Protein AF-0000000077409949 (afdb_homodimer)

Solvent-accessible surface area (backbone atoms only — not comparable to full-atom values): 79603 Å² total; per-residue (Å²): 126,81,74,89,48,55,59,54,44,69,75,43,54,45,81,76,45,52,73,70,53,42,52,48,46,60,70,71,51,70,42,72,79,48,57,86,42,73,41,78,58,94,83,48,79,47,68,55,62,68,67,49,50,72,74,36,83,45,51,18,26,24,70,86,80,56,26,35,31,31,43,41,23,41,53,37,70,50,85,85,72,43,44,44,42,73,74,37,43,70,61,71,88,49,36,72,60,49,50,54,53,44,66,69,31,68,37,40,48,52,13,45,52,54,49,51,50,54,53,48,49,50,51,49,49,49,49,48,49,51,46,50,52,50,36,51,50,21,50,49,45,46,55,45,46,49,55,53,49,51,53,52,48,52,29,42,71,67,68,48,72,52,67,50,102,49,95,70,27,57,54,52,51,52,50,52,56,43,30,73,61,24,68,64,48,33,49,43,62,70,38,93,50,87,52,67,74,69,50,68,66,48,48,52,45,50,47,42,22,52,33,47,55,46,50,48,50,52,50,53,53,54,68,73,38,70,52,31,17,42,38,36,34,52,45,53,70,45,92,46,47,32,34,35,39,32,40,25,24,55,53,96,58,33,75,44,48,45,76,71,39,65,43,81,40,61,86,75,31,46,41,64,60,53,49,52,52,48,56,62,66,38,56,83,63,52,38,60,77,21,42,42,27,35,29,70,44,29,55,54,32,46,59,89,28,50,63,57,32,56,51,50,51,14,56,69,38,69,40,61,74,33,32,34,50,44,58,43,48,88,55,54,64,57,46,31,49,52,41,26,42,38,78,41,65,72,46,29,56,50,52,36,48,52,52,45,54,30,52,56,73,64,37,72,85,52,50,71,79,46,65,81,50,83,63,68,35,51,76,41,58,56,42,34,38,48,45,44,68,76,36,44,66,61,52,43,49,51,36,52,45,53,58,68,37,65,70,42,67,45,35,46,68,59,38,50,48,29,53,43,53,46,52,43,72,68,30,63,70,51,50,50,50,38,49,50,49,39,54,54,48,49,54,49,51,55,53,48,51,52,47,64,75,37,74,79,42,26,63,61,42,47,49,49,50,52,50,50,50,51,54,53,56,63,49,67,37,71,67,49,50,49,61,64,50,64,79,51,81,84,55,91,68,46,64,63,55,48,60,62,40,50,61,51,48,48,51,51,51,52,51,50,48,51,52,52,50,58,46,51,61,42,40,64,77,49,38,46,53,26,72,61,32,70,86,55,50,67,56,92,80,56,78,77,59,63,63,55,61,57,27,49,49,46,44,53,70,51,39,46,91,77,48,57,64,69,58,31,52,52,43,49,48,44,45,70,68,36,55,79,77,23,18,36,66,76,71,66,39,70,45,52,57,48,46,36,34,49,32,53,76,65,61,41,36,79,80,34,48,51,49,45,48,52,35,47,54,54,59,23,43,53,30,76,82,62,71,64,61,68,77,55,23,48,66,52,32,50,52,57,56,48,67,58,72,72,60,87,67,79,44,48,39,57,50,39,41,53,56,40,37,68,58,42,54,54,46,62,69,39,93,54,37,60,58,56,28,51,57,51,38,56,72,40,79,85,34,77,65,54,64,68,72,73,75,74,84,80,76,74,75,73,71,76,73,69,78,68,77,70,76,66,70,79,72,80,71,73,75,74,76,71,73,90,116,129,82,75,88,46,54,59,56,44,70,74,43,54,43,81,75,45,53,74,70,52,42,52,49,47,60,70,70,50,73,41,72,79,50,56,86,42,73,41,78,56,96,84,49,79,47,66,56,62,67,67,49,50,72,74,34,82,45,50,19,25,24,69,86,80,57,28,34,30,33,42,41,23,40,53,36,70,49,84,86,72,45,42,44,42,73,73,38,41,69,60,71,89,49,37,71,60,49,50,54,52,44,66,71,30,68,37,41,48,52,13,45,52,54,50,51,51,55,52,48,51,49,50,49,50,51,50,50,50,50,43,50,53,48,34,50,50,20,51,50,46,46,54,45,46,48,56,53,48,51,53,51,49,53,30,42,71,68,69,47,70,53,67,51,101,50,96,72,26,58,53,50,50,52,51,52,57,43,30,75,64,24,68,64,48,33,49,42,62,70,38,92,49,87,51,69,74,69,49,70,68,48,48,53,44,50,47,44,21,51,32,46,54,46,50,49,51,51,49,53,55,54,69,74,38,70,53,30,15,43,38,36,34,52,44,54,69,45,90,46,48,34,33,36,39,31,40,25,24,56,53,96,56,35,75,45,46,45,76,72,39,65,43,80,40,62,84,75,30,47,41,65,60,52,50,53,52,48,55,65,66,38,57,84,63,52,39,62,75,21,42,41,27,37,27,68,44,29,56,53,31,48,57,87,29,51,63,57,31,55,51,50,50,14,57,68,37,67,41,60,74,34,33,34,49,45,59,42,47,86,55,54,64,57,47,30,50,52,42,28,42,38,78,40,66,72,46,29,55,51,53,34,49,52,52,45,55,30,54,57,73,64,38,71,87,54,50,73,78,46,67,81,50,84,64,70,36,51,74,42,58,57,43,34,39,47,46,46,69,77,36,44,66,61,52,45,50,51,36,52,47,54,56,66,36,64,70,43,65,47,33,45,67,60,40,51,48,28,53,45,53,46,52,43,72,69,29,64,70,52,49,51,49,40,49,51,48,40,54,55,47,50,55,50,49,54,52,48,51,54,47,68,74,38,73,77,41,26,64,60,43,47,50,49,50,51,50,48,49,51,55,52,57,64,48,67,38,71,68,51,51,51,60,65,50,65,77,53,82,85,54,93,68,46,66,62,56,50,60,62,39,50,61,50,49,46,50,52,51,50,50,51,48,51,52,53,51,59,46,52,62,43,41,64,76,50,37,46,53,25,74,60,32,69,86,55,51,65,55,92,81,54,79,75,59,65,64,54,60,56,29,50,48,46,44,54,70,50,39,46,92,78,48,59,65,70,58,31,52,53,45,49,46,45,45,68,68,34,56,77,78,23,16,38,68,77,70,66,39,72,44,52,57,47,45,37,34,50,33,52,75,67,62,40,37,79,78,35,47,52,49,45,48,51,36,47,56,54,59,23,44,54,30,75,84,65,72,63,60,70,78,56,23,48,66,53,32,50,52,55,56,48,64,62,69,75,63,66,79,79,45,48,41,56,51,39,41,53,58,41,37,68,58,42,55,54,44,62,69,39,92,54,38,60,58,55,28,50,57,52,39,56,70,41,78,86,34,76,63,56,64,69,72,73,75,76,84,81,78,72,76,71,75,75,73,69,76,68,76,71,76,68,69,77,71,80,72,74,75,74,77,72,82,79,122

Nearest PDB structures (foldseek):
  8sjd-assembly1_A  TM=4.742E-01  e=8.467E-07  Musca domestica
  4d1q-assembly1_B  TM=4.027E-01  e=1.929E-07  Musca domestica
  2bw3-assembly1_A  TM=4.051E-01  e=3.573E-07  Musca domestica
  4d1q-assembly1_H-2  TM=4.059E-01  e=6.895E-07  Musca domestica
  8sjd-assembly1_D  TM=4.173E-01  e=4.203E-06  Musca domestica

InterPro domains:
  IPR025398 ZMYM1-like, RNase-like domain [PF14291] (85-298)

Sequence (1450 aa):
MVLASLNDLLEKPFKSYSKEEQLEIVQNGRFTDLTNICQNDKGKYRMFAVSWYQRVKWLSGNTVNKKLYCWHCVLYPSGNFKIWNSTGFDDLKNLSQSVRKHEESREHTYSTVKLKLLLNKKRSQENARKQLEDNVKVKRNREYLERLIDVASALARFNIPFQKDVEEGFYKYLITVLKKYDDIVRTQIEVSSPFKGLTRTIQLDLIESIAHTVRQRIVHELDSVKFFALQVDEVNCLRGRQIAVSLRYVKNAEPVERFIGFFDVGFNKKADEVVGILERELERFNYKEKMIAQCFDGGVVKSTEIYELQQSVKKLVGSPNRCQFVHCYAYEFSDILAQSLRAIQECKLFFTMISMFSAFFRNPLLGEVVQNIDLSWTESTFACIKYLKDNDTSVTQILEYLNIADEFANVPHIISDCVNLINHLKSYKFMVFINMFHNIFSMIEDSLEKIKNQEMSAIKYRDEINSLTTKLKQLKSESKFNDIFKNVQHVSGQQVILKNMLDLYLEIIDHIIYEIDGRFLDIELLEFASLVSAHSMPKPSDPKSSKIPDCWAMIKENYQNYFDNAKLKTELELLYNDSTIGGIGEAGVKTPRDMLKFLYDHEVNTSLPMLYRLLELVVTIPSFTWPLRGKACVLNRIKDYCKLEKFEEPRSAFALLAIEKDMFLEAEQSSHWYDEIIDYFATLPSTSSIELVYKNGETSGHGKTNKTELISEPELSIKQESDMLMVLASLNDLLEKPFKSYSKEEQLEIVQNGRFTDLTNICQNDKGKYRMFAVSWYQRVKWLSGNTVNKKLYCWHCVLYPSGNFKIWNSTGFDDLKNLSQSVRKHEESREHTYSTVKLKLLLNKKRSQENARKQLEDNVKVKRNREYLERLIDVASALARFNIPFQKDVEEGFYKYLITVLKKYDDIVRTQIEVSSPFKGLTRTIQLDLIESIAHTVRQRIVHELDSVKFFALQVDEVNCLRGRQIAVSLRYVKNAEPVERFIGFFDVGFNKKADEVVGILERELERFNYKEKMIAQCFDGGVVKSTEIYELQQSVKKLVGSPNRCQFVHCYAYEFSDILAQSLRAIQECKLFFTMISMFSAFFRNPLLGEVVQNIDLSWTESTFACIKYLKDNDTSVTQILEYLNIADEFANVPHIISDCVNLINHLKSYKFMVFINMFHNIFSMIEDSLEKIKNQEMSAIKYRDEINSLTTKLKQLKSESKFNDIFKNVQHVSGQQVILKNMLDLYLEIIDHIIYEIDGRFLDIELLEFASLVSAHSMPKPSDPKSSKIPDCWAMIKENYQNYFDNAKLKTELELLYNDSTIGGIGEAGVKTPRDMLKFLYDHEVNTSLPMLYRLLELVVTIPSFTWPLRGKACVLNRIKDYCKLEKFEEPRSAFALLAIEKDMFLEAEQSSHWYDEIIDYFATLPSTSSIELVYKNGETSGHGKTNKTELISEPELSIKQESDML

Organism: Phaedon cochleariae (NCBI:txid80249)

pLDDT: mean 81.55, std 15.97, range [17.16, 97.44]

Foldseek 3Di:
DDDPWLVVCLVPPLVPDDLVVNVVVVVVPAALPQQAQWDQDPHDIDGDHSCVCVVQVQWHATPPVSFIAGNLCLRPPDDDDCARNHVGHRPPVCVVVVSVVVCPDPSSVVSVVVSVVSVVVVVVVVVVVVLVVVQVQLVLQLVLVVVLLVLLLVCLLVVNDQDDPDPAGPSNVVLVVCLVPPVSLVCCCPPPAPDNQRDPVSSVLLLVLLLVLLLVVVLVQLQVFQAKEWEKEWDDQAPATKIWIKIWFDDLLRIFIATQFIDGDPPQLALVSVLVVCLVRCVSNLCLGHYQEYEYAQQSHALVCLLVNLQSVLVSSVFNLRHYQAYFQPDDVLRRLLNNCCNPVLSVVLQVLLLLVLVLLPDCLCPPLSPPPDSPLSVDSLSSLVCCLVCVVVLLVSLVCCLPDPSCVPPVVSNVSSVVNNVLSVDLLSNLVSLLSNVLVVLVVVLVVVVLPDFLALVVNVVSLVVSLVVLVVCLDPVNSCVSCVPRDDDPPVVVVSVVCSVVSNVSSVSSSSSSCSNSVSSNLLRLQLLQQPVNPPDPPPPPNVCNVVSLVSCCVRVVVPADSVLLVVLSVCLRPPCVLVVCVVVVVRALSSNLSVCSVVVVCVVRVRSNVSSRSNQSHSHSRHDDDDLSDLVNLSVVVSVVSPDNDPPRSSSSCSSPVVSSVVLCPDPCNSVSSLVSSCVDPVCPSGDNDNDDDDPPPDDPPPPPPPPPPPPPPPPPPDPPD/DDDPWLVVCLVPPLVPDDLVVSVVVVVVPAALPQFAAWDADPHDIDGDDSCVCVVQVQWHATPPVSFIAGNLCLRPPDDDDCARNHVGHRPPVCVVVVSVVVCPDPRSVVSVVVSVVSVVVVVVVVVVVVLVVVQVQLVLLLVLVVVLLVLLLVCLLVVNDQDDPDPQGPSNVVLVVCLVPPVSLVCCCPPPAPDNQRDPVSSVLLLVLLLVLLLVVVLVQLQPFQAKEWEKEWDPQAPATKIWIKIWFADLLRIFIATQFIDGDPPQLALVSVLVVCLVRCVSNLCLGHYQEYEYALQSHALVHLLVNLQSVLVSSVFNLRHYQAYFQPDDVLRRLLNNCCVPVLSVVLQVLLLLVLVLLPDCLCPPLNPPPDSPLSVDSLSSLVCCLVCVVVLLVSLVCCLPDPSCVPPVVSNVSSVVNNVLSPDLLSNLVSLLSNVLVVLVVVLVVVVLPDFLALVVNVVSLVVSLVVLVVCLDPVNSCVSCVPRDDDPPVVVVSVVCSVVSNVSSVSSSSSSCSNSVSSNLLRLQLLPQPVNPPDPPPPPNVCNVVSLVSCCVRVVVPADSVLLVVLSVCLRPPCVLVVCVVVVVRALSSNLSVCSVVVVCVVRVRSNVVSRSNQSDSHSRDDDDDLSDLVNLSVVVSVVSPDHPPPRSSSSCSSVVVSSVVLCPDPCNSVSSLVSSCPDPVCPSGDNDNDDDDPPPDDPPPPPPPPPPPPPPPPPPPPPD

Secondary structure (DSSP, 8-state):
---SSTHHHHHS-GGGS-HHHHHHHHHH---------EEEETTEEEEPPTHHHHH-TTEEEETTTTEEEEHHHHHS--SS--IIIII-B--GGGHHHHHHHHHTSHHHHHHHHHHHHHHHHHHHHHHHHHHHHHHHHHHHHHHHHHHHHHHHHHHHHTT--S--SSSS-HHHHHHHHHHHH-HHHHHHHHTT-S----SHHHHHHHHHHHHHHHHHHHHHHHHH-S-EEEEEEEE-SSSSEEEEEEEEEEETTEEEEEEEEEEEE-TT--HHHHHHHHHHHHGGGTHHHHEEEEEE-TTSS-GGGHHHHHHHHHHHHT-TTTSEE---TTS-HHHHHHHHHTTSHHHHHHHHHHHHHHHHHT-GGGTHHHHTS-GGGGSSHHHHHHHHHHSHHHHHHHHHHHHH-GGGTT-HHHHHHHHHHHHHHH-HHHHHHHHHHHHHHHHHHHHHHHHHHS-S-HHHHHHHHHHHHHHHHHT-SHHHHHHHHTTS---TTHHHHHHHHHHHHHHHHHHHHHHHHHHTTTGGGGGGGGGG-GGG---TT-TT-THHHHHHHHHHHHSTTT--HHHHHHHHHHHHH-TTTSTTTTTT--SHHHHHHHHHHTT-TTTSHHHHHHHHHHHHS-STT----GGGSHHHHHHHHHHT---SS--HHHHHHHHTHHHHHHHHTSTTHHHHHHHHHHHSGGGGGS--S---SS---------------------------/---SSTHHHHHS-GGGS-HHHHHHHHHH---------EEEETTEEEEPPTHHHHH-TTEEEETTTTEEEEHHHHHS--SS--IIIII-B--GGGHHHHHHHHHTSHHHHHHHHHHHHHHHHHHHHHHHHHHHHHHHHHHHHHHHHHHHHHHHHHHHHTT--S--SSSS-HHHHHHHHHHHH-HHHHHHHHTT-S----SHHHHHHHHHHHHHHHHHHHHHHHHH-S-EEEEEEEE-SSSSEEEEEEEEEEETTEEEEEEEEEEEE-TT--HHHHHHHHHHHHGGGTHHHHEEEEEE-TTSS-GGGHHHHHHHHHHHHT-TTTSEE---TTS-HHHHHHHHHTTSHHHHHHHHHHHHHHHHHT-GGGTHHHHTS-GGGGSSHHHHHHHHHHSHHHHHHHHHHHHH-GGGTT-HHHHHHHHHHHHHHH-HHHHHHHHHHHHHHHHHHHHHHHHHHS-S-HHHHHHHHHHHHHHHHHT-SHHHHHHHHTTS---TTHHHHHHHHHHHHHHHHHHHHHHHHHHTTTGGGGGGGGGG-GGG---TT-TT-TTHHHHHHHHHHHSTTT--HHHHHHHHHHHHH-TTTSTTTTTT--SHHHHHHHHHHTT-TTTSHHHHHHHHHHHHS-STT----GGGSHHHHHHHHHHT---SS--HHHHHHHHTHHHHHHHHHSTTHHHHHHHHHHHSGGGGGS--S---SS---------------------------

Structure (mmCIF, N/CA/C/O backbone):
data_AF-0000000077409949-model_v1
#
loop_
_entity.id
_entity.type
_entity.pdbx_description
1 polymer 'Uncharacterized protein'
#
loop_
_atom_site.group_PDB
_atom_site.id
_atom_site.type_symbol
_atom_site.label_atom_id
_atom_site.label_alt_id
_atom_site.label_comp_id
_atom_site.label_asym_id
_atom_site.label_entity_id
_atom_site.label_seq_id
_atom_site.pdbx_PDB_ins_code
_atom_site.Cartn_x
_atom_site.Cartn_y
_atom_site.Cartn_z
_atom_site.occupancy
_atom_site.B_iso_or_equiv
_atom_site.auth_seq_id
_atom_site.auth_comp_id
_atom_site.auth_asym_id
_atom_site.auth_atom_id
_atom_site.pdbx_PDB_model_num
ATOM 1 N N . MET A 1 1 ? 52.594 18.016 -43.438 1 56.16 1 MET A N 1
ATOM 2 C CA . MET A 1 1 ? 53.594 18.547 -44.375 1 56.16 1 MET A CA 1
ATOM 3 C C . MET A 1 1 ? 53 18.594 -45.812 1 56.16 1 MET A C 1
ATOM 5 O O . MET A 1 1 ? 52.438 17.609 -46.281 1 56.16 1 MET A O 1
ATOM 9 N N . VAL A 1 2 ? 52.688 19.719 -46.188 1 67.62 2 VAL A N 1
ATOM 10 C CA . VAL A 1 2 ? 52.156 19.891 -47.531 1 67.62 2 VAL A CA 1
ATOM 11 C C . VAL A 1 2 ? 53.312 19.969 -48.562 1 67.62 2 VAL A C 1
ATOM 13 O O . VAL A 1 2 ? 54.219 20.781 -48.406 1 67.62 2 VAL A O 1
ATOM 16 N N . LEU A 1 3 ? 53.406 18.938 -49.344 1 75.62 3 LEU A N 1
ATOM 17 C CA . LEU A 1 3 ? 54.344 18.984 -50.469 1 75.62 3 LEU A CA 1
ATOM 18 C C . LEU A 1 3 ? 53.969 20.047 -51.469 1 75.62 3 LEU A C 1
ATOM 20 O O . LEU A 1 3 ? 52.781 20.219 -51.781 1 75.62 3 LEU A O 1
ATOM 24 N N . ALA A 1 4 ? 54.781 20.953 -51.812 1 74.25 4 ALA A N 1
ATOM 25 C CA . ALA A 1 4 ? 54.5 22.062 -52.719 1 74.25 4 ALA A CA 1
ATOM 26 C C . ALA A 1 4 ? 54.344 21.562 -54.156 1 74.25 4 ALA A C 1
ATOM 28 O O . ALA A 1 4 ? 53.531 22.078 -54.906 1 74.25 4 ALA A O 1
ATOM 29 N N . SER A 1 5 ? 55.125 20.625 -54.562 1 84.19 5 SER A N 1
ATOM 30 C CA . SER A 1 5 ? 55.094 20.078 -55.906 1 84.19 5 SER A CA 1
ATOM 31 C C . SER A 1 5 ? 55.562 18.625 -55.938 1 84.19 5 SER A C 1
ATOM 33 O O . SER A 1 5 ? 56.125 18.141 -54.938 1 84.19 5 SER A O 1
ATOM 35 N N . LEU A 1 6 ? 55.281 17.953 -57.031 1 91.88 6 LEU A N 1
ATOM 36 C CA . LEU A 1 6 ? 55.719 16.578 -57.219 1 91.88 6 LEU A CA 1
ATOM 37 C C . LEU A 1 6 ? 57.25 16.5 -57.125 1 91.88 6 LEU A C 1
ATOM 39 O O . LEU A 1 6 ? 57.812 15.453 -56.781 1 91.88 6 LEU A O 1
ATOM 43 N N . ASN A 1 7 ? 57.938 17.672 -57.375 1 90.94 7 ASN A N 1
ATOM 44 C CA . ASN A 1 7 ? 59.375 17.719 -57.406 1 90.94 7 ASN A CA 1
ATOM 45 C C . ASN A 1 7 ? 59.969 17.422 -56 1 90.94 7 ASN A C 1
ATOM 47 O O . ASN A 1 7 ? 61.062 16.859 -55.906 1 90.94 7 ASN A O 1
ATOM 51 N N . ASP A 1 8 ? 59.25 17.703 -55 1 91.12 8 ASP A N 1
ATOM 52 C CA . ASP A 1 8 ? 59.688 17.438 -53.656 1 91.12 8 ASP A CA 1
ATOM 53 C C . ASP A 1 8 ? 59.844 15.938 -53.406 1 91.12 8 ASP A C 1
ATOM 55 O O . ASP A 1 8 ? 60.781 15.5 -52.719 1 91.12 8 ASP A O 1
ATOM 59 N N . LEU A 1 9 ? 59 15.078 -54.031 1 91.69 9 LEU A N 1
ATOM 60 C CA . LEU A 1 9 ? 59.062 13.633 -53.875 1 91.69 9 LEU A CA 1
ATOM 61 C C . LEU A 1 9 ? 60.156 13.016 -54.719 1 91.69 9 LEU A C 1
ATOM 63 O O . LEU A 1 9 ? 60.656 11.93 -54.438 1 91.69 9 LEU A O 1
ATOM 67 N N . LEU A 1 10 ? 60.5 13.742 -55.844 1 90.88 10 LEU A N 1
ATOM 68 C CA . LEU A 1 10 ? 61.594 13.273 -56.719 1 90.88 10 LEU A CA 1
ATOM 69 C C . LEU A 1 10 ? 62.938 13.523 -56.062 1 90.88 10 LEU A C 1
ATOM 71 O O . LEU A 1 10 ? 63.875 12.75 -56.281 1 90.88 10 LEU A O 1
ATOM 75 N N . GLU A 1 11 ? 63 14.594 -55.281 1 89 11 GLU A N 1
ATOM 76 C CA . GLU A 1 11 ? 64.25 14.945 -54.594 1 89 11 GLU A CA 1
ATOM 77 C C . GLU A 1 11 ? 64.375 14.156 -53.312 1 89 11 GLU A C 1
ATOM 79 O O . GLU A 1 11 ? 65.5 13.688 -52.969 1 89 11 GLU A O 1
ATOM 84 N N . LYS A 1 12 ? 63.25 14.102 -52.625 1 89.25 12 LYS A N 1
ATOM 85 C CA . LYS A 1 12 ? 63.219 13.328 -51.375 1 89.25 12 LYS A CA 1
ATOM 86 C C . LYS A 1 12 ? 62.25 12.148 -51.5 1 89.25 12 LYS A C 1
ATOM 88 O O . LYS A 1 12 ? 61.031 12.336 -51.562 1 89.25 12 LYS A O 1
ATOM 93 N N . PRO A 1 13 ? 62.875 10.945 -51.531 1 88 13 PRO A N 1
ATOM 94 C CA . PRO A 1 13 ? 62.031 9.773 -51.75 1 88 13 PRO A CA 1
ATOM 95 C C . PRO A 1 13 ? 60.938 9.594 -50.688 1 88 13 PRO A C 1
ATOM 97 O O . PRO A 1 13 ? 61.156 9.961 -49.531 1 88 13 PRO A O 1
ATOM 100 N N . PHE A 1 14 ? 59.781 9.031 -51.125 1 91.12 14 PHE A N 1
ATOM 101 C CA . PHE A 1 14 ? 58.562 8.789 -50.344 1 91.12 14 PHE A CA 1
ATOM 102 C C . PHE A 1 14 ? 58.906 7.977 -49.094 1 91.12 14 PHE A C 1
ATOM 104 O O . PHE A 1 14 ? 58.406 8.242 -48 1 91.12 14 PHE A O 1
ATOM 111 N N . LYS A 1 15 ? 59.812 7.004 -49.125 1 85.38 15 LYS A N 1
ATOM 112 C CA . LYS A 1 15 ? 60.188 6.098 -48.031 1 85.38 15 LYS A CA 1
ATOM 113 C C . LYS A 1 15 ? 60.875 6.848 -46.906 1 85.38 15 LYS A C 1
ATOM 115 O O . LYS A 1 15 ? 60.938 6.367 -45.75 1 85.38 15 LYS A O 1
ATOM 120 N N . SER A 1 16 ? 61.375 8.023 -47.219 1 86.75 16 SER A N 1
ATOM 121 C CA . SER A 1 16 ? 62.125 8.781 -46.219 1 86.75 16 SER A CA 1
ATOM 122 C C . SER A 1 16 ? 61.219 9.523 -45.25 1 86.75 16 SER A C 1
ATOM 124 O O . SER A 1 16 ? 61.656 10.016 -44.219 1 86.75 16 SER A O 1
ATOM 126 N N . TYR A 1 17 ? 60 9.625 -45.688 1 88.19 17 TYR A N 1
ATOM 127 C CA . TYR A 1 17 ? 59.031 10.297 -44.844 1 88.19 17 TYR A CA 1
ATOM 128 C C . TYR A 1 17 ? 58.531 9.359 -43.75 1 88.19 17 TYR A C 1
ATOM 130 O O . TYR A 1 17 ? 58.562 8.141 -43.906 1 88.19 17 TYR A O 1
ATOM 138 N N . SER A 1 18 ? 58.219 9.914 -42.594 1 84.25 18 SER A N 1
ATOM 139 C CA . SER A 1 18 ? 57.656 9.133 -41.531 1 84.25 18 SER A CA 1
ATOM 140 C C . SER A 1 18 ? 56.312 8.531 -41.938 1 84.25 18 SER A C 1
ATOM 142 O O . SER A 1 18 ? 55.688 8.977 -42.938 1 84.25 18 SER A O 1
ATOM 144 N N . LYS A 1 19 ? 55.844 7.527 -41.25 1 80.25 19 LYS A N 1
ATOM 145 C CA . LYS A 1 19 ? 54.594 6.844 -41.594 1 80.25 19 LYS A CA 1
ATOM 146 C C . LYS A 1 19 ? 53.406 7.797 -41.562 1 80.25 19 LYS A C 1
ATOM 148 O O . LYS A 1 19 ? 52.531 7.723 -42.406 1 80.25 19 LYS A O 1
ATOM 153 N N . GLU A 1 20 ? 53.438 8.719 -40.656 1 79.88 20 GLU A N 1
ATOM 154 C CA . GLU A 1 20 ? 52.375 9.711 -40.531 1 79.88 20 GLU A CA 1
ATOM 155 C C . GLU A 1 20 ? 52.406 10.672 -41.719 1 79.88 20 GLU A C 1
ATOM 157 O O . GLU A 1 20 ? 51.344 11 -42.281 1 79.88 20 GLU A O 1
ATOM 162 N N . GLU A 1 21 ? 53.562 11.016 -42.125 1 83.12 21 GLU A N 1
ATOM 163 C CA . GLU A 1 21 ? 53.75 11.914 -43.25 1 83.12 21 GLU A CA 1
ATOM 164 C C . GLU A 1 21 ? 53.375 11.219 -44.562 1 83.12 21 GLU A C 1
ATOM 166 O O . GLU A 1 21 ? 52.781 11.836 -45.469 1 83.12 21 GLU A O 1
ATOM 171 N N . GLN A 1 22 ? 53.75 9.984 -44.656 1 86 22 GLN A N 1
ATOM 172 C CA . GLN A 1 22 ? 53.406 9.203 -45.844 1 86 22 GLN A CA 1
ATOM 173 C C . GLN A 1 22 ? 51.906 9.148 -46.062 1 86 22 GLN A C 1
ATOM 175 O O . GLN A 1 22 ? 51.406 9.352 -47.188 1 86 22 GLN A O 1
ATOM 180 N N . LEU A 1 23 ? 51.281 8.938 -44.969 1 81.5 23 LEU A N 1
ATOM 181 C CA . LEU A 1 23 ? 49.812 8.836 -45.062 1 81.5 23 LEU A CA 1
ATOM 182 C C . LEU A 1 23 ? 49.188 10.18 -45.438 1 81.5 23 LEU A C 1
ATOM 184 O O . LEU A 1 23 ? 48.25 10.234 -46.219 1 81.5 23 LEU A O 1
ATOM 188 N N . GLU A 1 24 ? 49.719 11.266 -44.969 1 82.62 24 GLU A N 1
ATOM 189 C CA . GLU A 1 24 ? 49.219 12.60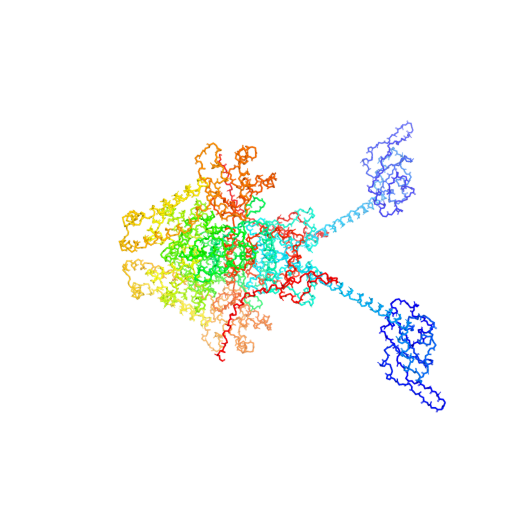2 -45.312 1 82.62 24 GLU A CA 1
ATOM 190 C C . GLU A 1 24 ? 49.469 12.906 -46.781 1 82.62 24 GLU A C 1
ATOM 192 O O . GLU A 1 24 ? 48.594 13.484 -47.438 1 82.62 24 GLU A O 1
ATOM 197 N N . ILE A 1 25 ? 50.562 12.477 -47.344 1 87.06 25 ILE A N 1
ATOM 198 C CA . ILE A 1 25 ? 50.906 12.695 -48.75 1 87.06 25 ILE A CA 1
ATOM 199 C C . ILE A 1 25 ? 49.938 11.953 -49.625 1 87.06 25 ILE A C 1
ATOM 201 O O . ILE A 1 25 ? 49.406 12.516 -50.594 1 87.06 25 ILE A O 1
ATOM 205 N N . VAL A 1 26 ? 49.656 10.75 -49.188 1 84.69 26 VAL A N 1
ATOM 206 C CA . VAL A 1 26 ? 48.781 9.922 -50 1 84.69 26 VAL A CA 1
ATOM 207 C C . VAL A 1 26 ? 47.344 10.477 -49.938 1 84.69 26 VAL A C 1
ATOM 209 O O . VAL A 1 26 ? 46.625 10.469 -50.906 1 84.69 26 VAL A O 1
ATOM 212 N N . GLN A 1 27 ? 47 11.078 -48.844 1 80.19 27 GLN A N 1
ATOM 213 C CA . GLN A 1 27 ? 45.656 11.641 -48.656 1 80.19 27 GLN A CA 1
ATOM 214 C C . GLN A 1 27 ? 45.5 12.914 -49.5 1 80.19 27 GLN A C 1
ATOM 216 O O . GLN A 1 27 ? 44.406 13.18 -50 1 80.19 27 GLN A O 1
ATOM 221 N N . ASN A 1 28 ? 46.531 13.648 -49.625 1 82.44 28 ASN A N 1
ATOM 222 C CA . ASN A 1 28 ? 46.5 14.875 -50.406 1 82.44 28 ASN A CA 1
ATOM 223 C C . ASN A 1 28 ? 46.406 14.57 -51.906 1 82.44 28 ASN A C 1
ATOM 225 O O . ASN A 1 28 ? 45.875 15.375 -52.688 1 82.44 28 ASN A O 1
ATOM 229 N N . GLY A 1 29 ? 46.844 13.383 -52.219 1 85.75 29 GLY A N 1
ATOM 230 C CA . GLY A 1 29 ? 46.625 12.906 -53.594 1 85.75 29 GLY A CA 1
ATOM 231 C C . GLY A 1 29 ? 47.688 13.367 -54.562 1 85.75 29 GLY A C 1
ATOM 232 O O . GLY A 1 29 ? 48.688 13.977 -54.156 1 85.75 29 GLY A O 1
ATOM 233 N N . ARG A 1 30 ? 47.5 13.117 -55.812 1 90 30 ARG A N 1
ATOM 234 C CA . ARG A 1 30 ? 48.469 13.367 -56.875 1 90 30 ARG A CA 1
ATOM 235 C C . ARG A 1 30 ? 48.438 14.82 -57.344 1 90 30 ARG A C 1
ATOM 237 O O . ARG A 1 30 ? 47.469 15.523 -57.062 1 90 30 ARG A O 1
ATOM 244 N N . PHE A 1 31 ? 49.438 15.328 -58.031 1 90.75 31 PHE A N 1
ATOM 245 C CA . PHE A 1 31 ? 49.562 16.688 -58.531 1 90.75 31 PHE A CA 1
ATOM 246 C C . PHE A 1 31 ? 49.094 16.766 -59.969 1 90.75 31 PHE A C 1
ATOM 248 O O . PHE A 1 31 ? 49.594 16.062 -60.844 1 90.75 31 PHE A O 1
ATOM 255 N N . THR A 1 32 ? 48.062 17.578 -60.25 1 90.62 32 THR A N 1
ATOM 256 C CA . THR A 1 32 ? 47.531 17.688 -61.594 1 90.62 32 THR A CA 1
ATOM 257 C C . THR A 1 32 ? 47.562 19.141 -62.062 1 90.62 32 THR A C 1
ATOM 259 O O . THR A 1 32 ? 46.812 19.547 -62.938 1 90.62 32 THR A O 1
ATOM 262 N N . ASP A 1 33 ? 48.438 19.922 -61.562 1 86.69 33 ASP A N 1
ATOM 263 C CA . ASP A 1 33 ? 48.5 21.359 -61.844 1 86.69 33 ASP A CA 1
ATOM 264 C C . ASP A 1 33 ? 49.219 21.641 -63.156 1 86.69 33 ASP A C 1
ATOM 266 O O . ASP A 1 33 ? 49.094 22.734 -63.719 1 86.69 33 ASP A O 1
ATOM 270 N N . LEU A 1 34 ? 50 20.672 -63.688 1 86.44 34 LEU A N 1
ATOM 271 C CA . LEU A 1 34 ? 50.719 20.859 -64.938 1 86.44 34 LEU A CA 1
ATOM 272 C C . LEU A 1 34 ? 49.781 20.797 -66.125 1 86.44 34 LEU A C 1
ATOM 274 O O . LEU A 1 34 ? 49.188 19.75 -66.375 1 86.44 34 LEU A O 1
ATOM 278 N N . THR A 1 35 ? 49.5 21.922 -66.812 1 83.69 35 THR A N 1
ATOM 279 C CA . THR A 1 35 ? 48.531 21.969 -67.875 1 83.69 35 THR A CA 1
ATOM 280 C C . THR A 1 35 ? 49.188 22.453 -69.188 1 83.69 35 THR A C 1
ATOM 282 O O . THR A 1 35 ? 48.688 22.234 -70.25 1 83.69 35 THR A O 1
ATOM 285 N N . ASN A 1 36 ? 50.406 23.094 -69.062 1 79 36 ASN A N 1
ATOM 286 C CA . ASN A 1 36 ? 50.969 23.75 -70.25 1 79 36 ASN A CA 1
ATOM 287 C C . ASN A 1 36 ? 52.188 23.016 -70.75 1 79 36 ASN A C 1
ATOM 289 O O . ASN A 1 36 ? 53.281 23.547 -70.75 1 79 36 ASN A O 1
ATOM 293 N N . ILE A 1 37 ? 52.094 21.734 -71.125 1 80.94 37 ILE A N 1
ATOM 294 C CA . ILE A 1 37 ? 53.188 21 -71.75 1 80.94 37 ILE A CA 1
ATOM 295 C C . ILE A 1 37 ? 53.031 21.062 -73.25 1 80.94 37 ILE A C 1
ATOM 297 O O . ILE A 1 37 ? 51.938 20.797 -73.812 1 80.94 37 ILE A O 1
ATOM 301 N N . CYS A 1 38 ? 54 21.594 -74 1 80.19 38 CYS A N 1
ATOM 302 C CA . CYS A 1 38 ? 54 21.688 -75.438 1 80.19 38 CYS A CA 1
ATOM 303 C C . CYS A 1 38 ? 55.219 20.969 -76.062 1 80.19 38 CYS A C 1
ATOM 305 O O . CYS A 1 38 ? 56.344 21.141 -75.562 1 80.19 38 CYS A O 1
ATOM 307 N N . GLN A 1 39 ? 55 20.016 -76.938 1 77.31 39 GLN A N 1
ATOM 308 C CA . GLN A 1 39 ? 56.062 19.312 -77.625 1 77.31 39 GLN A CA 1
ATOM 309 C C . GLN A 1 39 ? 56.094 19.688 -79.062 1 77.31 39 GLN A C 1
ATOM 311 O O . GLN A 1 39 ? 55.062 19.75 -79.75 1 77.31 39 GLN A O 1
ATOM 316 N N . ASN A 1 40 ? 57.281 20.047 -79.562 1 76.19 40 ASN A N 1
ATOM 317 C CA . ASN A 1 40 ? 57.469 20.344 -81 1 76.19 40 ASN A CA 1
ATOM 318 C C . ASN A 1 40 ? 57.875 19.078 -81.75 1 76.19 40 ASN A C 1
ATOM 320 O O . ASN A 1 40 ? 58.906 18.469 -81.5 1 76.19 40 ASN A O 1
ATOM 324 N N . ASP A 1 41 ? 57.125 18.531 -82.562 1 70.88 41 ASP A N 1
ATOM 325 C CA . ASP A 1 41 ? 57.375 17.359 -83.375 1 70.88 41 ASP A CA 1
ATOM 326 C C . ASP A 1 41 ? 57.531 17.75 -84.875 1 70.88 41 ASP A C 1
ATOM 328 O O . ASP A 1 41 ? 56.562 17.797 -85.625 1 70.88 41 ASP A O 1
ATOM 332 N N . LYS A 1 42 ? 58.75 17.969 -85.375 1 75.19 42 LYS A N 1
ATOM 333 C CA . LYS A 1 42 ? 59.062 18.297 -86.75 1 75.19 42 LYS A CA 1
ATOM 334 C C . LYS A 1 42 ? 58.188 19.438 -87.312 1 75.19 42 LYS A C 1
ATOM 336 O O . LYS A 1 42 ? 57.625 19.344 -88.375 1 75.19 42 LYS A O 1
ATOM 341 N N . GLY A 1 43 ? 57.906 20.344 -86.562 1 73.25 43 GLY A N 1
ATOM 342 C CA . GLY A 1 43 ? 57.188 21.531 -87 1 73.25 43 GLY A CA 1
ATOM 343 C C . GLY A 1 43 ? 55.75 21.594 -86.5 1 73.25 43 GLY A C 1
ATOM 344 O O . GLY A 1 43 ? 55.094 22.625 -86.625 1 73.25 43 GLY A O 1
ATOM 345 N N . LYS A 1 44 ? 55.094 20.609 -86.062 1 74.38 44 LYS A N 1
ATOM 346 C CA . LYS A 1 44 ? 53.719 20.609 -85.5 1 74.38 44 LYS A CA 1
ATOM 347 C C . LYS A 1 44 ? 53.75 20.609 -83.938 1 74.38 44 LYS A C 1
ATOM 349 O O . LYS A 1 44 ? 54.469 19.812 -83.375 1 74.38 44 LYS A O 1
ATOM 354 N N . TYR A 1 45 ? 53.094 21.609 -83.312 1 78.38 45 TYR A N 1
ATOM 355 C CA . TYR A 1 45 ? 53.031 21.766 -81.875 1 78.38 45 TYR A CA 1
ATOM 356 C C . TYR A 1 45 ? 51.906 20.953 -81.312 1 78.38 45 TYR A C 1
ATOM 358 O O . TYR A 1 45 ? 50.75 21.062 -81.75 1 78.38 45 TYR A O 1
ATOM 366 N N . ARG A 1 46 ? 52.219 19.969 -80.438 1 82.19 46 ARG A N 1
ATOM 367 C CA . ARG A 1 46 ? 51.188 19.219 -79.75 1 82.19 46 ARG A CA 1
ATOM 368 C C . ARG A 1 46 ? 51.094 19.672 -78.25 1 82.19 46 ARG A C 1
ATOM 370 O O . ARG A 1 46 ? 52.125 19.859 -77.625 1 82.19 46 ARG A O 1
ATOM 377 N N . MET A 1 47 ? 49.906 20 -77.875 1 85.31 47 MET A N 1
ATOM 378 C CA . MET A 1 47 ? 49.656 20.469 -76.5 1 85.31 47 MET A CA 1
ATOM 379 C C . MET A 1 47 ? 49.031 19.375 -75.688 1 85.31 47 MET A C 1
ATOM 381 O O . MET A 1 47 ? 48.219 18.594 -76.125 1 85.31 47 MET A O 1
ATOM 385 N N . PHE A 1 48 ? 49.469 19.219 -74.5 1 90.06 48 PHE A N 1
ATOM 386 C CA . PHE A 1 48 ? 48.906 18.266 -73.5 1 90.06 48 PHE A CA 1
ATOM 387 C C . PHE A 1 48 ? 47.469 18.609 -73.188 1 90.06 48 PHE A C 1
ATOM 389 O O . PHE A 1 48 ? 47.156 19.766 -72.875 1 90.06 48 PHE A O 1
ATOM 396 N N . ALA A 1 49 ? 46.531 17.625 -73.25 1 86.75 49 ALA A N 1
ATOM 397 C CA . ALA A 1 49 ? 45.125 17.797 -72.875 1 86.75 49 ALA A CA 1
ATOM 398 C C . ALA A 1 49 ? 44.906 17.453 -71.438 1 86.75 49 ALA A C 1
ATOM 400 O O . ALA A 1 49 ? 45.188 16.328 -71 1 86.75 49 ALA A O 1
ATOM 401 N N . VAL A 1 50 ? 44.375 18.297 -70.688 1 87.88 50 VAL A N 1
ATOM 402 C CA . VAL A 1 50 ? 44.125 18.156 -69.25 1 87.88 50 VAL A CA 1
ATOM 403 C C . VAL A 1 50 ? 43.125 17.016 -69.062 1 87.88 50 VAL A C 1
ATOM 405 O O . VAL A 1 50 ? 43.094 16.453 -67.938 1 87.88 50 VAL A O 1
ATOM 408 N N . SER A 1 51 ? 42.375 16.609 -70 1 87.81 51 SER A N 1
ATOM 409 C CA . SER A 1 51 ? 41.406 15.523 -69.875 1 87.81 51 SER A CA 1
ATOM 410 C C . SER A 1 51 ? 42.094 14.203 -69.562 1 87.81 51 SER A C 1
ATOM 412 O O . SER A 1 51 ? 41.469 13.273 -69.062 1 87.81 51 SER A O 1
ATOM 414 N N . TRP A 1 52 ? 43.438 14.062 -69.812 1 90.12 52 TRP A N 1
ATOM 415 C CA . TRP A 1 52 ? 44.188 12.852 -69.5 1 90.12 52 TRP A CA 1
ATOM 416 C C . TRP A 1 52 ? 44.25 12.578 -68 1 90.12 52 TRP A C 1
ATOM 418 O O . TRP A 1 52 ? 44.25 11.422 -67.562 1 90.12 52 TRP A O 1
ATOM 428 N N . TYR A 1 53 ? 44.25 13.602 -67.25 1 91.69 53 TYR A N 1
ATOM 429 C CA . TYR A 1 53 ? 44.281 13.422 -65.75 1 91.69 53 TYR A CA 1
ATOM 430 C C . TYR A 1 53 ? 43 12.742 -65.312 1 91.69 53 TYR A C 1
ATOM 432 O O . TYR A 1 53 ? 43 12.031 -64.312 1 91.69 53 TYR A O 1
ATOM 440 N N . GLN A 1 54 ? 41.938 12.945 -66 1 88.62 54 GLN A N 1
ATOM 441 C CA . GLN A 1 54 ? 40.688 12.305 -65.625 1 88.62 54 GLN A CA 1
ATOM 442 C C . GLN A 1 54 ? 40.625 10.875 -66.125 1 88.62 54 GLN A C 1
ATOM 444 O O . GLN A 1 54 ? 40.062 9.984 -65.5 1 88.62 54 GLN A O 1
ATOM 449 N N . ARG A 1 55 ? 41.281 10.633 -67.312 1 83.69 55 ARG A N 1
ATOM 450 C CA . ARG A 1 55 ? 41.281 9.32 -67.938 1 83.69 55 ARG A CA 1
ATOM 451 C C . ARG A 1 55 ? 42.219 8.367 -67.25 1 83.69 55 ARG A C 1
ATOM 453 O O . ARG A 1 55 ? 41.938 7.176 -67.062 1 83.69 55 ARG A O 1
ATOM 460 N N . VAL A 1 56 ? 43.312 8.859 -66.75 1 89.19 56 VAL A N 1
ATOM 461 C CA . VAL A 1 56 ? 44.344 8.062 -66.125 1 89.19 56 VAL A CA 1
ATOM 462 C C . VAL A 1 56 ? 44.531 8.539 -64.688 1 89.19 56 VAL A C 1
ATOM 464 O O . VAL A 1 56 ? 45.156 9.562 -64.438 1 89.19 56 VAL A O 1
ATOM 467 N N . LYS A 1 57 ? 44.094 7.738 -63.75 1 87.88 57 LYS A N 1
ATOM 468 C CA . LYS A 1 57 ? 43.906 8.164 -62.375 1 87.88 57 LYS A CA 1
ATOM 469 C C . LYS A 1 57 ? 45.281 8.242 -61.656 1 87.88 57 LYS A C 1
ATOM 471 O O . LYS A 1 57 ? 45.406 8.938 -60.625 1 87.88 57 LYS A O 1
ATOM 476 N N . TRP A 1 58 ? 46.281 7.629 -62.188 1 92.31 58 TRP A N 1
ATOM 477 C CA . TRP A 1 58 ? 47.594 7.66 -61.531 1 92.31 58 TRP A CA 1
ATOM 478 C C . TRP A 1 58 ? 48.469 8.742 -62.156 1 92.31 58 TRP A C 1
ATOM 480 O O . TRP A 1 58 ? 49.562 9 -61.656 1 92.31 58 TRP A O 1
ATOM 490 N N . LEU A 1 59 ? 48.094 9.367 -63.219 1 93.81 59 LEU A N 1
ATOM 491 C CA . LEU A 1 59 ? 48.906 10.344 -63.938 1 93.81 59 LEU A CA 1
ATOM 492 C C . LEU A 1 59 ? 49.062 11.625 -63.125 1 93.81 59 LEU A C 1
ATOM 494 O O . LEU A 1 59 ? 48.094 12.164 -62.625 1 93.81 59 LEU A O 1
ATOM 498 N N . SER A 1 60 ? 50.281 12.039 -62.969 1 93.94 60 SER A N 1
ATOM 499 C CA . SER A 1 60 ? 50.594 13.258 -62.25 1 93.94 60 SER A CA 1
ATOM 500 C C . SER A 1 60 ? 51.562 14.133 -63.062 1 93.94 60 SER A C 1
ATOM 502 O O . SER A 1 60 ? 52.25 13.641 -63.938 1 93.94 60 SER A O 1
ATOM 504 N N . GLY A 1 61 ? 51.562 15.43 -62.844 1 93.81 61 GLY A N 1
ATOM 505 C CA . GLY A 1 61 ? 52.406 16.359 -63.531 1 93.81 61 GLY A CA 1
ATOM 506 C C . GLY A 1 61 ? 53.312 17.156 -62.594 1 93.81 61 GLY A C 1
ATOM 507 O O . GLY A 1 61 ? 52.938 17.516 -61.5 1 93.81 61 GLY A O 1
ATOM 508 N N . ASN A 1 62 ? 54.5 17.328 -63 1 91.75 62 ASN A N 1
ATOM 509 C CA . ASN A 1 62 ? 55.438 18.172 -62.281 1 91.75 62 ASN A CA 1
ATOM 510 C C . ASN A 1 62 ? 55.625 19.531 -62.938 1 91.75 62 ASN A C 1
ATOM 512 O O . ASN A 1 62 ? 56.062 19.594 -64.062 1 91.75 62 ASN A O 1
ATOM 516 N N . THR A 1 63 ? 55.375 20.516 -62.312 1 90.5 63 THR A N 1
ATOM 517 C CA . THR A 1 63 ? 55.375 21.859 -62.875 1 90.5 63 THR A CA 1
ATOM 518 C C . THR A 1 63 ? 56.812 22.375 -63 1 90.5 63 THR A C 1
ATOM 520 O O . THR A 1 63 ? 57.094 23.297 -63.75 1 90.5 63 THR A O 1
ATOM 523 N N . VAL A 1 64 ? 57.688 21.828 -62.344 1 90.31 64 VAL A N 1
ATOM 524 C CA . VAL A 1 64 ? 59.094 22.297 -62.312 1 90.31 64 VAL A CA 1
ATOM 525 C C . VAL A 1 64 ? 59.812 21.875 -63.594 1 90.31 64 VAL A C 1
ATOM 527 O O . VAL A 1 64 ? 60.375 22.719 -64.312 1 90.31 64 VAL A O 1
ATOM 530 N N . ASN A 1 65 ? 59.719 20.641 -64 1 89.94 65 ASN A N 1
ATOM 531 C CA . ASN A 1 65 ? 60.406 20.172 -65.188 1 89.94 65 ASN A CA 1
ATOM 532 C C . ASN A 1 65 ? 59.406 19.969 -66.312 1 89.94 65 ASN A C 1
ATOM 534 O O . ASN A 1 65 ? 59.812 19.531 -67.438 1 89.94 65 ASN A O 1
ATOM 538 N N . LYS A 1 66 ? 58.125 20.25 -66.062 1 91.12 66 LYS A N 1
ATOM 539 C CA . LYS A 1 66 ? 57.062 20.203 -67.062 1 91.12 66 LYS A CA 1
ATOM 540 C C . LYS A 1 66 ? 56.969 18.828 -67.75 1 91.12 66 LYS A C 1
ATOM 542 O O . LYS A 1 66 ? 56.906 18.719 -68.938 1 91.12 66 LYS A O 1
ATOM 547 N N . LYS A 1 67 ? 57.062 17.766 -67 1 94 67 LYS A N 1
ATOM 548 C CA . LYS A 1 67 ? 56.938 16.391 -67.438 1 94 67 LYS A CA 1
ATOM 549 C C . LYS A 1 67 ? 55.844 15.656 -66.688 1 94 67 LYS A C 1
ATOM 551 O O . LYS A 1 67 ? 55.406 16.125 -65.625 1 94 67 LYS A O 1
ATOM 556 N N . LEU A 1 68 ? 55.375 14.523 -67.188 1 94.06 68 LEU A N 1
ATOM 557 C CA . LEU A 1 68 ? 54.344 13.703 -66.625 1 94.06 68 LEU A CA 1
ATOM 558 C C . LEU A 1 68 ? 54.969 12.523 -65.812 1 94.06 68 LEU A C 1
ATOM 560 O O . LEU A 1 68 ? 55.969 11.977 -66.25 1 94.06 68 LEU A O 1
ATOM 564 N N . TYR A 1 69 ? 54.312 12.125 -64.75 1 95.19 69 TYR A N 1
ATOM 565 C CA . TYR A 1 69 ? 54.781 11.039 -63.875 1 95.19 69 TYR A CA 1
ATOM 566 C C . TYR A 1 69 ? 53.625 10.148 -63.438 1 95.19 69 TYR A C 1
ATOM 568 O O . TYR A 1 69 ? 52.438 10.523 -63.594 1 95.19 69 TYR A O 1
ATOM 576 N N . CYS A 1 70 ? 53.875 8.945 -63 1 93.06 70 CYS A N 1
ATOM 577 C CA . CYS A 1 70 ? 52.906 8.078 -62.312 1 93.06 70 CYS A CA 1
ATOM 578 C C . CYS A 1 70 ? 52.969 8.281 -60.812 1 93.06 70 CYS A C 1
ATOM 580 O O . CYS A 1 70 ? 54 8.039 -60.188 1 93.06 70 CYS A O 1
ATOM 582 N N . TRP A 1 71 ? 51.844 8.633 -60.312 1 93.88 71 TRP A N 1
ATOM 583 C CA . TRP A 1 71 ? 51.75 8.906 -58.875 1 93.88 71 TRP A CA 1
ATOM 584 C C . TRP A 1 71 ? 52.094 7.676 -58.062 1 93.88 71 TRP A C 1
ATOM 586 O O . TRP A 1 71 ? 52.875 7.762 -57.125 1 93.88 71 TRP A O 1
ATOM 596 N N . HIS A 1 72 ? 51.688 6.562 -58.406 1 90.5 72 HIS A N 1
ATOM 597 C CA . HIS A 1 72 ? 51.906 5.32 -57.688 1 90.5 72 HIS A CA 1
ATOM 598 C C . HIS A 1 72 ? 53.375 4.949 -57.688 1 90.5 72 HIS A C 1
ATOM 600 O O . HIS A 1 72 ? 53.938 4.613 -56.625 1 90.5 72 HIS A O 1
ATOM 606 N N . CYS A 1 73 ? 53.969 5.094 -58.844 1 91.19 73 CYS A N 1
ATOM 607 C CA . CYS A 1 73 ? 55.344 4.633 -59.031 1 91.19 73 CYS A CA 1
ATOM 608 C C . CYS A 1 73 ? 56.312 5.652 -58.469 1 91.19 73 CYS A C 1
ATOM 610 O O . CYS A 1 73 ? 57.469 5.312 -58.188 1 91.19 73 CYS A O 1
ATOM 612 N N . VAL A 1 74 ? 55.938 6.887 -58.375 1 93.69 74 VAL A N 1
ATOM 613 C CA . VAL A 1 74 ? 56.781 7.879 -57.719 1 93.69 74 VAL A CA 1
ATOM 614 C C . VAL A 1 74 ? 56.844 7.582 -56.219 1 93.69 74 VAL A C 1
ATOM 616 O O . VAL A 1 74 ? 57.906 7.699 -55.625 1 93.69 74 VAL A O 1
ATOM 619 N N . LEU A 1 75 ? 55.781 7.125 -55.688 1 90.88 75 LEU A N 1
ATOM 620 C CA . LEU A 1 75 ? 55.719 6.832 -54.25 1 90.88 75 LEU A CA 1
ATOM 621 C C . LEU A 1 75 ? 56.438 5.535 -53.938 1 90.88 75 LEU A C 1
ATOM 623 O O . LEU A 1 75 ? 57.156 5.453 -52.938 1 90.88 75 LEU A O 1
ATOM 627 N N . TYR A 1 76 ? 56.219 4.535 -54.75 1 87.69 76 TYR A N 1
ATOM 628 C CA . TYR A 1 76 ? 56.875 3.242 -54.562 1 87.69 76 TYR A CA 1
ATOM 629 C C . TYR A 1 76 ? 57.656 2.842 -55.812 1 87.69 76 TYR A C 1
ATOM 631 O O . TYR A 1 76 ? 57.188 2.002 -56.594 1 87.69 76 TYR A O 1
ATOM 639 N N . PRO A 1 77 ? 58.781 3.457 -55.969 1 87.44 77 PRO A N 1
ATOM 640 C CA . PRO A 1 77 ? 59.562 3.133 -57.156 1 87.44 77 PRO A CA 1
ATOM 641 C C . PRO A 1 77 ? 60.094 1.7 -57.156 1 87.44 77 PRO A C 1
ATOM 643 O O . PRO A 1 77 ? 60.562 1.217 -56.125 1 87.44 77 PRO A O 1
ATOM 646 N N . SER A 1 78 ? 59.688 0.958 -58.156 1 75.19 78 SER A N 1
ATOM 647 C CA . SER A 1 78 ? 60.156 -0.416 -58.25 1 75.19 78 SER A CA 1
ATOM 648 C C . SER A 1 78 ? 60.688 -0.701 -59.656 1 75.19 78 SER A C 1
ATOM 650 O O . SER A 1 78 ? 60.156 -0.225 -60.656 1 75.19 78 SER A O 1
ATOM 652 N N . GLY A 1 79 ? 61.875 -1.305 -59.844 1 71.75 79 GLY A N 1
ATOM 653 C CA . GLY A 1 79 ? 62.406 -1.833 -61.125 1 71.75 79 GLY A CA 1
ATOM 654 C C . GLY A 1 79 ? 63.312 -0.859 -61.844 1 71.75 79 GLY A C 1
ATOM 655 O O . GLY A 1 79 ? 63.719 0.151 -61.281 1 71.75 79 GLY A O 1
ATOM 656 N N . ASN A 1 80 ? 63.562 -1.079 -63.156 1 70.62 80 ASN A N 1
ATOM 657 C CA . ASN A 1 80 ? 64.562 -0.424 -63.938 1 70.62 80 ASN A CA 1
ATOM 658 C C . ASN A 1 80 ? 64 0.662 -64.812 1 70.62 80 ASN A C 1
ATOM 660 O O . ASN A 1 80 ? 64.75 1.442 -65.438 1 70.62 80 ASN A O 1
ATOM 664 N N . PHE A 1 81 ? 62.656 0.698 -64.938 1 68.06 81 PHE A N 1
ATOM 665 C CA . PHE A 1 81 ? 62.094 1.676 -65.875 1 68.06 81 PHE A CA 1
ATOM 666 C C . PHE A 1 81 ? 61.906 3.021 -65.188 1 68.06 81 PHE A C 1
ATOM 668 O O . PHE A 1 81 ? 60.969 3.211 -64.375 1 68.06 81 PHE A O 1
ATOM 675 N N . LYS A 1 82 ? 62.688 3.986 -65.438 1 82.5 82 LYS A N 1
ATOM 676 C CA . LYS A 1 82 ? 62.875 5.223 -64.688 1 82.5 82 LYS A CA 1
ATOM 677 C C . LYS A 1 82 ? 62.062 6.359 -65.25 1 82.5 82 LYS A C 1
ATOM 679 O O . LYS A 1 82 ? 61.875 7.398 -64.625 1 82.5 82 LYS A O 1
ATOM 684 N N . ILE A 1 83 ? 61.375 6.09 -66.438 1 90.06 83 ILE A N 1
ATOM 685 C CA . ILE A 1 83 ? 60.781 7.211 -67.188 1 90.06 83 ILE A CA 1
ATOM 686 C C . ILE A 1 83 ? 59.594 7.75 -66.375 1 90.06 83 ILE A C 1
ATOM 688 O O . ILE A 1 83 ? 59.469 8.961 -66.188 1 90.06 83 ILE A O 1
ATOM 692 N N . TRP A 1 84 ? 58.75 6.879 -65.812 1 92.88 84 TRP A N 1
ATOM 693 C CA . TRP A 1 84 ? 57.531 7.32 -65.188 1 92.88 84 TRP A CA 1
ATOM 694 C C . TRP A 1 84 ? 57.75 7.582 -63.719 1 92.88 84 TRP A C 1
ATOM 696 O O . TRP A 1 84 ? 56.875 8.156 -63.062 1 92.88 84 TRP A O 1
ATOM 706 N N . ASN A 1 85 ? 58.812 7.215 -63.031 1 90.44 85 ASN A N 1
ATOM 707 C CA . ASN A 1 85 ? 59 7.371 -61.594 1 90.44 85 ASN A CA 1
ATOM 708 C C . ASN A 1 85 ? 60.094 8.359 -61.25 1 90.44 85 ASN A C 1
ATOM 710 O O . ASN A 1 85 ? 60.156 8.914 -60.156 1 90.44 85 ASN A O 1
ATOM 714 N N . SER A 1 86 ? 61.125 8.68 -62.25 1 90 86 SER A N 1
ATOM 715 C CA . SER A 1 86 ? 62.281 9.508 -61.875 1 90 86 SER A CA 1
ATOM 716 C C . SER A 1 86 ? 62.531 10.555 -62.969 1 90 86 SER A C 1
ATOM 718 O O . SER A 1 86 ? 62.75 11.734 -62.625 1 90 86 SER A O 1
ATOM 720 N N . THR A 1 87 ? 62.562 10.164 -64.312 1 91.5 87 THR A N 1
ATOM 721 C CA . THR A 1 87 ? 63 11.055 -65.375 1 91.5 87 THR A CA 1
ATOM 722 C C . THR A 1 87 ? 61.844 11.914 -65.875 1 91.5 87 THR A C 1
ATOM 724 O O . THR A 1 87 ? 62 13.102 -66.125 1 91.5 87 THR A O 1
ATOM 727 N N . GLY A 1 88 ? 60.688 11.305 -65.938 1 92.69 88 GLY A N 1
ATOM 728 C CA . GLY A 1 88 ? 59.531 12.023 -66.5 1 92.69 88 GLY A CA 1
ATOM 729 C C . GLY A 1 88 ? 59.219 11.703 -67.938 1 92.69 88 GLY A C 1
ATOM 730 O O . GLY A 1 88 ? 60.125 11.414 -68.688 1 92.69 88 GLY A O 1
ATOM 731 N N . PHE A 1 89 ? 58.031 11.758 -68.25 1 92.69 89 PHE A N 1
ATOM 732 C CA . PHE A 1 89 ? 57.562 11.484 -69.625 1 92.69 89 PHE A CA 1
ATOM 733 C C . PHE A 1 89 ? 57.156 12.766 -70.312 1 92.69 89 PHE A C 1
ATOM 735 O O . PHE A 1 89 ? 56.406 13.57 -69.812 1 92.69 89 PHE A O 1
ATOM 742 N N . ASP A 1 90 ? 57.625 13.008 -71.562 1 86.25 90 ASP A N 1
ATOM 743 C CA . ASP A 1 90 ? 57.312 14.227 -72.25 1 86.25 90 ASP A CA 1
ATOM 744 C C . ASP A 1 90 ? 56.969 13.93 -73.75 1 86.25 90 ASP A C 1
ATOM 746 O O . ASP A 1 90 ? 56.75 14.852 -74.562 1 86.25 90 ASP A O 1
ATOM 750 N N . ASP A 1 91 ? 56.906 12.672 -74.125 1 88.31 91 ASP A N 1
ATOM 751 C CA . ASP A 1 91 ? 56.531 12.305 -75.438 1 88.31 91 ASP A CA 1
ATOM 752 C C . ASP A 1 91 ? 55 12.227 -75.625 1 88.31 91 ASP A C 1
ATOM 754 O O . ASP A 1 91 ? 54.406 11.156 -75.438 1 88.31 91 ASP A O 1
ATOM 758 N N . LEU A 1 92 ? 54.438 13.336 -75.938 1 88 92 LEU A N 1
ATOM 759 C CA . LEU A 1 92 ? 52.969 13.445 -76 1 88 92 LEU A CA 1
ATOM 760 C C . LEU A 1 92 ? 52.406 12.688 -77.188 1 88 92 LEU A C 1
ATOM 762 O O . LEU A 1 92 ? 51.25 12.305 -77.188 1 88 92 LEU A O 1
ATOM 766 N N . LYS A 1 93 ? 53.312 12.453 -78.25 1 84.38 93 LYS A N 1
ATOM 767 C CA . LYS A 1 93 ? 52.875 11.719 -79.438 1 84.38 93 LYS A CA 1
ATOM 768 C C . LYS A 1 93 ? 52.531 10.273 -79.062 1 84.38 93 LYS A C 1
ATOM 770 O O . LYS A 1 93 ? 51.531 9.742 -79.562 1 84.38 93 LYS A O 1
ATOM 775 N N . ASN A 1 94 ? 53.219 9.75 -78.188 1 89.38 94 ASN A N 1
ATOM 776 C CA . ASN A 1 94 ? 53.031 8.352 -77.875 1 89.38 94 ASN A CA 1
ATOM 777 C C . ASN A 1 94 ? 52.469 8.195 -76.438 1 89.38 94 ASN A C 1
ATOM 779 O O . ASN A 1 94 ? 52.688 7.168 -75.812 1 89.38 94 ASN A O 1
ATOM 783 N N . LEU A 1 95 ? 51.812 9.211 -76.062 1 91.06 95 LEU A N 1
ATOM 784 C CA . LEU A 1 95 ? 51.312 9.211 -74.688 1 91.06 95 LEU A CA 1
ATOM 785 C C . LEU A 1 95 ? 50.344 8.07 -74.438 1 91.06 95 LEU A C 1
ATOM 787 O O . LEU A 1 95 ? 50.406 7.344 -73.5 1 91.06 95 LEU A O 1
ATOM 791 N N . SER A 1 96 ? 49.375 7.926 -75.312 1 89.69 96 SER A N 1
ATOM 792 C CA . SER A 1 96 ? 48.344 6.898 -75.188 1 89.69 96 SER A CA 1
ATOM 793 C C . SER A 1 96 ? 48.969 5.504 -75.125 1 89.69 96 SER A C 1
ATOM 795 O O . SER A 1 96 ? 48.625 4.703 -74.25 1 89.69 96 SER A O 1
ATOM 797 N N . GLN A 1 97 ? 49.938 5.254 -75.938 1 87.81 97 GLN A N 1
ATOM 798 C CA . GLN A 1 97 ? 50.594 3.957 -76 1 87.81 97 GLN A CA 1
ATOM 799 C C . GLN A 1 97 ? 51.469 3.758 -74.75 1 87.81 97 GLN A C 1
ATOM 801 O O . GLN A 1 97 ? 51.469 2.666 -74.188 1 87.81 97 GLN A O 1
ATOM 806 N N . SER A 1 98 ? 52.094 4.73 -74.375 1 91.56 98 SER A N 1
ATOM 807 C CA . SER A 1 98 ? 53 4.645 -73.25 1 91.56 98 SER A CA 1
ATOM 808 C C . SER A 1 98 ? 52.219 4.441 -71.938 1 91.56 98 SER A C 1
ATOM 810 O O . SER A 1 98 ? 52.656 3.695 -71.062 1 91.56 98 SER A O 1
ATOM 812 N N . VAL A 1 99 ? 51.094 5.117 -71.875 1 91.12 99 VAL A N 1
ATOM 813 C CA . VAL A 1 99 ? 50.25 4.965 -70.688 1 91.12 99 VAL A CA 1
ATOM 814 C C . VAL A 1 99 ? 49.75 3.518 -70.562 1 91.12 99 VAL A C 1
ATOM 816 O O . VAL A 1 99 ? 49.812 2.91 -69.5 1 91.12 99 VAL A O 1
ATOM 819 N N . ARG A 1 100 ? 49.344 2.986 -71.688 1 85.25 100 ARG A N 1
ATOM 820 C CA . ARG A 1 100 ? 48.844 1.611 -71.688 1 85.25 100 ARG A CA 1
ATOM 821 C C . ARG A 1 100 ? 49.969 0.632 -71.312 1 85.25 100 ARG A C 1
ATOM 823 O O . ARG A 1 100 ? 49.75 -0.271 -70.5 1 85.25 100 ARG A O 1
ATOM 830 N N . LYS A 1 101 ? 51.094 0.838 -71.812 1 86.5 101 LYS A N 1
ATOM 831 C CA . LYS A 1 101 ? 52.25 -0.027 -71.5 1 86.5 101 LYS A CA 1
ATOM 832 C C . LYS A 1 101 ? 52.625 0.076 -70.062 1 86.5 101 LYS A C 1
ATOM 834 O O . LYS A 1 101 ? 52.938 -0.932 -69.438 1 86.5 101 LYS A O 1
ATOM 839 N N . HIS A 1 102 ? 52.594 1.208 -69.562 1 89.94 102 HIS A N 1
ATOM 840 C CA . HIS A 1 102 ? 52.969 1.415 -68.188 1 89.94 102 HIS A CA 1
ATOM 841 C C . HIS A 1 102 ? 51.969 0.754 -67.25 1 89.94 102 HIS A C 1
ATOM 843 O O . HIS A 1 102 ? 52.344 0.084 -66.312 1 89.94 102 HIS A O 1
ATOM 849 N N . GLU A 1 103 ? 50.719 0.897 -67.5 1 86.75 103 GLU A N 1
ATOM 850 C CA . GLU A 1 103 ? 49.656 0.335 -66.625 1 86.75 103 GLU A CA 1
ATOM 851 C C . GLU A 1 103 ? 49.781 -1.185 -66.562 1 86.75 103 GLU A C 1
ATOM 853 O O . GLU A 1 103 ? 49.375 -1.789 -65.562 1 86.75 103 GLU A O 1
ATOM 858 N N . GLU A 1 104 ? 50.312 -1.713 -67.625 1 81.81 104 GLU A N 1
ATOM 859 C CA . GLU A 1 104 ? 50.438 -3.168 -67.688 1 81.81 104 GLU A CA 1
ATOM 860 C C . GLU A 1 104 ? 51.781 -3.639 -67.188 1 81.81 104 GLU A C 1
ATOM 862 O O . GLU A 1 104 ? 52.031 -4.844 -67.125 1 81.81 104 GLU A O 1
ATOM 867 N N . SER A 1 105 ? 52.562 -2.738 -66.812 1 84.25 105 SER A N 1
ATOM 868 C CA . SER A 1 105 ? 53.906 -3.094 -66.375 1 84.25 105 SER A CA 1
ATOM 869 C C . SER A 1 105 ? 53.875 -3.623 -64.938 1 84.25 105 SER A C 1
ATOM 871 O O . SER A 1 105 ? 52.938 -3.336 -64.188 1 84.25 105 SER A O 1
ATOM 873 N N . ARG A 1 106 ? 54.844 -4.414 -64.562 1 79.25 106 ARG A N 1
ATOM 874 C CA . ARG A 1 106 ? 55 -5.004 -63.25 1 79.25 106 ARG A CA 1
ATOM 875 C C . ARG A 1 106 ? 55.25 -3.928 -62.219 1 79.25 106 ARG A C 1
ATOM 877 O O . ARG A 1 106 ? 54.75 -4.004 -61.094 1 79.25 106 ARG A O 1
ATOM 884 N N . GLU A 1 107 ? 56 -2.986 -62.594 1 82 107 GLU A N 1
ATOM 885 C CA . GLU A 1 107 ? 56.375 -1.925 -61.688 1 82 107 GLU A CA 1
ATOM 886 C C . GLU A 1 107 ? 55.156 -1.118 -61.219 1 82 107 GLU A C 1
ATOM 888 O O . GLU A 1 107 ? 55 -0.83 -60.031 1 82 107 GLU A O 1
ATOM 893 N N . HIS A 1 108 ? 54.344 -0.834 -62.125 1 86.5 108 HIS A N 1
ATOM 894 C CA . HIS A 1 108 ? 53.125 -0.08 -61.812 1 86.5 108 HIS A CA 1
ATOM 895 C C . HIS A 1 108 ? 52.188 -0.9 -60.938 1 86.5 108 HIS A C 1
ATOM 897 O O . HIS A 1 108 ? 51.625 -0.39 -59.938 1 86.5 108 HIS A O 1
ATOM 903 N N . THR A 1 109 ? 51.969 -2.105 -61.281 1 81.94 109 THR A N 1
ATOM 904 C CA . THR A 1 109 ? 51.125 -2.982 -60.5 1 81.94 109 THR A CA 1
ATOM 905 C C . THR A 1 109 ? 51.625 -3.109 -59.062 1 81.94 109 THR A C 1
ATOM 907 O O . THR A 1 109 ? 50.812 -3.037 -58.094 1 81.94 109 THR A O 1
ATOM 910 N N . TYR A 1 110 ? 52.906 -3.283 -58.969 1 82.62 110 TYR A N 1
ATOM 911 C CA . TYR A 1 110 ? 53.531 -3.379 -57.625 1 82.62 110 TYR A CA 1
ATOM 912 C C . TYR A 1 110 ? 53.281 -2.119 -56.812 1 82.62 110 TYR A C 1
ATOM 914 O O . TYR A 1 110 ? 52.844 -2.197 -55.688 1 82.62 110 TYR A O 1
ATOM 922 N N . SER A 1 111 ? 53.469 -1.035 -57.406 1 84.44 111 SER A N 1
ATOM 923 C CA . SER A 1 111 ? 53.312 0.237 -56.688 1 84.44 111 SER A CA 1
ATOM 924 C C . SER A 1 111 ? 51.844 0.479 -56.344 1 84.44 111 SER A C 1
ATOM 926 O O . SER A 1 111 ? 51.531 1.004 -55.281 1 84.44 111 SER A O 1
ATOM 928 N N . THR A 1 112 ? 50.938 0.112 -57.188 1 83 112 THR A N 1
ATOM 929 C CA . THR A 1 112 ? 49.531 0.263 -56.938 1 83 112 THR A CA 1
ATOM 930 C C . THR A 1 112 ? 49.094 -0.593 -55.75 1 83 112 THR A C 1
ATOM 932 O O . THR A 1 112 ? 48.312 -0.133 -54.906 1 83 112 THR A O 1
ATOM 935 N N . VAL A 1 113 ? 49.5 -1.783 -55.719 1 78.5 113 VAL A N 1
ATOM 936 C CA . VAL A 1 113 ? 49.156 -2.693 -54.625 1 78.5 113 VAL A CA 1
ATOM 937 C C . VAL A 1 113 ? 49.688 -2.141 -53.312 1 78.5 113 VAL A C 1
ATOM 939 O O . VAL A 1 113 ? 48.969 -2.129 -52.281 1 78.5 113 VAL A O 1
ATOM 942 N N . LYS A 1 114 ? 50.906 -1.688 -53.312 1 79 114 LYS A N 1
ATOM 943 C CA . LYS A 1 114 ? 51.5 -1.156 -52.094 1 79 114 LYS A CA 1
ATOM 944 C C . LYS A 1 114 ? 50.75 0.057 -51.594 1 79 114 LYS A C 1
ATOM 946 O O . LYS A 1 114 ? 50.531 0.207 -50.375 1 79 114 LYS A O 1
ATOM 951 N N . LEU A 1 115 ? 50.344 0.857 -52.469 1 83.25 115 LEU A N 1
ATOM 952 C CA . LEU A 1 115 ? 49.562 2.035 -52.125 1 83.25 115 LEU A CA 1
ATOM 953 C C . LEU A 1 115 ? 48.219 1.633 -51.531 1 83.25 115 LEU A C 1
ATOM 955 O O . LEU A 1 115 ? 47.781 2.178 -50.5 1 83.25 115 LEU A O 1
ATOM 959 N N . LYS A 1 116 ? 47.5 0.762 -52.125 1 76.38 116 LYS A N 1
ATOM 960 C CA . LYS A 1 116 ? 46.219 0.278 -51.625 1 76.38 116 LYS A CA 1
ATOM 961 C C . LYS A 1 116 ? 46.375 -0.356 -50.25 1 76.38 116 LYS A C 1
ATOM 963 O O . LYS A 1 116 ? 45.531 -0.169 -49.375 1 76.38 116 LYS A O 1
ATOM 968 N N . LEU A 1 117 ? 47.406 -1.061 -50.094 1 74.38 117 LEU A N 1
ATOM 969 C CA . LEU A 1 117 ? 47.656 -1.693 -48.812 1 74.38 117 LEU A CA 1
ATOM 970 C C . LEU A 1 117 ? 47.875 -0.646 -47.719 1 74.38 117 LEU A C 1
ATOM 972 O O . LEU A 1 117 ? 47.375 -0.816 -46.594 1 74.38 117 LEU A O 1
ATOM 976 N N . LEU A 1 118 ? 48.594 0.414 -48.062 1 77.56 118 LEU A N 1
ATOM 977 C CA . LEU A 1 118 ? 48.812 1.496 -47.125 1 77.56 118 LEU A CA 1
ATOM 978 C C . LEU A 1 118 ? 47.5 2.164 -46.75 1 77.56 118 LEU A C 1
ATOM 980 O O . LEU A 1 118 ? 47.25 2.453 -45.562 1 77.56 118 LEU A O 1
ATOM 984 N N . LEU A 1 119 ? 46.656 2.404 -47.75 1 74.69 119 LEU A N 1
ATOM 985 C CA . LEU A 1 119 ? 45.344 3.041 -47.5 1 74.69 119 LEU A CA 1
ATOM 986 C C . LEU A 1 119 ? 44.438 2.129 -46.719 1 74.69 119 LEU A C 1
ATOM 988 O O . LEU A 1 119 ? 43.688 2.596 -45.844 1 74.69 119 LEU A O 1
ATOM 992 N N . ASN A 1 120 ? 44.438 0.932 -47.031 1 71 120 ASN A N 1
ATOM 993 C CA . ASN A 1 120 ? 43.625 -0.028 -46.281 1 71 120 ASN A CA 1
ATOM 994 C C . ASN A 1 120 ? 44.062 -0.132 -44.844 1 71 120 ASN A C 1
ATOM 996 O O . ASN A 1 120 ? 43.219 -0.269 -43.938 1 71 120 ASN A O 1
ATOM 1000 N N . LYS A 1 121 ? 45.25 -0.1 -44.656 1 66.69 121 LYS A N 1
ATOM 1001 C CA . LYS A 1 121 ? 45.781 -0.154 -43.312 1 66.69 121 LYS A CA 1
ATOM 1002 C C . LYS A 1 121 ? 45.281 1.036 -42.469 1 66.69 121 LYS A C 1
ATOM 1004 O O . LYS A 1 121 ? 44.906 0.886 -41.312 1 66.69 121 LYS A O 1
ATOM 1009 N N . LYS A 1 122 ? 45.25 2.178 -43.062 1 68.88 122 LYS A N 1
ATOM 1010 C CA . LYS A 1 122 ? 44.75 3.369 -42.375 1 68.88 122 LYS A CA 1
ATOM 1011 C C . LYS A 1 122 ? 43.281 3.232 -42.062 1 68.88 122 LYS A C 1
ATOM 1013 O O . LYS A 1 122 ? 42.844 3.578 -40.969 1 68.88 122 LYS A O 1
ATOM 1018 N N . ARG A 1 123 ? 42.594 2.857 -43.094 1 68.56 123 ARG A N 1
ATOM 1019 C CA . ARG A 1 123 ? 41.156 2.658 -42.906 1 68.56 123 ARG A CA 1
ATOM 1020 C C . ARG A 1 123 ? 40.906 1.649 -41.781 1 68.56 123 ARG A C 1
ATOM 1022 O O . ARG A 1 123 ? 40 1.832 -40.969 1 68.56 123 ARG A O 1
ATOM 1029 N N . SER A 1 124 ? 41.625 0.674 -41.781 1 70 124 SER A N 1
ATOM 1030 C CA . SER A 1 124 ? 41.469 -0.344 -40.75 1 70 124 SER A CA 1
ATOM 1031 C C . SER A 1 124 ? 41.781 0.224 -39.375 1 70 124 SER A C 1
ATOM 1033 O O . SER A 1 124 ? 41.094 -0.08 -38.406 1 70 124 SER A O 1
ATOM 1035 N N . GLN A 1 125 ? 42.781 1.04 -39.344 1 71.69 125 GLN A N 1
ATOM 1036 C CA . GLN A 1 125 ? 43.156 1.655 -38.094 1 71.69 125 GLN A CA 1
ATOM 1037 C C . GLN A 1 125 ? 42.062 2.635 -37.625 1 71.69 125 GLN A C 1
ATOM 1039 O O . GLN A 1 125 ? 41.75 2.701 -36.438 1 71.69 125 GLN A O 1
ATOM 1044 N N . GLU A 1 126 ? 41.594 3.379 -38.562 1 73.38 126 GLU A N 1
ATOM 1045 C CA . GLU A 1 126 ? 40.531 4.316 -38.219 1 73.38 126 GLU A CA 1
ATOM 1046 C C . GLU A 1 126 ? 39.25 3.578 -37.781 1 73.38 126 GLU A C 1
ATOM 1048 O O . GLU A 1 126 ? 38.594 4.004 -36.844 1 73.38 126 GLU A O 1
ATOM 1053 N N . ASN A 1 127 ? 38.969 2.613 -38.5 1 72.31 127 ASN A N 1
ATOM 1054 C CA . ASN A 1 127 ? 37.812 1.805 -38.094 1 72.31 127 ASN A CA 1
ATOM 1055 C C . ASN A 1 127 ? 38 1.181 -36.719 1 72.31 127 ASN A C 1
ATOM 1057 O O . ASN A 1 127 ? 37.062 1.125 -35.938 1 72.31 127 ASN A O 1
ATOM 1061 N N . ALA A 1 128 ? 39.125 0.733 -36.5 1 73.25 128 ALA A N 1
ATOM 1062 C CA . ALA A 1 128 ? 39.438 0.151 -35.219 1 73.25 128 ALA A CA 1
ATOM 1063 C C . ALA A 1 128 ? 39.281 1.188 -34.094 1 73.25 128 ALA A C 1
ATOM 1065 O O . ALA A 1 128 ? 38.781 0.888 -33 1 73.25 128 ALA A O 1
ATOM 1066 N N . ARG A 1 129 ? 39.781 2.314 -34.375 1 75.56 129 ARG A N 1
ATOM 1067 C CA . ARG A 1 129 ? 39.688 3.391 -33.406 1 75.56 129 ARG A CA 1
ATOM 1068 C C . ARG A 1 129 ? 38.219 3.748 -33.156 1 75.56 129 ARG A C 1
ATOM 1070 O O . ARG A 1 129 ? 37.812 3.947 -32.031 1 75.56 129 ARG A O 1
ATOM 1077 N N . LYS A 1 130 ? 37.562 3.887 -34.25 1 78.88 130 LYS A N 1
ATOM 1078 C CA . LYS A 1 130 ? 36.125 4.191 -34.125 1 78.88 130 LYS A CA 1
ATOM 1079 C C . LYS A 1 130 ? 35.406 3.096 -33.344 1 78.88 130 LYS A C 1
ATOM 1081 O O . LYS A 1 130 ? 34.531 3.387 -32.5 1 78.88 130 LYS A O 1
ATOM 1086 N N . GLN A 1 131 ? 35.688 1.99 -33.625 1 80.31 131 GLN A N 1
ATOM 1087 C CA . GLN A 1 131 ? 35.094 0.865 -32.906 1 80.31 131 GLN A CA 1
ATOM 1088 C C . GLN A 1 131 ? 35.406 0.918 -31.422 1 80.31 131 GLN A C 1
ATOM 1090 O O . GLN A 1 131 ? 34.562 0.621 -30.578 1 80.31 131 GLN A O 1
ATOM 1095 N N . LEU A 1 132 ? 36.594 1.246 -31.141 1 81.75 132 LEU A N 1
ATOM 1096 C CA . LEU A 1 132 ? 37 1.355 -29.734 1 81.75 132 LEU A CA 1
ATOM 1097 C C . LEU A 1 132 ? 36.219 2.469 -29.031 1 81.75 132 LEU A C 1
ATOM 1099 O O . LEU A 1 132 ? 35.812 2.305 -27.891 1 81.75 132 LEU A O 1
ATOM 1103 N N . GLU A 1 133 ? 36.125 3.539 -29.734 1 83.88 133 GLU A N 1
ATOM 1104 C CA . GLU A 1 133 ? 35.375 4.652 -29.156 1 83.88 133 GLU A CA 1
ATOM 1105 C C . GLU A 1 133 ? 33.906 4.273 -28.938 1 83.88 133 GLU A C 1
ATOM 1107 O O . GLU A 1 133 ? 33.344 4.617 -27.922 1 83.88 133 GLU A O 1
ATOM 1112 N N . ASP A 1 134 ? 33.438 3.666 -29.922 1 84.94 134 ASP A N 1
ATOM 1113 C CA . ASP A 1 134 ? 32.062 3.211 -29.812 1 84.94 134 ASP A CA 1
ATOM 1114 C C . ASP A 1 134 ? 31.906 2.238 -28.641 1 84.94 134 ASP A C 1
ATOM 1116 O O . ASP A 1 134 ? 30.906 2.293 -27.922 1 84.94 134 ASP A O 1
ATOM 1120 N N . ASN A 1 135 ? 32.812 1.437 -28.453 1 87.31 135 ASN A N 1
ATOM 1121 C CA . ASN A 1 135 ? 32.75 0.448 -27.375 1 87.31 135 ASN A CA 1
ATOM 1122 C C . ASN A 1 135 ? 32.875 1.097 -26 1 87.31 135 ASN A C 1
ATOM 1124 O O . ASN A 1 135 ? 32.281 0.625 -25.031 1 87.31 135 ASN A O 1
ATOM 1128 N N . VAL A 1 136 ? 33.625 2.125 -26 1 87.56 136 VAL A N 1
ATOM 1129 C CA . VAL A 1 136 ? 33.75 2.869 -24.75 1 87.56 136 VAL A CA 1
ATOM 1130 C C . VAL A 1 136 ? 32.406 3.5 -24.406 1 87.56 136 VAL A C 1
ATOM 1132 O O . VAL A 1 136 ? 31.984 3.496 -23.234 1 87.56 136 VAL A O 1
ATOM 1135 N N . LYS A 1 137 ? 31.812 3.986 -25.438 1 86.75 137 LYS A N 1
ATOM 1136 C CA . LYS A 1 137 ? 30.484 4.551 -25.25 1 86.75 137 LYS A CA 1
ATOM 1137 C C . LYS A 1 137 ? 29.5 3.477 -24.781 1 86.75 137 LYS A C 1
ATOM 1139 O O . LYS A 1 137 ? 28.688 3.713 -23.891 1 86.75 137 LYS A O 1
ATOM 1144 N N . VAL A 1 138 ? 29.562 2.391 -25.422 1 91.25 138 VAL A N 1
ATOM 1145 C CA . VAL A 1 138 ? 28.688 1.272 -25.062 1 91.25 138 VAL A CA 1
ATOM 1146 C C . VAL A 1 138 ? 28.953 0.854 -23.609 1 91.25 138 VAL A C 1
ATOM 1148 O O . VAL A 1 138 ? 28.016 0.597 -22.859 1 91.25 138 VAL A O 1
ATOM 1151 N N . LYS A 1 139 ? 30.203 0.812 -23.297 1 91.94 139 LYS A N 1
ATOM 1152 C CA . LYS A 1 139 ? 30.547 0.433 -21.922 1 91.94 139 LYS A CA 1
ATOM 1153 C C . LYS A 1 139 ? 29.969 1.415 -20.922 1 91.94 139 LYS A C 1
ATOM 1155 O O . LYS A 1 139 ? 29.438 1.008 -19.875 1 91.94 139 LYS A O 1
ATOM 1160 N N . ARG A 1 140 ? 30.047 2.613 -21.234 1 90.38 140 ARG A N 1
ATOM 1161 C CA . ARG A 1 140 ? 29.5 3.645 -20.359 1 90.38 140 ARG A CA 1
ATOM 1162 C C . ARG A 1 140 ? 27.984 3.525 -20.25 1 90.38 140 ARG A C 1
ATOM 1164 O O . ARG A 1 140 ? 27.406 3.668 -19.172 1 90.38 140 ARG A O 1
ATOM 1171 N N . ASN A 1 141 ? 27.406 3.328 -21.375 1 92.25 141 ASN A N 1
ATOM 1172 C CA . ASN A 1 141 ? 25.969 3.16 -21.391 1 92.25 141 ASN A CA 1
ATOM 1173 C C . ASN A 1 141 ? 25.516 1.945 -20.578 1 92.25 141 ASN A C 1
ATOM 1175 O O . ASN A 1 141 ? 24.516 1.993 -19.875 1 92.25 141 ASN A O 1
ATOM 1179 N N . ARG A 1 142 ? 26.281 0.938 -20.672 1 94.25 142 ARG A N 1
ATOM 1180 C CA . ARG A 1 142 ? 25.969 -0.278 -19.938 1 94.25 142 ARG A CA 1
ATOM 1181 C C . ARG A 1 142 ? 26.141 -0.07 -18.438 1 94.25 142 ARG A C 1
ATOM 1183 O O . ARG A 1 142 ? 25.344 -0.57 -17.641 1 94.25 142 ARG A O 1
ATOM 1190 N N . GLU A 1 143 ? 27.141 0.656 -18.078 1 94 143 GLU A N 1
ATOM 1191 C CA . GLU A 1 143 ? 27.344 0.975 -16.672 1 94 143 GLU A CA 1
ATOM 1192 C C . GLU A 1 143 ? 26.188 1.807 -16.109 1 94 143 GLU A C 1
ATOM 1194 O O . GLU A 1 143 ? 25.766 1.612 -14.977 1 94 143 GLU A O 1
ATOM 1199 N N . TYR A 1 144 ? 25.781 2.68 -16.922 1 94.12 144 TYR A N 1
ATOM 1200 C CA . TYR A 1 144 ? 24.641 3.492 -16.531 1 94.12 144 TYR A CA 1
ATOM 1201 C C . TYR A 1 144 ? 23.391 2.627 -16.328 1 94.12 144 TYR A C 1
ATOM 1203 O O . TYR A 1 144 ? 22.672 2.785 -15.352 1 94.12 144 TYR A O 1
ATOM 1211 N N . LEU A 1 145 ? 23.203 1.71 -17.219 1 94.75 145 LEU A N 1
ATOM 1212 C CA . LEU A 1 145 ? 22.031 0.835 -17.141 1 94.75 145 LEU A CA 1
ATOM 1213 C C . LEU A 1 145 ? 22.109 -0.061 -15.898 1 94.75 145 LEU A C 1
ATOM 1215 O O . LEU A 1 145 ? 21.078 -0.442 -15.344 1 94.75 145 LEU A O 1
ATOM 1219 N N . GLU A 1 146 ? 23.312 -0.414 -15.523 1 95.38 146 GLU A N 1
ATOM 1220 C CA . GLU A 1 146 ? 23.469 -1.211 -14.312 1 95.38 146 GLU A CA 1
ATOM 1221 C C . GLU A 1 146 ? 22.844 -0.514 -13.109 1 95.38 146 GLU A C 1
ATOM 1223 O O . GLU A 1 146 ? 22.203 -1.157 -12.273 1 95.38 146 GLU A O 1
ATOM 1228 N N . ARG A 1 147 ? 23.031 0.819 -13.047 1 94.88 147 ARG A N 1
ATOM 1229 C CA . ARG A 1 147 ? 22.438 1.595 -11.961 1 94.88 147 ARG A CA 1
ATOM 1230 C C . ARG A 1 147 ? 20.906 1.562 -12.031 1 94.88 147 ARG A C 1
ATOM 1232 O O . ARG A 1 147 ? 20.234 1.378 -11.016 1 94.88 147 ARG A O 1
ATOM 1239 N N . LEU A 1 148 ? 20.438 1.702 -13.227 1 94.38 148 LEU A N 1
ATOM 1240 C CA . LEU A 1 148 ? 18.984 1.695 -13.406 1 94.38 148 LEU A CA 1
ATOM 1241 C C . LEU A 1 148 ? 18.406 0.335 -13.047 1 94.38 148 LEU A C 1
ATOM 1243 O O . LEU A 1 148 ? 17.344 0.259 -12.43 1 94.38 148 LEU A O 1
ATOM 1247 N N . ILE A 1 149 ? 19.062 -0.699 -13.414 1 95.12 149 ILE A N 1
ATOM 1248 C CA . ILE A 1 149 ? 18.625 -2.062 -13.141 1 95.12 149 ILE A CA 1
ATOM 1249 C C . ILE A 1 149 ? 18.594 -2.301 -11.633 1 95.12 149 ILE A C 1
ATOM 1251 O O . ILE A 1 149 ? 17.656 -2.908 -11.117 1 95.12 149 ILE A O 1
ATOM 1255 N N . ASP A 1 150 ? 19.562 -1.816 -10.977 1 93.94 150 ASP A N 1
ATOM 1256 C CA . ASP A 1 150 ? 19.609 -2.008 -9.531 1 93.94 150 ASP A CA 1
ATOM 1257 C C . ASP A 1 150 ? 18.422 -1.331 -8.844 1 93.94 150 ASP A C 1
ATOM 1259 O O . ASP A 1 150 ? 17.844 -1.884 -7.91 1 93.94 150 ASP A O 1
ATOM 1263 N N . VAL A 1 151 ? 18.125 -0.17 -9.297 1 92.81 151 VAL A N 1
ATOM 1264 C CA . VAL A 1 151 ? 16.984 0.544 -8.727 1 92.81 151 VAL A CA 1
ATOM 1265 C C . VAL A 1 151 ? 15.688 -0.197 -9.055 1 92.81 151 VAL A C 1
ATOM 1267 O O . VAL A 1 151 ? 14.844 -0.408 -8.18 1 92.81 151 VAL A O 1
ATOM 1270 N N . ALA A 1 152 ? 15.547 -0.607 -10.242 1 91.69 152 ALA A N 1
ATOM 1271 C CA . ALA A 1 152 ? 14.367 -1.351 -10.664 1 91.69 152 ALA A CA 1
ATOM 1272 C C . ALA A 1 152 ? 14.242 -2.666 -9.906 1 91.69 152 ALA A C 1
ATOM 1274 O O . ALA A 1 152 ? 13.148 -3.053 -9.492 1 91.69 152 ALA A O 1
ATOM 1275 N N . SER A 1 153 ? 15.328 -3.311 -9.781 1 91.81 153 SER A N 1
ATOM 1276 C CA . SER A 1 153 ? 15.344 -4.578 -9.055 1 91.81 153 SER A CA 1
ATOM 1277 C C . SER A 1 153 ? 14.938 -4.387 -7.598 1 91.81 153 SER A C 1
ATOM 1279 O O . SER A 1 153 ? 14.242 -5.23 -7.027 1 91.81 153 SER A O 1
ATOM 1281 N N . ALA A 1 154 ? 15.414 -3.314 -7.062 1 88.81 154 ALA A N 1
ATOM 1282 C CA . ALA A 1 154 ? 15.047 -3.012 -5.684 1 88.81 154 ALA A CA 1
ATOM 1283 C C . ALA A 1 154 ? 13.539 -2.824 -5.543 1 88.81 154 ALA A C 1
ATOM 1285 O O . ALA A 1 154 ? 12.93 -3.34 -4.605 1 88.81 154 ALA A O 1
ATOM 1286 N N . LEU A 1 155 ? 12.977 -2.119 -6.434 1 86.62 155 LEU A N 1
ATOM 1287 C CA . LEU A 1 155 ? 11.547 -1.861 -6.398 1 86.62 155 LEU A CA 1
ATOM 1288 C C . LEU A 1 155 ? 10.758 -3.146 -6.625 1 86.62 155 LEU A C 1
ATOM 1290 O O . LEU A 1 155 ? 9.758 -3.398 -5.945 1 86.62 155 LEU A O 1
ATOM 1294 N N . ALA A 1 156 ? 11.227 -3.896 -7.484 1 84.69 156 ALA A N 1
ATOM 1295 C CA . ALA A 1 156 ? 10.562 -5.16 -7.785 1 84.69 156 ALA A CA 1
ATOM 1296 C C . ALA A 1 156 ? 10.641 -6.117 -6.602 1 84.69 156 ALA A C 1
ATOM 1298 O O . ALA A 1 156 ? 9.656 -6.777 -6.262 1 84.69 156 ALA A O 1
ATOM 1299 N N . ARG A 1 157 ? 11.75 -6.148 -6.047 1 84.62 157 ARG A N 1
ATOM 1300 C CA . ARG A 1 157 ? 11.992 -7.047 -4.926 1 84.62 157 ARG A CA 1
ATOM 1301 C C . ARG A 1 157 ? 11.031 -6.773 -3.777 1 84.62 157 ARG A C 1
ATOM 1303 O O . ARG A 1 157 ? 10.594 -7.699 -3.092 1 84.62 157 ARG A O 1
ATOM 1310 N N . PHE A 1 158 ? 10.703 -5.547 -3.588 1 80.44 158 PHE A N 1
ATOM 1311 C CA . PHE A 1 158 ? 9.891 -5.176 -2.434 1 80.44 158 PHE A CA 1
ATOM 1312 C C . PHE A 1 158 ? 8.477 -4.801 -2.865 1 80.44 158 PHE A C 1
ATOM 1314 O O . PHE A 1 158 ? 7.699 -4.262 -2.072 1 80.44 158 PHE A O 1
ATOM 1321 N N . ASN A 1 159 ? 8.211 -5.066 -4.098 1 78.94 159 ASN A N 1
ATOM 1322 C CA . ASN A 1 159 ? 6.887 -4.844 -4.656 1 78.94 159 ASN A CA 1
ATOM 1323 C C . ASN A 1 159 ? 6.445 -3.393 -4.492 1 78.94 159 ASN A C 1
ATOM 1325 O O . ASN A 1 159 ? 5.328 -3.127 -4.047 1 78.94 159 ASN A O 1
ATOM 1329 N N . ILE A 1 160 ? 7.289 -2.506 -4.676 1 79.81 160 ILE A N 1
ATOM 1330 C CA . ILE A 1 160 ? 6.984 -1.08 -4.629 1 79.81 160 ILE A CA 1
ATOM 1331 C C . ILE A 1 160 ? 6.652 -0.576 -6.031 1 79.81 160 ILE A C 1
ATOM 1333 O O . ILE A 1 160 ? 7.402 -0.818 -6.98 1 79.81 160 ILE A O 1
ATOM 1337 N N . PRO A 1 161 ? 5.484 0.061 -6.094 1 71.44 161 PRO A N 1
ATOM 1338 C CA . PRO A 1 161 ? 5.121 0.575 -7.414 1 71.44 161 PRO A CA 1
ATOM 1339 C C . PRO A 1 161 ? 6.078 1.658 -7.91 1 71.44 161 PRO A C 1
ATOM 1341 O O . PRO A 1 161 ? 6.566 2.465 -7.117 1 71.44 161 PRO A O 1
ATOM 1344 N N . PHE A 1 162 ? 6.32 1.64 -9.266 1 65.12 162 PHE A N 1
ATOM 1345 C CA . PHE A 1 162 ? 7.203 2.623 -9.883 1 65.12 162 PHE A CA 1
ATOM 1346 C C . PHE A 1 162 ? 6.562 4.004 -9.875 1 65.12 162 PHE A C 1
ATOM 1348 O O . PHE A 1 162 ? 7.25 5.016 -9.719 1 65.12 162 PHE A O 1
ATOM 1355 N N . GLN A 1 163 ? 5.262 3.949 -10.352 1 60.78 163 GLN A N 1
ATOM 1356 C CA . GLN A 1 163 ? 4.555 5.223 -10.453 1 60.78 163 GLN A CA 1
ATOM 1357 C C . GLN A 1 163 ? 3.398 5.289 -9.453 1 60.78 163 GLN A C 1
ATOM 1359 O O . GLN A 1 163 ? 2.648 4.32 -9.305 1 60.78 163 GLN A O 1
ATOM 1364 N N . LYS A 1 164 ? 3.66 6 -8.438 1 55.06 164 LYS A N 1
ATOM 1365 C CA . LYS A 1 164 ? 2.414 6.363 -7.77 1 55.06 164 LYS A CA 1
ATOM 1366 C C . LYS A 1 164 ? 1.836 7.652 -8.344 1 55.06 164 LYS A C 1
ATOM 1368 O O . LYS A 1 164 ? 2.539 8.406 -9.016 1 55.06 164 LYS A O 1
ATOM 1373 N N . ASP A 1 165 ? 0.527 7.996 -8.211 1 48.75 165 ASP A N 1
ATOM 1374 C CA . ASP A 1 165 ? -0.267 9.141 -8.648 1 48.75 165 ASP A CA 1
ATOM 1375 C C . ASP A 1 165 ? 0.569 10.422 -8.656 1 48.75 165 ASP A C 1
ATOM 1377 O O . ASP A 1 165 ? 0.045 11.508 -8.898 1 48.75 165 ASP A O 1
ATOM 1381 N N . VAL A 1 166 ? 1.813 10.352 -8.227 1 50.34 166 VAL A N 1
ATOM 1382 C CA . VAL A 1 166 ? 2.441 11.656 -8.031 1 50.34 166 VAL A CA 1
ATOM 1383 C C . VAL A 1 166 ? 3.285 12.008 -9.258 1 50.34 166 VAL A C 1
ATOM 1385 O O . VAL A 1 166 ? 3.732 11.117 -9.984 1 50.34 166 VAL A O 1
ATOM 1388 N N . GLU A 1 167 ? 3.32 13.211 -9.758 1 52.25 167 GLU A N 1
ATOM 1389 C CA . GLU A 1 167 ? 4.031 13.867 -10.844 1 52.25 167 GLU A CA 1
ATOM 1390 C C . GLU A 1 167 ? 5.434 13.289 -11.016 1 52.25 167 GLU A C 1
ATOM 1392 O O . GLU A 1 167 ? 5.898 13.102 -12.141 1 52.25 167 GLU A O 1
ATOM 1397 N N . GLU A 1 168 ? 6.148 13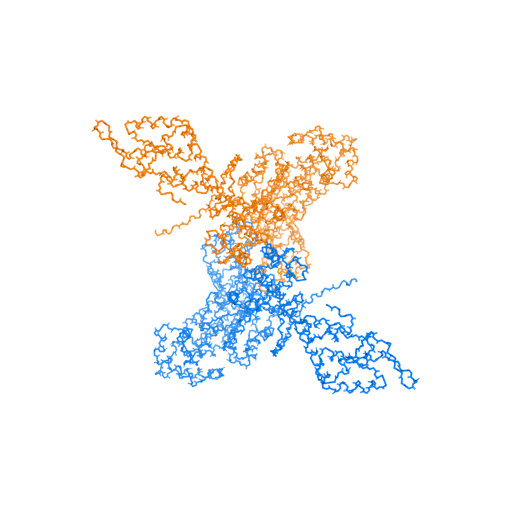.078 -9.859 1 64.38 168 GLU A N 1
ATOM 1398 C CA . GLU A 1 168 ? 7.484 12.508 -9.992 1 64.38 168 GLU A CA 1
ATOM 1399 C C . GLU A 1 168 ? 7.539 11.094 -9.43 1 64.38 168 GLU A C 1
ATOM 1401 O O . GLU A 1 168 ? 7.184 10.867 -8.266 1 64.38 168 GLU A O 1
ATOM 1406 N N . GLY A 1 169 ? 7.508 10 -10.188 1 78 169 GLY A N 1
ATOM 1407 C CA . GLY A 1 169 ? 7.547 8.594 -9.805 1 78 169 GLY A CA 1
ATOM 1408 C C . GLY A 1 169 ? 8.672 8.266 -8.852 1 78 169 GLY A C 1
ATOM 1409 O O . GLY A 1 169 ? 9.703 8.945 -8.836 1 78 169 GLY A O 1
ATOM 1410 N N . PHE A 1 170 ? 8.508 7.48 -7.863 1 84.5 170 PHE A N 1
ATOM 1411 C CA . PHE A 1 170 ? 9.492 7.047 -6.879 1 84.5 170 PHE A CA 1
ATOM 1412 C C . PHE A 1 170 ? 10.766 6.582 -7.559 1 84.5 170 PHE A C 1
ATOM 1414 O O . PHE A 1 170 ? 11.867 6.855 -7.078 1 84.5 170 PHE A O 1
ATOM 1421 N N . TYR A 1 171 ? 10.633 5.957 -8.664 1 88.94 171 TYR A N 1
ATOM 1422 C CA . TYR A 1 171 ? 11.766 5.496 -9.461 1 88.94 171 TYR A CA 1
ATOM 1423 C C . TYR A 1 171 ? 12.648 6.668 -9.883 1 88.94 171 TYR A C 1
ATOM 1425 O O . TYR A 1 171 ? 13.867 6.629 -9.703 1 88.94 171 TYR A O 1
ATOM 1433 N N . LYS A 1 172 ? 12.086 7.641 -10.352 1 87.81 172 LYS A N 1
ATOM 1434 C CA . LYS A 1 172 ? 12.812 8.82 -10.812 1 87.81 172 LYS A CA 1
ATOM 1435 C C . LYS A 1 172 ? 13.523 9.516 -9.656 1 87.81 172 LYS A C 1
ATOM 1437 O O . LYS A 1 172 ? 14.648 9.992 -9.805 1 87.81 172 LYS A O 1
ATOM 1442 N N . TYR A 1 173 ? 12.898 9.523 -8.609 1 87.44 173 TYR A N 1
ATOM 1443 C CA . TYR A 1 173 ? 13.477 10.18 -7.449 1 87.44 173 TYR A CA 1
ATOM 1444 C C . TYR A 1 173 ? 14.703 9.422 -6.945 1 87.44 173 TYR A C 1
ATOM 1446 O O . TYR A 1 173 ? 15.695 10.031 -6.547 1 87.44 173 TYR A O 1
ATOM 1454 N N . LEU A 1 174 ? 14.602 8.156 -6.969 1 90.25 174 LEU A N 1
ATOM 1455 C CA . LEU A 1 174 ? 15.742 7.371 -6.527 1 90.25 174 LEU A CA 1
ATOM 1456 C C . LEU A 1 174 ? 16.938 7.586 -7.445 1 90.25 174 LEU A C 1
ATOM 1458 O O . LEU A 1 174 ? 18.078 7.633 -6.984 1 90.25 174 LEU A O 1
ATOM 1462 N N . ILE A 1 175 ? 16.641 7.73 -8.648 1 91.62 175 ILE A N 1
ATOM 1463 C CA . ILE A 1 175 ? 17.703 7.992 -9.602 1 91.62 175 ILE A CA 1
ATOM 1464 C C . ILE A 1 175 ? 18.312 9.367 -9.336 1 91.62 175 ILE A C 1
ATOM 1466 O O . ILE A 1 175 ? 19.531 9.555 -9.461 1 91.62 175 ILE A O 1
ATOM 1470 N N . THR A 1 176 ? 17.5 10.25 -8.945 1 89.06 176 THR A N 1
ATOM 1471 C CA . THR A 1 176 ? 17.984 11.578 -8.594 1 89.06 176 THR A CA 1
ATOM 1472 C C . THR A 1 176 ? 18.891 11.516 -7.363 1 89.06 176 THR A C 1
ATOM 1474 O O . THR A 1 176 ? 19.875 12.258 -7.266 1 89.06 176 THR A O 1
ATOM 1477 N N . VAL A 1 177 ? 18.562 10.68 -6.496 1 90.12 177 VAL A N 1
ATOM 1478 C CA . VAL A 1 177 ? 19.406 10.477 -5.324 1 90.12 177 VAL A CA 1
ATOM 1479 C C . VAL A 1 177 ? 20.766 9.906 -5.75 1 90.12 177 VAL A C 1
ATOM 1481 O O . VAL A 1 177 ? 21.812 10.352 -5.281 1 90.12 177 VAL A O 1
ATOM 1484 N N . LEU A 1 178 ? 20.719 8.984 -6.617 1 92.19 178 LEU A N 1
ATOM 1485 C CA . LEU A 1 178 ? 21.953 8.383 -7.102 1 92.19 178 LEU A CA 1
ATOM 1486 C C . LEU A 1 178 ? 22.797 9.406 -7.859 1 92.19 178 LEU A C 1
ATOM 1488 O O . LEU A 1 178 ? 24.031 9.367 -7.801 1 92.19 178 LEU A O 1
ATOM 1492 N N . LYS A 1 179 ? 22.109 10.234 -8.57 1 91.94 179 LYS A N 1
ATOM 1493 C CA . LYS A 1 179 ? 22.766 11.281 -9.344 1 91.94 179 LYS A CA 1
ATOM 1494 C C . LYS A 1 179 ? 23.672 12.141 -8.461 1 91.94 179 LYS A C 1
ATOM 1496 O O . LYS A 1 179 ? 24.734 12.57 -8.883 1 91.94 179 LYS A O 1
ATOM 1501 N N . LYS A 1 180 ? 23.297 12.305 -7.277 1 91.19 180 LYS A N 1
ATOM 1502 C CA . LYS A 1 180 ? 24.031 13.156 -6.34 1 91.19 180 LYS A CA 1
ATOM 1503 C C . LYS A 1 180 ? 25.375 12.531 -5.965 1 91.19 180 LYS A C 1
ATOM 1505 O O . LYS A 1 180 ? 26.328 13.25 -5.68 1 91.19 180 LYS A O 1
ATOM 1510 N N . TYR A 1 181 ? 25.453 11.242 -6.012 1 92 181 TYR A N 1
ATOM 1511 C CA . TYR A 1 181 ? 26.625 10.617 -5.402 1 92 181 TYR A CA 1
ATOM 1512 C C . TYR A 1 181 ? 27.375 9.773 -6.422 1 92 181 TYR A C 1
ATOM 1514 O O . TYR A 1 181 ? 28.5 9.328 -6.156 1 92 181 TYR A O 1
ATOM 1522 N N . ASP A 1 182 ? 26.75 9.508 -7.562 1 91.94 182 ASP A N 1
ATOM 1523 C CA . ASP A 1 182 ? 27.375 8.695 -8.609 1 91.94 182 ASP A CA 1
ATOM 1524 C C . ASP A 1 182 ? 27.688 9.539 -9.844 1 91.94 182 ASP A C 1
ATOM 1526 O O . ASP A 1 182 ? 26.797 10.062 -10.492 1 91.94 182 ASP A O 1
ATOM 1530 N N . ASP A 1 183 ? 28.906 9.5 -10.211 1 91.19 183 ASP A N 1
ATOM 1531 C CA . ASP A 1 183 ? 29.375 10.344 -11.297 1 91.19 183 ASP A CA 1
ATOM 1532 C C . ASP A 1 183 ? 28.828 9.867 -12.641 1 91.19 183 ASP A C 1
ATOM 1534 O O . ASP A 1 183 ? 28.562 10.68 -13.531 1 91.19 183 ASP A O 1
ATOM 1538 N N . ILE A 1 184 ? 28.672 8.641 -12.773 1 91.44 184 ILE A N 1
ATOM 1539 C CA . ILE A 1 184 ? 28.172 8.086 -14.031 1 91.44 184 ILE A CA 1
ATOM 1540 C C . ILE A 1 184 ? 26.75 8.547 -14.273 1 91.44 184 ILE A C 1
ATOM 1542 O O . ILE A 1 184 ? 26.406 9.023 -15.359 1 91.44 184 ILE A O 1
ATOM 1546 N N . VAL A 1 185 ? 25.953 8.477 -13.273 1 93.31 185 VAL A N 1
ATOM 1547 C CA . VAL A 1 185 ? 24.562 8.883 -13.375 1 93.31 185 VAL A CA 1
ATOM 1548 C C . VAL A 1 185 ? 24.469 10.398 -13.578 1 93.31 185 VAL A C 1
ATOM 1550 O O . VAL A 1 185 ? 23.703 10.875 -14.414 1 93.31 185 VAL A O 1
ATOM 1553 N N . ARG A 1 186 ? 25.234 11.109 -12.852 1 91.75 186 ARG A N 1
ATOM 1554 C CA . ARG A 1 186 ? 25.234 12.562 -12.953 1 91.75 186 ARG A CA 1
ATOM 1555 C C . ARG A 1 186 ? 25.578 13.023 -14.367 1 91.75 186 ARG A C 1
ATOM 1557 O O . ARG A 1 186 ? 24.891 13.859 -14.938 1 91.75 186 ARG A O 1
ATOM 1564 N N . THR A 1 187 ? 26.594 12.383 -14.898 1 89.38 187 THR A N 1
ATOM 1565 C CA . THR A 1 187 ? 27.062 12.758 -16.234 1 89.38 187 THR A CA 1
ATOM 1566 C C . THR A 1 187 ? 26.016 12.43 -17.281 1 89.38 187 THR A C 1
ATOM 1568 O O . THR A 1 187 ? 25.766 13.227 -18.188 1 89.38 187 THR A O 1
ATOM 1571 N N . GLN A 1 188 ? 25.469 11.352 -17.172 1 89.38 188 GLN A N 1
ATOM 1572 C CA . GLN A 1 188 ? 24.469 10.914 -18.141 1 89.38 188 GLN A CA 1
ATOM 1573 C C . GLN A 1 188 ? 23.25 11.836 -18.141 1 89.38 188 GLN A C 1
ATOM 1575 O O . GLN A 1 188 ? 22.703 12.156 -19.188 1 89.38 188 GLN A O 1
ATOM 1580 N N . ILE A 1 189 ? 22.797 12.234 -17.016 1 88.25 189 ILE A N 1
ATOM 1581 C CA . ILE A 1 189 ? 21.578 13.016 -16.875 1 88.25 189 ILE A CA 1
ATOM 1582 C C . ILE A 1 189 ? 21.844 14.477 -17.25 1 88.25 189 ILE A C 1
ATOM 1584 O O . ILE A 1 189 ? 21 15.141 -17.844 1 88.25 189 ILE A O 1
ATOM 1588 N N . GLU A 1 190 ? 22.953 14.953 -16.844 1 85.75 190 GLU A N 1
ATOM 1589 C CA . GLU A 1 190 ? 23.266 16.359 -17.078 1 85.75 190 GLU A CA 1
ATOM 1590 C C . GLU A 1 190 ? 23.703 16.609 -18.516 1 85.75 190 GLU A C 1
ATOM 1592 O O . GLU A 1 190 ? 23.469 17.688 -19.062 1 85.75 190 GLU A O 1
ATOM 1597 N N . VAL A 1 191 ? 24.344 15.562 -18.969 1 76.69 191 VAL A N 1
ATOM 1598 C CA . VAL A 1 191 ? 24.766 15.727 -20.359 1 76.69 191 VAL A CA 1
ATOM 1599 C C . VAL A 1 191 ? 23.578 15.516 -21.281 1 76.69 191 VAL A C 1
ATOM 1601 O O . VAL A 1 191 ? 22.625 14.805 -20.938 1 76.69 191 VAL A O 1
ATOM 1604 N N . SER A 1 192 ? 23.422 16.359 -22.172 1 67.88 192 SER A N 1
ATOM 1605 C CA . SER A 1 192 ? 22.328 16.328 -23.125 1 67.88 192 SER A CA 1
ATOM 1606 C C . SER A 1 192 ? 22.234 14.969 -23.812 1 67.88 192 SER A C 1
ATOM 1608 O O . SER A 1 192 ? 22.422 14.867 -25.031 1 67.88 192 SER A O 1
ATOM 1610 N N . SER A 1 193 ? 22.156 13.977 -23.062 1 69.94 193 SER A N 1
ATOM 1611 C CA . SER A 1 193 ? 21.938 12.648 -23.625 1 69.94 193 SER A CA 1
ATOM 1612 C C . SER A 1 193 ? 20.453 12.414 -23.922 1 69.94 193 SER A C 1
ATOM 1614 O O . SER A 1 193 ? 19.578 12.883 -23.188 1 69.94 193 SER A O 1
ATOM 1616 N N . PRO A 1 194 ? 20.25 11.805 -25.062 1 74.88 194 PRO A N 1
ATOM 1617 C CA . PRO A 1 194 ? 18.859 11.531 -25.422 1 74.88 194 PRO A CA 1
ATOM 1618 C C . PRO A 1 194 ? 18.203 10.508 -24.516 1 74.88 194 PRO A C 1
ATOM 1620 O O . PRO A 1 194 ? 16.969 10.516 -24.359 1 74.88 194 PRO A O 1
ATOM 1623 N N . PHE A 1 195 ? 19.109 9.664 -23.891 1 84.25 195 PHE A N 1
ATOM 1624 C CA . PHE A 1 195 ? 18.547 8.617 -23.047 1 84.25 195 PHE A CA 1
ATOM 1625 C C . PHE A 1 195 ? 18.75 8.93 -21.578 1 84.25 195 PHE A C 1
ATOM 1627 O O . PHE A 1 195 ? 19.875 8.891 -21.078 1 84.25 195 PHE A O 1
ATOM 1634 N N . LYS A 1 196 ? 17.734 9.188 -20.938 1 83.75 196 LYS A N 1
ATOM 1635 C CA . LYS A 1 196 ? 17.828 9.461 -19.516 1 83.75 196 LYS A CA 1
ATOM 1636 C C . LYS A 1 196 ? 17.297 8.289 -18.688 1 83.75 196 LYS A C 1
ATOM 1638 O O . LYS A 1 196 ? 17.625 8.148 -17.516 1 83.75 196 LYS A O 1
ATOM 1643 N N . GLY A 1 197 ? 16.5 7.395 -19.375 1 84.5 197 GLY A N 1
ATOM 1644 C CA . GLY A 1 197 ? 16.047 6.176 -18.734 1 84.5 197 GLY A CA 1
ATOM 1645 C C . GLY A 1 197 ? 14.977 6.414 -17.688 1 84.5 197 GLY A C 1
ATOM 1646 O O . GLY A 1 197 ? 14.773 5.582 -16.797 1 84.5 197 GLY A O 1
ATOM 1647 N N . LEU A 1 198 ? 14.188 7.512 -17.719 1 86.94 198 LEU A N 1
ATOM 1648 C CA . LEU A 1 198 ? 13.297 7.902 -16.641 1 86.94 198 LEU A CA 1
ATOM 1649 C C . LEU A 1 198 ? 11.836 7.762 -17.047 1 86.94 198 LEU A C 1
ATOM 1651 O O . LEU A 1 198 ? 10.938 7.824 -16.203 1 86.94 198 LEU A O 1
ATOM 1655 N N . THR A 1 199 ? 11.648 7.5 -18.25 1 85.44 199 THR A N 1
ATOM 1656 C CA . THR A 1 199 ? 10.273 7.434 -18.734 1 85.44 199 THR A CA 1
ATOM 1657 C C . THR A 1 199 ? 9.594 6.148 -18.281 1 85.44 199 THR A C 1
ATOM 1659 O O . THR A 1 199 ? 10.266 5.168 -17.953 1 85.44 199 THR A O 1
ATOM 1662 N N . ARG A 1 200 ? 8.305 6.156 -18.297 1 84.06 200 ARG A N 1
ATOM 1663 C CA . ARG A 1 200 ? 7.516 5.004 -17.875 1 84.06 200 ARG A CA 1
ATOM 1664 C C . ARG A 1 200 ? 7.766 3.803 -18.781 1 84.06 200 ARG A C 1
ATOM 1666 O O . ARG A 1 200 ? 7.852 2.668 -18.297 1 84.06 200 ARG A O 1
ATOM 1673 N N . THR A 1 201 ? 7.863 4.027 -19.984 1 86 201 THR A N 1
ATOM 1674 C CA . THR A 1 201 ? 8.094 2.959 -20.938 1 86 201 THR A CA 1
ATOM 1675 C C . THR A 1 201 ? 9.406 2.238 -20.656 1 86 201 THR A C 1
ATOM 1677 O O . THR A 1 201 ? 9.469 1.008 -20.688 1 86 201 THR A O 1
ATOM 1680 N N . ILE A 1 202 ? 10.445 3 -20.406 1 88.81 202 ILE A N 1
ATOM 1681 C CA . ILE A 1 202 ? 11.75 2.414 -20.109 1 88.81 202 ILE A CA 1
ATOM 1682 C C . ILE A 1 202 ? 11.68 1.624 -18.812 1 88.81 202 ILE A C 1
ATOM 1684 O O . ILE A 1 202 ? 12.273 0.55 -18.688 1 88.81 202 ILE A O 1
ATOM 1688 N N . GLN A 1 203 ? 10.961 2.182 -17.859 1 88.06 203 GLN A N 1
ATOM 1689 C CA . GLN A 1 203 ? 10.812 1.494 -16.594 1 88.06 203 GLN A CA 1
ATOM 1690 C C . GLN A 1 203 ? 10.156 0.126 -16.766 1 88.06 203 GLN A C 1
ATOM 1692 O O . GLN A 1 203 ? 10.633 -0.873 -16.219 1 88.06 203 GLN A O 1
ATOM 1697 N N . LEU A 1 204 ? 9.133 0.092 -17.516 1 86.31 204 LEU A N 1
ATOM 1698 C CA . LEU A 1 204 ? 8.414 -1.15 -17.781 1 86.31 204 LEU A CA 1
ATOM 1699 C C . LEU A 1 204 ? 9.289 -2.129 -18.562 1 86.31 204 LEU A C 1
ATOM 1701 O O . LEU A 1 204 ? 9.266 -3.334 -18.297 1 86.31 204 LEU A O 1
ATOM 1705 N N . ASP A 1 205 ? 10.023 -1.615 -19.422 1 90.69 205 ASP A N 1
ATOM 1706 C CA . ASP A 1 205 ? 10.922 -2.461 -20.203 1 90.69 205 ASP A CA 1
ATOM 1707 C C . ASP A 1 205 ? 12.031 -3.041 -19.344 1 90.69 205 ASP A C 1
ATOM 1709 O O . ASP A 1 205 ? 12.477 -4.172 -19.562 1 90.69 205 ASP A O 1
ATOM 1713 N N . LEU A 1 206 ? 12.484 -2.264 -18.422 1 91.69 206 LEU A N 1
ATOM 1714 C CA . LEU A 1 206 ? 13.508 -2.75 -17.5 1 91.69 206 LEU A CA 1
ATOM 1715 C C . LEU A 1 206 ? 12.969 -3.9 -16.656 1 91.69 206 LEU A C 1
ATOM 1717 O O . LEU A 1 206 ? 13.633 -4.93 -16.516 1 91.69 206 LEU A O 1
ATOM 1721 N N . ILE A 1 207 ? 11.797 -3.75 -16.203 1 90.69 207 ILE A N 1
ATOM 1722 C CA . ILE A 1 207 ? 11.188 -4.789 -15.375 1 90.69 207 ILE A CA 1
ATOM 1723 C C . ILE A 1 207 ? 10.938 -6.035 -16.219 1 90.69 207 ILE A C 1
ATOM 1725 O O . ILE A 1 207 ? 11.148 -7.16 -15.75 1 90.69 207 ILE A O 1
ATOM 1729 N N . GLU A 1 208 ? 10.484 -5.77 -17.344 1 91.75 208 GLU A N 1
ATOM 1730 C CA . GLU A 1 208 ? 10.266 -6.887 -18.266 1 91.75 208 GLU A CA 1
ATOM 1731 C C . GLU A 1 208 ? 11.57 -7.617 -18.562 1 91.75 208 GLU A C 1
ATOM 1733 O O . GLU A 1 208 ? 11.586 -8.844 -18.656 1 91.75 208 GLU A O 1
ATOM 1738 N N . SER A 1 209 ? 12.609 -6.867 -18.719 1 94.31 209 SER A N 1
ATOM 1739 C CA . SER A 1 209 ? 13.914 -7.469 -18.984 1 94.31 209 SER A CA 1
ATOM 1740 C C . SER A 1 209 ? 14.398 -8.289 -17.781 1 94.31 209 SER A C 1
ATOM 1742 O O . SER A 1 209 ? 14.977 -9.367 -17.969 1 94.31 209 SER A O 1
ATOM 1744 N N . ILE A 1 210 ? 14.172 -7.797 -16.656 1 94.62 210 ILE A N 1
ATOM 1745 C CA . ILE A 1 210 ? 14.531 -8.523 -15.438 1 94.62 210 ILE A CA 1
ATOM 1746 C C . ILE A 1 210 ? 13.695 -9.797 -15.336 1 94.62 210 ILE A C 1
ATOM 1748 O O . ILE A 1 210 ? 14.234 -10.875 -15.07 1 94.62 210 ILE A O 1
ATOM 1752 N N . ALA A 1 211 ? 12.438 -9.656 -15.57 1 94.12 211 ALA A N 1
ATOM 1753 C CA . ALA A 1 211 ? 11.531 -10.805 -15.523 1 94.12 211 ALA A CA 1
ATOM 1754 C C . ALA A 1 211 ? 11.922 -11.852 -16.562 1 94.12 211 ALA A C 1
ATOM 1756 O O . ALA A 1 211 ? 11.82 -13.055 -16.312 1 94.12 211 ALA A O 1
ATOM 1757 N N . HIS A 1 212 ? 12.328 -11.359 -17.656 1 94.12 212 HIS A N 1
ATOM 1758 C CA . HIS A 1 212 ? 12.758 -12.258 -18.719 1 94.12 212 HIS A CA 1
ATOM 1759 C C . HIS A 1 212 ? 13.922 -13.133 -18.281 1 94.12 212 HIS A C 1
ATOM 1761 O O . HIS A 1 212 ? 13.969 -14.32 -18.609 1 94.12 212 HIS A O 1
ATOM 1767 N N . THR A 1 213 ? 14.828 -12.57 -17.578 1 94.88 213 THR A N 1
ATOM 1768 C CA . THR A 1 213 ? 15.969 -13.328 -17.078 1 94.88 213 THR A CA 1
ATOM 1769 C C . THR A 1 213 ? 15.508 -14.438 -16.141 1 94.88 213 THR A C 1
ATOM 1771 O O . THR A 1 213 ? 16.016 -15.555 -16.203 1 94.88 213 THR A O 1
ATOM 1774 N N . VAL A 1 214 ? 14.555 -14.172 -15.375 1 94.56 214 VAL A N 1
ATOM 1775 C CA . VAL A 1 214 ? 14.008 -15.156 -14.445 1 94.56 214 VAL A CA 1
ATOM 1776 C C . VAL A 1 214 ? 13.234 -16.219 -15.227 1 94.56 214 VAL A C 1
ATOM 1778 O O . VAL A 1 214 ? 13.359 -17.422 -14.945 1 94.56 214 VAL A O 1
ATOM 1781 N N . ARG A 1 215 ? 12.5 -15.836 -16.172 1 94.31 215 ARG A N 1
ATOM 1782 C CA . ARG A 1 215 ? 11.766 -16.766 -17.031 1 94.31 215 ARG A CA 1
ATOM 1783 C C . ARG A 1 215 ? 12.711 -17.719 -17.734 1 94.31 215 ARG A C 1
ATOM 1785 O O . ARG A 1 215 ? 12.414 -18.906 -17.859 1 94.31 215 ARG A O 1
ATOM 1792 N N . GLN A 1 216 ? 13.797 -17.172 -18.141 1 93.69 216 GLN A N 1
ATOM 1793 C CA . GLN A 1 216 ? 14.766 -18 -18.844 1 93.69 216 GLN A CA 1
ATOM 1794 C C . GLN A 1 216 ? 15.359 -19.062 -17.922 1 93.69 216 GLN A C 1
ATOM 1796 O O . GLN A 1 216 ? 15.648 -20.172 -18.344 1 93.69 216 GLN A O 1
ATOM 1801 N N . ARG A 1 217 ? 15.484 -18.703 -16.781 1 94.5 217 ARG A N 1
ATOM 1802 C CA . ARG A 1 217 ? 15.992 -19.672 -15.828 1 94.5 217 ARG A CA 1
ATOM 1803 C C . ARG A 1 217 ? 14.992 -20.812 -15.609 1 94.5 217 ARG A C 1
ATOM 1805 O O . ARG A 1 217 ? 15.383 -21.969 -15.469 1 94.5 217 ARG A O 1
ATOM 1812 N N . ILE A 1 218 ? 13.789 -20.5 -15.578 1 95.31 218 ILE A N 1
ATOM 1813 C CA . ILE A 1 218 ? 12.742 -21.516 -15.445 1 95.31 218 ILE A CA 1
ATOM 1814 C C . ILE A 1 218 ? 12.727 -22.406 -16.672 1 95.31 218 ILE A C 1
ATOM 1816 O O . ILE A 1 218 ? 12.641 -23.641 -16.562 1 95.31 218 ILE A O 1
ATOM 1820 N N . VAL A 1 219 ? 12.898 -21.812 -17.797 1 95.19 219 VAL A N 1
ATOM 1821 C CA . VAL A 1 219 ? 12.922 -22.562 -19.047 1 95.19 219 VAL A CA 1
ATOM 1822 C C . VAL A 1 219 ? 14.109 -23.531 -19.047 1 95.19 219 VAL A C 1
ATOM 1824 O O . VAL A 1 219 ? 13.977 -24.688 -19.438 1 95.19 219 VAL A O 1
ATOM 1827 N N . HIS A 1 220 ? 15.219 -23.016 -18.562 1 93.94 220 HIS A N 1
ATOM 1828 C CA . HIS A 1 220 ? 16.422 -23.844 -18.5 1 93.94 220 HIS A CA 1
ATOM 1829 C C . HIS A 1 220 ? 16.234 -25.016 -17.547 1 93.94 220 HIS A C 1
ATOM 1831 O O . HIS A 1 220 ? 16.672 -26.141 -17.828 1 93.94 220 HIS A O 1
ATOM 1837 N N . GLU A 1 221 ? 15.609 -24.781 -16.469 1 94.94 221 GLU A N 1
ATOM 1838 C CA . GLU A 1 221 ? 15.312 -25.859 -15.531 1 94.94 221 GLU A CA 1
ATOM 1839 C C . GLU A 1 221 ? 14.414 -26.922 -16.156 1 94.94 221 GLU A C 1
ATOM 1841 O O . GLU A 1 221 ? 14.664 -28.109 -16.031 1 94.94 221 GLU A O 1
ATOM 1846 N N . LEU A 1 222 ? 13.453 -26.469 -16.859 1 95.56 222 LEU A N 1
ATOM 1847 C CA . LEU A 1 222 ? 12.469 -27.359 -17.438 1 95.56 222 LEU A CA 1
ATOM 1848 C C . LEU A 1 222 ? 13.062 -28.125 -18.609 1 95.56 222 LEU A C 1
ATOM 1850 O O . LEU A 1 222 ? 12.648 -29.266 -18.891 1 95.56 222 LEU A O 1
ATOM 1854 N N . ASP A 1 223 ? 14.016 -27.5 -19.266 1 93.88 223 ASP A N 1
ATOM 1855 C CA . ASP A 1 223 ? 14.695 -28.188 -20.359 1 93.88 223 ASP A CA 1
ATOM 1856 C C . ASP A 1 223 ? 15.516 -29.375 -19.844 1 93.88 223 ASP A C 1
ATOM 1858 O O . ASP A 1 223 ? 15.688 -30.375 -20.547 1 93.88 223 ASP A O 1
ATOM 1862 N N . SER A 1 224 ? 15.93 -29.25 -18.625 1 93 224 SER A N 1
ATOM 1863 C CA . SER A 1 224 ? 16.828 -30.266 -18.078 1 93 224 SER A CA 1
ATOM 1864 C C . SER A 1 224 ? 16.031 -31.406 -17.438 1 93 224 SER A C 1
ATOM 1866 O O . SER A 1 224 ? 16.594 -32.469 -17.141 1 93 224 SER A O 1
ATOM 1868 N N . VAL A 1 225 ? 14.742 -31.297 -17.297 1 94.81 225 VAL A N 1
ATOM 1869 C CA . VAL A 1 225 ? 13.961 -32.312 -16.609 1 94.81 225 VAL A CA 1
ATOM 1870 C C . VAL A 1 225 ? 13.172 -33.125 -17.625 1 94.81 225 VAL A C 1
ATOM 1872 O O . VAL A 1 225 ? 12.93 -32.688 -18.75 1 94.81 225 VAL A O 1
ATOM 1875 N N . LYS A 1 226 ? 12.742 -34.25 -17.203 1 93 226 LYS A N 1
ATOM 1876 C CA . LYS A 1 226 ? 12.055 -35.156 -18.109 1 93 226 LYS A CA 1
ATOM 1877 C C . LYS A 1 226 ? 10.539 -35 -18.016 1 93 226 LYS A C 1
ATOM 1879 O O . LYS A 1 226 ? 9.828 -35.156 -19 1 93 226 LYS A O 1
ATOM 1884 N N . PHE A 1 227 ? 10.125 -34.688 -16.797 1 95.62 227 PHE A N 1
ATOM 1885 C CA . PHE A 1 227 ? 8.688 -34.625 -16.562 1 95.62 227 PHE A CA 1
ATOM 1886 C C . PHE A 1 227 ? 8.305 -33.312 -15.883 1 95.62 227 PHE A C 1
ATOM 1888 O O . PHE A 1 227 ? 9.086 -32.75 -15.117 1 95.62 227 PHE A O 1
ATOM 1895 N N . PHE A 1 228 ? 7.082 -32.844 -16.188 1 96.94 228 PHE A N 1
ATOM 1896 C CA . PHE A 1 228 ? 6.5 -31.797 -15.352 1 96.94 228 PHE A CA 1
ATOM 1897 C C . PHE A 1 228 ? 4.984 -31.922 -15.297 1 96.94 228 PHE A C 1
ATOM 1899 O O . PHE A 1 228 ? 4.387 -32.656 -16.109 1 96.94 228 PHE A O 1
ATOM 1906 N N . ALA A 1 229 ? 4.379 -31.375 -14.289 1 96.44 229 ALA A N 1
ATOM 1907 C CA . ALA A 1 229 ? 2.932 -31.344 -14.102 1 96.44 229 ALA A CA 1
ATOM 1908 C C . ALA A 1 229 ? 2.402 -29.922 -14.172 1 96.44 229 ALA A C 1
ATOM 1910 O O . ALA A 1 229 ? 3.072 -28.984 -13.742 1 96.44 229 ALA A O 1
ATOM 1911 N N . LEU A 1 230 ? 1.211 -29.797 -14.719 1 97 230 LEU A N 1
ATOM 1912 C CA . LEU A 1 230 ? 0.558 -28.5 -14.883 1 97 230 LEU A CA 1
ATOM 1913 C C . LEU A 1 230 ? -0.406 -28.234 -13.734 1 97 230 LEU A C 1
ATOM 1915 O O . LEU A 1 230 ? -1.187 -29.109 -13.352 1 97 230 LEU A O 1
ATOM 1919 N N . GLN A 1 231 ? -0.308 -27.062 -13.203 1 95.69 231 GLN A N 1
ATOM 1920 C CA . GLN A 1 231 ? -1.237 -26.594 -12.18 1 95.69 231 GLN A CA 1
ATOM 1921 C C . GLN A 1 231 ? -1.842 -25.25 -12.562 1 95.69 231 GLN A C 1
ATOM 1923 O O . GLN A 1 231 ? -1.115 -24.297 -12.828 1 95.69 231 GLN A O 1
ATOM 1928 N N . VAL A 1 232 ? -3.178 -25.156 -12.57 1 95.06 232 VAL A N 1
ATOM 1929 C CA . VAL A 1 232 ? -3.861 -23.922 -12.938 1 95.06 232 VAL A CA 1
ATOM 1930 C C . VAL A 1 232 ? -4.859 -23.531 -11.852 1 95.06 232 VAL A C 1
ATOM 1932 O O . VAL A 1 232 ? -5.727 -24.344 -11.484 1 95.06 232 VAL A O 1
ATOM 1935 N N . ASP A 1 233 ? -4.734 -22.344 -11.383 1 90.75 233 ASP A N 1
ATOM 1936 C CA . ASP A 1 233 ? -5.559 -21.891 -10.266 1 90.75 233 ASP A CA 1
ATOM 1937 C C . ASP A 1 233 ? -6.285 -20.594 -10.617 1 90.75 233 ASP A C 1
ATOM 1939 O O . ASP A 1 233 ? -5.789 -19.797 -11.422 1 90.75 233 ASP A O 1
ATOM 1943 N N . GLU A 1 234 ? -7.383 -20.469 -9.977 1 85.31 234 GLU A N 1
ATOM 1944 C CA . GLU A 1 234 ? -8.086 -19.203 -10.086 1 85.31 234 GLU A CA 1
ATOM 1945 C C . GLU A 1 234 ? -7.504 -18.156 -9.133 1 85.31 234 GLU A C 1
ATOM 1947 O O . GLU A 1 234 ? -7.133 -18.484 -8.008 1 85.31 234 GLU A O 1
ATOM 1952 N N . VAL A 1 235 ? -7.469 -16.922 -9.641 1 77.12 235 VAL A N 1
ATOM 1953 C CA . VAL A 1 235 ? -6.957 -15.836 -8.805 1 77.12 235 VAL A CA 1
ATOM 1954 C C . VAL A 1 235 ? -8.102 -14.914 -8.398 1 77.12 235 VAL A C 1
ATOM 1956 O O . VAL A 1 235 ? -8.805 -14.367 -9.25 1 77.12 235 VAL A O 1
ATOM 1959 N N . ASN A 1 236 ? -8.398 -14.758 -7.062 1 66.88 236 ASN A N 1
ATOM 1960 C CA . ASN A 1 236 ? -9.555 -14.031 -6.551 1 66.88 236 ASN A CA 1
ATOM 1961 C C . ASN A 1 236 ? -9.203 -12.586 -6.207 1 66.88 236 ASN A C 1
ATOM 1963 O O . ASN A 1 236 ? -10.07 -11.805 -5.824 1 66.88 236 ASN A O 1
ATOM 1967 N N . CYS A 1 237 ? -8.156 -12.133 -6.355 1 58.66 237 CYS A N 1
ATOM 1968 C CA . CYS A 1 237 ? -7.852 -10.828 -5.785 1 58.66 237 CYS A CA 1
ATOM 1969 C C . CYS A 1 237 ? -7.707 -9.773 -6.879 1 58.66 237 CYS A C 1
ATOM 1971 O O . CYS A 1 237 ? -7.508 -8.594 -6.586 1 58.66 237 CYS A O 1
ATOM 1973 N N . LEU A 1 238 ? -7.957 -10.164 -8.008 1 59 238 LEU A N 1
ATOM 1974 C CA . LEU A 1 238 ? -7.73 -9.211 -9.094 1 59 238 LEU A CA 1
ATOM 1975 C C . LEU A 1 238 ? -9 -9.008 -9.906 1 59 238 LEU A C 1
ATOM 1977 O O . LEU A 1 238 ? -9.859 -9.891 -9.961 1 59 238 LEU A O 1
ATOM 1981 N N . ARG A 1 239 ? -9.172 -7.719 -10.211 1 58.47 239 ARG A N 1
ATOM 1982 C CA . ARG A 1 239 ? -10.266 -7.445 -11.141 1 58.47 239 ARG A CA 1
ATOM 1983 C C . ARG A 1 239 ? -10.141 -8.297 -12.398 1 58.47 239 ARG A C 1
ATOM 1985 O O . ARG A 1 239 ? -9.055 -8.43 -12.961 1 58.47 239 ARG A O 1
ATOM 1992 N N . GLY A 1 240 ? -11.188 -8.898 -12.688 1 61.84 240 GLY A N 1
ATOM 1993 C CA . GLY A 1 240 ? -11.219 -9.75 -13.867 1 61.84 240 GLY A CA 1
ATOM 1994 C C . GLY A 1 240 ? -10.953 -11.211 -13.555 1 61.84 240 GLY A C 1
ATOM 1995 O O . GLY A 1 240 ? -10.703 -11.562 -12.406 1 61.84 240 GLY A O 1
ATOM 1996 N N . ARG A 1 241 ? -11.195 -11.938 -14.445 1 72.25 241 ARG A N 1
ATOM 1997 C CA . ARG A 1 241 ? -11 -13.375 -14.281 1 72.25 241 ARG A CA 1
ATOM 1998 C C . ARG A 1 241 ? -9.609 -13.789 -14.75 1 72.25 241 ARG A C 1
ATOM 2000 O O . ARG A 1 241 ? -9.289 -13.68 -15.93 1 72.25 241 ARG A O 1
ATOM 2007 N N . GLN A 1 242 ? -8.758 -14 -13.742 1 80.62 242 GLN A N 1
ATOM 2008 C CA . GLN A 1 242 ? -7.398 -14.414 -14.078 1 80.62 242 GLN A CA 1
ATOM 2009 C C . GLN A 1 242 ? -7.094 -15.797 -13.523 1 80.62 242 GLN A C 1
ATOM 2011 O O . GLN A 1 242 ? -7.684 -16.219 -12.523 1 80.62 242 GLN A O 1
ATOM 2016 N N . ILE A 1 243 ? -6.301 -16.438 -14.305 1 89.25 243 ILE A N 1
ATOM 2017 C CA . ILE A 1 243 ? -5.824 -17.734 -13.844 1 89.25 243 ILE A CA 1
ATOM 2018 C C . ILE A 1 243 ? -4.312 -17.688 -13.633 1 89.25 243 ILE A C 1
ATOM 2020 O O . ILE A 1 243 ? -3.619 -16.891 -14.273 1 89.25 243 ILE A O 1
ATOM 2024 N N . ALA A 1 244 ? -3.883 -18.422 -12.703 1 91.75 244 ALA A N 1
ATOM 2025 C CA . ALA A 1 244 ? -2.453 -18.594 -12.461 1 91.75 244 ALA A CA 1
ATOM 2026 C C . ALA A 1 244 ? -1.966 -19.938 -12.992 1 91.75 244 ALA A C 1
ATOM 2028 O O . ALA A 1 244 ? -2.574 -20.969 -12.734 1 91.75 244 ALA A O 1
ATOM 2029 N N . VAL A 1 245 ? -0.945 -19.891 -13.75 1 95.19 245 VAL A N 1
ATOM 2030 C CA . VAL A 1 245 ? -0.361 -21.109 -14.305 1 95.19 245 VAL A CA 1
ATOM 2031 C C . VAL A 1 245 ? 0.979 -21.391 -13.625 1 95.19 245 VAL A C 1
ATOM 2033 O O . VAL A 1 245 ? 1.834 -20.516 -13.539 1 95.19 245 VAL A O 1
ATOM 2036 N N . SER A 1 246 ? 1.113 -22.656 -13.148 1 96.31 246 SER A N 1
ATOM 2037 C CA . SER A 1 246 ? 2.348 -23.094 -12.508 1 96.31 246 SER A CA 1
ATOM 2038 C C . SER A 1 246 ? 2.742 -24.484 -12.977 1 96.31 246 SER A C 1
ATOM 2040 O O . SER A 1 246 ? 1.895 -25.25 -13.438 1 96.31 246 SER A O 1
ATOM 2042 N N . LEU A 1 247 ? 3.988 -24.734 -12.852 1 97.44 247 LEU A N 1
ATOM 2043 C CA . LEU A 1 247 ? 4.512 -26.031 -13.242 1 97.44 247 LEU A CA 1
ATOM 2044 C C . LEU A 1 247 ? 5.27 -26.688 -12.086 1 97.44 247 LEU A C 1
ATOM 2046 O O . LEU A 1 247 ? 5.984 -26 -11.344 1 97.44 247 LEU A O 1
ATOM 2050 N N . ARG A 1 248 ? 5.059 -27.953 -11.922 1 96.44 248 ARG A N 1
ATOM 2051 C CA . ARG A 1 248 ? 5.742 -28.734 -10.906 1 96.44 248 ARG A CA 1
ATOM 2052 C C . ARG A 1 248 ? 6.676 -29.766 -11.539 1 96.44 248 ARG A C 1
ATOM 2054 O O . ARG A 1 248 ? 6.297 -30.438 -12.5 1 96.44 248 ARG A O 1
ATOM 2061 N N . TYR A 1 249 ? 7.879 -29.859 -11.102 1 96.38 249 TYR A N 1
ATOM 2062 C CA . TYR A 1 249 ? 8.852 -30.844 -11.57 1 96.38 249 TYR A CA 1
ATOM 2063 C C . TYR A 1 249 ? 9.883 -31.141 -10.492 1 96.38 249 TYR A C 1
ATOM 2065 O O . TYR A 1 249 ? 9.82 -30.594 -9.391 1 96.38 249 TYR A O 1
ATOM 2073 N N . VAL A 1 250 ? 10.75 -32.094 -10.773 1 95.19 250 VAL A N 1
ATOM 2074 C CA . VAL A 1 250 ? 11.766 -32.5 -9.812 1 95.19 250 VAL A CA 1
ATOM 2075 C C . VAL A 1 250 ? 13.125 -31.953 -10.234 1 95.19 250 VAL A C 1
ATOM 2077 O O . VAL A 1 250 ? 13.57 -32.156 -11.367 1 95.19 250 VAL A O 1
ATOM 2080 N N . LYS A 1 251 ? 13.672 -31.156 -9.352 1 92.81 251 LYS A N 1
ATOM 2081 C CA . LYS A 1 251 ? 15.023 -30.625 -9.531 1 92.81 251 LYS A CA 1
ATOM 2082 C C . LYS A 1 251 ? 15.945 -31.078 -8.398 1 92.81 251 LYS A C 1
ATOM 2084 O O . LYS A 1 251 ? 15.641 -30.875 -7.223 1 92.81 251 LYS A O 1
ATOM 2089 N N . ASN A 1 252 ? 17.062 -31.672 -8.75 1 90.06 252 ASN A N 1
ATOM 2090 C CA . ASN A 1 252 ? 18.031 -32.156 -7.754 1 90.06 252 ASN A CA 1
ATOM 2091 C C . ASN A 1 252 ? 17.359 -33.031 -6.703 1 90.06 252 ASN A C 1
ATOM 2093 O O . ASN A 1 252 ? 17.547 -32.812 -5.504 1 90.06 252 ASN A O 1
ATOM 2097 N N . ALA A 1 253 ? 16.391 -33.875 -7.152 1 90.62 253 ALA A N 1
ATOM 2098 C CA . ALA A 1 253 ? 15.711 -34.875 -6.359 1 90.62 253 ALA A CA 1
ATOM 2099 C C . ALA A 1 253 ? 14.703 -34.25 -5.402 1 90.62 253 ALA A C 1
ATOM 2101 O O . ALA A 1 253 ? 14.305 -34.875 -4.414 1 90.62 253 ALA A O 1
ATOM 2102 N N . GLU A 1 254 ? 14.398 -33.031 -5.648 1 90.88 254 GLU A N 1
ATOM 2103 C CA . GLU A 1 254 ? 13.375 -32.375 -4.859 1 90.88 254 GLU A CA 1
ATOM 2104 C C . GLU A 1 254 ? 12.281 -31.781 -5.75 1 90.88 254 GLU A C 1
ATOM 2106 O O . GLU A 1 254 ? 12.57 -31.219 -6.809 1 90.88 254 GLU A O 1
ATOM 2111 N N . PRO A 1 255 ? 11.062 -31.984 -5.336 1 93.25 255 PRO A N 1
ATOM 2112 C CA . PRO A 1 255 ? 9.984 -31.375 -6.125 1 93.25 255 PRO A CA 1
ATOM 2113 C C . PRO A 1 255 ? 9.969 -29.859 -6.004 1 93.25 255 PRO A C 1
ATOM 2115 O O . PRO A 1 255 ? 10.125 -29.312 -4.902 1 93.25 255 PRO A O 1
ATOM 2118 N N . VAL A 1 256 ? 9.859 -29.203 -7.102 1 94.44 256 VAL A N 1
ATOM 2119 C CA . VAL A 1 256 ? 9.805 -27.734 -7.141 1 94.44 256 VAL A CA 1
ATOM 2120 C C . VAL A 1 256 ? 8.594 -27.297 -7.953 1 94.44 256 VAL A C 1
ATOM 2122 O O . VAL A 1 256 ? 8.188 -27.969 -8.898 1 94.44 256 VAL A O 1
ATOM 2125 N N . GLU A 1 257 ? 7.977 -26.266 -7.531 1 96.44 257 GLU A N 1
ATOM 2126 C CA . GLU A 1 257 ? 6.867 -25.641 -8.25 1 96.44 257 GLU A CA 1
ATOM 2127 C C . GLU A 1 257 ? 7.219 -24.219 -8.672 1 96.44 257 GLU A C 1
ATOM 2129 O O . GLU A 1 257 ? 7.715 -23.422 -7.863 1 96.44 257 GLU A O 1
ATOM 2134 N N . ARG A 1 258 ? 6.996 -23.922 -9.938 1 96.88 258 ARG A N 1
ATOM 2135 C CA . ARG A 1 258 ? 7.359 -22.609 -10.469 1 96.88 258 ARG A CA 1
ATOM 2136 C C . ARG A 1 258 ? 6.152 -21.906 -11.07 1 96.88 258 ARG A C 1
ATOM 2138 O O . ARG A 1 258 ? 5.332 -22.531 -11.742 1 96.88 258 ARG A O 1
ATOM 2145 N N . PHE A 1 259 ? 6.121 -20.672 -10.805 1 95.94 259 PHE A N 1
ATOM 2146 C CA . PHE A 1 259 ? 5.07 -19.812 -11.328 1 95.94 259 PHE A CA 1
ATOM 2147 C C . PHE A 1 259 ? 5.426 -19.297 -12.719 1 95.94 259 PHE A C 1
ATOM 2149 O O . PHE A 1 259 ? 6.523 -18.781 -12.93 1 95.94 259 PHE A O 1
ATOM 2156 N N . ILE A 1 260 ? 4.449 -19.359 -13.602 1 94.31 260 ILE A N 1
ATOM 2157 C CA . ILE A 1 260 ? 4.703 -18.953 -14.977 1 94.31 260 ILE A CA 1
ATOM 2158 C C . ILE A 1 260 ? 4.094 -17.578 -15.234 1 94.31 260 ILE A C 1
ATOM 2160 O O . ILE A 1 260 ? 4.73 -16.719 -15.836 1 94.31 260 ILE A O 1
ATOM 2164 N N . GLY A 1 261 ? 2.812 -17.438 -14.805 1 90.56 261 GLY A N 1
ATOM 2165 C CA . GLY A 1 261 ? 2.201 -16.141 -15.039 1 90.56 261 GLY A CA 1
ATOM 2166 C C . GLY A 1 261 ? 0.718 -16.109 -14.719 1 90.56 261 GLY A C 1
ATOM 2167 O O . GLY A 1 261 ? 0.116 -17.156 -14.453 1 90.56 261 GLY A O 1
ATOM 2168 N N . PHE A 1 262 ? 0.178 -14.898 -14.688 1 88 262 PHE A N 1
ATOM 2169 C CA . PHE A 1 262 ? -1.26 -14.656 -14.664 1 88 262 PHE A CA 1
ATOM 2170 C C . PHE A 1 262 ? -1.794 -14.422 -16.078 1 88 262 PHE A C 1
ATOM 2172 O O . PHE A 1 262 ? -1.145 -13.766 -16.891 1 88 262 PHE A O 1
ATOM 2179 N N . PHE A 1 263 ? -2.938 -14.953 -16.281 1 87.25 263 PHE A N 1
ATOM 2180 C CA . PHE A 1 263 ? -3.52 -14.805 -17.609 1 87.25 263 PHE A CA 1
ATOM 2181 C C . PHE A 1 263 ? -5.004 -14.469 -17.516 1 87.25 263 PHE A C 1
ATOM 2183 O O . PHE A 1 263 ? -5.719 -15.023 -16.672 1 87.25 263 PHE A O 1
ATOM 2190 N N . ASP A 1 264 ? -5.418 -13.578 -18.312 1 81.88 264 ASP A N 1
ATOM 2191 C CA . ASP A 1 264 ? -6.816 -13.172 -18.344 1 81.88 264 ASP A CA 1
ATOM 2192 C C . ASP A 1 264 ? -7.664 -14.148 -19.156 1 81.88 264 ASP A C 1
ATOM 2194 O O . ASP A 1 264 ? -7.324 -14.469 -20.297 1 81.88 264 ASP A O 1
ATOM 2198 N N . VAL A 1 265 ? -8.609 -14.57 -18.266 1 81.31 265 VAL A N 1
ATOM 2199 C CA . VAL A 1 265 ? -9.555 -15.445 -18.953 1 81.31 265 VAL A CA 1
ATOM 2200 C C . VAL A 1 265 ? -10.852 -14.68 -19.234 1 81.31 265 VAL A C 1
ATOM 2202 O O . VAL A 1 265 ? -11.219 -13.781 -18.469 1 81.31 265 VAL A O 1
ATOM 2205 N N . GLY A 1 266 ? -11.227 -14.461 -20.375 1 68.88 266 GLY A N 1
ATOM 2206 C CA . GLY A 1 266 ? -12.461 -13.766 -20.703 1 68.88 266 GLY A CA 1
ATOM 2207 C C . GLY A 1 266 ? -13.57 -13.992 -19.703 1 68.88 266 GLY A C 1
ATOM 2208 O O . GLY A 1 266 ? -13.438 -14.836 -18.812 1 68.88 266 GLY A O 1
ATOM 2209 N N . PHE A 1 267 ? -14.586 -13.266 -19.656 1 64.88 267 PHE A N 1
ATOM 2210 C CA . PHE A 1 267 ? -15.672 -13.242 -18.672 1 64.88 267 PHE A CA 1
ATOM 2211 C C . PHE A 1 267 ? -16.406 -14.578 -18.656 1 64.88 267 PHE A C 1
ATOM 2213 O O . PHE A 1 267 ? -16.938 -14.984 -17.625 1 64.88 267 PHE A O 1
ATOM 2220 N N . ASN A 1 268 ? -16.312 -15.352 -19.734 1 66.25 268 ASN A N 1
ATOM 2221 C CA . ASN A 1 268 ? -17.141 -16.562 -19.781 1 66.25 268 ASN A CA 1
ATOM 2222 C C . ASN A 1 268 ? -16.375 -17.781 -19.281 1 66.25 268 ASN A C 1
ATOM 2224 O O . ASN A 1 268 ? -16.969 -18.828 -19.047 1 66.25 268 ASN A O 1
ATOM 2228 N N . LYS A 1 269 ? -15.141 -17.672 -18.875 1 75.88 269 LYS A N 1
ATOM 2229 C CA . LYS A 1 269 ? -14.32 -18.75 -18.344 1 75.88 269 LYS A CA 1
ATOM 2230 C C . LYS A 1 269 ? -14.594 -20.062 -19.094 1 75.88 269 LYS A C 1
ATOM 2232 O O . LYS A 1 269 ? -14.82 -21.094 -18.469 1 75.88 269 LYS A O 1
ATOM 2237 N N . LYS A 1 270 ? -14.578 -20.047 -20.375 1 82.81 270 LYS A N 1
ATOM 2238 C CA . LYS A 1 270 ? -14.797 -21.219 -21.203 1 82.81 270 LYS A CA 1
ATOM 2239 C C . LYS A 1 270 ? -13.531 -22.078 -21.281 1 82.81 270 LYS A C 1
ATOM 2241 O O . LYS A 1 270 ? -12.414 -21.547 -21.234 1 82.81 270 LYS A O 1
ATOM 2246 N N . ALA A 1 271 ? -13.742 -23.344 -21.422 1 88.94 271 ALA A N 1
ATOM 2247 C CA . ALA A 1 271 ? -12.641 -24.297 -21.516 1 88.94 271 ALA A CA 1
ATOM 2248 C C . ALA A 1 271 ? -11.734 -23.984 -22.703 1 88.94 271 ALA A C 1
ATOM 2250 O O . ALA A 1 271 ? -10.508 -24.078 -22.594 1 88.94 271 ALA A O 1
ATOM 2251 N N . ASP A 1 272 ? -12.32 -23.516 -23.766 1 88.5 272 ASP A N 1
ATOM 2252 C CA . ASP A 1 272 ? -11.57 -23.25 -24.984 1 88.5 272 ASP A CA 1
ATOM 2253 C C . ASP A 1 272 ? -10.578 -22.109 -24.797 1 88.5 272 ASP A C 1
ATOM 2255 O O . ASP A 1 272 ? -9.477 -22.141 -25.344 1 88.5 272 ASP A O 1
ATOM 2259 N N . GLU A 1 273 ? -11.023 -21.172 -24.094 1 89.12 273 GLU A N 1
ATOM 2260 C CA . GLU A 1 273 ? -10.156 -20.016 -23.828 1 89.12 273 GLU A CA 1
ATOM 2261 C C . GLU A 1 273 ? -8.961 -20.422 -22.969 1 89.12 273 GLU A C 1
ATOM 2263 O O . GLU A 1 273 ? -7.832 -19.984 -23.234 1 89.12 273 GLU A O 1
ATOM 2268 N N . VAL A 1 274 ? -9.211 -21.188 -22.016 1 92.5 274 VAL A N 1
ATOM 2269 C CA . VAL A 1 274 ? -8.141 -21.641 -21.125 1 92.5 274 VAL A CA 1
ATOM 2270 C C . VAL A 1 274 ? -7.152 -22.5 -21.891 1 92.5 274 VAL A C 1
ATOM 2272 O O . VAL A 1 274 ? -5.938 -22.328 -21.766 1 92.5 274 VAL A O 1
ATOM 2275 N N . VAL A 1 275 ? -7.668 -23.375 -22.719 1 94.12 275 VAL A N 1
ATOM 2276 C CA . VAL A 1 275 ? -6.828 -24.266 -23.516 1 94.12 275 VAL A CA 1
ATOM 2277 C C . VAL A 1 275 ? -5.961 -23.438 -24.469 1 94.12 275 VAL A C 1
ATOM 2279 O O . VAL A 1 275 ? -4.789 -23.75 -24.672 1 94.12 275 VAL A O 1
ATOM 2282 N N . GLY A 1 276 ? -6.59 -22.422 -25.016 1 93 276 GLY A N 1
ATOM 2283 C CA . GLY A 1 276 ? -5.824 -21.547 -25.891 1 93 276 GLY A CA 1
ATOM 2284 C C . GLY A 1 276 ? -4.652 -20.891 -25.203 1 93 276 GLY A C 1
ATOM 2285 O O . GLY A 1 276 ? -3.559 -20.812 -25.766 1 93 276 GLY A O 1
ATOM 2286 N N . ILE A 1 277 ? -4.84 -20.453 -24.047 1 92.75 277 ILE A N 1
ATOM 2287 C CA . ILE A 1 277 ? -3.793 -19.828 -23.25 1 92.75 277 ILE A CA 1
ATOM 2288 C C . ILE A 1 277 ? -2.693 -20.844 -22.938 1 92.75 277 ILE A C 1
ATOM 2290 O O . ILE A 1 277 ? -1.506 -20.547 -23.094 1 92.75 277 ILE A O 1
ATOM 2294 N N . LEU A 1 278 ? -3.098 -22.031 -22.531 1 95.12 278 LEU A N 1
ATOM 2295 C CA . LEU A 1 278 ? -2.145 -23.062 -22.156 1 95.12 278 LEU A CA 1
ATOM 2296 C C . LEU A 1 278 ? -1.321 -23.5 -23.359 1 95.12 278 LEU A C 1
ATOM 2298 O O . LEU A 1 278 ? -0.11 -23.703 -23.25 1 95.12 278 LEU A O 1
ATOM 2302 N N . GLU A 1 279 ? -1.96 -23.641 -24.484 1 95.19 279 GLU A N 1
ATOM 2303 C CA . GLU A 1 279 ? -1.256 -24.031 -25.703 1 95.19 279 GLU A CA 1
ATOM 2304 C C . GLU A 1 279 ? -0.148 -23.047 -26.047 1 95.19 279 GLU A C 1
ATOM 2306 O O . GLU A 1 279 ? 0.977 -23.438 -26.359 1 95.19 279 GLU A O 1
ATOM 2311 N N . ARG A 1 280 ? -0.459 -21.859 -25.906 1 93.5 280 ARG A N 1
ATOM 2312 C CA . ARG A 1 280 ? 0.494 -20.812 -26.234 1 93.5 280 ARG A CA 1
ATOM 2313 C C . ARG A 1 280 ? 1.634 -20.766 -25.219 1 93.5 280 ARG A C 1
ATOM 2315 O O . ARG A 1 280 ? 2.805 -20.688 -25.609 1 93.5 280 ARG A O 1
ATOM 2322 N N . GLU A 1 281 ? 1.348 -20.891 -23.969 1 91.62 281 GLU A N 1
ATOM 2323 C CA . GLU A 1 281 ? 2.324 -20.688 -22.906 1 91.62 281 GLU A CA 1
ATOM 2324 C C . GLU A 1 281 ? 3.195 -21.922 -22.703 1 91.62 281 GLU A C 1
ATOM 2326 O O . GLU A 1 281 ? 4.359 -21.812 -22.312 1 91.62 281 GLU A O 1
ATOM 2331 N N . LEU A 1 282 ? 2.693 -23.062 -22.984 1 95.06 282 LEU A N 1
ATOM 2332 C CA . LEU A 1 282 ? 3.416 -24.297 -22.703 1 95.06 282 LEU A CA 1
ATOM 2333 C C . LEU A 1 282 ? 4.289 -24.688 -23.891 1 95.06 282 LEU A C 1
ATOM 2335 O O . LEU A 1 282 ? 5.129 -25.594 -23.766 1 95.06 282 LEU A O 1
ATOM 2339 N N . GLU A 1 283 ? 4.113 -24.047 -24.969 1 93.06 283 GLU A N 1
ATOM 2340 C CA . GLU A 1 283 ? 4.863 -24.391 -26.172 1 93.06 283 GLU A CA 1
ATOM 2341 C C . GLU A 1 283 ? 6.367 -24.328 -25.922 1 93.06 283 GLU A C 1
ATOM 2343 O O . GLU A 1 283 ? 7.117 -25.172 -26.422 1 93.06 283 GLU A O 1
ATOM 2348 N N . ARG A 1 284 ? 6.777 -23.516 -25.156 1 91.44 284 ARG A N 1
ATOM 2349 C CA . ARG A 1 284 ? 8.195 -23.297 -24.922 1 91.44 284 ARG A CA 1
ATOM 2350 C C . ARG A 1 284 ? 8.773 -24.375 -24.016 1 91.44 284 ARG A C 1
ATOM 2352 O O . ARG A 1 284 ? 10 -24.531 -23.922 1 91.44 284 ARG A O 1
ATOM 2359 N N . PHE A 1 285 ? 7.969 -25.234 -23.453 1 94.88 285 PHE A N 1
ATOM 2360 C CA . PHE A 1 285 ? 8.453 -26.203 -22.469 1 94.88 285 PHE A CA 1
ATOM 2361 C C . PHE A 1 285 ? 8.383 -27.625 -23.031 1 94.88 285 PHE A C 1
ATOM 2363 O O . PHE A 1 285 ? 8.508 -28.594 -22.281 1 94.88 285 PHE A O 1
ATOM 2370 N N . ASN A 1 286 ? 8.188 -27.828 -24.297 1 92.25 286 ASN A N 1
ATOM 2371 C CA . ASN A 1 286 ? 8.055 -29.156 -24.891 1 92.25 286 ASN A CA 1
ATOM 2372 C C . ASN A 1 286 ? 7.027 -30 -24.156 1 92.25 286 ASN A C 1
ATOM 2374 O O . ASN A 1 286 ? 7.324 -31.141 -23.766 1 92.25 286 ASN A O 1
ATOM 2378 N N . TYR A 1 287 ? 5.867 -29.469 -24 1 93.06 287 TYR A N 1
ATOM 2379 C CA . TYR A 1 287 ? 4.848 -30.078 -23.141 1 93.06 287 TYR A CA 1
ATOM 2380 C C . TYR A 1 287 ? 4.332 -31.375 -23.75 1 93.06 287 TYR A C 1
ATOM 2382 O O . TYR A 1 287 ? 3.883 -32.281 -23.031 1 93.06 287 TYR A O 1
ATOM 2390 N N . LYS A 1 288 ? 4.371 -31.609 -24.984 1 91.12 288 LYS A N 1
ATOM 2391 C CA . LYS A 1 288 ? 3.865 -32.812 -25.641 1 91.12 288 LYS A CA 1
ATOM 2392 C C . LYS A 1 288 ? 4.641 -34.031 -25.203 1 91.12 288 LYS A C 1
ATOM 2394 O O . LYS A 1 288 ? 4.082 -35.125 -25.125 1 91.12 288 LYS A O 1
ATOM 2399 N N . GLU A 1 289 ? 5.805 -33.812 -24.797 1 90.56 289 GLU A N 1
ATOM 2400 C CA . GLU A 1 289 ? 6.648 -34.938 -24.406 1 90.56 289 GLU A CA 1
ATOM 2401 C C . GLU A 1 289 ? 6.797 -35 -22.891 1 90.56 289 GLU A C 1
ATOM 2403 O O . GLU A 1 289 ? 6.934 -36.094 -22.328 1 90.56 289 GLU A O 1
ATOM 2408 N N . LYS A 1 290 ? 6.723 -33.938 -22.266 1 94.38 290 LYS A N 1
ATOM 2409 C CA . LYS A 1 290 ? 7.195 -33.906 -20.875 1 94.38 290 LYS A CA 1
ATOM 2410 C C . LYS A 1 290 ? 6.027 -33.844 -19.891 1 94.38 290 LYS A C 1
ATOM 2412 O O . LYS A 1 290 ? 6.176 -34.188 -18.719 1 94.38 290 LYS A O 1
ATOM 2417 N N . MET A 1 291 ? 4.914 -33.344 -20.328 1 95.69 291 MET A N 1
ATOM 2418 C CA . MET A 1 291 ? 3.805 -33.125 -19.391 1 95.69 291 MET A CA 1
ATOM 2419 C C . MET A 1 291 ? 3.119 -34.438 -19.047 1 95.69 291 MET A C 1
ATOM 2421 O O . MET A 1 291 ? 2.666 -35.156 -19.938 1 95.69 291 MET A O 1
ATOM 2425 N N . ILE A 1 292 ? 2.955 -34.688 -17.75 1 93.56 292 ILE A N 1
ATOM 2426 C CA . ILE A 1 292 ? 2.484 -36.031 -17.375 1 93.56 292 ILE A CA 1
ATOM 2427 C C . ILE A 1 292 ? 1.227 -35.906 -16.516 1 93.56 292 ILE A C 1
ATOM 2429 O O . ILE A 1 292 ? 0.538 -36.906 -16.281 1 93.56 292 ILE A O 1
ATOM 2433 N N . ALA A 1 293 ? 0.929 -34.719 -16.047 1 93.75 293 ALA A N 1
ATOM 2434 C CA . ALA A 1 293 ? -0.25 -34.531 -15.203 1 93.75 293 ALA A CA 1
ATOM 2435 C C . ALA A 1 293 ? -0.788 -33.125 -15.328 1 93.75 293 ALA A C 1
ATOM 2437 O O . ALA A 1 293 ? -0.065 -32.219 -15.734 1 93.75 293 ALA A O 1
ATOM 2438 N N . GLN A 1 294 ? -2.057 -32.938 -15.016 1 94.69 294 GLN A N 1
ATOM 2439 C CA . GLN A 1 294 ? -2.725 -31.656 -15 1 94.69 294 GLN A CA 1
ATOM 2440 C C . GLN A 1 294 ? -3.645 -31.531 -13.781 1 94.69 294 GLN A C 1
ATOM 2442 O O . GLN A 1 294 ? -4.254 -32.5 -13.359 1 94.69 294 GLN A O 1
ATOM 2447 N N . CYS A 1 295 ? -3.627 -30.359 -13.18 1 93.38 295 CYS A N 1
ATOM 2448 C CA . CYS A 1 295 ? -4.484 -30.031 -12.047 1 93.38 295 CYS A CA 1
ATOM 2449 C C . CYS A 1 295 ? -5.18 -28.688 -12.258 1 93.38 295 CYS A C 1
ATOM 2451 O O . CYS A 1 295 ? -4.559 -27.734 -12.711 1 93.38 295 CYS A O 1
ATOM 2453 N N . PHE A 1 296 ? -6.453 -28.641 -11.93 1 92.12 296 PHE A N 1
ATOM 2454 C CA . PHE A 1 296 ? -7.234 -27.422 -12.023 1 92.12 296 PHE A CA 1
ATOM 2455 C C . PHE A 1 296 ? -8.016 -27.172 -10.734 1 92.12 296 PHE A C 1
ATOM 2457 O O . PHE A 1 296 ? -8.578 -28.109 -10.164 1 92.12 296 PHE A O 1
ATOM 2464 N N . ASP A 1 297 ? -7.98 -25.969 -10.336 1 88.56 297 ASP A N 1
ATOM 2465 C CA . ASP A 1 297 ? -8.844 -25.625 -9.211 1 88.56 297 ASP A CA 1
ATOM 2466 C C . ASP A 1 297 ? -10.305 -25.5 -9.656 1 88.56 297 ASP A C 1
ATOM 2468 O O . ASP A 1 297 ? -10.617 -25.688 -10.828 1 88.56 297 ASP A O 1
ATOM 2472 N N . GLY A 1 298 ? -11.203 -25.312 -8.711 1 80.38 298 GLY A N 1
ATOM 2473 C CA . GLY A 1 298 ? -12.625 -25.375 -8.992 1 80.38 298 GLY A CA 1
ATOM 2474 C C . GLY A 1 298 ? -13.141 -24.156 -9.734 1 80.38 298 GLY A C 1
ATOM 2475 O O . GLY A 1 298 ? -14.234 -24.188 -10.305 1 80.38 298 GLY A O 1
ATOM 2476 N N . GLY A 1 299 ? -12.344 -23.078 -9.797 1 80.12 299 GLY A N 1
ATOM 2477 C CA . GLY A 1 299 ? -12.844 -21.828 -10.367 1 80.12 299 GLY A CA 1
ATOM 2478 C C . GLY A 1 299 ? -12.211 -21.484 -11.695 1 80.12 299 GLY A C 1
ATOM 2479 O O . GLY A 1 299 ? -12.453 -20.406 -12.242 1 80.12 299 GLY A O 1
ATOM 2480 N N . VAL A 1 300 ? -11.398 -22.391 -12.219 1 84.56 300 VAL A N 1
ATOM 2481 C CA . VAL A 1 300 ? -10.688 -22.109 -13.469 1 84.56 300 VAL A CA 1
ATOM 2482 C C . VAL A 1 300 ? -11.688 -22.016 -14.617 1 84.56 300 VAL A C 1
ATOM 2484 O O . VAL A 1 300 ? -11.562 -21.156 -15.492 1 84.56 300 VAL A O 1
ATOM 2487 N N . VAL A 1 301 ? -12.609 -22.953 -14.57 1 81.38 301 VAL A N 1
ATOM 2488 C CA . VAL A 1 301 ? -13.688 -22.953 -15.547 1 81.38 301 VAL A CA 1
ATOM 2489 C C . VAL A 1 301 ? -15.031 -23.125 -14.836 1 81.38 301 VAL A C 1
ATOM 2491 O O . VAL A 1 301 ? -15.07 -23.422 -13.641 1 81.38 301 VAL A O 1
ATOM 2494 N N . LYS A 1 302 ? -15.984 -22.906 -15.641 1 74.56 302 LYS A N 1
ATOM 2495 C CA . LYS A 1 302 ? -17.312 -23.203 -15.094 1 74.56 302 LYS A CA 1
ATOM 2496 C C . LYS A 1 302 ? -17.438 -24.672 -14.766 1 74.56 302 LYS A C 1
ATOM 2498 O O . LYS A 1 302 ? -16.844 -25.531 -15.422 1 74.56 302 LYS A O 1
ATOM 2503 N N . SER A 1 303 ? -18.078 -24.984 -13.727 1 67.5 303 SER A N 1
ATOM 2504 C CA . SER A 1 303 ? -18.156 -26.344 -13.18 1 67.5 303 SER A CA 1
ATOM 2505 C C . SER A 1 303 ? -18.531 -27.359 -14.266 1 67.5 303 SER A C 1
ATOM 2507 O O . SER A 1 303 ? -18.016 -28.469 -14.281 1 67.5 303 SER A O 1
ATOM 2509 N N . THR A 1 304 ? -19.266 -26.953 -15.227 1 71.62 304 THR A N 1
ATOM 2510 C CA . THR A 1 304 ? -19.719 -27.891 -16.234 1 71.62 304 THR A CA 1
ATOM 2511 C C . THR A 1 304 ? -18.656 -28.094 -17.312 1 71.62 304 THR A C 1
ATOM 2513 O O . THR A 1 304 ? -18.812 -28.938 -18.203 1 71.62 304 THR A O 1
ATOM 2516 N N . GLU A 1 305 ? -17.609 -27.422 -17.062 1 81.12 305 GLU A N 1
ATOM 2517 C CA . GLU A 1 305 ? -16.656 -27.438 -18.172 1 81.12 305 GLU A CA 1
ATOM 2518 C C . GLU A 1 305 ? -15.344 -28.109 -17.781 1 81.12 305 GLU A C 1
ATOM 2520 O O . GLU A 1 305 ? -14.422 -28.188 -18.594 1 81.12 305 GLU A O 1
ATOM 2525 N N . ILE A 1 306 ? -15.25 -28.641 -16.625 1 84.69 306 ILE A N 1
ATOM 2526 C CA . ILE A 1 306 ? -13.977 -29.188 -16.172 1 84.69 306 ILE A CA 1
ATOM 2527 C C . ILE A 1 306 ? -13.633 -30.438 -16.969 1 84.69 306 ILE A C 1
ATOM 2529 O O . ILE A 1 306 ? -12.469 -30.703 -17.266 1 84.69 306 ILE A O 1
ATOM 2533 N N . TYR A 1 307 ? -14.648 -31.188 -17.312 1 86.25 307 TYR A N 1
ATOM 2534 C CA . TYR A 1 307 ? -14.445 -32.406 -18.094 1 86.25 307 TYR A CA 1
ATOM 2535 C C . TYR A 1 307 ? -13.922 -32.062 -19.484 1 86.25 307 TYR A C 1
ATOM 2537 O O . TYR A 1 307 ? -12.977 -32.688 -19.984 1 86.25 307 TYR A O 1
ATOM 2545 N N . GLU A 1 308 ? -14.547 -31.047 -19.969 1 87.5 308 GLU A N 1
ATOM 2546 C CA . GLU A 1 308 ? -14.125 -30.625 -21.297 1 87.5 308 GLU A CA 1
ATOM 2547 C C . GLU A 1 308 ? -12.711 -30.062 -21.266 1 87.5 308 GLU A C 1
ATOM 2549 O O . GLU A 1 308 ? -11.922 -30.281 -22.188 1 87.5 308 GLU A O 1
ATOM 2554 N N . LEU A 1 309 ? -12.414 -29.406 -20.281 1 91.69 309 LEU A N 1
ATOM 2555 C CA . LEU A 1 309 ? -11.094 -28.781 -20.156 1 91.69 309 LEU A CA 1
ATOM 2556 C C . LEU A 1 309 ? -10 -29.844 -20.078 1 91.69 309 LEU A C 1
ATOM 2558 O O . LEU A 1 309 ? -9.039 -29.797 -20.844 1 91.69 309 LEU A O 1
ATOM 2562 N N . GLN A 1 310 ? -10.141 -30.766 -19.156 1 91.75 310 GLN A N 1
ATOM 2563 C CA . GLN A 1 310 ? -9.094 -31.766 -18.953 1 91.75 310 GLN A CA 1
ATOM 2564 C C . GLN A 1 310 ? -8.945 -32.625 -20.203 1 91.75 310 GLN A C 1
ATOM 2566 O O . GLN A 1 310 ? -7.832 -33.031 -20.562 1 91.75 310 GLN A O 1
ATOM 2571 N N . GLN A 1 311 ? -10.023 -32.938 -20.875 1 91.81 311 GLN A N 1
ATOM 2572 C CA . GLN A 1 311 ? -9.969 -33.719 -22.094 1 91.81 311 GLN A CA 1
ATOM 2573 C C . GLN A 1 311 ? -9.25 -32.969 -23.219 1 91.81 311 GLN A C 1
ATOM 2575 O O . GLN A 1 311 ? -8.477 -33.562 -23.969 1 91.81 311 GLN A O 1
ATOM 2580 N N . SER A 1 312 ? -9.586 -31.719 -23.281 1 93.12 312 SER A N 1
ATOM 2581 C CA . SER A 1 312 ? -8.945 -30.891 -24.297 1 93.12 312 SER A CA 1
ATOM 2582 C C . SER A 1 312 ? -7.441 -30.812 -24.078 1 93.12 312 SER A C 1
ATOM 2584 O O . SER A 1 312 ? -6.668 -30.797 -25.031 1 93.12 312 SER A O 1
ATOM 2586 N N . VAL A 1 313 ? -7.07 -30.75 -22.859 1 94.38 313 VAL A N 1
ATOM 2587 C CA . VAL A 1 313 ? -5.648 -30.688 -22.531 1 94.38 313 VAL A CA 1
ATOM 2588 C C . VAL A 1 313 ? -4.977 -32 -22.875 1 94.38 313 VAL A C 1
ATOM 2590 O O . VAL A 1 313 ? -3.848 -32.031 -23.375 1 94.38 313 VAL A O 1
ATOM 2593 N N . LYS A 1 314 ? -5.656 -33.062 -22.625 1 93.19 314 LYS A N 1
ATOM 2594 C CA . LYS A 1 314 ? -5.148 -34.406 -23.016 1 93.19 314 LYS A CA 1
ATOM 2595 C C . LYS A 1 314 ? -4.949 -34.5 -24.516 1 93.19 314 LYS A C 1
ATOM 2597 O O . LYS A 1 314 ? -3.943 -35.031 -24.984 1 93.19 314 LYS A O 1
ATOM 2602 N N . LYS A 1 315 ? -5.863 -33.938 -25.188 1 92.62 315 LYS A N 1
ATOM 2603 C CA . LYS A 1 315 ? -5.773 -33.938 -26.656 1 92.62 315 LYS A CA 1
ATOM 2604 C C . LYS A 1 315 ? -4.602 -33.062 -27.125 1 92.62 315 LYS A C 1
ATOM 2606 O O . LYS A 1 315 ? -3.914 -33.438 -28.078 1 92.62 315 LYS A O 1
ATOM 2611 N N . LEU A 1 316 ? -4.492 -32.062 -26.469 1 92.56 316 LEU A N 1
ATOM 2612 C CA . LEU A 1 316 ? -3.404 -31.125 -26.797 1 92.56 316 LEU A CA 1
ATOM 2613 C C . LEU A 1 316 ? -2.051 -31.812 -26.641 1 92.56 316 LEU A C 1
ATOM 2615 O O . LEU A 1 316 ? -1.154 -31.625 -27.469 1 92.56 316 LEU A O 1
ATOM 2619 N N . VAL A 1 317 ? -1.893 -32.531 -25.578 1 92.19 317 VAL A N 1
ATOM 2620 C CA . VAL A 1 317 ? -0.635 -33.219 -25.312 1 92.19 317 VAL A CA 1
ATOM 2621 C C . VAL A 1 317 ? -0.458 -34.375 -26.281 1 92.19 317 VAL A C 1
ATOM 2623 O O . VAL A 1 317 ? 0.668 -34.719 -26.641 1 92.19 317 VAL A O 1
ATOM 2626 N N . GLY A 1 318 ? -1.475 -34.938 -26.812 1 84.75 318 GLY A N 1
ATOM 2627 C CA . GLY A 1 318 ? -1.435 -36 -27.812 1 84.75 318 GLY A CA 1
ATOM 2628 C C . GLY A 1 318 ? -1.402 -37.406 -27.203 1 84.75 318 GLY A C 1
ATOM 2629 O O . GLY A 1 318 ? -1.425 -38.406 -27.938 1 84.75 318 GLY A O 1
ATOM 2630 N N . SER A 1 319 ? -1.236 -37.5 -25.969 1 80.5 319 SER A N 1
ATOM 2631 C CA . SER A 1 319 ? -1.275 -38.781 -25.281 1 80.5 319 SER A CA 1
ATOM 2632 C C . SER A 1 319 ? -2.268 -38.75 -24.125 1 80.5 319 SER A C 1
ATOM 2634 O O . SER A 1 319 ? -1.897 -38.438 -22.984 1 80.5 319 SER A O 1
ATOM 2636 N N . PRO A 1 320 ? -3.391 -39.188 -24.359 1 75.44 320 PRO A N 1
ATOM 2637 C CA . PRO A 1 320 ? -4.457 -39 -23.375 1 75.44 320 PRO A CA 1
ATOM 2638 C C . PRO A 1 320 ? -4.18 -39.75 -22.062 1 75.44 320 PRO A C 1
ATOM 2640 O O . PRO A 1 320 ? -4.629 -39.312 -21 1 75.44 320 PRO A O 1
ATOM 2643 N N . ASN A 1 321 ? -3.449 -40.781 -22.125 1 80.69 321 ASN A N 1
ATOM 2644 C CA . ASN A 1 321 ? -3.262 -41.562 -20.906 1 80.69 321 ASN A CA 1
ATOM 2645 C C . ASN A 1 321 ? -2.02 -41.125 -20.141 1 80.69 321 ASN A C 1
ATOM 2647 O O . ASN A 1 321 ? -1.817 -41.531 -19 1 80.69 321 ASN A O 1
ATOM 2651 N N . ARG A 1 322 ? -1.287 -40.25 -20.688 1 85.44 322 ARG A N 1
ATOM 2652 C CA . ARG A 1 322 ? -0.072 -39.812 -20.016 1 85.44 322 ARG A CA 1
ATOM 2653 C C . ARG A 1 322 ? -0.351 -38.562 -19.156 1 85.44 322 ARG A C 1
ATOM 2655 O O . ARG A 1 322 ? 0.095 -38.5 -18.016 1 85.44 322 ARG A O 1
ATOM 2662 N N . CYS A 1 323 ? -1.127 -37.656 -19.734 1 90.5 323 CYS A N 1
ATOM 2663 C CA . CYS A 1 323 ? -1.426 -36.406 -19.016 1 90.5 323 CYS A CA 1
ATOM 2664 C C . CYS A 1 323 ? -2.654 -36.594 -18.141 1 90.5 323 CYS A C 1
ATOM 2666 O O . CYS A 1 323 ? -3.727 -36.062 -18.453 1 90.5 323 CYS A O 1
ATOM 2668 N N . GLN A 1 324 ? -2.469 -37.156 -17.031 1 90.31 324 GLN A N 1
ATOM 2669 C CA . GLN A 1 324 ? -3.572 -37.531 -16.141 1 90.31 324 GLN A CA 1
ATOM 2670 C C . GLN A 1 324 ? -4.113 -36.312 -15.406 1 90.31 324 GLN A C 1
ATOM 2672 O O . GLN A 1 324 ? -3.355 -35.406 -15.062 1 90.31 324 GLN A O 1
ATOM 2677 N N . PHE A 1 325 ? -5.43 -36.312 -15.227 1 92.38 325 PHE A N 1
ATOM 2678 C CA . PHE A 1 325 ? -6.07 -35.312 -14.398 1 92.38 325 PHE A CA 1
ATOM 2679 C C . PHE A 1 325 ? -6.105 -35.75 -12.938 1 92.38 325 PHE A C 1
ATOM 2681 O O . PHE A 1 325 ? -6.715 -36.75 -12.602 1 92.38 325 PHE A O 1
ATOM 2688 N N . VAL A 1 326 ? -5.395 -34.969 -12.094 1 89.44 326 VAL A N 1
ATOM 2689 C CA . VAL A 1 326 ? -5.273 -35.375 -10.695 1 89.44 326 VAL A CA 1
ATOM 2690 C C . VAL A 1 326 ? -5.707 -34.219 -9.789 1 89.44 326 VAL A C 1
ATOM 2692 O O . VAL A 1 326 ? -5.637 -33.062 -10.18 1 89.44 326 VAL A O 1
ATOM 2695 N N . HIS A 1 327 ? -6.219 -34.562 -8.641 1 87.12 327 HIS A N 1
ATOM 2696 C CA . HIS A 1 327 ? -6.488 -33.594 -7.605 1 87.12 327 HIS A CA 1
ATOM 2697 C C . HIS A 1 327 ? -5.207 -33.188 -6.887 1 87.12 327 HIS A C 1
ATOM 2699 O O . HIS A 1 327 ? -4.508 -34.031 -6.328 1 87.12 327 HIS A O 1
ATOM 2705 N N . CYS A 1 328 ? -4.949 -31.953 -6.906 1 88.69 328 CYS A N 1
ATOM 2706 C CA . CYS A 1 328 ? -3.705 -31.438 -6.344 1 88.69 328 CYS A CA 1
ATOM 2707 C C . CYS A 1 328 ? -3.725 -31.5 -4.82 1 88.69 328 CYS A C 1
ATOM 2709 O O . CYS A 1 328 ? -4.754 -31.219 -4.199 1 88.69 328 CYS A O 1
ATOM 2711 N N . TYR A 1 329 ? -2.629 -31.781 -4.25 1 82.38 329 TYR A N 1
ATOM 2712 C CA . TYR A 1 329 ? -2.484 -31.891 -2.803 1 82.38 329 TYR A CA 1
ATOM 2713 C C . TYR A 1 329 ? -2.77 -30.547 -2.131 1 82.38 329 TYR A C 1
ATOM 2715 O O . TYR A 1 329 ? -3.197 -30.516 -0.974 1 82.38 329 TYR A O 1
ATOM 2723 N N . ALA A 1 330 ? -2.523 -29.484 -2.777 1 85.19 330 ALA A N 1
ATOM 2724 C CA . ALA A 1 330 ? -2.578 -28.141 -2.197 1 85.19 330 ALA A CA 1
ATOM 2725 C C . ALA A 1 330 ? -4.016 -27.641 -2.119 1 85.19 330 ALA A C 1
ATOM 2727 O O . ALA A 1 330 ? -4.289 -26.625 -1.468 1 85.19 330 ALA A O 1
ATOM 2728 N N . TYR A 1 331 ? -4.855 -28.391 -2.781 1 84.94 331 TYR A N 1
ATOM 2729 C CA . TYR A 1 331 ? -6.25 -27.969 -2.809 1 84.94 331 TYR A CA 1
ATOM 2730 C C . TYR A 1 331 ? -7.035 -28.594 -1.663 1 84.94 331 TYR A C 1
ATOM 2732 O O . TYR A 1 331 ? -7.012 -29.812 -1.479 1 84.94 331 TYR A O 1
ATOM 2740 N N . GLU A 1 332 ? -7.652 -27.75 -0.937 1 83.12 332 GLU A N 1
ATOM 2741 C CA . GLU A 1 332 ? -8.68 -28.297 -0.052 1 83.12 332 GLU A CA 1
ATOM 2742 C C . GLU A 1 332 ? -9.945 -28.641 -0.826 1 83.12 332 GLU A C 1
ATOM 2744 O O . GLU A 1 332 ? -10.5 -27.797 -1.536 1 83.12 332 GLU A O 1
ATOM 2749 N N . PHE A 1 333 ? -10.32 -29.828 -0.685 1 87.19 333 PHE A N 1
ATOM 2750 C CA . PHE A 1 333 ? -11.398 -30.312 -1.543 1 87.19 333 PHE A CA 1
ATOM 2751 C C . PHE A 1 333 ? -12.672 -29.516 -1.311 1 87.19 333 PHE A C 1
ATOM 2753 O O . PHE A 1 333 ? -13.422 -29.234 -2.25 1 87.19 333 PHE A O 1
ATOM 2760 N N . SER A 1 334 ? -12.922 -29.188 -0.064 1 88 334 SER A N 1
ATOM 2761 C CA . SER A 1 334 ? -14.102 -28.391 0.229 1 88 334 SER A CA 1
ATOM 2762 C C . SER A 1 334 ? -14.055 -27.047 -0.492 1 88 334 SER A C 1
ATOM 2764 O O . SER A 1 334 ? -15.078 -26.531 -0.939 1 88 334 SER A O 1
ATOM 2766 N N . ASP A 1 335 ? -12.891 -26.5 -0.599 1 89.19 335 ASP A N 1
ATOM 2767 C CA . ASP A 1 335 ? -12.727 -25.234 -1.299 1 89.19 335 ASP A CA 1
ATOM 2768 C C . ASP A 1 335 ? -12.992 -25.391 -2.793 1 89.19 335 ASP A C 1
ATOM 2770 O O . ASP A 1 335 ? -13.609 -24.516 -3.414 1 89.19 335 ASP A O 1
ATOM 2774 N N . ILE A 1 336 ? -12.602 -26.453 -3.312 1 89.69 336 ILE A N 1
ATOM 2775 C CA . ILE A 1 336 ? -12.812 -26.75 -4.73 1 89.69 336 ILE A CA 1
ATOM 2776 C C . ILE A 1 336 ? -14.305 -26.891 -5.016 1 89.69 336 ILE A C 1
ATOM 2778 O O . ILE A 1 336 ? -14.805 -26.344 -6.004 1 89.69 336 ILE A O 1
ATOM 2782 N N . LEU A 1 337 ? -14.891 -27.609 -4.148 1 90.88 337 LEU A N 1
ATOM 2783 C CA . LEU A 1 337 ? -16.328 -27.812 -4.328 1 90.88 337 LEU A CA 1
ATOM 2784 C C . LEU A 1 337 ? -17.078 -26.5 -4.176 1 90.88 337 LEU A C 1
ATOM 2786 O O . LEU A 1 337 ? -18.016 -26.234 -4.941 1 90.88 337 LEU A O 1
ATOM 2790 N N . ALA A 1 338 ? -16.656 -25.75 -3.193 1 90.88 338 ALA A N 1
ATOM 2791 C CA . ALA A 1 338 ? -17.266 -24.453 -2.996 1 90.88 338 ALA A CA 1
ATOM 2792 C C . ALA A 1 338 ? -17.125 -23.578 -4.238 1 90.88 338 ALA A C 1
ATOM 2794 O O . ALA A 1 338 ? -18.062 -22.891 -4.645 1 90.88 338 ALA A O 1
ATOM 2795 N N . GLN A 1 339 ? -16 -23.594 -4.832 1 87 339 GLN A N 1
ATOM 2796 C CA . GLN A 1 339 ? -15.734 -22.812 -6.035 1 87 339 GLN A CA 1
ATOM 2797 C C . GLN A 1 339 ? -16.609 -23.281 -7.195 1 87 339 GLN A C 1
ATOM 2799 O O . GLN A 1 339 ? -17.141 -22.469 -7.941 1 87 339 GLN A O 1
ATOM 2804 N N . SER A 1 340 ? -16.734 -24.562 -7.305 1 87.31 340 SER A N 1
ATOM 2805 C CA . SER A 1 340 ? -17.547 -25.125 -8.391 1 87.31 340 SER A CA 1
ATOM 2806 C C . SER A 1 340 ? -19.016 -24.812 -8.203 1 87.31 340 SER A C 1
ATOM 2808 O O . SER A 1 340 ? -19.734 -24.578 -9.18 1 87.31 340 SER A O 1
ATOM 2810 N N . LEU A 1 341 ? -19.438 -24.797 -7.008 1 90.75 341 LEU A N 1
ATOM 2811 C CA . LEU A 1 341 ? -20.844 -24.609 -6.691 1 90.75 341 LEU A CA 1
ATOM 2812 C C . LEU A 1 341 ? -21.234 -23.141 -6.871 1 90.75 341 LEU A C 1
ATOM 2814 O O . LEU A 1 341 ? -22.422 -22.812 -6.855 1 90.75 341 LEU A O 1
ATOM 2818 N N . ARG A 1 342 ? -20.281 -22.281 -7.055 1 85.06 342 ARG A N 1
ATOM 2819 C CA . ARG A 1 342 ? -20.578 -20.859 -7.246 1 85.06 342 ARG A CA 1
ATOM 2820 C C . ARG A 1 342 ? -21.359 -20.641 -8.531 1 85.06 342 ARG A C 1
ATOM 2822 O O . ARG A 1 342 ? -21.938 -19.562 -8.734 1 85.06 342 ARG A O 1
ATOM 2829 N N . ALA A 1 343 ? -21.422 -21.656 -9.344 1 81.38 343 ALA A N 1
ATOM 2830 C CA . ALA A 1 343 ? -22.25 -21.594 -10.547 1 81.38 343 ALA A CA 1
ATOM 2831 C C . ALA A 1 343 ? -23.734 -21.438 -10.188 1 81.38 343 ALA A C 1
ATOM 2833 O O . ALA A 1 343 ? -24.516 -20.906 -10.977 1 81.38 343 ALA A O 1
ATOM 2834 N N . ILE A 1 344 ? -24.062 -21.953 -8.984 1 87.81 344 ILE A N 1
ATOM 2835 C CA . ILE A 1 344 ? -25.422 -21.781 -8.445 1 87.81 344 ILE A CA 1
ATOM 2836 C C . ILE A 1 344 ? -25.484 -20.5 -7.625 1 87.81 344 ILE A C 1
ATOM 2838 O O . ILE A 1 344 ? -24.766 -20.344 -6.633 1 87.81 344 ILE A O 1
ATOM 2842 N N . GLN A 1 345 ? -26.359 -19.641 -7.965 1 85.69 345 GLN A N 1
ATOM 2843 C CA . GLN A 1 345 ? -26.406 -18.297 -7.41 1 85.69 345 GLN A CA 1
ATOM 2844 C C . GLN A 1 345 ? -26.531 -18.328 -5.891 1 85.69 345 GLN A C 1
ATOM 2846 O O . GLN A 1 345 ? -25.844 -17.578 -5.191 1 85.69 345 GLN A O 1
ATOM 2851 N N . GLU A 1 346 ? -27.406 -19.172 -5.387 1 89.75 346 GLU A N 1
ATOM 2852 C CA . GLU A 1 346 ? -27.609 -19.266 -3.943 1 89.75 346 GLU A CA 1
ATOM 2853 C C . GLU A 1 346 ? -26.344 -19.734 -3.232 1 89.75 346 GLU A C 1
ATOM 2855 O O . GLU A 1 346 ? -26.031 -19.25 -2.145 1 89.75 346 GLU A O 1
ATOM 2860 N N . CYS A 1 347 ? -25.641 -20.641 -3.9 1 92.44 347 CYS A N 1
ATOM 2861 C CA . CYS A 1 347 ? -24.406 -21.141 -3.33 1 92.44 347 CYS A CA 1
ATOM 2862 C C . CYS A 1 347 ? -23.297 -20.094 -3.404 1 92.44 347 CYS A C 1
ATOM 2864 O O . CYS A 1 347 ? -22.484 -19.969 -2.486 1 92.44 347 CYS A O 1
ATOM 2866 N N . LYS A 1 348 ? -23.391 -19.391 -4.492 1 89.12 348 LYS A N 1
ATOM 2867 C CA . LYS A 1 348 ? -22.422 -18.297 -4.648 1 89.12 348 LYS A CA 1
ATOM 2868 C C . LYS A 1 348 ? -22.5 -17.312 -3.486 1 89.12 348 LYS A C 1
ATOM 2870 O O . LYS A 1 348 ? -21.484 -16.953 -2.891 1 89.12 348 LYS A O 1
ATOM 2875 N N . LEU A 1 349 ? -23.672 -16.938 -3.145 1 90.81 349 LEU A N 1
ATOM 2876 C CA . LEU A 1 349 ? -23.906 -15.992 -2.055 1 90.81 349 LEU A CA 1
ATOM 2877 C C . LEU A 1 349 ? -23.484 -16.594 -0.719 1 90.81 349 LEU A C 1
ATOM 2879 O O . LEU A 1 349 ? -22.844 -15.93 0.095 1 90.81 349 LEU A O 1
ATOM 2883 N N . PHE A 1 350 ? -23.828 -17.844 -0.565 1 94.31 350 PHE A N 1
ATOM 2884 C CA . PHE A 1 350 ? -23.516 -18.531 0.683 1 94.31 350 PHE A CA 1
ATOM 2885 C C . PHE A 1 350 ? -22 -18.594 0.892 1 94.31 350 PHE A C 1
ATOM 2887 O O . PHE A 1 350 ? -21.5 -18.203 1.945 1 94.31 350 PHE A O 1
ATOM 2894 N N . PHE A 1 351 ? -21.281 -19.016 -0.095 1 93.38 351 PHE A N 1
ATOM 2895 C CA . PHE A 1 351 ? -19.844 -19.234 0.053 1 93.38 351 PHE A CA 1
ATOM 2896 C C . PHE A 1 351 ? -19.109 -17.891 0.083 1 93.38 351 PHE A C 1
ATOM 2898 O O . PHE A 1 351 ? -18.047 -17.781 0.699 1 93.38 351 PHE A O 1
ATOM 2905 N N . THR A 1 352 ? -19.641 -16.906 -0.577 1 91.06 352 THR A N 1
ATOM 2906 C CA . THR A 1 352 ? -19.094 -15.562 -0.444 1 91.06 352 THR A CA 1
ATOM 2907 C C . THR A 1 352 ? -19.141 -15.094 1.01 1 91.06 352 THR A C 1
ATOM 2909 O O . THR A 1 352 ? -18.172 -14.539 1.521 1 91.06 352 THR A O 1
ATOM 2912 N N . MET A 1 353 ? -20.234 -15.367 1.611 1 93.44 353 MET A N 1
ATOM 2913 C CA . MET A 1 353 ? -20.391 -14.961 3.006 1 93.44 353 MET A CA 1
ATOM 2914 C C . MET A 1 353 ? -19.438 -15.75 3.906 1 93.44 353 MET A C 1
ATOM 2916 O O . MET A 1 353 ? -18.906 -15.203 4.875 1 93.44 353 MET A O 1
ATOM 2920 N N . ILE A 1 354 ? -19.25 -16.969 3.562 1 95.06 354 ILE A N 1
ATOM 2921 C CA . ILE A 1 354 ? -18.297 -17.781 4.32 1 95.06 354 ILE A CA 1
ATOM 2922 C C . ILE A 1 354 ? -16.906 -17.172 4.211 1 95.06 354 ILE A C 1
ATOM 2924 O O . ILE A 1 354 ? -16.188 -17.062 5.211 1 95.06 354 ILE A O 1
ATOM 2928 N N . SER A 1 355 ? -16.594 -16.828 3.018 1 90.94 355 SER A N 1
ATOM 2929 C CA . SER A 1 355 ? -15.297 -16.188 2.803 1 90.94 355 SER A CA 1
ATOM 2930 C C . SER A 1 355 ? -15.195 -14.875 3.574 1 90.94 355 SER A C 1
ATOM 2932 O O . SER A 1 355 ? -14.117 -14.516 4.059 1 90.94 355 SER A O 1
ATOM 2934 N N . MET A 1 356 ? -16.281 -14.195 3.736 1 92.62 356 MET A N 1
ATOM 2935 C CA . MET A 1 356 ? -16.312 -12.93 4.453 1 92.62 356 MET A CA 1
ATOM 2936 C C . MET A 1 356 ? -16.109 -13.141 5.949 1 92.62 356 MET A C 1
ATOM 2938 O O . MET A 1 356 ? -15.461 -12.336 6.613 1 92.62 356 MET A O 1
ATOM 2942 N N . PHE A 1 357 ? -16.672 -14.188 6.477 1 94.44 357 PHE A N 1
ATOM 2943 C CA . PHE A 1 357 ? -16.438 -14.516 7.875 1 94.44 357 PHE A CA 1
ATOM 2944 C C . PHE A 1 357 ? -14.961 -14.734 8.141 1 94.44 357 PHE A C 1
ATOM 2946 O O . PHE A 1 357 ? -14.406 -14.188 9.102 1 94.44 357 PHE A O 1
ATOM 2953 N N . SER A 1 358 ? -14.391 -15.438 7.23 1 91.94 358 SER A N 1
ATOM 2954 C CA . SER A 1 358 ? -12.969 -15.734 7.379 1 91.94 358 SER A CA 1
ATOM 2955 C C . SER A 1 358 ? -12.125 -14.469 7.266 1 91.94 358 SER A C 1
ATOM 2957 O O . SER A 1 358 ? -11.25 -14.219 8.094 1 91.94 358 SER A O 1
ATOM 2959 N N . ALA A 1 359 ? -12.398 -13.711 6.297 1 88.38 359 ALA A N 1
ATOM 2960 C CA . ALA A 1 359 ? -11.648 -12.484 6.066 1 88.38 359 ALA A CA 1
ATOM 2961 C C . ALA A 1 359 ? -11.828 -11.5 7.219 1 88.38 359 ALA A C 1
ATOM 2963 O O . ALA A 1 359 ? -10.891 -10.805 7.605 1 88.38 359 ALA A O 1
ATOM 2964 N N . PHE A 1 360 ? -13.023 -11.414 7.77 1 92.19 360 PHE A N 1
ATOM 2965 C CA . PHE A 1 360 ? -13.344 -10.469 8.828 1 92.19 360 PHE A CA 1
ATOM 2966 C C . PHE A 1 360 ? -12.531 -10.773 10.086 1 92.19 360 PHE A C 1
ATOM 2968 O O . PHE A 1 360 ? -11.93 -9.875 10.68 1 92.19 360 PHE A O 1
ATOM 2975 N N . PHE A 1 361 ? -12.461 -11.961 10.453 1 92.38 361 PHE A N 1
ATOM 2976 C CA . PHE A 1 361 ? -11.812 -12.32 11.711 1 92.38 361 PHE A CA 1
ATOM 2977 C C . PHE A 1 361 ? -10.297 -12.328 11.555 1 92.38 361 PHE A C 1
ATOM 2979 O O . PHE A 1 361 ? -9.57 -12.352 12.547 1 92.38 361 PHE A O 1
ATOM 2986 N N . ARG A 1 362 ? -9.867 -12.273 10.352 1 88 362 ARG A N 1
ATOM 2987 C CA . ARG A 1 362 ? -8.438 -12.172 10.117 1 88 362 ARG A CA 1
ATOM 2988 C C . ARG A 1 362 ? -8 -10.719 9.969 1 88 362 ARG A C 1
ATOM 2990 O O . ARG A 1 362 ? -6.816 -10.438 9.781 1 88 362 ARG A O 1
ATOM 2997 N N . ASN A 1 363 ? -8.938 -9.852 10.023 1 84.5 363 ASN A N 1
ATOM 2998 C CA . ASN A 1 363 ? -8.625 -8.43 9.93 1 84.5 363 ASN A CA 1
ATOM 2999 C C . ASN A 1 363 ? -7.742 -7.969 11.086 1 84.5 363 ASN A C 1
ATOM 3001 O O . ASN A 1 363 ? -8.117 -8.109 12.25 1 84.5 363 ASN A O 1
ATOM 3005 N N . PRO A 1 364 ? -6.672 -7.391 10.773 1 76.94 364 PRO A N 1
ATOM 3006 C CA . PRO A 1 364 ? -5.738 -6.984 11.82 1 76.94 364 PRO A CA 1
ATOM 3007 C C . PRO A 1 364 ? -6.301 -5.875 12.711 1 76.94 364 PRO A C 1
ATOM 3009 O O . PRO A 1 364 ? -5.859 -5.711 13.852 1 76.94 364 PRO A O 1
ATOM 3012 N N . LEU A 1 365 ? -7.238 -5.164 12.328 1 77.12 365 LEU A N 1
ATOM 3013 C CA . LEU A 1 365 ? -7.805 -4.055 13.086 1 77.12 365 LEU A CA 1
ATOM 3014 C C . LEU A 1 365 ? -8.57 -4.562 14.305 1 77.12 365 LEU A C 1
ATOM 3016 O O . LEU A 1 365 ? -8.859 -3.797 15.227 1 77.12 365 LEU A O 1
ATOM 3020 N N . LEU A 1 366 ? -8.93 -5.832 14.234 1 84.69 366 LEU A N 1
ATOM 3021 C CA . LEU A 1 366 ? -9.688 -6.383 15.344 1 84.69 366 LEU A CA 1
ATOM 3022 C C . LEU A 1 366 ? -8.797 -6.598 16.562 1 84.69 366 LEU A C 1
ATOM 3024 O O . LEU A 1 366 ? -9.289 -6.691 17.688 1 84.69 366 LEU A O 1
ATOM 3028 N N . GLY A 1 367 ? -7.48 -6.523 16.344 1 69.75 367 GLY A N 1
ATOM 3029 C CA . GLY A 1 367 ? -6.484 -6.469 17.406 1 69.75 367 GLY A CA 1
ATOM 3030 C C . GLY A 1 367 ? -6.68 -7.535 18.469 1 69.75 367 GLY A C 1
ATOM 3031 O O . GLY A 1 367 ? -6.789 -8.719 18.156 1 69.75 367 GLY A O 1
ATOM 3032 N N . GLU A 1 368 ? -6.922 -7.012 19.656 1 71.44 368 GLU A N 1
ATOM 3033 C CA . GLU A 1 368 ? -6.906 -7.812 20.891 1 71.44 368 GLU A CA 1
ATOM 3034 C C . GLU A 1 368 ? -8.211 -8.594 21.047 1 71.44 368 GLU A C 1
ATOM 3036 O O . GLU A 1 368 ? -8.242 -9.617 21.734 1 71.44 368 GLU A O 1
ATOM 3041 N N . VAL A 1 369 ? -9.188 -8.102 20.359 1 76.81 369 VAL A N 1
ATOM 3042 C CA . VAL A 1 369 ? -10.484 -8.75 20.531 1 76.81 369 VAL A CA 1
ATOM 3043 C C . VAL A 1 369 ? -10.414 -10.188 20.031 1 76.81 369 VAL A C 1
ATOM 3045 O O . VAL A 1 369 ? -11.016 -11.086 20.625 1 76.81 369 VAL A O 1
ATOM 3048 N N . VAL A 1 370 ? -9.562 -10.367 18.906 1 77.81 370 VAL A N 1
ATOM 3049 C CA . VAL A 1 370 ? -9.539 -11.688 18.297 1 77.81 370 VAL A CA 1
ATOM 3050 C C . VAL A 1 370 ? -8.242 -12.398 18.656 1 77.81 370 VAL A C 1
ATOM 3052 O O . VAL A 1 370 ? -8.031 -13.555 18.281 1 77.81 370 VAL A O 1
ATOM 3055 N N . GLN A 1 371 ? -7.422 -11.812 19.422 1 75.62 371 GLN A N 1
ATOM 3056 C CA . GLN A 1 371 ? -6.117 -12.383 19.734 1 75.62 371 GLN A CA 1
ATOM 3057 C C . GLN A 1 371 ? -6.266 -13.695 20.5 1 75.62 371 GLN A C 1
ATOM 3059 O O . GLN A 1 371 ? -5.457 -14.609 20.344 1 75.62 371 GLN A O 1
ATOM 3064 N N . ASN A 1 372 ? -7.371 -13.812 21.266 1 78 372 ASN A N 1
ATOM 3065 C CA . ASN A 1 372 ? -7.527 -15.016 22.078 1 78 372 ASN A CA 1
ATOM 3066 C C . ASN A 1 372 ? -8.391 -16.062 21.375 1 78 372 ASN A C 1
ATOM 3068 O O . ASN A 1 372 ? -8.727 -17.078 21.953 1 78 372 ASN A O 1
ATOM 3072 N N . ILE A 1 373 ? -8.711 -15.781 20.188 1 85.75 373 ILE A N 1
ATOM 3073 C CA . ILE A 1 373 ? -9.555 -16.703 19.438 1 85.75 373 ILE A CA 1
ATOM 3074 C C . ILE A 1 373 ? -8.688 -17.516 18.469 1 85.75 373 ILE A C 1
ATOM 3076 O O . ILE A 1 373 ? -7.852 -16.938 17.75 1 85.75 373 ILE A O 1
ATOM 3080 N N . ASP A 1 374 ? -8.805 -18.828 18.609 1 87.12 374 ASP A N 1
ATOM 3081 C CA . ASP A 1 374 ? -8.156 -19.688 17.625 1 87.12 374 ASP A CA 1
ATOM 3082 C C . ASP A 1 374 ? -8.766 -19.484 16.234 1 87.12 374 ASP A C 1
ATOM 3084 O O . ASP A 1 374 ? -9.922 -19.844 16 1 87.12 374 ASP A O 1
ATOM 3088 N N . LEU A 1 375 ? -7.996 -18.969 15.359 1 89.88 375 LEU A N 1
ATOM 3089 C CA . LEU A 1 375 ? -8.523 -18.609 14.055 1 89.88 375 LEU A CA 1
ATOM 3090 C C . LEU A 1 375 ? -8.258 -19.703 13.031 1 89.88 375 LEU A C 1
ATOM 3092 O O . LEU A 1 375 ? -8.383 -19.469 11.82 1 89.88 375 LEU A O 1
ATOM 3096 N N . SER A 1 376 ? -7.98 -20.922 13.438 1 90.06 376 SER A N 1
ATOM 3097 C CA . SER A 1 376 ? -7.719 -22.031 12.531 1 90.06 376 SER A CA 1
ATOM 3098 C C . SER A 1 376 ? -8.945 -22.359 11.68 1 90.06 376 SER A C 1
ATOM 3100 O O . SER A 1 376 ? -8.812 -22.859 10.562 1 90.06 376 SER A O 1
ATOM 3102 N N . TRP A 1 377 ? -10.102 -22 12.219 1 91.56 377 TRP A N 1
ATOM 3103 C CA . TRP A 1 377 ? -11.344 -22.297 11.523 1 91.56 377 TRP A CA 1
ATOM 3104 C C . TRP A 1 377 ? -11.508 -21.391 10.297 1 91.56 377 TRP A C 1
ATOM 3106 O O . TRP A 1 377 ? -12.375 -21.641 9.453 1 91.56 377 TRP A O 1
ATOM 3116 N N . THR A 1 378 ? -10.648 -20.328 10.141 1 91.12 378 THR A N 1
ATOM 3117 C CA . THR A 1 378 ? -10.734 -19.406 9.008 1 91.12 378 THR A CA 1
ATOM 3118 C C . THR A 1 378 ? -9.852 -19.875 7.859 1 91.12 378 THR A C 1
ATOM 3120 O O . THR A 1 378 ? -9.781 -19.234 6.812 1 91.12 378 THR A O 1
ATOM 3123 N N . GLU A 1 379 ? -9.242 -21.047 7.945 1 85.75 379 GLU A N 1
ATOM 3124 C CA . GLU A 1 379 ? -8.234 -21.5 6.98 1 85.75 379 GLU A CA 1
ATOM 3125 C C . GLU A 1 379 ? -8.891 -22.188 5.789 1 85.75 379 GLU A C 1
ATOM 3127 O O . GLU A 1 379 ? -8.328 -22.188 4.688 1 85.75 379 GLU A O 1
ATOM 3132 N N . SER A 1 380 ? -10.07 -22.812 6.074 1 89.25 380 SER A N 1
ATOM 3133 C CA . SER A 1 380 ? -10.758 -23.516 4.992 1 89.25 380 SER A CA 1
ATOM 3134 C C . SER A 1 380 ? -12.266 -23.281 5.059 1 89.25 380 SER A C 1
ATOM 3136 O O . SER A 1 380 ? -12.797 -22.891 6.105 1 89.25 380 SER A O 1
ATOM 3138 N N . THR A 1 381 ? -12.844 -23.562 3.994 1 92.81 381 THR A N 1
ATOM 3139 C CA . THR A 1 381 ? -14.289 -23.375 3.902 1 92.81 381 THR A CA 1
ATOM 3140 C C . THR A 1 381 ? -15.008 -24.328 4.855 1 92.81 381 THR A C 1
ATOM 3142 O O . THR A 1 381 ? -15.914 -23.906 5.582 1 92.81 381 THR A O 1
ATOM 3145 N N . PHE A 1 382 ? -14.586 -25.578 4.891 1 93.75 382 PHE A N 1
ATOM 3146 C CA . PHE A 1 382 ? -15.242 -26.562 5.742 1 93.75 382 PHE A CA 1
ATOM 3147 C C . PHE A 1 382 ? -15.039 -26.234 7.215 1 93.75 382 PHE A C 1
ATOM 3149 O O . PHE A 1 382 ? -15.977 -26.312 8.008 1 93.75 382 PHE A O 1
ATOM 3156 N N . ALA A 1 383 ? -13.82 -25.844 7.551 1 94.19 383 ALA A N 1
ATOM 3157 C CA . ALA A 1 383 ? -13.531 -25.484 8.938 1 94.19 383 ALA A CA 1
ATOM 3158 C C . ALA A 1 383 ? -14.398 -24.312 9.391 1 94.19 383 ALA A C 1
ATOM 3160 O O . ALA A 1 383 ? -14.883 -24.297 10.523 1 94.19 383 ALA A O 1
ATOM 3161 N N . CYS A 1 384 ? -14.594 -23.422 8.492 1 96.06 384 CYS A N 1
ATOM 3162 C CA . CYS A 1 384 ? -15.406 -22.25 8.805 1 96.06 384 CYS A CA 1
ATOM 3163 C C . CYS A 1 384 ? -16.859 -22.641 9.008 1 96.06 384 CYS A C 1
ATOM 3165 O O . CYS A 1 384 ? -17.484 -22.219 9.984 1 96.06 384 CYS A O 1
ATOM 3167 N N . ILE A 1 385 ? -17.359 -23.422 8.133 1 96.81 385 ILE A N 1
ATOM 3168 C CA . ILE A 1 385 ? -18.75 -23.875 8.211 1 96.81 385 ILE A CA 1
ATOM 3169 C C . ILE A 1 385 ? -18.953 -24.656 9.508 1 96.81 385 ILE A C 1
ATOM 3171 O O . ILE A 1 385 ? -19.938 -24.422 10.227 1 96.81 385 ILE A O 1
ATOM 3175 N N . LYS A 1 386 ? -18.031 -25.516 9.773 1 95.75 386 LYS A N 1
ATOM 3176 C CA . LYS A 1 386 ? -18.109 -26.328 10.984 1 95.75 386 LYS A CA 1
ATOM 3177 C C . LYS A 1 386 ? -18.109 -25.438 12.234 1 95.75 386 LYS A C 1
ATOM 3179 O O . LYS A 1 386 ? -18.922 -25.641 13.141 1 95.75 386 LYS A O 1
ATOM 3184 N N . TYR A 1 387 ? -17.266 -24.547 12.25 1 95.88 387 TYR A N 1
ATOM 3185 C CA . TYR A 1 387 ? -17.141 -23.656 13.398 1 95.88 387 TYR A CA 1
ATOM 3186 C C . TYR A 1 387 ? -18.406 -22.828 13.586 1 95.88 387 TYR A C 1
ATOM 3188 O O . TYR A 1 387 ? -18.891 -22.672 14.703 1 95.88 387 TYR A O 1
ATOM 3196 N N . LEU A 1 388 ? -18.953 -22.297 12.516 1 95.81 388 LEU A N 1
ATOM 3197 C CA . LEU A 1 388 ? -20.141 -21.453 12.594 1 95.81 388 LEU A CA 1
ATOM 3198 C C . LEU A 1 388 ? -21.359 -22.266 13.047 1 95.81 388 LEU A C 1
ATOM 3200 O O . LEU A 1 388 ? -22.219 -21.75 13.758 1 95.81 388 LEU A O 1
ATOM 3204 N N . LYS A 1 389 ? -21.391 -23.453 12.625 1 94.19 389 LYS A N 1
ATOM 3205 C CA . LYS A 1 389 ? -22.484 -24.328 13.047 1 94.19 389 LYS A CA 1
ATOM 3206 C C . LYS A 1 389 ? -22.469 -24.547 14.555 1 94.19 389 LYS A C 1
ATOM 3208 O O . LYS A 1 389 ? -23.5 -24.453 15.219 1 94.19 389 LYS A O 1
ATOM 3213 N N . ASP A 1 390 ? -21.281 -24.719 15.047 1 93.19 390 ASP A N 1
ATOM 3214 C CA . ASP A 1 390 ? -21.141 -25.109 16.453 1 93.19 390 ASP A CA 1
ATOM 3215 C C . ASP A 1 390 ? -21.094 -23.891 17.359 1 93.19 390 ASP A C 1
ATOM 3217 O O . ASP A 1 390 ? -21.391 -23.969 18.547 1 93.19 390 ASP A O 1
ATOM 3221 N N . ASN A 1 391 ? -20.688 -22.75 16.797 1 94.12 391 ASN A N 1
ATOM 3222 C CA . ASN A 1 391 ? -20.438 -21.578 17.641 1 94.12 391 ASN A CA 1
ATOM 3223 C C . ASN A 1 391 ? -21.203 -20.359 17.141 1 94.12 391 ASN A C 1
ATOM 3225 O O . ASN A 1 391 ? -20.688 -19.234 17.188 1 94.12 391 ASN A O 1
ATOM 3229 N N . ASP A 1 392 ? -22.328 -20.547 16.594 1 92.5 392 ASP A N 1
ATOM 3230 C CA . ASP A 1 392 ? -23.094 -19.453 16 1 92.5 392 ASP A CA 1
ATOM 3231 C C . ASP A 1 392 ? -23.422 -18.391 17.047 1 92.5 392 ASP A C 1
ATOM 3233 O O . ASP A 1 392 ? -23.266 -17.188 16.781 1 92.5 392 ASP A O 1
ATOM 3237 N N . THR A 1 393 ? -23.75 -18.766 18.234 1 92.69 393 THR A N 1
ATOM 3238 C CA . THR A 1 393 ? -24.109 -17.844 19.297 1 92.69 393 THR A CA 1
ATOM 3239 C C . THR A 1 393 ? -22.891 -17.047 19.766 1 92.69 393 THR A C 1
ATOM 3241 O O . THR A 1 393 ? -22.969 -15.836 19.953 1 92.69 393 THR A O 1
ATOM 3244 N N . SER A 1 394 ? -21.828 -17.812 19.938 1 92.44 394 SER A N 1
ATOM 3245 C CA . SER A 1 394 ? -20.609 -17.156 20.391 1 92.44 394 SER A CA 1
ATOM 3246 C C . SER A 1 394 ? -20.094 -16.141 19.359 1 92.44 394 SER A C 1
ATOM 3248 O O . SER A 1 394 ? -19.656 -15.047 19.703 1 92.44 394 SER A O 1
ATOM 3250 N N . VAL A 1 395 ? -20.172 -16.516 18.109 1 94.31 395 VAL A N 1
ATOM 3251 C CA . VAL A 1 395 ? -19.734 -15.641 17.031 1 94.31 395 VAL A CA 1
ATOM 3252 C C . VAL A 1 395 ? -20.641 -14.414 16.953 1 94.31 395 VAL A C 1
ATOM 3254 O O . VAL A 1 395 ? -20.156 -13.289 16.812 1 94.31 395 VAL A O 1
ATOM 3257 N N . THR A 1 396 ? -21.922 -14.594 17.156 1 95.06 396 THR A N 1
ATOM 3258 C CA . THR A 1 396 ? -22.875 -13.492 17.141 1 95.06 396 THR A CA 1
ATOM 3259 C C . THR A 1 396 ? -22.594 -12.523 18.281 1 95.06 396 THR A C 1
ATOM 3261 O O . THR A 1 396 ? -22.656 -11.305 18.109 1 95.06 396 THR A O 1
ATOM 3264 N N . GLN A 1 397 ? -22.25 -13.047 19.375 1 93.75 397 GLN A N 1
ATOM 3265 C CA . GLN A 1 397 ? -21.969 -12.211 20.547 1 93.75 397 GLN A CA 1
ATOM 3266 C C . GLN A 1 397 ? -20.719 -11.359 20.328 1 93.75 397 GLN A C 1
ATOM 3268 O O . GLN A 1 397 ? -20.688 -10.188 20.703 1 93.75 397 GLN A O 1
ATOM 3273 N N . ILE A 1 398 ? -19.781 -12 19.766 1 93.12 398 ILE A N 1
ATOM 3274 C CA . ILE A 1 398 ? -18.562 -11.273 19.484 1 93.12 398 ILE A CA 1
ATOM 3275 C C . ILE A 1 398 ? -18.844 -10.141 18.5 1 93.12 398 ILE A C 1
ATOM 3277 O O . ILE A 1 398 ? -18.375 -9.016 18.688 1 93.12 398 ILE A O 1
ATOM 3281 N N . LEU A 1 399 ? -19.609 -10.453 17.453 1 94.12 399 LEU A N 1
ATOM 3282 C CA . LEU A 1 399 ? -19.938 -9.461 16.438 1 94.12 399 LEU A CA 1
ATOM 3283 C C . LEU A 1 399 ? -20.781 -8.336 17.031 1 94.12 399 LEU A C 1
ATOM 3285 O O . LEU A 1 399 ? -20.594 -7.168 16.688 1 94.12 399 LEU A O 1
ATOM 3289 N N . GLU A 1 400 ? -21.688 -8.672 17.906 1 93.12 400 GLU A N 1
ATOM 3290 C CA . GLU A 1 400 ? -22.516 -7.672 18.562 1 93.12 400 GLU A CA 1
ATOM 3291 C C . GLU A 1 400 ? -21.672 -6.781 19.484 1 93.12 400 GLU A C 1
ATOM 3293 O O . GLU A 1 400 ? -21.875 -5.566 19.547 1 93.12 400 GLU A O 1
ATOM 3298 N N . TYR A 1 401 ? -20.781 -7.402 20.125 1 91 401 TYR A N 1
ATOM 3299 C CA . TYR A 1 401 ? -19.859 -6.633 20.953 1 91 401 TYR A CA 1
ATOM 3300 C C . TYR A 1 401 ? -19.078 -5.629 20.109 1 91 401 TYR A C 1
ATOM 3302 O O . TYR A 1 401 ? -18.969 -4.461 20.484 1 91 401 TYR A O 1
ATOM 3310 N N . LEU A 1 402 ? -18.531 -6.102 19.016 1 88.94 402 LEU A N 1
ATOM 3311 C CA . LEU A 1 402 ? -17.75 -5.25 18.141 1 88.94 402 LEU A CA 1
ATOM 3312 C C . LEU A 1 402 ? -18.594 -4.109 17.578 1 88.94 402 LEU A C 1
ATOM 3314 O O . LEU A 1 402 ? -18.078 -3.008 17.359 1 88.94 402 LEU A O 1
ATOM 3318 N N . ASN A 1 403 ? -19.812 -4.391 17.406 1 87.62 403 ASN A N 1
ATOM 3319 C CA . ASN A 1 403 ? -20.734 -3.414 16.844 1 87.62 403 ASN A CA 1
ATOM 3320 C C . ASN A 1 403 ? -20.984 -2.266 17.812 1 87.62 403 ASN A C 1
ATOM 3322 O O . ASN A 1 403 ? -21.266 -1.139 17.391 1 87.62 403 ASN A O 1
ATOM 3326 N N . ILE A 1 404 ? -20.828 -2.494 19.062 1 85.75 404 ILE A N 1
ATOM 3327 C CA . ILE A 1 404 ? -21.188 -1.497 20.062 1 85.75 404 ILE A CA 1
ATOM 3328 C C . ILE A 1 404 ? -19.938 -0.907 20.688 1 85.75 404 ILE A C 1
ATOM 3330 O O . ILE A 1 404 ? -19.969 0.191 21.25 1 85.75 404 ILE A O 1
ATOM 3334 N N . ALA A 1 405 ? -18.828 -1.641 20.531 1 80.62 405 ALA A N 1
ATOM 3335 C CA . ALA A 1 405 ? -17.594 -1.222 21.172 1 80.62 405 ALA A CA 1
ATOM 3336 C C . ALA A 1 405 ? -17.125 0.125 20.641 1 80.62 405 ALA A C 1
ATOM 3338 O O . ALA A 1 405 ? -17.094 0.335 19.422 1 80.62 405 ALA A O 1
ATOM 3339 N N . ASP A 1 406 ? -16.719 1.035 21.438 1 74.56 406 ASP A N 1
ATOM 3340 C CA . ASP A 1 406 ? -16.281 2.385 21.094 1 74.56 406 ASP A CA 1
ATOM 3341 C C . ASP A 1 406 ? -14.977 2.359 20.297 1 74.56 406 ASP A C 1
ATOM 3343 O O . ASP A 1 406 ? -14.727 3.244 19.484 1 74.56 406 ASP A O 1
ATOM 3347 N N . GLU A 1 407 ? -14.25 1.327 20.547 1 74.31 407 GLU A N 1
ATOM 3348 C CA . GLU A 1 407 ? -12.945 1.209 19.922 1 74.31 407 GLU A CA 1
ATOM 3349 C C . GLU A 1 407 ? -13.078 1.156 18.391 1 74.31 407 GLU A C 1
ATOM 3351 O O . GLU A 1 407 ? -12.148 1.534 17.672 1 74.31 407 GLU A O 1
ATOM 3356 N N . PHE A 1 408 ? -14.266 0.727 17.938 1 77.94 408 PHE A N 1
ATOM 3357 C CA . PHE A 1 408 ? -14.422 0.53 16.5 1 77.94 408 PHE A CA 1
ATOM 3358 C C . PHE A 1 408 ? -15.391 1.555 15.914 1 77.94 408 PHE A C 1
ATOM 3360 O O . PHE A 1 408 ? -15.75 1.472 14.742 1 77.94 408 PHE A O 1
ATOM 3367 N N . ALA A 1 409 ? -15.688 2.523 16.688 1 72.81 409 ALA A N 1
ATOM 3368 C CA . ALA A 1 409 ? -16.703 3.498 16.281 1 72.81 409 ALA A CA 1
ATOM 3369 C C . ALA A 1 409 ? -16.234 4.289 15.062 1 72.81 409 ALA A C 1
ATOM 3371 O O . ALA A 1 409 ? -17.062 4.707 14.242 1 72.81 409 ALA A O 1
ATOM 3372 N N . ASN A 1 410 ? -14.961 4.344 14.914 1 72.56 410 ASN A N 1
ATOM 3373 C CA . ASN A 1 410 ? -14.438 5.176 13.836 1 72.56 410 ASN A CA 1
ATOM 3374 C C . ASN A 1 410 ? -13.977 4.332 12.648 1 72.56 410 ASN A C 1
ATOM 3376 O O . ASN A 1 410 ? -13.234 4.812 11.789 1 72.56 410 ASN A O 1
ATOM 3380 N N . VAL A 1 411 ? -14.398 3.1 12.672 1 78.44 411 VAL A N 1
ATOM 3381 C CA . VAL A 1 411 ? -14.078 2.217 11.555 1 78.44 411 VAL A CA 1
ATOM 3382 C C . VAL A 1 411 ? -15.367 1.688 10.93 1 78.44 411 VAL A C 1
ATOM 3384 O O . VAL A 1 411 ? -15.742 0.533 11.141 1 78.44 411 VAL A O 1
ATOM 3387 N N . PRO A 1 412 ? -15.883 2.404 10.055 1 78.44 412 PRO A N 1
ATOM 3388 C CA . PRO A 1 412 ? -17.219 2.092 9.539 1 78.44 412 PRO A CA 1
ATOM 3389 C C . PRO A 1 412 ? -17.281 0.743 8.828 1 78.44 412 PRO A C 1
ATOM 3391 O O . PRO A 1 412 ? -18.297 0.04 8.914 1 78.44 412 PRO A O 1
ATOM 3394 N N . HIS A 1 413 ? -16.25 0.359 8.195 1 83.62 413 HIS A N 1
ATOM 3395 C CA . HIS A 1 413 ? -16.312 -0.89 7.441 1 83.62 413 HIS A CA 1
ATOM 3396 C C . HIS A 1 413 ? -16.422 -2.09 8.375 1 83.62 413 HIS A C 1
ATOM 3398 O O . HIS A 1 413 ? -17.047 -3.094 8.031 1 83.62 413 HIS A O 1
ATOM 3404 N N . ILE A 1 414 ? -15.82 -1.962 9.555 1 87 414 ILE A N 1
ATOM 3405 C CA . ILE A 1 414 ? -15.906 -3.057 10.516 1 87 414 ILE A CA 1
ATOM 3406 C C . ILE A 1 414 ? -17.328 -3.17 11.039 1 87 414 ILE A C 1
ATOM 3408 O O . ILE A 1 414 ? -17.891 -4.27 11.133 1 87 414 ILE A O 1
ATOM 3412 N N . ILE A 1 415 ? -17.922 -2.055 11.32 1 87.38 415 ILE A N 1
ATOM 3413 C CA . ILE A 1 415 ? -19.281 -2.039 11.836 1 87.38 415 ILE A CA 1
ATOM 3414 C C . ILE A 1 415 ? -20.25 -2.564 10.766 1 87.38 415 ILE A C 1
ATOM 3416 O O . ILE A 1 415 ? -21.109 -3.389 11.062 1 87.38 415 ILE A O 1
ATOM 3420 N N . SER A 1 416 ? -20.016 -2.107 9.633 1 88.44 416 SER A N 1
ATOM 3421 C CA . SER A 1 416 ? -20.859 -2.541 8.523 1 88.44 416 SER A CA 1
ATOM 3422 C C . SER A 1 416 ? -20.766 -4.047 8.312 1 88.44 416 SER A C 1
ATOM 3424 O O . SER A 1 416 ? -21.781 -4.723 8.133 1 88.44 416 SER A O 1
ATOM 3426 N N . ASP A 1 417 ? -19.547 -4.512 8.32 1 92 417 ASP A N 1
ATOM 3427 C CA . ASP A 1 417 ? -19.328 -5.949 8.148 1 92 417 ASP A CA 1
ATOM 3428 C C . ASP A 1 417 ? -19.984 -6.738 9.281 1 92 417 ASP A C 1
ATOM 3430 O O . ASP A 1 417 ? -20.578 -7.797 9.047 1 92 417 ASP A O 1
ATOM 3434 N N . CYS A 1 418 ? -19.875 -6.219 10.477 1 92.56 418 CYS A N 1
ATOM 3435 C CA . CYS A 1 418 ? -20.484 -6.883 11.625 1 92.56 418 CYS A CA 1
ATOM 3436 C C . CYS A 1 418 ? -22 -7.02 11.438 1 92.56 418 CYS A C 1
ATOM 3438 O O . CYS A 1 418 ? -22.547 -8.102 11.641 1 92.56 418 CYS A O 1
ATOM 3440 N N . VAL A 1 419 ? -22.594 -5.977 11.062 1 90.81 419 VAL A N 1
ATOM 3441 C CA . VAL A 1 419 ? -24.031 -5.98 10.883 1 90.81 419 VAL A CA 1
ATOM 3442 C C . VAL A 1 419 ? -24.422 -6.984 9.797 1 90.81 419 VAL A C 1
ATOM 3444 O O . VAL A 1 419 ? -25.359 -7.754 9.961 1 90.81 419 VAL A O 1
ATOM 3447 N N . ASN A 1 420 ? -23.672 -6.941 8.758 1 92.38 420 ASN A N 1
ATOM 3448 C CA . ASN A 1 420 ? -23.938 -7.855 7.645 1 92.38 420 ASN A CA 1
ATOM 3449 C C . ASN A 1 420 ? -23.828 -9.312 8.086 1 92.38 420 ASN A C 1
ATOM 3451 O O . ASN A 1 420 ? -24.703 -10.125 7.777 1 92.38 420 ASN A O 1
ATOM 3455 N N . LEU A 1 421 ? -22.734 -9.586 8.773 1 95 421 LEU A N 1
ATOM 3456 C CA . LEU A 1 421 ? -22.484 -10.953 9.211 1 95 421 LEU A CA 1
ATOM 3457 C C . LEU A 1 421 ? -23.531 -11.406 10.227 1 95 421 LEU A C 1
ATOM 3459 O O . LEU A 1 421 ? -23.984 -12.547 10.188 1 95 421 LEU A O 1
ATOM 3463 N N . ILE A 1 422 ? -23.953 -10.5 11.117 1 93.94 422 ILE A N 1
ATOM 3464 C CA . ILE A 1 422 ? -25 -10.797 12.102 1 93.94 422 ILE A CA 1
ATOM 3465 C C . ILE A 1 422 ? -26.312 -11.109 11.391 1 93.94 422 ILE A C 1
ATOM 3467 O O . ILE A 1 422 ? -27 -12.07 11.734 1 93.94 422 ILE A O 1
ATOM 3471 N N . ASN A 1 423 ? -26.609 -10.352 10.383 1 91.5 423 ASN A N 1
ATOM 3472 C CA . ASN A 1 423 ? -27.844 -10.547 9.633 1 91.5 423 ASN A CA 1
ATOM 3473 C C . ASN A 1 423 ? -27.875 -11.922 8.969 1 91.5 423 ASN A C 1
ATOM 3475 O O . ASN A 1 423 ? -28.938 -12.562 8.906 1 91.5 423 ASN A O 1
ATOM 3479 N N . HIS A 1 424 ? -26.781 -12.375 8.555 1 93.44 424 HIS A N 1
ATOM 3480 C CA . HIS A 1 424 ? -26.734 -13.695 7.926 1 93.44 424 HIS A CA 1
ATOM 3481 C C . HIS A 1 424 ? -26.844 -14.805 8.961 1 93.44 424 HIS A C 1
ATOM 3483 O O . HIS A 1 424 ? -27.531 -15.805 8.734 1 93.44 424 HIS A O 1
ATOM 3489 N N . LEU A 1 425 ? -26.234 -14.578 10.086 1 93.44 425 LEU A N 1
ATOM 3490 C CA . LEU A 1 425 ? -26.312 -15.594 11.133 1 93.44 425 LEU A CA 1
ATOM 3491 C C . LEU A 1 425 ? -27.734 -15.711 11.664 1 93.44 425 LEU A C 1
ATOM 3493 O O . LEU A 1 425 ? -28.125 -16.781 12.141 1 93.44 425 LEU A O 1
ATOM 3497 N N . LYS A 1 426 ? -28.469 -14.664 11.477 1 89.88 426 LYS A N 1
ATOM 3498 C CA . LYS A 1 426 ? -29.844 -14.672 11.938 1 89.88 426 LYS A CA 1
ATOM 3499 C C . LYS A 1 426 ? -30.797 -15.125 10.828 1 89.88 426 LYS A C 1
ATOM 3501 O O . LYS A 1 426 ? -31.969 -15.391 11.078 1 89.88 426 LYS A O 1
ATOM 3506 N N . SER A 1 427 ? -30.297 -15.266 9.664 1 88.75 427 SER A N 1
ATOM 3507 C CA . SER A 1 427 ? -31.094 -15.68 8.516 1 88.75 427 SER A CA 1
ATOM 3508 C C . SER A 1 427 ? -31.328 -17.188 8.531 1 88.75 427 SER A C 1
ATOM 3510 O O . SER A 1 427 ? -30.391 -17.969 8.617 1 88.75 427 SER A O 1
ATOM 3512 N N . TYR A 1 428 ? -32.531 -17.609 8.406 1 87.69 428 TYR A N 1
ATOM 3513 C CA . TYR A 1 428 ? -32.906 -19.016 8.383 1 87.69 428 TYR A CA 1
ATOM 3514 C C . TYR A 1 428 ? -32.281 -19.719 7.184 1 87.69 428 TYR A C 1
ATOM 3516 O O . TYR A 1 428 ? -31.766 -20.828 7.305 1 87.69 428 TYR A O 1
ATOM 3524 N N . LYS A 1 429 ? -32.406 -19.062 6.09 1 87.88 429 LYS A N 1
ATOM 3525 C CA . LYS A 1 429 ? -31.859 -19.641 4.859 1 87.88 429 LYS A CA 1
ATOM 3526 C C . LYS A 1 429 ? -30.359 -19.891 4.984 1 87.88 429 LYS A C 1
ATOM 3528 O O . LYS A 1 429 ? -29.875 -20.953 4.57 1 87.88 429 LYS A O 1
ATOM 3533 N N . PHE A 1 430 ? -29.672 -19 5.598 1 92.06 430 PHE A N 1
ATOM 3534 C CA . PHE A 1 430 ? -28.234 -19.125 5.773 1 92.06 430 PHE A CA 1
ATOM 3535 C C . PHE A 1 430 ? -27.906 -20.297 6.688 1 92.06 430 PHE A C 1
ATOM 3537 O O . PHE A 1 430 ? -27 -21.094 6.402 1 92.06 430 PHE A O 1
ATOM 3544 N N . MET A 1 431 ? -28.688 -20.531 7.695 1 90.81 431 MET A N 1
ATOM 3545 C CA . MET A 1 431 ? -28.438 -21.609 8.656 1 90.81 431 MET A CA 1
ATOM 3546 C C . MET A 1 431 ? -28.781 -22.953 8.047 1 90.81 431 MET A C 1
ATOM 3548 O O . MET A 1 431 ? -28.141 -23.969 8.367 1 90.81 431 MET A O 1
ATOM 3552 N N . VAL A 1 432 ? -29.719 -22.938 7.16 1 90.69 432 VAL A N 1
ATOM 3553 C CA . VAL A 1 432 ? -30.047 -24.156 6.434 1 90.69 432 VAL A CA 1
ATOM 3554 C C . VAL A 1 432 ? -28.844 -24.594 5.578 1 90.69 432 VAL A C 1
ATOM 3556 O O . VAL A 1 432 ? -28.484 -25.766 5.559 1 90.69 432 VAL A O 1
ATOM 3559 N N . PHE A 1 433 ? -28.266 -23.625 4.938 1 93.81 433 PHE A N 1
ATOM 3560 C CA . PHE A 1 433 ? -27.094 -23.922 4.109 1 93.81 433 PHE A CA 1
ATOM 3561 C C . PHE A 1 433 ? -25.938 -24.406 4.969 1 93.81 433 PHE A C 1
ATOM 3563 O O . PHE A 1 433 ? -25.203 -25.312 4.574 1 93.81 433 PHE A O 1
ATOM 3570 N N . ILE A 1 434 ? -25.781 -23.781 6.133 1 95.06 434 ILE A N 1
ATOM 3571 C CA . ILE A 1 434 ? -24.703 -24.188 7.043 1 95.06 434 ILE A CA 1
ATOM 3572 C C . ILE A 1 434 ? -24.875 -25.656 7.41 1 95.06 434 ILE A C 1
ATOM 3574 O O . ILE A 1 434 ? -23.922 -26.438 7.32 1 95.06 434 ILE A O 1
ATOM 3578 N N . ASN A 1 435 ? -26.031 -26.047 7.75 1 92.31 435 ASN A N 1
ATOM 3579 C CA . ASN A 1 435 ? -26.297 -27.438 8.156 1 92.31 435 ASN A CA 1
ATOM 3580 C C . ASN A 1 435 ? -26.156 -28.391 6.98 1 92.31 435 ASN A C 1
ATOM 3582 O O . ASN A 1 435 ? -25.609 -29.484 7.133 1 92.31 435 ASN A O 1
ATOM 3586 N N . MET A 1 436 ? -26.641 -27.953 5.887 1 93.12 436 MET A N 1
ATOM 3587 C CA . MET A 1 436 ? -26.578 -28.781 4.684 1 93.12 436 MET A CA 1
ATOM 3588 C C . MET A 1 436 ? -25.125 -29.047 4.293 1 93.12 436 MET A C 1
ATOM 3590 O O . MET A 1 436 ? -24.719 -30.203 4.141 1 93.12 436 MET A O 1
ATOM 3594 N N . PHE A 1 437 ? -24.375 -28.047 4.172 1 95.69 437 PHE A N 1
ATOM 3595 C CA . PHE A 1 437 ? -23 -28.188 3.693 1 95.69 437 PHE A CA 1
ATOM 3596 C C . PHE A 1 437 ? -22.109 -28.812 4.762 1 95.69 437 PHE A C 1
ATOM 3598 O O . PHE A 1 437 ? -21.156 -29.516 4.441 1 95.69 437 PHE A O 1
ATOM 3605 N N . HIS A 1 438 ? -22.422 -28.562 6.035 1 94.88 438 HIS A N 1
ATOM 3606 C CA . HIS A 1 438 ? -21.688 -29.266 7.086 1 94.88 438 HIS A CA 1
ATOM 3607 C C . HIS A 1 438 ? -21.844 -30.781 6.926 1 94.88 438 HIS A C 1
ATOM 3609 O O . HIS A 1 438 ? -20.859 -31.516 7.023 1 94.88 438 HIS A O 1
ATOM 3615 N N . ASN A 1 439 ? -23.016 -31.188 6.688 1 92.62 439 ASN A N 1
ATOM 3616 C CA . ASN A 1 439 ? -23.281 -32.625 6.531 1 92.62 439 ASN A CA 1
ATOM 3617 C C . ASN A 1 439 ? -22.562 -33.188 5.309 1 92.62 439 ASN A C 1
ATOM 3619 O O . ASN A 1 439 ? -21.906 -34.219 5.395 1 92.62 439 ASN A O 1
ATOM 3623 N N . ILE A 1 440 ? -22.703 -32.531 4.219 1 94 440 ILE A N 1
ATOM 3624 C CA . ILE A 1 440 ? -22.125 -32.969 2.959 1 94 440 ILE A CA 1
ATOM 3625 C C . ILE A 1 440 ? -20.609 -32.969 3.051 1 94 440 ILE A C 1
ATOM 3627 O O . ILE A 1 440 ? -19.953 -33.969 2.754 1 94 440 ILE A O 1
ATOM 3631 N N . PHE A 1 441 ? -20.016 -31.891 3.508 1 94.69 441 PHE A N 1
ATOM 3632 C CA . PHE A 1 441 ? -18.578 -31.734 3.537 1 94.69 441 PHE A CA 1
ATOM 3633 C C . PHE A 1 441 ? -17.953 -32.656 4.594 1 94.69 441 PHE A C 1
ATOM 3635 O O . PHE A 1 441 ? -16.828 -33.125 4.426 1 94.69 441 PHE A O 1
ATOM 3642 N N . SER A 1 442 ? -18.656 -32.875 5.664 1 92.75 442 SER A N 1
ATOM 3643 C CA . SER A 1 442 ? -18.156 -33.812 6.672 1 92.75 442 SER A CA 1
ATOM 3644 C C . SER A 1 442 ? -18 -35.219 6.094 1 92.75 442 SER A C 1
ATOM 3646 O O . SER A 1 442 ? -17 -35.875 6.359 1 92.75 442 SER A O 1
ATOM 3648 N N . MET A 1 443 ? -18.969 -35.562 5.34 1 92.06 443 MET A N 1
ATOM 3649 C CA . MET A 1 443 ? -18.922 -36.875 4.688 1 92.06 443 MET A CA 1
ATOM 3650 C C . MET A 1 443 ? -17.734 -36.938 3.723 1 92.06 443 MET A C 1
ATOM 3652 O O . MET A 1 443 ? -17.031 -37.938 3.682 1 92.06 443 MET A O 1
ATOM 3656 N N . ILE A 1 444 ? -17.547 -35.938 3.051 1 91.25 444 ILE A N 1
ATOM 3657 C CA . ILE A 1 444 ? -16.484 -35.906 2.051 1 91.25 444 ILE A CA 1
ATOM 3658 C C . ILE A 1 444 ? -15.125 -35.875 2.742 1 91.25 444 ILE A C 1
ATOM 3660 O O . ILE A 1 444 ? -14.227 -36.656 2.363 1 91.25 444 ILE A O 1
ATOM 3664 N N . GLU A 1 445 ? -14.969 -35.062 3.721 1 87.81 445 GLU A N 1
ATOM 3665 C CA . GLU A 1 445 ? -13.703 -34.938 4.438 1 87.81 445 GLU A CA 1
ATOM 3666 C C . GLU A 1 445 ? -13.344 -36.25 5.121 1 87.81 445 GLU A C 1
ATOM 3668 O O . GLU A 1 445 ? -12.164 -36.625 5.188 1 87.81 445 GLU A O 1
ATOM 3673 N N . ASP A 1 446 ? -14.266 -36.938 5.621 1 87.44 446 ASP A N 1
ATOM 3674 C CA . ASP A 1 446 ? -14.031 -38.219 6.242 1 87.44 446 ASP A CA 1
ATOM 3675 C C . ASP A 1 446 ? -13.477 -39.25 5.234 1 87.44 446 ASP A C 1
ATOM 3677 O O . ASP A 1 446 ? -12.555 -40 5.543 1 87.44 446 ASP A O 1
ATOM 3681 N N . SER A 1 447 ? -14.062 -39.219 4.129 1 85.69 447 SER A N 1
ATOM 3682 C CA . SER A 1 447 ? -13.609 -40.125 3.076 1 85.69 447 SER A CA 1
ATOM 3683 C C . SER A 1 447 ? -12.195 -39.75 2.613 1 85.69 447 SER A C 1
ATOM 3685 O O . SER A 1 447 ? -11.375 -40.656 2.375 1 85.69 447 SER A O 1
ATOM 3687 N N . LEU A 1 448 ? -11.938 -38.531 2.463 1 79.94 448 LEU A N 1
ATOM 3688 C CA . LEU A 1 448 ? -10.633 -38.062 1.978 1 79.94 448 LEU A CA 1
ATOM 3689 C C . LEU A 1 448 ? -9.555 -38.312 3.023 1 79.94 448 LEU A C 1
ATOM 3691 O O . LEU A 1 448 ? -8.398 -38.594 2.68 1 79.94 448 LEU A O 1
ATOM 3695 N N . GLU A 1 449 ? -9.891 -38.156 4.27 1 79.44 449 GLU A N 1
ATOM 3696 C CA . GLU A 1 449 ? -8.93 -38.438 5.336 1 79.44 449 GLU A CA 1
ATOM 3697 C C . GLU A 1 449 ? -8.5 -39.906 5.309 1 79.44 449 GLU A C 1
ATOM 3699 O O . GLU A 1 449 ? -7.34 -40.219 5.586 1 79.44 449 GLU A O 1
ATOM 3704 N N . LYS A 1 450 ? -9.359 -40.719 4.949 1 76.19 450 LYS A N 1
ATOM 3705 C CA . LYS A 1 450 ? -9.039 -42.125 4.824 1 76.19 450 LYS A CA 1
ATOM 3706 C C . LYS A 1 450 ? -8.055 -42.375 3.686 1 76.19 450 LYS A C 1
ATOM 3708 O O . LYS A 1 450 ? -7.176 -43.219 3.793 1 76.19 450 LYS A O 1
ATOM 3713 N N . ILE A 1 451 ? -8.25 -41.562 2.711 1 71.81 451 ILE A N 1
ATOM 3714 C CA . ILE A 1 451 ? -7.402 -41.719 1.528 1 71.81 451 ILE A CA 1
ATOM 3715 C C . ILE A 1 451 ? -6 -41.188 1.833 1 71.81 451 ILE A C 1
ATOM 3717 O O . ILE A 1 451 ? -5.004 -41.781 1.438 1 71.81 451 ILE A O 1
ATOM 3721 N N . LYS A 1 452 ? -5.938 -40.031 2.512 1 67.38 452 LYS A N 1
ATOM 3722 C CA . LYS A 1 452 ? -4.656 -39.406 2.824 1 67.38 452 LYS A CA 1
ATOM 3723 C C . LYS A 1 452 ? -3.803 -40.312 3.711 1 67.38 452 LYS A C 1
ATOM 3725 O O . LYS A 1 452 ? -2.576 -40.344 3.596 1 67.38 452 LYS A O 1
ATOM 3730 N N . ASN A 1 453 ? -4.438 -40.969 4.676 1 58.69 453 ASN A N 1
ATOM 3731 C CA . ASN A 1 453 ? -3.727 -41.812 5.641 1 58.69 453 ASN A CA 1
ATOM 3732 C C . ASN A 1 453 ? -3.361 -43.156 5.047 1 58.69 453 ASN A C 1
ATOM 3734 O O . ASN A 1 453 ? -2.59 -43.906 5.645 1 58.69 453 ASN A O 1
ATOM 3738 N N . GLN A 1 454 ? -4.004 -43.375 3.949 1 55.84 454 GLN A N 1
ATOM 3739 C CA . GLN A 1 454 ? -3.766 -44.719 3.412 1 55.84 454 GLN A CA 1
ATOM 3740 C C . GLN A 1 454 ? -2.621 -44.688 2.402 1 55.84 454 GLN A C 1
ATOM 3742 O O . GLN A 1 454 ? -2.342 -43.656 1.783 1 55.84 454 GLN A O 1
ATOM 3747 N N . GLU A 1 455 ? -1.929 -45.75 2.471 1 53.62 455 GLU A N 1
ATOM 3748 C CA . GLU A 1 455 ? -0.881 -46.062 1.504 1 53.62 455 GLU A CA 1
ATOM 3749 C C . GLU A 1 455 ? -1.357 -45.812 0.075 1 53.62 455 GLU A C 1
ATOM 3751 O O . GLU A 1 455 ? -2.559 -45.875 -0.201 1 53.62 455 GLU A O 1
ATOM 3756 N N . MET A 1 456 ? -0.456 -45.281 -0.843 1 57.41 456 MET A N 1
ATOM 3757 C CA . MET A 1 456 ? -0.677 -44.906 -2.238 1 57.41 456 MET A CA 1
ATOM 3758 C C . MET A 1 456 ? -1.297 -46.062 -3.012 1 57.41 456 MET A C 1
ATOM 3760 O O . MET A 1 456 ? -0.594 -46.812 -3.713 1 57.41 456 MET A O 1
ATOM 3764 N N . SER A 1 457 ? -2.502 -46.594 -2.682 1 68 457 SER A N 1
ATOM 3765 C CA . SER A 1 457 ? -3.199 -47.562 -3.525 1 68 457 SER A CA 1
ATOM 3766 C C . SER A 1 457 ? -4.344 -46.906 -4.293 1 68 457 SER A C 1
ATOM 3768 O O . SER A 1 457 ? -5.344 -46.5 -3.695 1 68 457 SER A O 1
ATOM 3770 N N . ALA A 1 458 ? -4.145 -46.781 -5.621 1 73.88 458 ALA A N 1
ATOM 3771 C CA . ALA A 1 458 ? -5.133 -46.156 -6.496 1 73.88 458 ALA A CA 1
ATOM 3772 C C . ALA A 1 458 ? -6.469 -46.906 -6.43 1 73.88 458 ALA A C 1
ATOM 3774 O O . ALA A 1 458 ? -7.531 -46.281 -6.516 1 73.88 458 ALA A O 1
ATOM 3775 N N . ILE A 1 459 ? -6.367 -48.188 -6.184 1 73.06 459 ILE A N 1
ATOM 3776 C CA . ILE A 1 459 ? -7.586 -48.969 -6.145 1 73.06 459 ILE A CA 1
ATOM 3777 C C . ILE A 1 459 ? -8.383 -48.656 -4.883 1 73.06 459 ILE A C 1
ATOM 3779 O O . ILE A 1 459 ? -9.602 -48.469 -4.938 1 73.06 459 ILE A O 1
ATOM 3783 N N . LYS A 1 460 ? -7.621 -48.625 -3.812 1 75.94 460 LYS A N 1
ATOM 3784 C CA . LYS A 1 460 ? -8.297 -48.281 -2.562 1 75.94 460 LYS A CA 1
ATOM 3785 C C . LYS A 1 460 ? -8.883 -46.875 -2.629 1 75.94 460 LYS A C 1
ATOM 3787 O O . LYS A 1 460 ? -9.969 -46.625 -2.105 1 75.94 460 LYS A O 1
ATOM 3792 N N . TYR A 1 461 ? -8.188 -46.125 -3.293 1 77.94 461 TYR A N 1
ATOM 3793 C CA . TYR A 1 461 ? -8.648 -44.75 -3.492 1 77.94 461 TYR A CA 1
ATOM 3794 C C . TYR A 1 461 ? -9.938 -44.719 -4.305 1 77.94 461 TYR A C 1
ATOM 3796 O O . TYR A 1 461 ? -10.891 -44.031 -3.941 1 77.94 461 TYR A O 1
ATOM 3804 N N . ARG A 1 462 ? -9.945 -45.469 -5.305 1 81.81 462 ARG A N 1
ATOM 3805 C CA . ARG A 1 462 ? -11.117 -45.5 -6.164 1 81.81 462 ARG A CA 1
ATOM 3806 C C . ARG A 1 462 ? -12.312 -46.094 -5.418 1 81.81 462 ARG A C 1
ATOM 3808 O O . ARG A 1 462 ? -13.438 -45.625 -5.57 1 81.81 462 ARG A O 1
ATOM 3815 N N . ASP A 1 463 ? -12 -47.062 -4.672 1 85.62 463 ASP A N 1
ATOM 3816 C CA . ASP A 1 463 ? -13.078 -47.688 -3.904 1 85.62 463 ASP A CA 1
ATOM 3817 C C . ASP A 1 463 ? -13.68 -46.688 -2.91 1 85.62 463 ASP A C 1
ATOM 3819 O O . ASP A 1 463 ? -14.898 -46.656 -2.729 1 85.62 463 ASP A O 1
ATOM 3823 N N . GLU A 1 464 ? -12.789 -46.031 -2.33 1 86.44 464 GLU A N 1
ATOM 3824 C CA . GLU A 1 464 ? -13.266 -45.031 -1.367 1 86.44 464 GLU A CA 1
ATOM 3825 C C . GLU A 1 464 ? -14.086 -43.969 -2.053 1 86.44 464 GLU A C 1
ATOM 3827 O O . GLU A 1 464 ? -15.086 -43.5 -1.504 1 86.44 464 GLU A O 1
ATOM 3832 N N . ILE A 1 465 ? -13.703 -43.562 -3.203 1 88.31 465 ILE A N 1
ATOM 3833 C CA . ILE A 1 465 ? -14.414 -42.531 -3.953 1 88.31 465 ILE A CA 1
ATOM 3834 C C . ILE A 1 465 ? -15.773 -43.094 -4.402 1 88.31 465 ILE A C 1
ATOM 3836 O O . ILE A 1 465 ? -16.781 -42.375 -4.348 1 88.31 465 ILE A O 1
ATOM 3840 N N . ASN A 1 466 ? -15.789 -44.281 -4.812 1 89.81 466 ASN A N 1
ATOM 3841 C CA . ASN A 1 466 ? -17.047 -44.906 -5.203 1 89.81 466 ASN A CA 1
ATOM 3842 C C . ASN A 1 466 ? -18.016 -45 -4.023 1 89.81 466 ASN A C 1
ATOM 3844 O O . ASN A 1 466 ? -19.219 -44.781 -4.168 1 89.81 466 ASN A O 1
ATOM 3848 N N . SER A 1 467 ? -17.375 -45.375 -2.941 1 92.5 467 SER A N 1
ATOM 3849 C CA . SER A 1 467 ? -18.188 -45.438 -1.731 1 92.5 467 SER A CA 1
ATOM 3850 C C . SER A 1 467 ? -18.766 -44.062 -1.374 1 92.5 467 SER A C 1
ATOM 3852 O O . SER A 1 467 ? -19.922 -43.969 -0.986 1 92.5 467 SER A O 1
ATOM 3854 N N . LEU A 1 468 ? -17.984 -43.125 -1.498 1 92.69 468 LEU A N 1
ATOM 3855 C CA . LEU A 1 468 ? -18.422 -41.75 -1.219 1 92.69 468 LEU A CA 1
ATOM 3856 C C . LEU A 1 468 ? -19.547 -41.312 -2.16 1 92.69 468 LEU A C 1
ATOM 3858 O O . LEU A 1 468 ? -20.547 -40.781 -1.72 1 92.69 468 LEU A O 1
ATOM 3862 N N . THR A 1 469 ? -19.406 -41.594 -3.453 1 93.75 469 THR A N 1
ATOM 3863 C CA . THR A 1 469 ? -20.406 -41.219 -4.441 1 93.75 469 THR A CA 1
ATOM 3864 C C . THR A 1 469 ? -21.719 -41.938 -4.168 1 93.75 469 THR A C 1
ATOM 3866 O O . THR A 1 469 ? -22.797 -41.344 -4.332 1 93.75 469 THR A O 1
ATOM 3869 N N . THR A 1 470 ? -21.609 -43.125 -3.719 1 94.38 470 THR A N 1
ATOM 3870 C CA . THR A 1 470 ? -22.812 -43.875 -3.383 1 94.38 470 THR A CA 1
ATOM 3871 C C . THR A 1 470 ? -23.516 -43.281 -2.178 1 94.38 470 THR A C 1
ATOM 3873 O O . THR A 1 470 ? -24.75 -43.156 -2.176 1 94.38 470 THR A O 1
ATOM 3876 N N . LYS A 1 471 ? -22.75 -42.938 -1.225 1 93.62 471 LYS A N 1
ATOM 3877 C CA . LYS A 1 471 ? -23.312 -42.281 -0.041 1 93.62 471 LYS A CA 1
ATOM 3878 C C . LYS A 1 471 ? -23.984 -40.969 -0.403 1 93.62 471 LYS A C 1
ATOM 3880 O O . LYS A 1 471 ? -25.047 -40.625 0.134 1 93.62 471 LYS A O 1
ATOM 3885 N N . LEU A 1 472 ? -23.422 -40.25 -1.264 1 94.62 472 LEU A N 1
ATOM 3886 C CA . LEU A 1 472 ? -23.969 -38.969 -1.688 1 94.62 472 LEU A CA 1
ATOM 3887 C C . LEU A 1 472 ? -25.266 -39.156 -2.475 1 94.62 472 LEU A C 1
ATOM 3889 O O . LEU A 1 472 ? -26.219 -38.375 -2.334 1 94.62 472 LEU A O 1
ATOM 3893 N N . LYS A 1 473 ? -25.281 -40.188 -3.289 1 94.19 473 LYS A N 1
ATOM 3894 C CA . LYS A 1 473 ? -26.5 -40.5 -4.043 1 94.19 473 LYS A CA 1
ATOM 3895 C C . LYS A 1 473 ? -27.641 -40.875 -3.107 1 94.19 473 LYS A C 1
ATOM 3897 O O . LYS A 1 473 ? -28.797 -40.562 -3.389 1 94.19 473 LYS A O 1
ATOM 3902 N N . GLN A 1 474 ? -27.297 -41.406 -1.984 1 92.06 474 GLN A N 1
ATOM 3903 C CA . GLN A 1 474 ? -28.312 -41.781 -1.002 1 92.06 474 GLN A CA 1
ATOM 3904 C C . GLN A 1 474 ? -28.891 -40.531 -0.31 1 92.06 474 GLN A C 1
ATOM 3906 O O . GLN A 1 474 ? -30.016 -40.562 0.195 1 92.06 474 GLN A O 1
ATOM 3911 N N . LEU A 1 475 ? -28.141 -39.531 -0.31 1 92.12 475 LEU A N 1
ATOM 3912 C CA . LEU A 1 475 ? -28.609 -38.281 0.308 1 92.12 475 LEU A CA 1
ATOM 3913 C C . LEU A 1 475 ? -29.672 -37.594 -0.554 1 92.12 475 LEU A C 1
ATOM 3915 O O . LEU A 1 475 ? -30.391 -36.719 -0.08 1 92.12 475 LEU A O 1
ATOM 3919 N N . LYS A 1 476 ? -29.734 -38.062 -1.854 1 89.88 476 LYS A N 1
ATOM 3920 C CA . LYS A 1 476 ? -30.672 -37.438 -2.791 1 89.88 476 LYS A CA 1
ATOM 3921 C C . LYS A 1 476 ? -32.094 -37.906 -2.529 1 89.88 476 LYS A C 1
ATOM 3923 O O . LYS A 1 476 ? -32.688 -38.594 -3.365 1 89.88 476 LYS A O 1
ATOM 3928 N N . SER A 1 477 ? -32.625 -37.688 -1.426 1 88.19 477 SER A N 1
ATOM 3929 C CA . SER A 1 477 ? -34 -38.062 -1.084 1 88.19 477 SER A CA 1
ATOM 3930 C C . SER A 1 477 ? -34.656 -36.969 -0.222 1 88.19 477 SER A C 1
ATOM 3932 O O . SER A 1 477 ? -33.969 -36.25 0.486 1 88.19 477 SER A O 1
ATOM 3934 N N . GLU A 1 478 ? -35.875 -36.875 -0.339 1 85.38 478 GLU A N 1
ATOM 3935 C CA . GLU A 1 478 ? -36.656 -35.906 0.442 1 85.38 478 GLU A CA 1
ATOM 3936 C C . GLU A 1 478 ? -36.594 -36.219 1.933 1 85.38 478 GLU A C 1
ATOM 3938 O O . GLU A 1 478 ? -36.562 -35.312 2.766 1 85.38 478 GLU A O 1
ATOM 3943 N N . SER A 1 479 ? -36.531 -37.406 2.201 1 84.75 479 SER A N 1
ATOM 3944 C CA . SER A 1 479 ? -36.469 -37.844 3.596 1 84.75 479 SER A CA 1
ATOM 3945 C C . SER A 1 479 ? -35.188 -37.375 4.246 1 84.75 479 SER A C 1
ATOM 3947 O O . SER A 1 479 ? -35.188 -36.875 5.367 1 84.75 479 SER A O 1
ATOM 3949 N N . LYS A 1 480 ? -34.094 -37.531 3.555 1 87.38 480 LYS A N 1
ATOM 3950 C CA . LYS A 1 480 ? -32.812 -37.156 4.09 1 87.38 480 LYS A CA 1
ATOM 3951 C C . LYS A 1 480 ? -32.688 -35.625 4.199 1 87.38 480 LYS A C 1
ATOM 3953 O O . LYS A 1 480 ? -32.094 -35.094 5.137 1 87.38 480 LYS A O 1
ATOM 3958 N N . PHE A 1 481 ? -33.312 -35 3.203 1 87.5 481 PHE A N 1
ATOM 3959 C CA . PHE A 1 481 ? -33.375 -33.531 3.252 1 87.5 481 PHE A CA 1
ATOM 3960 C C . PHE A 1 481 ? -34.094 -33.062 4.52 1 87.5 481 PHE A C 1
ATOM 3962 O O . PHE A 1 481 ? -33.562 -32.219 5.23 1 87.5 481 PHE A O 1
ATOM 3969 N N . ASN A 1 482 ? -35.156 -33.656 4.828 1 83.94 482 ASN A N 1
ATOM 3970 C CA . ASN A 1 482 ? -35.938 -33.25 6 1 83.94 482 ASN A CA 1
ATOM 3971 C C . ASN A 1 482 ? -35.188 -33.594 7.293 1 83.94 482 ASN A C 1
ATOM 3973 O O . ASN A 1 482 ? -35.312 -32.875 8.281 1 83.94 482 ASN A O 1
ATOM 3977 N N . ASP A 1 483 ? -34.406 -34.594 7.254 1 83.69 483 ASP A N 1
ATOM 3978 C CA . ASP A 1 483 ? -33.625 -34.969 8.43 1 83.69 483 ASP A CA 1
ATOM 3979 C C . ASP A 1 483 ? -32.562 -33.938 8.75 1 83.69 483 ASP A C 1
ATOM 3981 O O . ASP A 1 483 ? -32.312 -33.656 9.922 1 83.69 483 ASP A O 1
ATOM 3985 N N . ILE A 1 484 ? -32 -33.406 7.73 1 81.75 484 ILE A N 1
ATOM 3986 C CA . ILE A 1 484 ? -30.922 -32.406 7.883 1 81.75 484 ILE A CA 1
ATOM 3987 C C . ILE A 1 484 ? -31.484 -31.125 8.469 1 81.75 484 ILE A C 1
ATOM 3989 O O . ILE A 1 484 ? -30.812 -30.453 9.273 1 81.75 484 ILE A O 1
ATOM 3993 N N . PHE A 1 485 ? -32.75 -30.859 8.242 1 78.25 485 PHE A N 1
ATOM 3994 C CA . PHE A 1 485 ? -33.25 -29.547 8.578 1 78.25 485 PHE A CA 1
ATOM 3995 C C . PHE A 1 485 ? -34.219 -29.609 9.773 1 78.25 485 PHE A C 1
ATOM 3997 O O . PHE A 1 485 ? -34.719 -28.594 10.219 1 78.25 485 PHE A O 1
ATOM 4004 N N . LYS A 1 486 ? -34.375 -30.766 10.25 1 73.62 486 LYS A N 1
ATOM 4005 C CA . LYS A 1 486 ? -35.25 -30.938 11.398 1 73.62 486 LYS A CA 1
ATOM 4006 C C . LYS A 1 486 ? -34.75 -30.141 12.602 1 73.62 486 LYS A C 1
ATOM 4008 O O . LYS A 1 486 ? -35.562 -29.594 13.359 1 73.62 486 LYS A O 1
ATOM 4013 N N . ASN A 1 487 ? -33.438 -29.953 12.703 1 66.62 487 ASN A N 1
ATOM 4014 C CA . ASN A 1 487 ? -32.875 -29.359 13.914 1 66.62 487 ASN A CA 1
ATOM 4015 C C . ASN A 1 487 ? -32.625 -27.859 13.742 1 66.62 487 ASN A C 1
ATOM 4017 O O . ASN A 1 487 ? -32.125 -27.188 14.648 1 66.62 487 ASN A O 1
ATOM 4021 N N . VAL A 1 488 ? -32.969 -27.391 12.578 1 71.62 488 VAL A N 1
ATOM 4022 C CA . VAL A 1 488 ? -32.781 -25.953 12.398 1 71.62 488 VAL A CA 1
ATOM 4023 C C . VAL A 1 488 ? -33.938 -25.203 13 1 71.62 488 VAL A C 1
ATOM 4025 O O . VAL A 1 488 ? -35.094 -25.625 12.859 1 71.62 488 VAL A O 1
ATOM 4028 N N . GLN A 1 489 ? -33.594 -24.266 13.953 1 63.97 489 GLN A N 1
ATOM 4029 C CA . GLN A 1 489 ? -34.594 -23.5 14.672 1 63.97 489 GLN A CA 1
ATOM 4030 C C . GLN A 1 489 ? -35.656 -22.953 13.711 1 63.97 489 GLN A C 1
ATOM 4032 O O . GLN A 1 489 ? -35.344 -22.406 12.664 1 63.97 489 GLN A O 1
ATOM 4037 N N . HIS A 1 490 ? -36.906 -23.219 14.086 1 60.81 490 HIS A N 1
ATOM 4038 C CA . HIS A 1 490 ? -38.094 -22.984 13.258 1 60.81 490 HIS A CA 1
ATOM 4039 C C . HIS A 1 490 ? -38.5 -21.516 13.297 1 60.81 490 HIS A C 1
ATOM 4041 O O . HIS A 1 490 ? -38.469 -20.875 14.352 1 60.81 490 HIS A O 1
ATOM 4047 N N . VAL A 1 491 ? -38.219 -20.828 12.25 1 62.44 491 VAL A N 1
ATOM 4048 C CA . VAL A 1 491 ? -38.781 -19.484 12.094 1 62.44 491 VAL A CA 1
ATOM 4049 C C . VAL A 1 491 ? -40.094 -19.547 11.32 1 62.44 491 VAL A C 1
ATOM 4051 O O . VAL A 1 491 ? -40.375 -20.547 10.648 1 62.44 491 VAL A O 1
ATOM 4054 N N . SER A 1 492 ? -40.875 -18.562 11.453 1 58.5 492 SER A N 1
ATOM 4055 C CA . SER A 1 492 ? -42.156 -18.469 10.734 1 58.5 492 SER A CA 1
ATOM 4056 C C . SER A 1 492 ? -41.938 -18.438 9.227 1 58.5 492 SER A C 1
ATOM 4058 O O . SER A 1 492 ? -41.094 -17.703 8.727 1 58.5 492 SER A O 1
ATOM 4060 N N . GLY A 1 493 ? -42.688 -19.234 8.367 1 60.91 493 GLY A N 1
ATOM 4061 C CA . GLY A 1 493 ? -42.625 -19.328 6.918 1 60.91 493 GLY A CA 1
ATOM 4062 C C . GLY A 1 493 ? -41.562 -20.281 6.43 1 60.91 493 GLY A C 1
ATOM 4063 O O . GLY A 1 493 ? -41.25 -20.328 5.238 1 60.91 493 GLY A O 1
ATOM 4064 N N . GLN A 1 494 ? -41.125 -20.938 7.316 1 65.19 494 GLN A N 1
ATOM 4065 C CA . GLN A 1 494 ? -40 -21.875 7.102 1 65.19 494 GLN A CA 1
ATOM 4066 C C . GLN A 1 494 ? -40.375 -22.922 6.066 1 65.19 494 GLN A C 1
ATOM 4068 O O . GLN A 1 494 ? -39.531 -23.344 5.273 1 65.19 494 GLN A O 1
ATOM 4073 N N . GLN A 1 495 ? -41.531 -23.172 6.023 1 65.75 495 GLN A N 1
ATOM 4074 C CA . GLN A 1 495 ? -41.969 -24.266 5.148 1 65.75 495 GLN A CA 1
ATOM 4075 C C . GLN A 1 495 ? -41.812 -23.875 3.68 1 65.75 495 GLN A C 1
ATOM 4077 O O . GLN A 1 495 ? -41.375 -24.703 2.863 1 65.75 495 GLN A O 1
ATOM 4082 N N . VAL A 1 496 ? -42.094 -22.672 3.369 1 68.19 496 VAL A N 1
ATOM 4083 C CA . VAL A 1 496 ? -41.969 -22.203 1.992 1 68.19 496 VAL A CA 1
ATOM 4084 C C . VAL A 1 496 ? -40.5 -22.172 1.577 1 68.19 496 VAL A C 1
ATOM 4086 O O . VAL A 1 496 ? -40.156 -22.562 0.46 1 68.19 496 VAL A O 1
ATOM 4089 N N . ILE A 1 497 ? -39.781 -21.828 2.441 1 72.69 497 ILE A N 1
ATOM 4090 C CA . ILE A 1 497 ? -38.344 -21.766 2.166 1 72.69 497 ILE A CA 1
ATOM 4091 C C . ILE A 1 497 ? -37.812 -23.156 1.929 1 72.69 497 ILE A C 1
ATOM 4093 O O . ILE A 1 497 ? -37.031 -23.391 0.979 1 72.69 497 ILE A O 1
ATOM 4097 N N . LEU A 1 498 ? -38.344 -24.078 2.648 1 75.81 498 LEU A N 1
ATOM 4098 C CA . LEU A 1 498 ? -37.812 -25.438 2.576 1 75.81 498 LEU A CA 1
ATOM 4099 C C . LEU A 1 498 ? -38.25 -26.125 1.282 1 75.81 498 LEU A C 1
ATOM 4101 O O . LEU A 1 498 ? -37.469 -26.875 0.681 1 75.81 498 LEU A O 1
ATOM 4105 N N . LYS A 1 499 ? -39.375 -25.812 0.877 1 75.5 499 LYS A N 1
ATOM 4106 C CA . LYS A 1 499 ? -39.875 -26.406 -0.37 1 75.5 499 LYS A CA 1
ATOM 4107 C C . LYS A 1 499 ? -39.031 -25.938 -1.555 1 75.5 499 LYS A C 1
ATOM 4109 O O . LYS A 1 499 ? -38.688 -26.75 -2.426 1 75.5 499 LYS A O 1
ATOM 4114 N N . ASN A 1 500 ? -38.719 -24.797 -1.503 1 80.25 500 ASN A N 1
ATOM 4115 C CA . ASN A 1 500 ? -37.906 -24.25 -2.58 1 80.25 500 ASN A CA 1
ATOM 4116 C C . ASN A 1 500 ? -36.469 -24.719 -2.496 1 80.25 500 ASN A C 1
ATOM 4118 O O . ASN A 1 500 ? -35.781 -24.781 -3.51 1 80.25 500 ASN A O 1
ATOM 4122 N N . MET A 1 501 ? -36.219 -25.219 -1.377 1 87.38 501 MET A N 1
ATOM 4123 C CA . MET A 1 501 ? -34.812 -25.578 -1.137 1 87.38 501 MET A CA 1
ATOM 4124 C C . MET A 1 501 ? -34.531 -27.031 -1.539 1 87.38 501 MET A C 1
ATOM 4126 O O . MET A 1 501 ? -33.406 -27.422 -1.771 1 87.38 501 MET A O 1
ATOM 4130 N N . LEU A 1 502 ? -35.656 -27.797 -1.656 1 87.75 502 LEU A N 1
ATOM 4131 C CA . LEU A 1 502 ? -35.469 -29.203 -2.004 1 87.75 502 LEU A CA 1
ATOM 4132 C C . LEU A 1 502 ? -34.844 -29.344 -3.393 1 87.75 502 LEU A C 1
ATOM 4134 O O . LEU A 1 502 ? -33.906 -30.109 -3.584 1 87.75 502 LEU A O 1
ATOM 4138 N N . ASP A 1 503 ? -35.406 -28.578 -4.324 1 89.56 503 ASP A N 1
ATOM 4139 C CA . ASP A 1 503 ? -34.875 -28.625 -5.684 1 89.56 503 ASP A CA 1
ATOM 4140 C C . ASP A 1 503 ? -33.406 -28.203 -5.715 1 89.56 503 ASP A C 1
ATOM 4142 O O . ASP A 1 503 ? -32.594 -28.797 -6.422 1 89.56 503 ASP A O 1
ATOM 4146 N N . LEU A 1 504 ? -33.219 -27.25 -5 1 91.94 504 LEU A N 1
ATOM 4147 C CA . LEU A 1 504 ? -31.844 -26.734 -4.926 1 91.94 504 LEU A CA 1
ATOM 4148 C C . LEU A 1 504 ? -30.922 -27.766 -4.285 1 91.94 504 LEU A C 1
ATOM 4150 O O . LEU A 1 504 ? -29.797 -27.953 -4.742 1 91.94 504 LEU A O 1
ATOM 4154 N N . TYR A 1 505 ? -31.453 -28.422 -3.285 1 93.06 505 TYR A N 1
ATOM 4155 C CA . TYR A 1 505 ? -30.703 -29.453 -2.584 1 93.06 505 TYR A CA 1
ATOM 4156 C C . TYR A 1 505 ? -30.328 -30.594 -3.529 1 93.06 505 TYR A C 1
ATOM 4158 O O . TYR A 1 505 ? -29.172 -31.031 -3.557 1 93.06 505 TYR A O 1
ATOM 4166 N N . LEU A 1 506 ? -31.156 -30.984 -4.297 1 93.31 506 LEU A N 1
ATOM 4167 C CA . LEU A 1 506 ? -30.922 -32.062 -5.238 1 93.31 506 LEU A CA 1
ATOM 4168 C C . LEU A 1 506 ? -29.922 -31.641 -6.312 1 93.31 506 LEU A C 1
ATOM 4170 O O . LEU A 1 506 ? -29.031 -32.406 -6.688 1 93.31 506 LEU A O 1
ATOM 4174 N N . GLU A 1 507 ? -30.062 -30.438 -6.75 1 92.81 507 GLU A N 1
ATOM 4175 C CA . GLU A 1 507 ? -29.141 -29.891 -7.746 1 92.81 507 GLU A CA 1
ATOM 4176 C C . GLU A 1 507 ? -27.719 -29.812 -7.199 1 92.81 507 GLU A C 1
ATOM 4178 O O . GLU A 1 507 ? -26.766 -30.109 -7.906 1 92.81 507 GLU A O 1
ATOM 4183 N N . ILE A 1 508 ? -27.609 -29.391 -5.996 1 94 508 ILE A N 1
ATOM 4184 C CA . ILE A 1 508 ? -26.312 -29.25 -5.34 1 94 508 ILE A CA 1
ATOM 4185 C C . ILE A 1 508 ? -25.625 -30.609 -5.238 1 94 508 ILE A C 1
ATOM 4187 O O . ILE A 1 508 ? -24.438 -30.734 -5.57 1 94 508 ILE A O 1
ATOM 4191 N N . ILE A 1 509 ? -26.328 -31.641 -4.844 1 94.25 509 ILE A N 1
ATOM 4192 C CA . ILE A 1 509 ? -25.766 -32.969 -4.688 1 94.25 509 ILE A CA 1
ATOM 4193 C C . ILE A 1 509 ? -25.328 -33.5 -6.043 1 94.25 509 ILE A C 1
ATOM 4195 O O . ILE A 1 509 ? -24.234 -34.094 -6.168 1 94.25 509 ILE A O 1
ATOM 4199 N N . ASP A 1 510 ? -26.125 -33.25 -7.047 1 92.88 510 ASP A N 1
ATOM 4200 C CA . ASP A 1 510 ? -25.766 -33.688 -8.391 1 92.88 510 ASP A CA 1
ATOM 4201 C C . ASP A 1 510 ? -24.469 -33.031 -8.859 1 92.88 510 ASP A C 1
ATOM 4203 O O . ASP A 1 510 ? -23.609 -33.656 -9.469 1 92.88 510 ASP A O 1
ATOM 4207 N N . HIS A 1 511 ? -24.453 -31.812 -8.555 1 91.94 511 HIS A N 1
ATOM 4208 C CA . HIS A 1 511 ? -23.266 -31.047 -8.938 1 91.94 511 HIS A CA 1
ATOM 4209 C C . HIS A 1 511 ? -22.016 -31.578 -8.234 1 91.94 511 HIS A C 1
ATOM 4211 O O . HIS A 1 511 ? -20.953 -31.688 -8.844 1 91.94 511 HIS A O 1
ATOM 4217 N N . ILE A 1 512 ? -22.125 -31.875 -7.016 1 92.88 512 ILE A N 1
ATOM 4218 C CA . ILE A 1 512 ? -21.016 -32.344 -6.215 1 92.88 512 ILE A CA 1
ATOM 4219 C C . ILE A 1 512 ? -20.562 -33.719 -6.734 1 92.88 512 ILE A C 1
ATOM 4221 O O . ILE A 1 512 ? -19.359 -33.969 -6.898 1 92.88 512 ILE A O 1
ATOM 4225 N N . ILE A 1 513 ? -21.516 -34.531 -7.039 1 92.19 513 ILE A N 1
ATOM 4226 C CA . ILE A 1 513 ? -21.203 -35.875 -7.555 1 92.19 513 ILE A CA 1
ATOM 4227 C C . ILE A 1 513 ? -20.484 -35.75 -8.891 1 92.19 513 ILE A C 1
ATOM 4229 O O . ILE A 1 513 ? -19.484 -36.438 -9.141 1 92.19 513 ILE A O 1
ATOM 4233 N N . TYR A 1 514 ? -20.969 -34.875 -9.641 1 88.75 514 TYR A N 1
ATOM 4234 C CA . TYR A 1 514 ? -20.375 -34.625 -10.953 1 88.75 514 TYR A CA 1
ATOM 4235 C C . TYR A 1 514 ? -18.922 -34.188 -10.812 1 88.75 514 TYR A C 1
ATOM 4237 O O . TYR A 1 514 ? -18.047 -34.656 -11.539 1 88.75 514 TYR A O 1
ATOM 4245 N N . GLU A 1 515 ? -18.672 -33.312 -9.922 1 88.62 515 GLU A N 1
ATOM 4246 C CA . GLU A 1 515 ? -17.328 -32.781 -9.695 1 88.62 515 GLU A CA 1
ATOM 4247 C C . GLU A 1 515 ? -16.406 -33.875 -9.164 1 88.62 515 GLU A C 1
ATOM 4249 O O . GLU A 1 515 ? -15.242 -33.938 -9.562 1 88.62 515 GLU A O 1
ATOM 4254 N N . ILE A 1 516 ? -16.859 -34.656 -8.281 1 88.75 516 ILE A N 1
ATOM 4255 C CA . ILE A 1 516 ? -16.062 -35.719 -7.695 1 88.75 516 ILE A CA 1
ATOM 4256 C C . ILE A 1 516 ? -15.711 -36.75 -8.766 1 88.75 516 ILE A C 1
ATOM 4258 O O . ILE A 1 516 ? -14.547 -37.156 -8.898 1 88.75 516 ILE A O 1
ATOM 4262 N N . ASP A 1 517 ? -16.656 -37.062 -9.547 1 85.62 517 ASP A N 1
ATOM 4263 C CA . ASP A 1 517 ? -16.438 -38.031 -10.594 1 85.62 517 ASP A CA 1
ATOM 4264 C C . ASP A 1 517 ? -15.43 -37.531 -11.625 1 85.62 517 ASP A C 1
ATOM 4266 O O . ASP A 1 517 ? -14.578 -38.312 -12.094 1 85.62 517 ASP A O 1
ATOM 4270 N N . GLY A 1 518 ? -15.609 -36.375 -11.914 1 82.44 518 GLY A N 1
ATOM 4271 C CA . GLY A 1 518 ? -14.711 -35.781 -12.898 1 82.44 518 GLY A CA 1
ATOM 4272 C C . GLY A 1 518 ? -13.281 -35.656 -12.398 1 82.44 518 GLY A C 1
ATOM 4273 O O . GLY A 1 518 ? -12.336 -35.938 -13.141 1 82.44 518 GLY A O 1
ATOM 4274 N N . ARG A 1 519 ? -13.023 -35.344 -11.227 1 85.12 519 ARG A N 1
ATOM 4275 C CA . ARG A 1 519 ? -11.703 -35.062 -10.672 1 85.12 519 ARG A CA 1
ATOM 4276 C C . ARG A 1 519 ? -10.938 -36.344 -10.383 1 85.12 519 ARG A C 1
ATOM 4278 O O . ARG A 1 519 ? -9.711 -36.375 -10.383 1 85.12 519 ARG A O 1
ATOM 4285 N N . PHE A 1 520 ? -11.695 -37.438 -10.164 1 85.12 520 PHE A N 1
ATOM 4286 C CA . PHE A 1 520 ? -11.016 -38.688 -9.812 1 85.12 520 PHE A CA 1
ATOM 4287 C C . PHE A 1 520 ? -11.195 -39.719 -10.906 1 85.12 520 PHE A C 1
ATOM 4289 O O . PHE A 1 520 ? -11.031 -40.906 -10.656 1 85.12 520 PHE A O 1
ATOM 4296 N N . LEU A 1 521 ? -11.461 -39.219 -12.023 1 83.69 521 LEU A N 1
ATOM 4297 C CA . LEU A 1 521 ? -11.688 -40.094 -13.164 1 83.69 521 LEU A CA 1
ATOM 4298 C C . LEU A 1 521 ? -10.43 -40.906 -13.484 1 83.69 521 LEU A C 1
ATOM 4300 O O . LEU A 1 521 ? -10.508 -42.094 -13.797 1 83.69 521 LEU A O 1
ATOM 4304 N N . ASP A 1 522 ? -9.258 -40.281 -13.367 1 85.12 522 ASP A N 1
ATOM 4305 C CA . ASP A 1 522 ? -8.008 -40.875 -13.82 1 85.12 522 ASP A CA 1
ATOM 4306 C C . ASP A 1 522 ? -7.258 -41.531 -12.664 1 85.12 522 ASP A C 1
ATOM 4308 O O . ASP A 1 522 ? -6.082 -41.875 -12.797 1 85.12 522 ASP A O 1
ATOM 4312 N N . ILE A 1 523 ? -7.875 -41.719 -11.617 1 81.75 523 ILE A N 1
ATOM 4313 C CA . ILE A 1 523 ? -7.18 -42.156 -10.414 1 81.75 523 ILE A CA 1
ATOM 4314 C C . ILE A 1 523 ? -6.586 -43.562 -10.648 1 81.75 523 ILE A C 1
ATOM 4316 O O . ILE A 1 523 ? -5.496 -43.875 -10.156 1 81.75 523 ILE A O 1
ATOM 4320 N N . GLU A 1 524 ? -7.203 -44.312 -11.422 1 79 524 GLU A N 1
ATOM 4321 C CA . GLU A 1 524 ? -6.758 -45.688 -11.656 1 79 524 GLU A CA 1
ATOM 4322 C C . GLU A 1 524 ? -5.473 -45.719 -12.477 1 79 524 GLU A C 1
ATOM 4324 O O . GLU A 1 524 ? -4.691 -46.656 -12.391 1 79 524 GLU A O 1
ATOM 4329 N N . LEU A 1 525 ? -5.305 -44.719 -13.172 1 79.38 525 LEU A N 1
ATOM 4330 C CA . LEU A 1 525 ? -4.129 -44.656 -14.031 1 79.38 525 LEU A CA 1
ATOM 4331 C C . LEU A 1 525 ? -2.869 -44.406 -13.203 1 79.38 525 LEU A C 1
ATOM 4333 O O . LEU A 1 525 ? -1.754 -44.531 -13.719 1 79.38 525 LEU A O 1
ATOM 4337 N N . LEU A 1 526 ? -3.023 -44.219 -11.875 1 80.38 526 LEU A N 1
ATOM 4338 C CA . LEU A 1 526 ? -1.882 -43.938 -11.016 1 80.38 526 LEU A CA 1
ATOM 4339 C C . LEU A 1 526 ? -1.462 -45.156 -10.219 1 80.38 526 LEU A C 1
ATOM 4341 O O . LEU A 1 526 ? -0.569 -45.094 -9.375 1 80.38 526 LEU A O 1
ATOM 4345 N N . GLU A 1 527 ? -1.985 -46.25 -10.508 1 81.31 527 GLU A N 1
ATOM 4346 C CA . GLU A 1 527 ? -1.721 -47.469 -9.758 1 81.31 527 GLU A CA 1
ATOM 4347 C C . GLU A 1 527 ? -0.257 -47.875 -9.867 1 81.31 527 GLU A C 1
ATOM 4349 O O . GLU A 1 527 ? 0.261 -48.594 -9.008 1 81.31 527 GLU A O 1
ATOM 4354 N N . PHE A 1 528 ? 0.364 -47.469 -10.93 1 81.56 528 PHE A N 1
ATOM 4355 C CA . PHE A 1 528 ? 1.769 -47.812 -11.117 1 81.56 528 PHE A CA 1
ATOM 4356 C C . PHE A 1 528 ? 2.617 -47.281 -9.977 1 81.56 528 PHE A C 1
ATOM 4358 O O . PHE A 1 528 ? 3.713 -47.781 -9.719 1 81.56 528 PHE A O 1
ATOM 4365 N N . ALA A 1 529 ? 2.172 -46.25 -9.297 1 81.06 529 ALA A N 1
ATOM 4366 C CA . ALA A 1 529 ? 2.91 -45.625 -8.195 1 81.06 529 ALA A CA 1
ATOM 4367 C C . ALA A 1 529 ? 3.096 -46.625 -7.047 1 81.06 529 ALA A C 1
ATOM 4369 O O . ALA A 1 529 ? 4.008 -46.5 -6.234 1 81.06 529 ALA A O 1
ATOM 4370 N N . SER A 1 530 ? 2.293 -47.625 -7 1 78.5 530 SER A N 1
ATOM 4371 C CA . SER A 1 530 ? 2.373 -48.656 -5.953 1 78.5 530 SER A CA 1
ATOM 4372 C C . SER A 1 530 ? 3.652 -49.469 -6.078 1 78.5 530 SER A C 1
ATOM 4374 O O . SER A 1 530 ? 4.086 -50.094 -5.113 1 78.5 530 SER A O 1
ATOM 4376 N N . LEU A 1 531 ? 4.254 -49.406 -7.23 1 79.06 531 LEU A N 1
ATOM 4377 C CA . LEU A 1 531 ? 5.492 -50.156 -7.465 1 79.06 531 LEU A CA 1
ATOM 4378 C C . LEU A 1 531 ? 6.613 -49.625 -6.574 1 79.06 531 LEU A C 1
ATOM 4380 O O . LEU A 1 531 ? 7.578 -50.344 -6.289 1 79.06 531 LEU A O 1
ATOM 4384 N N . VAL A 1 532 ? 6.496 -48.406 -6.199 1 78.81 532 VAL A N 1
ATOM 4385 C CA . VAL A 1 532 ? 7.594 -47.812 -5.445 1 78.81 532 VAL A CA 1
ATOM 4386 C C . VAL A 1 532 ? 7.117 -47.438 -4.039 1 78.81 532 VAL A C 1
ATOM 4388 O O . VAL A 1 532 ? 7.809 -46.75 -3.301 1 78.81 532 VAL A O 1
ATOM 4391 N N . SER A 1 533 ? 5.949 -47.844 -3.699 1 69.19 533 SER A N 1
ATOM 4392 C CA . SER A 1 533 ? 5.469 -47.594 -2.344 1 69.19 533 SER A CA 1
ATOM 4393 C C . SER A 1 533 ? 6.035 -48.625 -1.357 1 69.19 533 SER A C 1
ATOM 4395 O O . SER A 1 533 ? 6.141 -49.812 -1.673 1 69.19 533 SER A O 1
ATOM 4397 N N . ALA A 1 534 ? 6.68 -48.188 -0.378 1 57.44 534 ALA A N 1
ATOM 4398 C CA . ALA A 1 534 ? 7.359 -49.031 0.598 1 57.44 534 ALA A CA 1
ATOM 4399 C C . ALA A 1 534 ? 6.426 -50.094 1.125 1 57.44 534 ALA A C 1
ATOM 4401 O O . ALA A 1 534 ? 6.867 -51.219 1.419 1 57.44 534 ALA A O 1
ATOM 4402 N N . HIS A 1 535 ? 5.18 -49.719 1.271 1 54.97 535 HIS A N 1
ATOM 4403 C CA . HIS A 1 535 ? 4.293 -50.656 1.947 1 54.97 535 HIS A CA 1
ATOM 4404 C C . HIS A 1 535 ? 3.779 -51.75 0.984 1 54.97 535 HIS A C 1
ATOM 4406 O O . HIS A 1 535 ? 3.305 -52.781 1.413 1 54.97 535 HIS A O 1
ATOM 4412 N N . SER A 1 536 ? 3.852 -51.438 -0.301 1 53.59 536 SER A N 1
ATOM 4413 C CA . SER A 1 536 ? 3.262 -52.375 -1.254 1 53.59 536 SER A CA 1
ATOM 4414 C C . SER A 1 536 ? 4.336 -53.219 -1.936 1 53.59 536 SER A C 1
ATOM 4416 O O . SER A 1 536 ? 4.062 -53.906 -2.928 1 53.59 536 SER A O 1
ATOM 4418 N N . MET A 1 537 ? 5.484 -53.125 -1.486 1 52.25 537 MET A N 1
ATOM 4419 C CA . MET A 1 537 ? 6.535 -53.906 -2.125 1 52.25 537 MET A CA 1
ATOM 4420 C C . MET A 1 537 ? 6.199 -55.406 -2.094 1 52.25 537 MET A C 1
ATOM 4422 O O . MET A 1 537 ? 5.988 -55.969 -1.023 1 52.25 537 MET A O 1
ATOM 4426 N N . PRO A 1 538 ? 5.773 -55.875 -3.213 1 50.25 538 PRO A N 1
ATOM 4427 C CA . PRO A 1 538 ? 5.445 -57.281 -3.152 1 50.25 538 PRO A CA 1
ATOM 4428 C C . PRO A 1 538 ? 6.57 -58.125 -2.561 1 50.25 538 PRO A C 1
ATOM 4430 O O . PRO A 1 538 ? 7.742 -57.906 -2.881 1 50.25 538 PRO A O 1
ATOM 4433 N N . LYS A 1 539 ? 6.457 -58.656 -1.409 1 46.88 539 LYS A N 1
ATOM 4434 C CA . LYS A 1 539 ? 7.395 -59.719 -0.994 1 46.88 539 LYS A CA 1
ATOM 4435 C C . LYS A 1 539 ? 7.566 -60.75 -2.084 1 46.88 539 LYS A C 1
ATOM 4437 O O . LYS A 1 539 ? 6.617 -61.062 -2.805 1 46.88 539 LYS A O 1
ATOM 4442 N N . PRO A 1 540 ? 8.812 -61.062 -2.576 1 43.09 540 PRO A N 1
ATOM 4443 C CA . PRO A 1 540 ? 9.023 -62.094 -3.586 1 43.09 540 PRO A CA 1
ATOM 4444 C C . PRO A 1 540 ? 8.023 -63.25 -3.467 1 43.09 540 PRO A C 1
ATOM 4446 O O . PRO A 1 540 ? 7.637 -63.844 -4.477 1 43.09 540 PRO A O 1
ATOM 4449 N N . SER A 1 541 ? 7.82 -63.875 -2.262 1 40.97 541 SER A N 1
ATOM 4450 C CA . SER A 1 541 ? 7.074 -65.125 -2.043 1 40.97 541 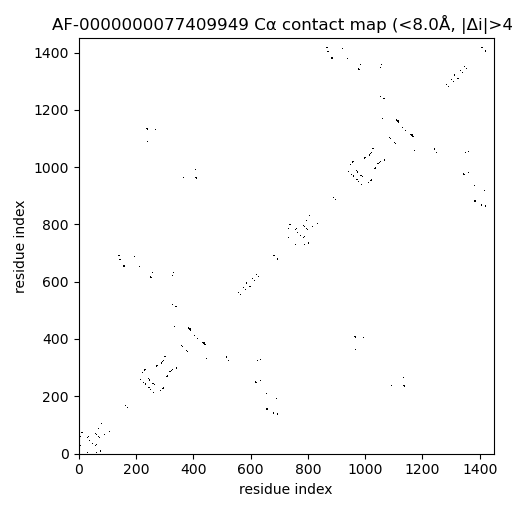SER A CA 1
ATOM 4451 C C . SER A 1 541 ? 5.574 -64.875 -2.188 1 40.97 541 SER A C 1
ATOM 4453 O O . SER A 1 541 ? 4.785 -65.812 -2.062 1 40.97 541 SER A O 1
ATOM 4455 N N . ASP A 1 542 ? 5.121 -63.75 -1.938 1 43.72 542 ASP A N 1
ATOM 4456 C CA . ASP A 1 542 ? 3.664 -63.719 -1.875 1 43.72 542 ASP A CA 1
ATOM 4457 C C . ASP A 1 542 ? 3.053 -63.781 -3.273 1 43.72 542 ASP A C 1
ATOM 4459 O O . ASP A 1 542 ? 3.266 -62.875 -4.09 1 43.72 542 ASP A O 1
ATOM 4463 N N . PRO A 1 543 ? 2.742 -64.875 -3.787 1 42.66 543 PRO A N 1
ATOM 4464 C CA . PRO A 1 543 ? 2.092 -65.188 -5.062 1 42.66 543 PRO A CA 1
ATOM 4465 C C . PRO A 1 543 ? 0.987 -64.188 -5.418 1 42.66 543 PRO A C 1
ATOM 4467 O O . PRO A 1 543 ? 0.539 -64.188 -6.566 1 42.66 543 PRO A O 1
ATOM 4470 N N . LYS A 1 544 ? 0.253 -63.875 -4.465 1 44.59 544 LYS A N 1
ATOM 4471 C CA . LYS A 1 544 ? -0.991 -63.125 -4.605 1 44.59 544 LYS A CA 1
ATOM 4472 C C . LYS A 1 544 ? -0.724 -61.688 -5.09 1 44.59 544 LYS A C 1
ATOM 4474 O O . LYS A 1 544 ? -1.644 -60.875 -5.164 1 44.59 544 LYS A O 1
ATOM 4479 N N . SER A 1 545 ? 0.418 -61.188 -5.18 1 47.88 545 SER A N 1
ATOM 4480 C CA . SER A 1 545 ? 0.58 -59.781 -5.586 1 47.88 545 SER A CA 1
ATOM 4481 C C . SER A 1 545 ? 0.251 -59.594 -7.062 1 47.88 545 SER A C 1
ATOM 4483 O O . SER A 1 545 ? 1.14 -59.656 -7.918 1 47.88 545 SER A O 1
ATOM 4485 N N . SER A 1 546 ? -0.582 -60.219 -7.559 1 47.84 546 SER A N 1
ATOM 4486 C CA . SER A 1 546 ? -1.314 -60.188 -8.82 1 47.84 546 SER A CA 1
ATOM 4487 C C . SER A 1 546 ? -1.347 -58.781 -9.406 1 47.84 546 SER A C 1
ATOM 4489 O O . SER A 1 546 ? -1.617 -58.594 -10.594 1 47.84 546 SER A O 1
ATOM 4491 N N . LYS A 1 547 ? -1.229 -57.719 -8.688 1 56.91 547 LYS A N 1
ATOM 4492 C CA . LYS A 1 547 ? -1.458 -56.344 -9.086 1 56.91 547 LYS A CA 1
ATOM 4493 C C . LYS A 1 547 ? -0.243 -55.75 -9.812 1 56.91 547 LYS A C 1
ATOM 4495 O O . LYS A 1 547 ? -0.352 -54.75 -10.523 1 56.91 547 LYS A O 1
ATOM 4500 N N . ILE A 1 548 ? 0.848 -56.469 -9.789 1 60.88 548 ILE A N 1
ATOM 4501 C CA . ILE A 1 548 ? 2.117 -56.031 -10.352 1 60.88 548 ILE A CA 1
ATOM 4502 C C . ILE A 1 548 ? 2.066 -56.094 -11.875 1 60.88 548 ILE A C 1
ATOM 4504 O O . ILE A 1 548 ? 2.479 -55.156 -12.562 1 60.88 548 ILE A O 1
ATOM 4508 N N . PRO A 1 549 ? 1.342 -57.125 -12.281 1 59.88 549 PRO A N 1
ATOM 4509 C CA . PRO A 1 549 ? 1.3 -57.156 -13.742 1 59.88 549 PRO A CA 1
ATOM 4510 C C . PRO A 1 549 ? 0.527 -56 -14.352 1 59.88 549 PRO A C 1
ATOM 4512 O O . PRO A 1 549 ? 0.917 -55.469 -15.398 1 59.88 549 PRO A O 1
ATOM 4515 N N . ASP A 1 550 ? -0.438 -55.594 -13.664 1 72.44 550 ASP A N 1
ATOM 4516 C CA . ASP A 1 550 ? -1.239 -54.469 -14.18 1 72.44 550 ASP A CA 1
ATOM 4517 C C . ASP A 1 550 ? -0.462 -53.156 -14.125 1 72.44 550 ASP A C 1
ATOM 4519 O O . ASP A 1 550 ? -0.537 -52.344 -15.055 1 72.44 550 ASP A O 1
ATOM 4523 N N . CYS A 1 551 ? 0.29 -53.031 -13.141 1 78.25 551 CYS A N 1
ATOM 4524 C CA . CYS A 1 551 ? 1.105 -51.844 -12.992 1 78.25 551 CYS A CA 1
ATOM 4525 C C . CYS A 1 551 ? 2.156 -51.75 -14.094 1 78.25 551 CYS A C 1
ATOM 4527 O O . CYS A 1 551 ? 2.402 -50.688 -14.641 1 78.25 551 CYS A O 1
ATOM 4529 N N . TRP A 1 552 ? 2.559 -52.906 -14.375 1 78.75 552 TRP A N 1
ATOM 4530 C CA . TRP A 1 552 ? 3.553 -52.969 -15.445 1 78.75 552 TRP A CA 1
ATOM 4531 C C . TRP A 1 552 ? 2.934 -52.625 -16.781 1 78.75 552 TRP A C 1
ATOM 4533 O O . TRP A 1 552 ? 3.562 -51.938 -17.609 1 78.75 552 TRP A O 1
ATOM 4543 N N . ALA A 1 553 ? 1.807 -53.094 -16.906 1 79.88 553 ALA A N 1
ATOM 4544 C CA . ALA A 1 553 ? 1.102 -52.812 -18.141 1 79.88 553 ALA A CA 1
ATOM 4545 C C . ALA A 1 553 ? 0.838 -51.312 -18.312 1 79.88 553 ALA A C 1
ATOM 4547 O O . ALA A 1 553 ? 0.922 -50.781 -19.422 1 79.88 553 ALA A O 1
ATOM 4548 N N . MET A 1 554 ? 0.679 -50.75 -17.281 1 81.81 554 MET A N 1
ATOM 4549 C CA . MET A 1 554 ? 0.384 -49.312 -17.312 1 81.81 554 MET A CA 1
ATOM 4550 C C . MET A 1 554 ? 1.613 -48.5 -17.719 1 81.81 554 MET A C 1
ATOM 4552 O O . MET A 1 554 ? 1.506 -47.562 -18.5 1 81.81 554 MET A O 1
ATOM 4556 N N . ILE A 1 555 ? 2.709 -48.844 -17.203 1 84.94 555 ILE A N 1
ATOM 4557 C CA . ILE A 1 555 ? 3.947 -48.156 -17.531 1 84.94 555 ILE A CA 1
ATOM 4558 C C . ILE A 1 555 ? 4.273 -48.375 -19.016 1 84.94 555 ILE A C 1
ATOM 4560 O O . ILE A 1 555 ? 4.672 -47.438 -19.719 1 84.94 555 ILE A O 1
ATOM 4564 N N . LYS A 1 556 ? 4 -49.562 -19.406 1 81.94 556 LYS A N 1
ATOM 4565 C CA . LYS A 1 556 ? 4.293 -49.938 -20.781 1 81.94 556 LYS A CA 1
ATOM 4566 C C . LYS A 1 556 ? 3.367 -49.188 -21.75 1 81.94 556 LYS A C 1
ATOM 4568 O O . LYS A 1 556 ? 3.797 -48.75 -22.812 1 81.94 556 LYS A O 1
ATOM 4573 N N . GLU A 1 557 ? 2.238 -49.031 -21.312 1 81.5 557 GLU A N 1
ATOM 4574 C CA . GLU A 1 557 ? 1.234 -48.469 -22.203 1 81.5 557 GLU A CA 1
ATOM 4575 C C . GLU A 1 557 ? 1.334 -46.938 -22.219 1 81.5 557 GLU A C 1
ATOM 4577 O O . GLU A 1 557 ? 1.226 -46.312 -23.281 1 81.5 557 GLU A O 1
ATOM 4582 N N . ASN A 1 558 ? 1.571 -46.375 -21.094 1 83.75 558 ASN A N 1
ATOM 4583 C CA . ASN A 1 558 ? 1.433 -44.938 -20.984 1 83.75 558 ASN A CA 1
ATOM 4584 C C . ASN A 1 558 ? 2.789 -44.219 -21.031 1 83.75 558 ASN A C 1
ATOM 4586 O O . ASN A 1 558 ? 2.869 -43.031 -21.344 1 83.75 558 ASN A O 1
ATOM 4590 N N . TYR A 1 559 ? 3.836 -44.969 -20.688 1 87.56 559 TYR A N 1
ATOM 4591 C CA . TYR A 1 559 ? 5.137 -44.344 -20.562 1 87.56 559 TYR A CA 1
ATOM 4592 C C . TYR A 1 559 ? 6.211 -45.125 -21.312 1 87.56 559 TYR A C 1
ATOM 4594 O O . TYR A 1 559 ? 7.367 -45.156 -20.875 1 87.56 559 TYR A O 1
ATOM 4602 N N . GLN A 1 560 ? 5.883 -45.656 -22.359 1 80.81 560 GLN A N 1
ATOM 4603 C CA . GLN A 1 560 ? 6.75 -46.594 -23.094 1 80.81 560 GLN A CA 1
ATOM 4604 C C . GLN A 1 560 ? 8.031 -45.875 -23.547 1 80.81 560 GLN A C 1
ATOM 4606 O O . GLN A 1 560 ? 9.109 -46.469 -23.516 1 80.81 560 GLN A O 1
ATOM 4611 N N . ASN A 1 561 ? 7.906 -44.656 -23.828 1 83.88 561 ASN A N 1
ATOM 4612 C CA . ASN A 1 561 ? 9.039 -43.938 -24.406 1 83.88 561 ASN A CA 1
ATOM 4613 C C . ASN A 1 561 ? 10.055 -43.562 -23.328 1 83.88 561 ASN A C 1
ATOM 4615 O O . ASN A 1 561 ? 11.203 -43.219 -23.641 1 83.88 561 ASN A O 1
ATOM 4619 N N . TYR A 1 562 ? 9.719 -43.812 -22.078 1 89.62 562 TYR A N 1
ATOM 4620 C CA . TYR A 1 562 ? 10.578 -43.312 -21.016 1 89.62 562 TYR A CA 1
ATOM 4621 C C . TYR A 1 562 ? 11.289 -44.438 -20.297 1 89.62 562 TYR A C 1
ATOM 4623 O O . TYR A 1 562 ? 12.312 -44.219 -19.641 1 89.62 562 TYR A O 1
ATOM 4631 N N . PHE A 1 563 ? 10.734 -45.625 -20.516 1 91.31 563 PHE A N 1
ATOM 4632 C CA . PHE A 1 563 ? 11.25 -46.688 -19.672 1 91.31 563 PHE A CA 1
ATOM 4633 C C . PHE A 1 563 ? 11.664 -47.906 -20.531 1 91.31 563 PHE A C 1
ATOM 4635 O O . PHE A 1 563 ? 11.023 -48.188 -21.531 1 91.31 563 PHE A O 1
ATOM 4642 N N . ASP A 1 564 ? 12.828 -48.406 -20.125 1 88.56 564 ASP A N 1
ATOM 4643 C CA . ASP A 1 564 ? 13.172 -49.781 -20.5 1 88.56 564 ASP A CA 1
ATOM 4644 C C . ASP A 1 564 ? 12.594 -50.781 -19.5 1 88.56 564 ASP A C 1
ATOM 4646 O O . ASP A 1 564 ? 13.148 -50.969 -18.422 1 88.56 564 ASP A O 1
ATOM 4650 N N . ASN A 1 565 ? 11.617 -51.5 -19.922 1 85.19 565 ASN A N 1
ATOM 4651 C CA . ASN A 1 565 ? 10.812 -52.281 -19 1 85.19 565 ASN A CA 1
ATOM 4652 C C . ASN A 1 565 ? 11.641 -53.406 -18.375 1 85.19 565 ASN A C 1
ATOM 4654 O O . ASN A 1 565 ? 11.469 -53.719 -17.188 1 85.19 565 ASN A O 1
ATOM 4658 N N . ALA A 1 566 ? 12.391 -54.031 -19.125 1 84.88 566 ALA A N 1
ATOM 4659 C CA . ALA A 1 566 ? 13.219 -55.094 -18.594 1 84.88 566 ALA A CA 1
ATOM 4660 C C . ALA A 1 566 ? 14.195 -54.594 -17.547 1 84.88 566 ALA A C 1
ATOM 4662 O O . ALA A 1 566 ? 14.359 -55.188 -16.484 1 84.88 566 ALA A O 1
ATOM 4663 N N . LYS A 1 567 ? 14.742 -53.562 -17.891 1 88.38 567 LYS A N 1
ATOM 4664 C CA . LYS A 1 567 ? 15.703 -52.969 -16.969 1 88.38 567 LYS A CA 1
ATOM 4665 C C . LYS A 1 567 ? 15.016 -52.469 -15.695 1 88.38 567 LYS A C 1
ATOM 4667 O O . LYS A 1 567 ? 15.555 -52.625 -14.602 1 88.38 567 LYS A O 1
ATOM 4672 N N . LEU A 1 568 ? 13.922 -51.844 -15.883 1 89.69 568 LEU A N 1
ATOM 4673 C CA . LEU A 1 568 ? 13.172 -51.375 -14.734 1 89.69 568 LEU A CA 1
ATOM 4674 C C . LEU A 1 568 ? 12.805 -52.5 -13.797 1 89.69 568 LEU A C 1
ATOM 4676 O O . LEU A 1 568 ? 12.891 -52.375 -12.578 1 89.69 568 LEU A O 1
ATOM 4680 N N . LYS A 1 569 ? 12.398 -53.594 -14.352 1 83.19 569 LYS A N 1
ATOM 4681 C CA . LYS A 1 569 ? 12.039 -54.75 -13.539 1 83.19 569 LYS A CA 1
ATOM 4682 C C . LYS A 1 569 ? 13.227 -55.219 -12.719 1 83.19 569 LYS A C 1
ATOM 4684 O O . LYS A 1 569 ? 13.078 -55.531 -11.531 1 83.19 569 LYS A O 1
ATOM 4689 N N . THR A 1 570 ? 14.328 -55.281 -13.359 1 82.94 570 THR A N 1
ATOM 4690 C CA . THR A 1 570 ? 15.547 -55.719 -12.68 1 82.94 570 THR A CA 1
ATOM 4691 C C . THR A 1 570 ? 15.891 -54.75 -11.531 1 82.94 570 THR A C 1
ATOM 4693 O O . THR A 1 570 ? 16.25 -55.219 -10.438 1 82.94 570 THR A O 1
ATOM 4696 N N . GLU A 1 571 ? 15.766 -53.562 -11.812 1 85.19 571 GLU A N 1
ATOM 4697 C CA . GLU A 1 571 ? 16.109 -52.562 -10.812 1 85.19 571 GLU A CA 1
ATOM 4698 C C . GLU A 1 571 ? 15.141 -52.594 -9.641 1 85.19 571 GLU A C 1
ATOM 4700 O O . GLU A 1 571 ? 15.547 -52.406 -8.484 1 85.19 571 GLU A O 1
ATOM 4705 N N . LEU A 1 572 ? 13.961 -52.812 -9.93 1 83.31 572 LEU A N 1
ATOM 4706 C CA . LEU A 1 572 ? 12.953 -52.906 -8.875 1 83.31 572 LEU A CA 1
ATOM 4707 C C . LEU A 1 572 ? 13.188 -54.156 -8.016 1 83.31 572 LEU A C 1
ATOM 4709 O O . LEU A 1 572 ? 12.984 -54.125 -6.801 1 83.31 572 LEU A O 1
ATOM 4713 N N . GLU A 1 573 ? 13.562 -55.156 -8.664 1 76.06 573 GLU A N 1
ATOM 4714 C CA . GLU A 1 573 ? 13.867 -56.375 -7.934 1 76.06 573 GLU A CA 1
ATOM 4715 C C . GLU A 1 573 ? 15.031 -56.156 -6.969 1 76.06 573 GLU A C 1
ATOM 4717 O O . GLU A 1 573 ? 15.031 -56.688 -5.859 1 76.06 573 GLU A O 1
ATOM 4722 N N . LEU A 1 574 ? 15.953 -55.438 -7.473 1 72.94 574 LEU A N 1
ATOM 4723 C CA . LEU A 1 574 ? 17.078 -55.125 -6.613 1 72.94 574 LEU A CA 1
ATOM 4724 C C . LEU A 1 574 ? 16.625 -54.312 -5.398 1 72.94 574 LEU A C 1
ATOM 4726 O O . LEU A 1 574 ? 17.125 -54.531 -4.289 1 72.94 574 LEU A O 1
ATOM 4730 N N . LEU A 1 575 ? 15.805 -53.406 -5.641 1 73.25 575 LEU A N 1
ATOM 4731 C CA . LEU A 1 575 ? 15.273 -52.562 -4.57 1 73.25 575 LEU A CA 1
ATOM 4732 C C . LEU A 1 575 ? 14.539 -53.438 -3.535 1 73.25 575 LEU A C 1
ATOM 4734 O O . LEU A 1 575 ? 14.664 -53.188 -2.332 1 73.25 575 LEU A O 1
ATOM 4738 N N . TYR A 1 576 ? 13.852 -54.438 -4.055 1 70.44 576 TYR A N 1
ATOM 4739 C CA . TYR A 1 576 ? 13.008 -55.25 -3.188 1 70.44 576 TYR A CA 1
ATOM 4740 C C . TYR A 1 576 ? 13.836 -56.25 -2.4 1 70.44 576 TYR A C 1
ATOM 4742 O O . TYR A 1 576 ? 13.523 -56.562 -1.25 1 70.44 576 TYR A O 1
ATOM 4750 N N . ASN A 1 577 ? 14.828 -56.781 -2.99 1 66.56 577 ASN A N 1
ATOM 4751 C CA . ASN A 1 577 ? 15.531 -57.938 -2.424 1 66.56 577 ASN A CA 1
ATOM 4752 C C . ASN A 1 577 ? 16.734 -57.5 -1.595 1 66.56 577 ASN A C 1
ATOM 4754 O O . ASN A 1 577 ? 17.188 -58.219 -0.708 1 66.56 577 ASN A O 1
ATOM 4758 N N . ASP A 1 578 ? 17.5 -56.5 -2.041 1 57.75 578 ASP A N 1
ATOM 4759 C CA . ASP A 1 578 ? 18.703 -56.062 -1.337 1 57.75 578 ASP A CA 1
ATOM 4760 C C . ASP A 1 578 ? 18.375 -55 -0.287 1 57.75 578 ASP A C 1
ATOM 4762 O O . ASP A 1 578 ? 18.031 -53.875 -0.628 1 57.75 578 ASP A O 1
ATOM 4766 N N . SER A 1 579 ? 18.391 -55.469 0.914 1 54.81 579 SER A N 1
ATOM 4767 C CA . SER A 1 579 ? 18.062 -54.562 2.029 1 54.81 579 SER A CA 1
ATOM 4768 C C . SER A 1 579 ? 19.047 -53.406 2.107 1 54.81 579 SER A C 1
ATOM 4770 O O . SER A 1 579 ? 18.719 -52.344 2.678 1 54.81 579 SER A O 1
ATOM 4772 N N . THR A 1 580 ? 20.266 -53.594 1.683 1 53.22 580 THR A N 1
ATOM 4773 C CA . THR A 1 580 ? 21.266 -52.531 1.765 1 53.22 580 THR A CA 1
ATOM 4774 C C . THR A 1 580 ? 20.922 -51.406 0.805 1 53.22 580 THR A C 1
ATOM 4776 O O . THR A 1 580 ? 21.141 -50.219 1.117 1 53.22 580 THR A O 1
ATOM 4779 N N . ILE A 1 581 ? 20.781 -51.812 -0.28 1 50.5 581 ILE A N 1
ATOM 4780 C CA . ILE A 1 581 ? 20.359 -50.812 -1.257 1 50.5 581 ILE A CA 1
ATOM 4781 C C . ILE A 1 581 ? 18.891 -50.469 -1.019 1 50.5 581 ILE A C 1
ATOM 4783 O O . ILE A 1 581 ? 18.5 -49.312 -1.113 1 50.5 581 ILE A O 1
ATOM 4787 N N . GLY A 1 582 ? 18.266 -51.656 -0.934 1 50.25 582 GLY A N 1
ATOM 4788 C CA . GLY A 1 582 ? 16.875 -51.531 -0.542 1 50.25 582 GLY A CA 1
ATOM 4789 C C . GLY A 1 582 ? 16.688 -50.938 0.837 1 50.25 582 GLY A C 1
ATOM 4790 O O . GLY A 1 582 ? 15.562 -50.688 1.264 1 50.25 582 GLY A O 1
ATOM 4791 N N . GLY A 1 583 ? 17.672 -51.062 1.593 1 46.53 583 GLY A N 1
ATOM 4792 C CA . GLY A 1 583 ? 17.875 -50.5 2.916 1 46.53 583 GLY A CA 1
ATOM 4793 C C . GLY A 1 583 ? 17.172 -49.156 3.104 1 46.53 583 GLY A C 1
ATOM 4794 O O . GLY A 1 583 ? 17.391 -48.469 4.113 1 46.53 583 GLY A O 1
ATOM 4795 N N . ILE A 1 584 ? 16.672 -48.719 2.172 1 51.84 584 ILE A N 1
ATOM 4796 C CA . ILE A 1 584 ? 15.68 -47.656 2.277 1 51.84 584 ILE A CA 1
ATOM 4797 C C . ILE A 1 584 ? 14.781 -47.906 3.486 1 51.84 584 ILE A C 1
ATOM 4799 O O . ILE A 1 584 ? 14.398 -46.969 4.191 1 51.84 584 ILE A O 1
ATOM 4803 N N . GLY A 1 585 ? 14.633 -49.312 3.748 1 49.06 585 GLY A N 1
ATOM 4804 C CA . GLY A 1 585 ? 13.969 -49.656 4.992 1 49.06 585 GLY A CA 1
ATOM 4805 C C . GLY A 1 585 ? 14.75 -49.219 6.227 1 49.06 585 GLY A C 1
ATOM 4806 O O . GLY A 1 585 ? 14.164 -48.75 7.195 1 49.06 585 GLY A O 1
ATOM 4807 N N . GLU A 1 586 ? 16.094 -49.625 6.141 1 49.22 586 GLU A N 1
ATOM 4808 C CA . GLU A 1 586 ? 16.891 -49.281 7.324 1 49.22 586 GLU A CA 1
ATOM 4809 C C . GLU A 1 586 ? 17.125 -47.781 7.438 1 49.22 586 GLU A C 1
ATOM 4811 O O . GLU A 1 586 ? 17.281 -47.281 8.539 1 49.22 586 GLU A O 1
ATOM 4816 N N . ALA A 1 587 ? 17.188 -47.125 6.32 1 52.75 587 ALA A N 1
ATOM 4817 C CA . ALA A 1 587 ? 17.562 -45.719 6.371 1 52.75 587 ALA A CA 1
ATOM 4818 C C . ALA A 1 587 ? 16.359 -44.844 6.691 1 52.75 587 ALA A C 1
ATOM 4820 O O . ALA A 1 587 ? 16.484 -43.625 6.816 1 52.75 587 ALA A O 1
ATOM 4821 N N . GLY A 1 588 ? 15.328 -45.531 7.027 1 59.88 588 GLY A N 1
ATOM 4822 C CA . GLY A 1 588 ? 14.172 -44.719 7.398 1 59.88 588 GLY A CA 1
ATOM 4823 C C . GLY A 1 588 ? 13.484 -44.062 6.211 1 59.88 588 GLY A C 1
ATOM 4824 O O . GLY A 1 588 ? 12.867 -43 6.344 1 59.88 588 GLY A O 1
ATOM 4825 N N . VAL A 1 589 ? 13.734 -44.625 4.98 1 66.44 589 VAL A N 1
ATOM 4826 C CA . VAL A 1 589 ? 13.102 -44.094 3.775 1 66.44 589 VAL A CA 1
ATOM 4827 C C . VAL A 1 589 ? 11.664 -44.594 3.686 1 66.44 589 VAL A C 1
ATOM 4829 O O . VAL A 1 589 ? 11.422 -45.781 3.541 1 66.44 589 VAL A O 1
ATOM 4832 N N . LYS A 1 590 ? 10.734 -43.688 3.84 1 67.81 590 LYS A N 1
ATOM 4833 C CA . LYS A 1 590 ? 9.328 -44.062 3.961 1 67.81 590 LYS A CA 1
ATOM 4834 C C . LYS A 1 590 ? 8.539 -43.656 2.729 1 67.81 590 LYS A C 1
ATOM 4836 O O . LYS A 1 590 ? 7.531 -44.281 2.387 1 67.81 590 LYS A O 1
ATOM 4841 N N . THR A 1 591 ? 9.047 -42.688 1.944 1 78.06 591 THR A N 1
ATOM 4842 C CA . THR A 1 591 ? 8.273 -42.125 0.837 1 78.06 591 THR A CA 1
ATOM 4843 C C . THR A 1 591 ? 9.094 -42.156 -0.453 1 78.06 591 THR A C 1
ATOM 4845 O O . THR A 1 591 ? 10.32 -42.219 -0.416 1 78.06 591 THR A O 1
ATOM 4848 N N . PRO A 1 592 ? 8.344 -42.188 -1.545 1 82 592 PRO A N 1
ATOM 4849 C CA . PRO A 1 592 ? 9.055 -42.125 -2.824 1 82 592 PRO A CA 1
ATOM 4850 C C . PRO A 1 592 ? 10 -40.938 -2.908 1 82 592 PRO A C 1
ATOM 4852 O O . PRO A 1 592 ? 11.062 -41 -3.533 1 82 592 PRO A O 1
ATOM 4855 N N . ARG A 1 593 ? 9.68 -39.875 -2.289 1 83.94 593 ARG A N 1
ATOM 4856 C CA . ARG A 1 593 ? 10.531 -38.688 -2.281 1 83.94 593 ARG A CA 1
ATOM 4857 C C . ARG A 1 593 ? 11.836 -38.969 -1.551 1 83.94 593 ARG A C 1
ATOM 4859 O O . ARG A 1 593 ? 12.906 -38.562 -2.014 1 83.94 593 ARG A O 1
ATOM 4866 N N . ASP A 1 594 ? 11.688 -39.594 -0.443 1 83 594 ASP A N 1
ATOM 4867 C CA . ASP A 1 594 ? 12.875 -39.938 0.335 1 83 594 ASP A CA 1
ATOM 4868 C C . ASP A 1 594 ? 13.797 -40.875 -0.443 1 83 594 ASP A C 1
ATOM 4870 O O . ASP A 1 594 ? 15.023 -40.75 -0.385 1 83 594 ASP A O 1
ATOM 4874 N N . MET A 1 595 ? 13.156 -41.75 -1.071 1 83.44 595 MET A N 1
ATOM 4875 C CA . MET A 1 595 ? 13.914 -42.719 -1.874 1 83.44 595 MET A CA 1
ATOM 4876 C C . MET A 1 595 ? 14.656 -42 -3 1 83.44 595 MET A C 1
ATOM 4878 O O . MET A 1 595 ? 15.82 -42.312 -3.277 1 83.44 595 MET A O 1
ATOM 4882 N N . LEU A 1 596 ? 13.945 -41.156 -3.596 1 88.81 596 LEU A N 1
ATOM 4883 C CA . LEU A 1 596 ? 14.539 -40.375 -4.68 1 88.81 596 LEU A CA 1
ATOM 4884 C C . LEU A 1 596 ? 15.75 -39.594 -4.188 1 88.81 596 LEU A C 1
ATOM 4886 O O . LEU A 1 596 ? 16.797 -39.594 -4.832 1 88.81 596 LEU A O 1
ATOM 4890 N N . LYS A 1 597 ? 15.602 -38.969 -3.078 1 87.88 597 LYS A N 1
ATOM 4891 C CA . LYS A 1 597 ? 16.688 -38.156 -2.5 1 87.88 597 LYS A CA 1
ATOM 4892 C C . LYS A 1 597 ? 17.859 -39.062 -2.115 1 87.88 597 LYS A C 1
ATOM 4894 O O . LYS A 1 597 ? 19.016 -38.688 -2.334 1 87.88 597 LYS A O 1
ATOM 4899 N N . PHE A 1 598 ? 17.562 -40.156 -1.617 1 83.38 598 PHE A N 1
ATOM 4900 C CA . PHE A 1 598 ? 18.578 -41.125 -1.209 1 83.38 598 PHE A CA 1
ATOM 4901 C C . PHE A 1 598 ? 19.422 -41.562 -2.406 1 83.38 598 PHE A C 1
ATOM 4903 O O . PHE A 1 598 ? 20.641 -41.594 -2.342 1 83.38 598 PHE A O 1
ATOM 4910 N N . LEU A 1 599 ? 18.734 -41.938 -3.463 1 86.12 599 LEU A N 1
ATOM 4911 C CA . LEU A 1 599 ? 19.422 -42.375 -4.664 1 86.12 599 LEU A CA 1
ATOM 4912 C C . LEU A 1 599 ? 20.297 -41.281 -5.246 1 86.12 599 LEU A C 1
ATOM 4914 O O . LEU A 1 599 ? 21.406 -41.531 -5.715 1 86.12 599 LEU A O 1
ATOM 4918 N N . TYR A 1 600 ? 19.766 -40.156 -5.148 1 89.19 600 TYR A N 1
ATOM 4919 C CA . TYR A 1 600 ? 20.484 -39 -5.688 1 89.19 600 TYR A CA 1
ATOM 4920 C C . TYR A 1 600 ? 21.703 -38.656 -4.832 1 89.19 600 TYR A C 1
ATOM 4922 O O . TYR A 1 600 ? 22.812 -38.469 -5.352 1 89.19 600 TYR A O 1
ATOM 4930 N N . ASP A 1 601 ? 21.531 -38.656 -3.553 1 85.69 601 ASP A N 1
ATOM 4931 C CA . ASP A 1 601 ? 22.594 -38.25 -2.625 1 85.69 601 ASP A CA 1
ATOM 4932 C C . ASP A 1 601 ? 23.75 -39.219 -2.648 1 85.69 601 ASP A C 1
ATOM 4934 O O . ASP A 1 601 ? 24.906 -38.844 -2.451 1 85.69 601 ASP A O 1
ATOM 4938 N N . HIS A 1 602 ? 23.422 -40.375 -2.939 1 79.88 602 HIS A N 1
ATOM 4939 C CA . HIS A 1 602 ? 24.453 -41.406 -2.924 1 79.88 602 HIS A CA 1
ATOM 4940 C C . HIS A 1 602 ? 24.906 -41.75 -4.336 1 79.88 602 HIS A C 1
ATOM 4942 O O . HIS A 1 602 ? 25.625 -42.75 -4.543 1 79.88 602 HIS A O 1
ATOM 4948 N N . GLU A 1 603 ? 24.453 -41.062 -5.328 1 82.38 603 GLU A N 1
ATOM 4949 C CA . GLU A 1 603 ? 24.844 -41.188 -6.73 1 82.38 603 GLU A CA 1
ATOM 4950 C C . GLU A 1 603 ? 24.531 -42.562 -7.301 1 82.38 603 GLU A C 1
ATOM 4952 O O . GLU A 1 603 ? 25.312 -43.094 -8.078 1 82.38 603 GLU A O 1
ATOM 4957 N N . VAL A 1 604 ? 23.547 -43.125 -6.746 1 80.75 604 VAL A N 1
ATOM 4958 C CA . VAL A 1 604 ? 23.094 -44.406 -7.219 1 80.75 604 VAL A CA 1
ATOM 4959 C C . VAL A 1 604 ? 22.156 -44.25 -8.406 1 80.75 604 VAL A C 1
ATOM 4961 O O . VAL A 1 604 ? 21.812 -45.219 -9.094 1 80.75 604 VAL A O 1
ATOM 4964 N N . ASN A 1 605 ? 21.828 -43.062 -8.766 1 84.56 605 ASN A N 1
ATOM 4965 C CA . ASN A 1 605 ? 20.922 -42.75 -9.859 1 84.56 605 ASN A CA 1
ATOM 4966 C C . ASN A 1 605 ? 21.5 -43.125 -11.211 1 84.56 605 ASN A C 1
ATOM 4968 O O . ASN A 1 605 ? 20.766 -43.469 -12.141 1 84.56 605 ASN A O 1
ATOM 4972 N N . THR A 1 606 ? 22.781 -43.188 -11.25 1 83.88 606 THR A N 1
ATOM 4973 C CA . THR A 1 606 ? 23.422 -43.594 -12.5 1 83.88 606 THR A CA 1
ATOM 4974 C C . THR A 1 606 ? 23.406 -45.094 -12.672 1 83.88 606 THR A C 1
ATOM 4976 O O . THR A 1 606 ? 23.359 -45.594 -13.797 1 83.88 606 THR A O 1
ATOM 4979 N N . SER A 1 607 ? 23.359 -45.781 -11.516 1 81.56 607 SER A N 1
ATOM 4980 C CA . SER A 1 607 ? 23.375 -47.25 -11.531 1 81.56 607 SER A CA 1
ATOM 4981 C C . SER A 1 607 ? 21.969 -47.812 -11.68 1 81.56 607 SER A C 1
ATOM 4983 O O . SER A 1 607 ? 21.781 -48.906 -12.203 1 81.56 607 SER A O 1
ATOM 4985 N N . LEU A 1 608 ? 21.031 -47.062 -11.156 1 87.69 608 LEU A N 1
ATOM 4986 C CA . LEU A 1 608 ? 19.625 -47.469 -11.234 1 87.69 608 LEU A CA 1
ATOM 4987 C C . LEU A 1 608 ? 18.797 -46.375 -11.922 1 87.69 608 LEU A C 1
ATOM 4989 O O . LEU A 1 608 ? 17.891 -45.812 -11.312 1 87.69 608 LEU A O 1
ATOM 4993 N N . PRO A 1 609 ? 19.031 -46.156 -13.211 1 90.38 609 PRO A N 1
ATOM 4994 C CA . PRO A 1 609 ? 18.422 -45.031 -13.898 1 90.38 609 PRO A CA 1
ATOM 4995 C C . PRO A 1 609 ? 16.922 -45.188 -14.094 1 90.38 609 PRO A C 1
ATOM 4997 O O . PRO A 1 609 ? 16.172 -44.188 -14.047 1 90.38 609 PRO A O 1
ATOM 5000 N N . MET A 1 610 ? 16.469 -46.406 -14.336 1 91.12 610 MET A N 1
ATOM 5001 C CA . MET A 1 610 ? 15.047 -46.594 -14.586 1 91.12 610 MET A CA 1
ATOM 5002 C C . MET A 1 610 ? 14.234 -46.438 -13.305 1 91.12 610 MET A C 1
ATOM 5004 O O . MET A 1 610 ? 13.148 -45.875 -13.328 1 91.12 610 MET A O 1
ATOM 5008 N N . LEU A 1 611 ? 14.773 -46.875 -12.242 1 88.12 611 LEU A N 1
ATOM 5009 C CA . LEU A 1 611 ? 14.109 -46.719 -10.953 1 88.12 611 LEU A CA 1
ATOM 5010 C C . LEU A 1 611 ? 14.062 -45.219 -10.57 1 88.12 611 LEU A C 1
ATOM 5012 O O . LEU A 1 611 ? 13.039 -44.75 -10.086 1 88.12 611 LEU A O 1
ATOM 5016 N N . TYR A 1 612 ? 15.164 -44.562 -10.773 1 91.31 612 TYR A N 1
ATOM 5017 C CA . TYR A 1 612 ? 15.234 -43.156 -10.484 1 91.31 612 TYR A CA 1
ATOM 5018 C C . TYR A 1 612 ? 14.195 -42.375 -11.297 1 91.31 612 TYR A C 1
ATOM 5020 O O . TYR A 1 612 ? 13.508 -41.5 -10.773 1 91.31 612 TYR A O 1
ATOM 5028 N N . ARG A 1 613 ? 14.086 -42.75 -12.5 1 93.19 613 ARG A N 1
ATOM 5029 C CA . ARG A 1 613 ? 13.133 -42.125 -13.398 1 93.19 613 ARG A CA 1
ATOM 5030 C C . ARG A 1 613 ? 11.703 -42.375 -12.945 1 93.19 613 ARG A C 1
ATOM 5032 O O . ARG A 1 613 ? 10.852 -41.469 -13.039 1 93.19 613 ARG A O 1
ATOM 5039 N N . LEU A 1 614 ? 11.43 -43.531 -12.578 1 91.38 614 LEU A N 1
ATOM 5040 C CA . LEU A 1 614 ? 10.102 -43.844 -12.086 1 91.38 614 LEU A CA 1
ATOM 5041 C C . LEU A 1 614 ? 9.766 -43.031 -10.844 1 91.38 614 LEU A C 1
ATOM 5043 O O . LEU A 1 614 ? 8.641 -42.531 -10.711 1 91.38 614 LEU A O 1
ATOM 5047 N N . LEU A 1 615 ? 10.734 -42.906 -9.992 1 89.69 615 LEU A N 1
ATOM 5048 C CA . LEU A 1 615 ? 10.539 -42.125 -8.797 1 89.69 615 LEU A CA 1
ATOM 5049 C C . LEU A 1 615 ? 10.305 -40.656 -9.156 1 89.69 615 LEU A C 1
ATOM 5051 O O . LEU A 1 615 ? 9.461 -39.969 -8.555 1 89.69 615 LEU A O 1
ATOM 5055 N N . GLU A 1 616 ? 11.008 -40.156 -10.109 1 92.62 616 GLU A N 1
ATOM 5056 C CA . GLU A 1 616 ? 10.805 -38.812 -10.602 1 92.62 616 GLU A CA 1
ATOM 5057 C C . GLU A 1 616 ? 9.383 -38.625 -11.117 1 92.62 616 GLU A C 1
ATOM 5059 O O . GLU A 1 616 ? 8.75 -37.594 -10.867 1 92.62 616 GLU A O 1
ATOM 5064 N N . LEU A 1 617 ? 8.945 -39.562 -11.859 1 92.56 617 LEU A N 1
ATOM 5065 C CA . LEU A 1 617 ? 7.602 -39.531 -12.414 1 92.56 617 LEU A CA 1
ATOM 5066 C C . LEU A 1 617 ? 6.555 -39.469 -11.312 1 92.56 617 LEU A C 1
ATOM 5068 O O . LEU A 1 617 ? 5.668 -38.594 -11.352 1 92.56 617 LEU A O 1
ATOM 5072 N N . VAL A 1 618 ? 6.691 -40.219 -10.312 1 88.81 618 VAL A N 1
ATOM 5073 C CA . VAL A 1 618 ? 5.715 -40.312 -9.234 1 88.81 618 VAL A CA 1
ATOM 5074 C C . VAL A 1 618 ? 5.738 -39 -8.414 1 88.81 618 VAL A C 1
ATOM 5076 O O . VAL A 1 618 ? 4.684 -38.469 -8.07 1 88.81 618 VAL A O 1
ATOM 5079 N N . VAL A 1 619 ? 6.906 -38.5 -8.164 1 90.69 619 VAL A N 1
ATOM 5080 C CA . VAL A 1 619 ? 7.062 -37.344 -7.312 1 90.69 619 VAL A CA 1
ATOM 5081 C C . VAL A 1 619 ? 6.594 -36.094 -8.055 1 90.69 619 VAL A C 1
ATOM 5083 O O . VAL A 1 619 ? 6.188 -35.094 -7.438 1 90.69 619 VAL A O 1
ATOM 5086 N N . THR A 1 620 ? 6.637 -36.094 -9.336 1 93.88 620 THR A N 1
ATOM 5087 C CA . THR A 1 620 ? 6.219 -34.969 -10.156 1 93.88 620 THR A CA 1
ATOM 5088 C C . THR A 1 620 ? 4.699 -34.812 -10.125 1 93.88 620 THR A C 1
ATOM 5090 O O . THR A 1 620 ? 4.184 -33.688 -10.281 1 93.88 620 THR A O 1
ATOM 5093 N N . ILE A 1 621 ? 3.953 -35.812 -9.938 1 90.94 621 ILE A N 1
ATOM 5094 C CA . ILE A 1 621 ? 2.496 -35.781 -9.867 1 90.94 621 ILE A CA 1
ATOM 5095 C C . ILE A 1 621 ? 2.064 -35.125 -8.547 1 90.94 621 ILE A C 1
ATOM 5097 O O . ILE A 1 621 ? 2.389 -35.625 -7.473 1 90.94 621 ILE A O 1
ATOM 5101 N N . PRO A 1 622 ? 1.338 -34 -8.688 1 89.44 622 PRO A N 1
ATOM 5102 C CA . PRO A 1 622 ? 0.984 -33.281 -7.465 1 89.44 622 PRO A CA 1
ATOM 5103 C C . PRO A 1 622 ? -0.18 -33.906 -6.715 1 89.44 622 PRO A C 1
ATOM 5105 O O . PRO A 1 622 ? -1.228 -33.281 -6.539 1 89.44 622 PRO A O 1
ATOM 5108 N N . SER A 1 623 ? -0.198 -35.094 -6.496 1 78.75 623 SER A N 1
ATOM 5109 C CA . SER A 1 623 ? -1.271 -35.781 -5.781 1 78.75 623 SER A CA 1
ATOM 5110 C C . SER A 1 623 ? -0.946 -35.906 -4.297 1 78.75 623 SER A C 1
ATOM 5112 O O . SER A 1 623 ? 0.08 -35.406 -3.832 1 78.75 623 SER A O 1
ATOM 5114 N N . PHE A 1 624 ? -1.729 -36.562 -3.473 1 60.62 624 PHE A N 1
ATOM 5115 C CA . PHE A 1 624 ? -1.812 -36.594 -2.016 1 60.62 624 PHE A CA 1
ATOM 5116 C C . PHE A 1 624 ? -0.54 -37.156 -1.409 1 60.62 624 PHE A C 1
ATOM 5118 O O . PHE A 1 624 ? -0.333 -37.094 -0.196 1 60.62 624 PHE A O 1
ATOM 5125 N N . THR A 1 625 ? 0.372 -37.5 -2.207 1 57.81 625 THR A N 1
ATOM 5126 C CA . THR A 1 625 ? 1.423 -38.25 -1.521 1 57.81 625 THR A CA 1
ATOM 5127 C C . THR A 1 625 ? 2.643 -37.375 -1.282 1 57.81 625 THR A C 1
ATOM 5129 O O . THR A 1 625 ? 3.416 -37.594 -0.352 1 57.81 625 THR A O 1
ATOM 5132 N N . TRP A 1 626 ? 2.697 -36.188 -1.874 1 67.12 626 TRP A N 1
ATOM 5133 C CA . TRP A 1 626 ? 3.916 -35.438 -1.663 1 67.12 626 TRP A CA 1
ATOM 5134 C C . TRP A 1 626 ? 3.607 -33.938 -1.566 1 67.12 626 TRP A C 1
ATOM 5136 O O . TRP A 1 626 ? 3.838 -33.188 -2.516 1 67.12 626 TRP A O 1
ATOM 5146 N N . PRO A 1 627 ? 3.15 -33.594 -0.345 1 74.44 627 PRO A N 1
ATOM 5147 C CA . PRO A 1 627 ? 2.775 -32.188 -0.23 1 74.44 627 PRO A CA 1
ATOM 5148 C C . PRO A 1 627 ? 3.965 -31.281 0.096 1 74.44 627 PRO A C 1
ATOM 5150 O O . PRO A 1 627 ? 4.84 -31.672 0.874 1 74.44 627 PRO A O 1
ATOM 5153 N N . LEU A 1 628 ? 4.109 -30.281 -0.725 1 79.69 628 LEU A N 1
ATOM 5154 C CA . LEU A 1 628 ? 5.047 -29.219 -0.376 1 79.69 628 LEU A CA 1
ATOM 5155 C C . LEU A 1 628 ? 4.457 -28.297 0.69 1 79.69 628 LEU A C 1
ATOM 5157 O O . LEU A 1 628 ? 3.244 -28.078 0.732 1 79.69 628 LEU A O 1
ATOM 5161 N N . ARG A 1 629 ? 5.324 -27.906 1.567 1 80.06 629 ARG A N 1
ATOM 5162 C CA . ARG A 1 629 ? 4.828 -27.094 2.678 1 80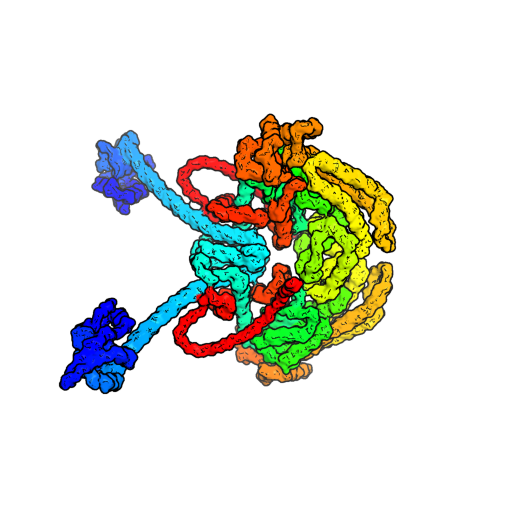.06 629 ARG A CA 1
ATOM 5163 C C . ARG A 1 629 ? 5.34 -25.656 2.582 1 80.06 629 ARG A C 1
ATOM 5165 O O . ARG A 1 629 ? 6.367 -25.406 1.957 1 80.06 629 ARG A O 1
ATOM 5172 N N . GLY A 1 630 ? 4.508 -24.766 3.102 1 80.69 630 GLY A N 1
ATOM 5173 C CA . GLY A 1 630 ? 4.914 -23.375 3.223 1 80.69 630 GLY A CA 1
ATOM 5174 C C . GLY A 1 630 ? 5.133 -22.703 1.883 1 80.69 630 GLY A C 1
ATOM 5175 O O . GLY A 1 630 ? 4.281 -22.781 0.994 1 80.69 630 GLY A O 1
ATOM 5176 N N . LYS A 1 631 ? 6.293 -22.078 1.757 1 86.5 631 LYS A N 1
ATOM 5177 C CA . LYS A 1 631 ? 6.582 -21.266 0.573 1 86.5 631 LYS A CA 1
ATOM 5178 C C . LYS A 1 631 ? 7.074 -22.141 -0.578 1 86.5 631 LYS A C 1
ATOM 5180 O O . LYS A 1 631 ? 7.188 -21.672 -1.714 1 86.5 631 LYS A O 1
ATOM 5185 N N . ALA A 1 632 ? 7.289 -23.375 -0.27 1 88.44 632 ALA A N 1
ATOM 5186 C CA . ALA A 1 632 ? 7.645 -24.297 -1.349 1 88.44 632 ALA A CA 1
ATOM 5187 C C . ALA A 1 632 ? 6.453 -24.547 -2.271 1 88.44 632 ALA A C 1
ATOM 5189 O O . ALA A 1 632 ? 6.633 -24.859 -3.449 1 88.44 632 ALA A O 1
ATOM 5190 N N . CYS A 1 633 ? 5.301 -24.375 -1.673 1 91.5 633 CYS A N 1
ATOM 5191 C CA . CYS A 1 633 ? 4.066 -24.484 -2.443 1 91.5 633 CYS A CA 1
ATOM 5192 C C . CYS A 1 633 ? 3.781 -23.188 -3.195 1 91.5 633 CYS A C 1
ATOM 5194 O O . CYS A 1 633 ? 3.623 -22.141 -2.58 1 91.5 633 CYS A O 1
ATOM 5196 N N . VAL A 1 634 ? 3.658 -23.297 -4.434 1 94 634 VAL A N 1
ATOM 5197 C CA . VAL A 1 634 ? 3.51 -22.109 -5.266 1 94 634 VAL A CA 1
ATOM 5198 C C . VAL A 1 634 ? 2.168 -21.438 -4.98 1 94 634 VAL A C 1
ATOM 5200 O O . VAL A 1 634 ? 2.057 -20.219 -5.027 1 94 634 VAL A O 1
ATOM 5203 N N . LEU A 1 635 ? 1.198 -22.188 -4.668 1 90.44 635 LEU A N 1
ATOM 5204 C CA . LEU A 1 635 ? -0.123 -21.641 -4.391 1 90.44 635 LEU A CA 1
ATOM 5205 C C . LEU A 1 635 ? -0.076 -20.688 -3.195 1 90.44 635 LEU A C 1
ATOM 5207 O O . LEU A 1 635 ? -0.739 -19.656 -3.193 1 90.44 635 LEU A O 1
ATOM 5211 N N . ASN A 1 636 ? 0.627 -21.078 -2.27 1 89.69 636 ASN A N 1
ATOM 5212 C CA . ASN A 1 636 ? 0.775 -20.219 -1.1 1 89.69 636 ASN A CA 1
ATOM 5213 C C . ASN A 1 636 ? 1.462 -18.906 -1.455 1 89.69 636 ASN A C 1
ATOM 5215 O O . ASN A 1 636 ? 1.088 -17.859 -0.945 1 89.69 636 ASN A O 1
ATOM 5219 N N . ARG A 1 637 ? 2.434 -19 -2.293 1 91.19 637 ARG A N 1
ATOM 5220 C CA . ARG A 1 637 ? 3.123 -17.781 -2.73 1 91.19 637 ARG A CA 1
ATOM 5221 C C . ARG A 1 637 ? 2.184 -16.875 -3.512 1 91.19 637 ARG A C 1
ATOM 5223 O O . ARG A 1 637 ? 2.229 -15.648 -3.359 1 91.19 637 ARG A O 1
ATOM 5230 N N . ILE A 1 638 ? 1.408 -17.484 -4.289 1 89.31 638 ILE A N 1
ATOM 5231 C CA . ILE A 1 638 ? 0.45 -16.734 -5.09 1 89.31 638 ILE A CA 1
ATOM 5232 C C . ILE A 1 638 ? -0.562 -16.047 -4.172 1 89.31 638 ILE A C 1
ATOM 5234 O O . ILE A 1 638 ? -0.88 -14.875 -4.359 1 89.31 638 ILE A O 1
ATOM 5238 N N . LYS A 1 639 ? -1.024 -16.766 -3.199 1 82.88 639 LYS A N 1
ATOM 5239 C CA . LYS A 1 639 ? -1.979 -16.203 -2.248 1 82.88 639 LYS A CA 1
ATOM 5240 C C . LYS A 1 639 ? -1.366 -15.023 -1.484 1 82.88 639 LYS A C 1
ATOM 5242 O O . LYS A 1 639 ? -2.023 -14.008 -1.271 1 82.88 639 LYS A O 1
ATOM 5247 N N . ASP A 1 640 ? -0.157 -15.148 -1.139 1 82.12 640 ASP A N 1
ATOM 5248 C CA . ASP A 1 640 ? 0.546 -14.086 -0.427 1 82.12 640 ASP A CA 1
ATOM 5249 C C . ASP A 1 640 ? 0.678 -12.836 -1.296 1 82.12 640 ASP A C 1
ATOM 5251 O O . ASP A 1 640 ? 0.538 -11.719 -0.804 1 82.12 640 ASP A O 1
ATOM 5255 N N . TYR A 1 641 ? 0.942 -13.062 -2.473 1 83 641 TYR A N 1
ATOM 5256 C CA . TYR A 1 641 ? 1.063 -11.953 -3.412 1 83 641 TYR A CA 1
ATOM 5257 C C . TYR A 1 641 ? -0.268 -11.227 -3.578 1 83 641 TYR A C 1
ATOM 5259 O O . TYR A 1 641 ? -0.31 -10 -3.633 1 83 641 TYR A O 1
ATOM 5267 N N . CYS A 1 642 ? -1.274 -11.992 -3.688 1 77.38 642 CYS A N 1
ATOM 5268 C CA . CYS A 1 642 ? -2.594 -11.43 -3.955 1 77.38 642 CYS A CA 1
ATOM 5269 C C . CYS A 1 642 ? -3.117 -10.672 -2.746 1 77.38 642 CYS A C 1
ATOM 5271 O O . CYS A 1 642 ? -3.959 -9.781 -2.883 1 77.38 642 CYS A O 1
ATOM 5273 N N . LYS A 1 643 ? -2.643 -10.992 -1.642 1 69.5 643 LYS A N 1
ATOM 5274 C CA . LYS A 1 643 ? -3.033 -10.266 -0.436 1 69.5 643 LYS A CA 1
ATOM 5275 C C . LYS A 1 643 ? -2.484 -8.844 -0.451 1 69.5 643 LYS A C 1
ATOM 5277 O O . LYS A 1 643 ? -3.012 -7.961 0.233 1 69.5 643 LYS A O 1
ATOM 5282 N N . LEU A 1 644 ? -1.419 -8.711 -1.134 1 61.09 644 LEU A N 1
ATOM 5283 C CA . LEU A 1 644 ? -0.766 -7.41 -1.146 1 61.09 644 LEU A CA 1
ATOM 5284 C C . LEU A 1 644 ? -1.492 -6.445 -2.078 1 61.09 644 LEU A C 1
ATOM 5286 O O . LEU A 1 644 ? -1.229 -5.242 -2.062 1 61.09 644 LEU A O 1
ATOM 5290 N N . GLU A 1 645 ? -2.902 -6.188 -2.01 1 54.91 645 GLU A N 1
ATOM 5291 C CA . GLU A 1 645 ? -3.965 -5.434 -2.672 1 54.91 645 GLU A CA 1
ATOM 5292 C C . GLU A 1 645 ? -3.395 -4.461 -3.697 1 54.91 645 GLU A C 1
ATOM 5294 O O . GLU A 1 645 ? -4.145 -3.773 -4.395 1 54.91 645 GLU A O 1
ATOM 5299 N N . LYS A 1 646 ? -2.129 -4.039 -3.691 1 50.97 646 LYS A N 1
ATOM 5300 C CA . LYS A 1 646 ? -1.789 -2.715 -4.207 1 50.97 646 LYS A CA 1
ATOM 5301 C C . LYS A 1 646 ? -1.719 -2.721 -5.73 1 50.97 646 LYS A C 1
ATOM 5303 O O . LYS A 1 646 ? -1.479 -1.681 -6.348 1 50.97 646 LYS A O 1
ATOM 5308 N N . PHE A 1 647 ? -1.993 -3.869 -6.441 1 50.47 647 PHE A N 1
ATOM 5309 C CA . PHE A 1 647 ? -1.422 -3.617 -7.758 1 50.47 647 PHE A CA 1
ATOM 5310 C C . PHE A 1 647 ? -2.52 -3.473 -8.805 1 50.47 647 PHE A C 1
ATOM 5312 O O . PHE A 1 647 ? -3.449 -4.281 -8.852 1 50.47 647 PHE A O 1
ATOM 5319 N N . GLU A 1 648 ? -2.867 -2.232 -9.117 1 49.84 648 GLU A N 1
ATOM 5320 C CA . GLU A 1 648 ? -3.76 -1.959 -10.234 1 49.84 648 GLU A CA 1
ATOM 5321 C C . GLU A 1 648 ? -3.65 -3.043 -11.305 1 49.84 648 GLU A C 1
ATOM 5323 O O . GLU A 1 648 ? -4.664 -3.539 -11.797 1 49.84 648 GLU A O 1
ATOM 5328 N N . GLU A 1 649 ? -2.461 -3.023 -12.023 1 50.31 649 GLU A N 1
ATOM 5329 C CA . GLU A 1 649 ? -2.359 -3.986 -13.109 1 50.31 649 GLU A CA 1
ATOM 5330 C C . GLU A 1 649 ? -1.349 -5.082 -12.789 1 50.31 649 GLU A C 1
ATOM 5332 O O . GLU A 1 649 ? -0.178 -4.797 -12.531 1 50.31 649 GLU A O 1
ATOM 5337 N N . PRO A 1 650 ? -1.973 -6.148 -12.211 1 51.34 650 PRO A N 1
ATOM 5338 C CA . PRO A 1 650 ? -1.004 -7.234 -12.055 1 51.34 650 PRO A CA 1
ATOM 5339 C C . PRO A 1 650 ? -0.099 -7.398 -13.273 1 51.34 650 PRO A C 1
ATOM 5341 O O . PRO A 1 650 ? -0.518 -7.965 -14.281 1 51.34 650 PRO A O 1
ATOM 5344 N N . ARG A 1 651 ? 0.863 -6.539 -13.461 1 60.84 651 ARG A N 1
ATOM 5345 C CA . ARG A 1 651 ? 1.768 -6.805 -14.57 1 60.84 651 ARG A CA 1
ATOM 5346 C C . ARG A 1 651 ? 2.562 -8.086 -14.336 1 60.84 651 ARG A C 1
ATOM 5348 O O . ARG A 1 651 ? 3.158 -8.266 -13.273 1 60.84 651 ARG A O 1
ATOM 5355 N N . SER A 1 652 ? 2.281 -9.047 -15.219 1 72.38 652 SER A N 1
ATOM 5356 C CA . SER A 1 652 ? 2.824 -10.398 -15.188 1 72.38 652 SER A CA 1
ATOM 5357 C C . SER A 1 652 ? 4.293 -10.398 -14.781 1 72.38 652 SER A C 1
ATOM 5359 O O . SER A 1 652 ? 4.738 -11.266 -14.031 1 72.38 652 SER A O 1
ATOM 5361 N N . ALA A 1 653 ? 4.926 -9.273 -15.086 1 85.5 653 ALA A N 1
ATOM 5362 C CA . ALA A 1 653 ? 6.355 -9.273 -14.797 1 85.5 653 ALA A CA 1
ATOM 5363 C C . ALA A 1 653 ? 6.613 -9.055 -13.312 1 85.5 653 ALA A C 1
ATOM 5365 O O . ALA A 1 653 ? 7.422 -9.766 -12.703 1 85.5 653 ALA A O 1
ATOM 5366 N N . PHE A 1 654 ? 5.883 -8.188 -12.758 1 83.19 654 PHE A N 1
ATOM 5367 C CA . PHE A 1 654 ? 6.02 -7.926 -11.336 1 83.19 654 PHE A CA 1
ATOM 5368 C C . PHE A 1 654 ? 5.59 -9.133 -10.516 1 83.19 654 PHE A C 1
ATOM 5370 O O . PHE A 1 654 ? 6.234 -9.477 -9.523 1 83.19 654 PHE A O 1
ATOM 5377 N N . ALA A 1 655 ? 4.566 -9.734 -10.953 1 86.75 655 ALA A N 1
ATOM 5378 C CA . ALA A 1 655 ? 4.062 -10.906 -10.25 1 86.75 655 ALA A CA 1
ATOM 5379 C C . ALA A 1 655 ? 5.086 -12.039 -10.266 1 86.75 655 ALA A C 1
ATOM 5381 O O . ALA A 1 655 ? 5.312 -12.695 -9.242 1 86.75 655 ALA A O 1
ATOM 5382 N N . LEU A 1 656 ? 5.652 -12.203 -11.391 1 92.5 656 LEU A N 1
ATOM 5383 C CA . LEU A 1 656 ? 6.648 -13.258 -11.523 1 92.5 656 LEU A CA 1
ATOM 5384 C C . LEU A 1 656 ? 7.812 -13.023 -10.57 1 92.5 656 LEU A C 1
ATOM 5386 O O . LEU A 1 656 ? 8.258 -13.953 -9.883 1 92.5 656 LEU A O 1
ATOM 5390 N N . LEU A 1 657 ? 8.273 -11.797 -10.523 1 91.5 657 LEU A N 1
ATOM 5391 C CA . LEU A 1 657 ? 9.422 -11.469 -9.688 1 91.5 657 LEU A CA 1
ATOM 5392 C C . LEU A 1 657 ? 9.078 -11.594 -8.203 1 91.5 657 LEU A C 1
ATOM 5394 O O . LEU A 1 657 ? 9.906 -12.023 -7.406 1 91.5 657 LEU A O 1
ATOM 5398 N N . ALA A 1 658 ? 7.883 -11.25 -7.891 1 87.56 658 ALA A N 1
ATOM 5399 C CA . ALA A 1 658 ? 7.441 -11.312 -6.5 1 87.56 658 ALA A CA 1
ATOM 5400 C C . ALA A 1 658 ? 7.207 -12.75 -6.062 1 87.56 658 ALA A C 1
ATOM 5402 O O . ALA A 1 658 ? 7.539 -13.125 -4.934 1 87.56 658 ALA A O 1
ATOM 5403 N N . ILE A 1 659 ? 6.652 -13.547 -6.871 1 91.19 659 ILE A N 1
ATOM 5404 C CA . ILE A 1 659 ? 6.27 -14.906 -6.523 1 91.19 659 ILE A CA 1
ATOM 5405 C C . ILE A 1 659 ? 7.488 -15.82 -6.594 1 91.19 659 ILE A C 1
ATOM 5407 O O . ILE A 1 659 ? 7.668 -16.703 -5.738 1 91.19 659 ILE A O 1
ATOM 5411 N N . GLU A 1 660 ? 8.266 -15.586 -7.594 1 95.31 660 GLU A N 1
ATOM 5412 C CA . GLU A 1 660 ? 9.508 -16.344 -7.723 1 95.31 660 GLU A CA 1
ATOM 5413 C C . GLU A 1 660 ? 10.695 -15.547 -7.176 1 95.31 660 GLU A C 1
ATOM 5415 O O . GLU A 1 660 ? 11.711 -15.391 -7.855 1 95.31 660 GLU A O 1
ATOM 5420 N N . LYS A 1 661 ? 10.531 -15.109 -6.02 1 91.25 661 LYS A N 1
ATOM 5421 C CA . LYS A 1 661 ? 11.508 -14.234 -5.375 1 91.25 661 LYS A CA 1
ATOM 5422 C C . LYS A 1 661 ? 12.844 -14.953 -5.188 1 91.25 661 LYS A C 1
ATOM 5424 O O . LYS A 1 661 ? 13.906 -14.359 -5.387 1 91.25 661 LYS A O 1
ATOM 5429 N N . ASP A 1 662 ? 12.797 -16.172 -4.82 1 90.56 662 ASP A N 1
ATOM 5430 C CA . ASP A 1 662 ? 14.016 -16.938 -4.574 1 90.56 662 ASP A CA 1
ATOM 5431 C C . ASP A 1 662 ? 14.852 -17.062 -5.848 1 90.56 662 ASP A C 1
ATOM 5433 O O . ASP A 1 662 ? 16.062 -16.891 -5.82 1 90.56 662 ASP A O 1
ATOM 5437 N N . MET A 1 663 ? 14.164 -17.391 -6.883 1 93.06 663 MET A N 1
ATOM 5438 C CA . MET A 1 663 ? 14.852 -17.5 -8.164 1 93.06 663 MET A CA 1
ATOM 5439 C C . MET A 1 663 ? 15.406 -16.156 -8.602 1 93.06 663 MET A C 1
ATOM 5441 O O . MET A 1 663 ? 16.484 -16.078 -9.195 1 93.06 663 MET A O 1
ATOM 5445 N N . PHE A 1 664 ? 14.695 -15.109 -8.32 1 94.06 664 PHE A N 1
ATOM 5446 C CA . PHE A 1 664 ? 15.094 -13.742 -8.633 1 94.06 664 PHE A CA 1
ATOM 5447 C C . PHE A 1 664 ? 16.359 -13.367 -7.875 1 94.06 664 PHE A C 1
ATOM 5449 O O . PHE A 1 664 ? 17.328 -12.867 -8.469 1 94.06 664 PHE A O 1
ATOM 5456 N N . LEU A 1 665 ? 16.391 -13.727 -6.66 1 91.12 665 LEU A N 1
ATOM 5457 C CA . LEU A 1 665 ? 17.547 -13.406 -5.82 1 91.12 665 LEU A CA 1
ATOM 5458 C C . LEU A 1 665 ? 18.766 -14.219 -6.246 1 91.12 665 LEU A C 1
ATOM 5460 O O . LEU A 1 665 ? 19.875 -13.703 -6.254 1 91.12 665 LEU A O 1
ATOM 5464 N N . GLU A 1 666 ? 18.484 -15.391 -6.617 1 91.12 666 GLU A N 1
ATOM 5465 C CA . GLU A 1 666 ? 19.578 -16.234 -7.117 1 91.12 666 GLU A CA 1
ATOM 5466 C C . GLU A 1 666 ? 20.125 -15.688 -8.43 1 91.12 666 GLU A C 1
ATOM 5468 O O . GLU A 1 666 ? 21.344 -15.688 -8.648 1 91.12 666 GLU A O 1
ATOM 5473 N N . ALA A 1 667 ? 19.266 -15.305 -9.258 1 93.12 667 ALA A N 1
ATOM 5474 C CA . ALA A 1 667 ? 19.688 -14.734 -10.539 1 93.12 667 ALA A CA 1
ATOM 5475 C C . ALA A 1 667 ? 20.516 -13.469 -10.336 1 93.12 667 ALA A C 1
ATOM 5477 O O . ALA A 1 667 ? 21.484 -13.234 -11.055 1 93.12 667 ALA A O 1
ATOM 5478 N N . GLU A 1 668 ? 20.141 -12.742 -9.383 1 90.31 668 GLU A N 1
ATOM 5479 C CA . GLU A 1 668 ? 20.812 -11.477 -9.094 1 90.31 668 GLU A CA 1
ATOM 5480 C C . GLU A 1 668 ? 22.266 -11.703 -8.664 1 90.31 668 GLU A C 1
ATOM 5482 O O . GLU A 1 668 ? 23.125 -10.844 -8.867 1 90.31 668 GLU A O 1
ATOM 5487 N N . GLN A 1 669 ? 22.547 -12.805 -8.133 1 88.94 669 GLN A N 1
ATOM 5488 C CA . GLN A 1 669 ? 23.891 -13.117 -7.648 1 88.94 669 GLN A CA 1
ATOM 5489 C C . GLN A 1 669 ? 24.766 -13.672 -8.766 1 88.94 669 GLN A C 1
ATOM 5491 O O . GLN A 1 669 ? 25.984 -13.781 -8.609 1 88.94 669 GLN A O 1
ATOM 5496 N N . SER A 1 670 ? 24.141 -13.898 -9.836 1 90.56 670 SER A N 1
ATOM 5497 C CA . SER A 1 670 ? 24.891 -14.43 -10.969 1 90.56 670 SER A CA 1
ATOM 5498 C C . SER A 1 670 ? 25.859 -13.398 -11.531 1 90.56 670 SER A C 1
ATOM 5500 O O . SER A 1 670 ? 25.562 -12.195 -11.539 1 90.56 670 SER A O 1
ATOM 5502 N N . SER A 1 671 ? 26.953 -13.812 -12.07 1 88.06 671 SER A N 1
ATOM 5503 C CA . SER A 1 671 ? 27.969 -12.93 -12.648 1 88.06 671 SER A CA 1
ATOM 5504 C C . SER A 1 671 ? 27.484 -12.32 -13.961 1 88.06 671 SER A C 1
ATOM 5506 O O . SER A 1 671 ? 27.984 -11.281 -14.398 1 88.06 671 SER A O 1
ATOM 5508 N N . HIS A 1 672 ? 26.484 -12.984 -14.547 1 91.25 672 HIS A N 1
ATOM 5509 C CA . HIS A 1 672 ? 26 -12.516 -15.844 1 91.25 672 HIS A CA 1
ATOM 5510 C C . HIS A 1 672 ? 24.688 -11.773 -15.703 1 91.25 672 HIS A C 1
ATOM 5512 O O . HIS A 1 672 ? 23.984 -11.547 -16.688 1 91.25 672 HIS A O 1
ATOM 5518 N N . TRP A 1 673 ? 24.391 -11.367 -14.523 1 94.06 673 TRP A N 1
ATOM 5519 C CA . TRP A 1 673 ? 23.094 -10.773 -14.211 1 94.06 673 TRP A CA 1
ATOM 5520 C C . TRP A 1 673 ? 22.844 -9.531 -15.055 1 94.06 673 TRP A C 1
ATOM 5522 O O . TRP A 1 673 ? 21.844 -9.453 -15.781 1 94.06 673 TRP A O 1
ATOM 5532 N N . TYR A 1 674 ? 23.766 -8.633 -15.109 1 95.38 674 TYR A N 1
ATOM 5533 C CA . TYR A 1 674 ? 23.594 -7.363 -15.805 1 95.38 674 TYR A CA 1
ATOM 5534 C C . TYR A 1 674 ? 23.609 -7.562 -17.312 1 95.38 674 TYR A C 1
ATOM 5536 O O . TYR A 1 674 ? 22.766 -7.023 -18.031 1 95.38 674 TYR A O 1
ATOM 5544 N N . ASP A 1 675 ? 24.484 -8.406 -17.703 1 94.62 675 ASP A N 1
ATOM 5545 C CA . ASP A 1 675 ? 24.656 -8.617 -19.141 1 94.62 675 ASP A CA 1
ATOM 5546 C C . ASP A 1 675 ? 23.406 -9.25 -19.75 1 94.62 675 ASP A C 1
ATOM 5548 O O . ASP A 1 675 ? 22.953 -8.844 -20.828 1 94.62 675 ASP A O 1
ATOM 5552 N N . GLU A 1 676 ? 22.891 -10.164 -19.078 1 94.94 676 GLU A N 1
ATOM 5553 C CA . GLU A 1 676 ? 21.688 -10.836 -19.578 1 94.94 676 GLU A CA 1
ATOM 5554 C C . GLU A 1 676 ? 20.516 -9.859 -19.688 1 94.94 676 GLU A C 1
ATOM 5556 O O . GLU A 1 676 ? 19.797 -9.867 -20.688 1 94.94 676 GLU A O 1
ATOM 5561 N N . ILE A 1 677 ? 20.375 -9.031 -18.719 1 95.94 677 ILE A N 1
ATOM 5562 C CA . ILE A 1 677 ? 19.266 -8.078 -18.688 1 95.94 677 ILE A CA 1
ATOM 5563 C C . ILE A 1 677 ? 19.453 -7.027 -19.781 1 95.94 677 ILE A C 1
ATOM 5565 O O . ILE A 1 677 ? 18.531 -6.73 -20.547 1 95.94 677 ILE A O 1
ATOM 5569 N N . ILE A 1 678 ? 20.656 -6.492 -19.859 1 96.06 678 ILE A N 1
ATOM 5570 C CA . ILE A 1 678 ? 20.938 -5.418 -20.812 1 96.06 678 ILE A CA 1
ATOM 5571 C C . ILE A 1 678 ? 20.812 -5.945 -22.234 1 96.06 678 ILE A C 1
ATOM 5573 O O . ILE A 1 678 ? 20.328 -5.242 -23.125 1 96.06 678 ILE A O 1
ATOM 5577 N N . ASP A 1 679 ? 21.25 -7.145 -22.484 1 94.19 679 ASP A N 1
ATOM 5578 C CA . ASP A 1 679 ? 21.172 -7.73 -23.812 1 94.19 679 ASP A CA 1
ATOM 5579 C C . ASP A 1 679 ? 19.719 -7.875 -24.266 1 94.19 679 ASP A C 1
ATOM 5581 O O . ASP A 1 679 ? 19.391 -7.605 -25.422 1 94.19 679 ASP A O 1
ATOM 5585 N N . TYR A 1 680 ? 18.938 -8.344 -23.391 1 94.69 680 TYR A N 1
ATOM 5586 C CA . TYR A 1 680 ? 17.516 -8.438 -23.75 1 94.69 680 TYR A CA 1
ATOM 5587 C C . TYR A 1 680 ? 16.906 -7.055 -23.906 1 94.69 680 TYR A C 1
ATOM 5589 O O . TYR A 1 680 ? 16.141 -6.812 -24.844 1 94.69 680 TYR A O 1
ATOM 5597 N N . PHE A 1 681 ? 17.234 -6.156 -22.969 1 94.81 681 PHE A N 1
ATOM 5598 C CA . PHE A 1 681 ? 16.734 -4.785 -23 1 94.81 681 PHE A CA 1
ATOM 5599 C C . PHE A 1 681 ? 17.078 -4.133 -24.344 1 94.81 681 PHE A C 1
ATOM 5601 O O . PHE A 1 681 ? 16.281 -3.365 -24.891 1 94.81 681 PHE A O 1
ATOM 5608 N N . ALA A 1 682 ? 18.156 -4.457 -24.875 1 93.19 682 ALA A N 1
ATOM 5609 C CA . ALA A 1 682 ? 18.656 -3.875 -26.109 1 93.19 682 ALA A CA 1
ATOM 5610 C C . ALA A 1 682 ? 17.781 -4.305 -27.297 1 93.19 682 ALA A C 1
ATOM 5612 O O . ALA A 1 682 ? 17.766 -3.639 -28.344 1 93.19 682 ALA A O 1
ATOM 5613 N N . THR A 1 683 ? 17.125 -5.383 -27.156 1 91.69 683 THR A N 1
ATOM 5614 C CA . THR A 1 683 ? 16.297 -5.898 -28.25 1 91.69 683 THR A CA 1
ATOM 5615 C C . THR A 1 683 ? 14.938 -5.203 -28.266 1 91.69 683 THR A C 1
ATOM 5617 O O . THR A 1 683 ? 14.195 -5.301 -29.25 1 91.69 683 THR A O 1
ATOM 5620 N N . LEU A 1 684 ? 14.641 -4.543 -27.219 1 90.25 684 LEU A N 1
ATOM 5621 C CA . LEU A 1 684 ? 13.328 -3.924 -27.109 1 90.25 684 LEU A CA 1
ATOM 5622 C C . LEU A 1 684 ? 13.281 -2.611 -27.891 1 90.25 684 LEU A C 1
ATOM 5624 O O . LEU A 1 684 ? 14.305 -1.949 -28.047 1 90.25 684 LEU A O 1
ATOM 5628 N N . PRO A 1 685 ? 12.18 -2.205 -28.266 1 80.25 685 PRO A N 1
ATOM 5629 C CA . PRO A 1 685 ? 12.055 -1.023 -29.125 1 80.25 685 PRO A CA 1
ATOM 5630 C C . PRO A 1 685 ? 12.383 0.276 -28.391 1 80.25 685 PRO A C 1
ATOM 5632 O O . PRO A 1 685 ? 12.789 1.257 -29.016 1 80.25 685 PRO A O 1
ATOM 5635 N N . SER A 1 686 ? 12.188 0.353 -27.188 1 76.12 686 SER A N 1
ATOM 5636 C CA . SER A 1 686 ? 12.383 1.584 -26.422 1 76.12 686 SER A CA 1
ATOM 5637 C C . SER A 1 686 ? 13.859 1.97 -26.375 1 76.12 686 SER A C 1
ATOM 5639 O O . SER A 1 686 ? 14.195 3.088 -25.984 1 76.12 686 SER A O 1
ATOM 5641 N N . THR A 1 687 ? 14.727 1.108 -26.844 1 74.06 687 THR A N 1
ATOM 5642 C CA . THR A 1 687 ? 16.156 1.317 -26.672 1 74.06 687 THR A CA 1
ATOM 5643 C C . THR A 1 687 ? 16.766 1.962 -27.922 1 74.06 687 THR A C 1
ATOM 5645 O O . THR A 1 687 ? 17.984 1.991 -28.078 1 74.06 687 THR A O 1
ATOM 5648 N N . SER A 1 688 ? 16.031 2.445 -28.688 1 71.88 688 SER A N 1
ATOM 5649 C CA . SER A 1 688 ? 16.562 3.018 -29.922 1 71.88 688 SER A CA 1
ATOM 5650 C C . SER A 1 688 ? 17.453 4.223 -29.641 1 71.88 688 SER A C 1
ATOM 5652 O O . SER A 1 688 ? 18.312 4.559 -30.453 1 71.88 688 SER A O 1
ATOM 5654 N N . SER A 1 689 ? 17.375 4.754 -28.516 1 75.94 689 SER A N 1
ATOM 5655 C CA . SER A 1 689 ? 18.078 6.008 -28.234 1 75.94 689 SER A CA 1
ATOM 5656 C C . SER A 1 689 ? 19.391 5.758 -27.5 1 75.94 689 SER A C 1
ATOM 5658 O O . SER A 1 689 ? 20.062 6.707 -27.094 1 75.94 689 SER A O 1
ATOM 5660 N N . ILE A 1 690 ? 19.734 4.457 -27.328 1 85.5 690 ILE A N 1
ATOM 5661 C CA . ILE A 1 690 ? 20.953 4.164 -26.578 1 85.5 690 ILE A CA 1
ATOM 5662 C C . ILE A 1 690 ? 21.672 2.973 -27.203 1 85.5 690 ILE A C 1
ATOM 5664 O O . ILE A 1 690 ? 21.031 2 -27.609 1 85.5 690 ILE A O 1
ATOM 5668 N N . GLU A 1 691 ? 22.922 3.098 -27.422 1 86 691 GLU A N 1
ATOM 5669 C CA . GLU A 1 691 ? 23.734 2.012 -27.969 1 86 691 GLU A CA 1
ATOM 5670 C C . GLU A 1 691 ? 24.203 1.067 -26.859 1 86 691 GLU A C 1
ATOM 5672 O O . GLU A 1 691 ? 24.906 1.482 -25.938 1 86 691 GLU A O 1
ATOM 5677 N N . LEU A 1 692 ? 23.828 -0.227 -27 1 91.06 692 LEU A N 1
ATOM 5678 C CA . LEU A 1 692 ? 24.109 -1.159 -25.906 1 91.06 692 LEU A CA 1
ATOM 5679 C C . LEU A 1 692 ? 24.844 -2.393 -26.422 1 91.06 692 LEU A C 1
ATOM 5681 O O . LEU A 1 692 ? 25.281 -3.24 -25.641 1 91.06 692 LEU A O 1
ATOM 5685 N N . VAL A 1 693 ? 25.078 -2.539 -27.734 1 89.19 693 VAL A N 1
ATOM 5686 C CA . VAL A 1 693 ? 25.688 -3.725 -28.312 1 89.19 693 VAL A CA 1
ATOM 5687 C C . VAL A 1 693 ? 27.125 -3.41 -28.734 1 89.19 693 VAL A C 1
ATOM 5689 O O . VAL A 1 693 ? 27.359 -2.443 -29.453 1 89.19 693 VAL A O 1
ATOM 5692 N N . TYR A 1 694 ? 28.031 -4.207 -28.172 1 87.62 694 TYR A N 1
ATOM 5693 C CA . TYR A 1 694 ? 29.438 -4.031 -28.531 1 87.62 694 TYR A CA 1
ATOM 5694 C C . TYR A 1 694 ? 29.656 -4.316 -30.016 1 87.62 694 TYR A C 1
ATOM 5696 O O . TYR A 1 694 ? 29.047 -5.223 -30.578 1 87.62 694 TYR A O 1
ATOM 5704 N N . LYS A 1 695 ? 30.406 -3.623 -30.719 1 75 695 LYS A N 1
ATOM 5705 C CA . LYS A 1 695 ? 30.719 -3.797 -32.125 1 75 695 LYS A CA 1
ATOM 5706 C C . LYS A 1 695 ? 31.953 -4.691 -32.312 1 75 695 LYS A C 1
ATOM 5708 O O . LYS A 1 695 ? 33 -4.469 -31.703 1 75 695 LYS A O 1
ATOM 5713 N N . ASN A 1 696 ? 31.859 -6.152 -32.219 1 61.66 696 ASN A N 1
ATOM 5714 C CA . ASN A 1 696 ? 32.969 -7.039 -32.531 1 61.66 696 ASN A CA 1
ATOM 5715 C C . ASN A 1 696 ? 33.375 -6.957 -34 1 61.66 696 ASN A C 1
ATOM 5717 O O . ASN A 1 696 ? 32.531 -6.699 -34.875 1 61.66 696 ASN A O 1
ATOM 5721 N N . GLY A 1 697 ? 34.656 -6.754 -34.438 1 47.31 697 GLY A N 1
ATOM 5722 C CA . GLY A 1 697 ? 35.156 -6.949 -35.781 1 47.31 697 GLY A CA 1
ATOM 5723 C C . GLY A 1 697 ? 34.688 -8.242 -36.438 1 47.31 697 GLY A C 1
ATOM 5724 O O . GLY A 1 697 ? 34.375 -8.281 -37.625 1 47.31 697 GLY A O 1
ATOM 5725 N N . GLU A 1 698 ? 35.375 -9.57 -36.062 1 38.12 698 GLU A N 1
ATOM 5726 C CA . GLU A 1 698 ? 35.219 -10.781 -36.875 1 38.12 698 GLU A CA 1
ATOM 5727 C C . GLU A 1 698 ? 33.781 -11.281 -36.844 1 38.12 698 GLU A C 1
ATOM 5729 O O . GLU A 1 698 ? 33.156 -11.289 -35.781 1 38.12 698 GLU A O 1
ATOM 5734 N N . THR A 1 699 ? 33.188 -11.445 -38.062 1 35.28 699 THR A N 1
ATOM 5735 C CA . THR A 1 699 ? 31.922 -12.047 -38.469 1 35.28 699 THR A CA 1
ATOM 5736 C C . THR A 1 699 ? 31.781 -13.445 -37.875 1 35.28 699 THR A C 1
ATOM 5738 O O . THR A 1 699 ? 32.094 -14.445 -38.531 1 35.28 699 THR A O 1
ATOM 5741 N N . SER A 1 700 ? 32.281 -13.961 -36.875 1 30.44 700 SER A N 1
ATOM 5742 C CA . SER A 1 700 ? 31.781 -15.328 -36.75 1 30.44 700 SER A CA 1
ATOM 5743 C C . SER A 1 700 ? 30.25 -15.367 -36.844 1 30.44 700 SER A C 1
ATOM 5745 O O . SER A 1 700 ? 29.578 -14.438 -36.406 1 30.44 700 SER A O 1
ATOM 5747 N N . GLY A 1 701 ? 29.703 -16.219 -37.812 1 30.33 701 GLY A N 1
ATOM 5748 C CA . GLY A 1 701 ? 28.391 -16.656 -38.25 1 30.33 701 GLY A CA 1
ATOM 5749 C C . GLY A 1 701 ? 27.438 -16.938 -37.094 1 30.33 701 GLY A C 1
ATOM 5750 O O . GLY A 1 701 ? 26.719 -17.938 -37.125 1 30.33 701 GLY A O 1
ATOM 5751 N N . HIS A 1 702 ? 27.734 -16.703 -35.969 1 29.08 702 HIS A N 1
ATOM 5752 C CA . HIS A 1 702 ? 26.641 -17.219 -35.156 1 29.08 702 HIS A CA 1
ATOM 5753 C C . HIS A 1 702 ? 25.297 -16.703 -35.656 1 29.08 702 HIS A C 1
ATOM 5755 O O . HIS A 1 702 ? 25.203 -15.562 -36.125 1 29.08 702 HIS A O 1
ATOM 5761 N N . GLY A 1 703 ? 24.344 -17.688 -35.938 1 25.88 703 GLY A N 1
ATOM 5762 C CA . GLY A 1 703 ? 23 -17.656 -36.469 1 25.88 703 GLY A CA 1
ATOM 5763 C C . GLY A 1 703 ? 22.188 -16.484 -35.969 1 25.88 703 GLY A C 1
ATOM 5764 O O . GLY A 1 703 ? 22.422 -15.984 -34.875 1 25.88 703 GLY A O 1
ATOM 5765 N N . LYS A 1 704 ? 21.812 -15.672 -36.906 1 29.36 704 LYS A N 1
ATOM 5766 C CA . LYS A 1 704 ? 20.656 -14.789 -36.781 1 29.36 704 LYS A CA 1
ATOM 5767 C C . LYS A 1 704 ? 19.547 -15.438 -35.969 1 29.36 704 LYS A C 1
ATOM 5769 O O . LYS A 1 704 ? 18.875 -16.359 -36.438 1 29.36 704 LYS A O 1
ATOM 5774 N N . THR A 1 705 ? 19.781 -15.727 -34.688 1 26.17 705 THR A N 1
ATOM 5775 C CA . THR A 1 705 ? 18.516 -16.109 -34.094 1 26.17 705 THR A CA 1
ATOM 5776 C C . THR A 1 705 ? 17.391 -15.211 -34.594 1 26.17 705 THR A C 1
ATOM 5778 O O . THR A 1 705 ? 17.547 -13.992 -34.688 1 26.17 705 THR A O 1
ATOM 5781 N N . ASN A 1 706 ? 16.531 -15.719 -35.438 1 24.03 706 ASN A N 1
ATOM 5782 C CA . ASN A 1 706 ? 15.273 -15.164 -35.938 1 24.03 706 ASN A CA 1
ATOM 5783 C C . ASN A 1 706 ? 14.555 -14.359 -34.844 1 24.03 706 ASN A C 1
ATOM 5785 O O . ASN A 1 706 ? 14.43 -14.812 -33.719 1 24.03 706 ASN A O 1
ATOM 5789 N N . LYS A 1 707 ? 14.656 -13.07 -35.062 1 29.34 707 LYS A N 1
ATOM 5790 C CA . LYS A 1 707 ? 13.703 -12.219 -34.344 1 29.34 707 LYS A CA 1
ATOM 5791 C C . LYS A 1 707 ? 12.344 -12.906 -34.25 1 29.34 707 LYS A C 1
ATOM 5793 O O . LYS A 1 707 ? 11.633 -13.062 -35.25 1 29.34 707 LYS A O 1
ATOM 5798 N N . THR A 1 708 ? 12.219 -14.07 -33.562 1 24.64 708 THR A N 1
ATOM 5799 C CA . THR A 1 708 ? 10.836 -14.492 -33.344 1 24.64 708 THR A CA 1
ATOM 5800 C C . THR A 1 708 ? 9.938 -13.289 -33.125 1 24.64 708 THR A C 1
ATOM 5802 O O . THR A 1 708 ? 10.273 -12.398 -32.344 1 24.64 708 THR A O 1
ATOM 5805 N N . GLU A 1 709 ? 9.102 -13.008 -34.125 1 26.41 709 GLU A N 1
ATOM 5806 C CA . GLU A 1 709 ? 7.957 -12.102 -34.125 1 26.41 709 GLU A CA 1
ATOM 5807 C C . GLU A 1 709 ? 7.254 -12.117 -32.781 1 26.41 709 GLU A C 1
ATOM 5809 O O . GLU A 1 709 ? 6.676 -13.133 -32.375 1 26.41 709 GLU A O 1
ATOM 5814 N N . LEU A 1 710 ? 7.926 -11.648 -31.844 1 27.78 710 LEU A N 1
ATOM 5815 C CA . LEU A 1 710 ? 7.113 -11.445 -30.656 1 27.78 710 LEU A CA 1
ATOM 5816 C C . LEU A 1 710 ? 5.754 -10.859 -31.016 1 27.78 710 LEU A C 1
ATOM 5818 O O . LEU A 1 710 ? 5.68 -9.82 -31.688 1 27.78 710 LEU A O 1
ATOM 5822 N N . ILE A 1 711 ? 4.754 -11.734 -31.234 1 26.03 711 ILE A N 1
ATOM 5823 C CA . ILE A 1 711 ? 3.338 -11.398 -31.328 1 26.03 711 ILE A CA 1
ATOM 5824 C C . ILE A 1 711 ? 2.998 -10.312 -30.312 1 26.03 711 ILE A C 1
ATOM 5826 O O . ILE A 1 711 ? 3.154 -10.516 -29.094 1 26.03 711 ILE A O 1
ATOM 5830 N N . SER A 1 712 ? 3.229 -9.086 -30.688 1 26.66 712 SER A N 1
ATOM 5831 C CA . SER A 1 712 ? 2.703 -7.93 -29.969 1 26.66 712 SER A CA 1
ATOM 5832 C C . SER A 1 712 ? 1.288 -8.188 -29.469 1 26.66 712 SER A C 1
ATOM 5834 O O . SER A 1 712 ? 0.427 -8.648 -30.219 1 26.66 712 SER A O 1
ATOM 5836 N N . GLU A 1 713 ? 1.161 -8.625 -28.344 1 26.19 713 GLU A N 1
ATOM 5837 C CA . GLU A 1 713 ? -0.216 -8.594 -27.859 1 26.19 713 GLU A CA 1
ATOM 5838 C C . GLU A 1 713 ? -0.937 -7.332 -28.312 1 26.19 713 GLU A C 1
ATOM 5840 O O . GLU A 1 713 ? -0.338 -6.254 -28.375 1 26.19 713 GLU A O 1
ATOM 5845 N N . PRO A 1 714 ? -2.033 -7.473 -29.125 1 26.72 714 PRO A N 1
ATOM 5846 C CA . PRO A 1 714 ? -2.822 -6.344 -29.609 1 26.72 714 PRO A CA 1
ATOM 5847 C C . PRO A 1 714 ? -3.033 -5.262 -28.562 1 26.72 714 PRO A C 1
ATOM 5849 O O . PRO A 1 714 ? -3.223 -5.57 -27.375 1 26.72 714 PRO A O 1
ATOM 5852 N N . GLU A 1 715 ? -2.328 -4.211 -28.719 1 25.92 715 GLU A N 1
ATOM 5853 C CA . GLU A 1 715 ? -2.645 -2.99 -27.984 1 25.92 715 GLU A CA 1
ATOM 5854 C C . GLU A 1 715 ? -4.148 -2.725 -27.969 1 25.92 715 GLU A C 1
ATOM 5856 O O . GLU A 1 715 ? -4.789 -2.727 -29.031 1 25.92 715 GLU A O 1
ATOM 5861 N N . LEU A 1 716 ? -4.938 -3.158 -27.016 1 23 716 LEU A N 1
ATOM 5862 C CA . LEU A 1 716 ? -6.312 -2.686 -26.922 1 23 716 LEU A CA 1
ATOM 5863 C C . LEU A 1 716 ? -6.395 -1.189 -27.203 1 23 716 LEU A C 1
ATOM 5865 O O . LEU A 1 716 ? -5.805 -0.385 -26.469 1 23 716 LEU A O 1
ATOM 5869 N N . SER A 1 717 ? -6.297 -0.813 -28.531 1 24 717 SER A N 1
ATOM 5870 C CA . SER A 1 717 ? -6.668 0.52 -29 1 24 717 SER A CA 1
ATOM 5871 C C . SER A 1 717 ? -7.941 1.01 -28.328 1 24 717 SER A C 1
ATOM 5873 O O . SER A 1 717 ? -9.008 0.411 -28.484 1 24 717 SER A O 1
ATOM 5875 N N . ILE A 1 718 ? -7.902 1.391 -27.125 1 24.11 718 ILE A N 1
ATOM 5876 C CA . ILE A 1 718 ? -9.07 2.158 -26.703 1 24.11 718 ILE A CA 1
ATOM 5877 C C . ILE A 1 718 ? -9.359 3.262 -27.719 1 24.11 718 ILE A C 1
ATOM 5879 O O . ILE A 1 718 ? -8.516 4.129 -27.953 1 24.11 718 ILE A O 1
ATOM 5883 N N . LYS A 1 719 ? -10.148 2.943 -28.703 1 22.69 719 LYS A N 1
ATOM 5884 C CA . LYS A 1 719 ? -10.789 3.877 -29.625 1 22.69 719 LYS A CA 1
ATOM 5885 C C . LYS A 1 719 ? -11.258 5.137 -28.906 1 22.69 719 LYS A C 1
ATOM 5887 O O . LYS A 1 719 ? -12.086 5.059 -28 1 22.69 719 LYS A O 1
ATOM 5892 N N . GLN A 1 720 ? -10.32 6.066 -28.844 1 22.5 720 GLN A N 1
ATOM 5893 C CA . GLN A 1 720 ? -10.812 7.418 -28.594 1 22.5 720 GLN A CA 1
ATOM 5894 C C . GLN A 1 720 ? -11.898 7.805 -29.578 1 22.5 720 GLN A C 1
ATOM 5896 O O . GLN A 1 720 ? -11.688 7.754 -30.797 1 22.5 720 GLN A O 1
ATOM 5901 N N . GLU A 1 721 ? -13.172 7.414 -29.375 1 21.34 721 GLU A N 1
ATOM 5902 C CA . GLU A 1 721 ? -14.312 7.996 -30.062 1 21.34 721 GLU A CA 1
ATOM 5903 C C . GLU A 1 721 ? -14.094 9.484 -30.344 1 21.34 721 GLU A C 1
ATOM 5905 O O . GLU A 1 721 ? -13.711 10.234 -29.453 1 21.34 721 GLU A O 1
ATOM 5910 N N . SER A 1 722 ? -13.672 9.781 -31.594 1 23.19 722 SER A N 1
ATOM 5911 C CA . SER A 1 722 ? -13.742 11.078 -32.25 1 23.19 722 SER A CA 1
ATOM 5912 C C . SER A 1 722 ? -15.016 11.828 -31.859 1 23.19 722 SER A C 1
ATOM 5914 O O . SER A 1 722 ? -16.031 11.211 -31.547 1 23.19 722 SER A O 1
ATOM 5916 N N . ASP A 1 723 ? -14.883 13.148 -31.516 1 22.36 723 ASP A N 1
ATOM 5917 C CA . ASP A 1 723 ? -15.883 14.211 -31.562 1 22.36 723 ASP A CA 1
ATOM 5918 C C . ASP A 1 723 ? -16.625 14.219 -32.906 1 22.36 723 ASP A C 1
ATOM 5920 O O . ASP A 1 723 ? -16 14.359 -33.938 1 22.36 723 ASP A O 1
ATOM 5924 N N . MET A 1 724 ? -17.453 13.359 -33.344 1 18.52 724 MET A N 1
ATOM 5925 C CA . MET A 1 724 ? -18.516 13.758 -34.25 1 18.52 724 MET A CA 1
ATOM 5926 C C . MET A 1 724 ? -19.25 14.992 -33.719 1 18.52 724 MET A C 1
ATOM 5928 O O . MET A 1 724 ? -20.125 14.875 -32.875 1 18.52 724 MET A O 1
ATOM 5932 N N . LEU A 1 725 ? -18.562 16.156 -33.312 1 18.72 725 LEU A N 1
ATOM 5933 C CA . LEU A 1 725 ? -18.906 17.328 -34.125 1 18.72 725 LEU A CA 1
ATOM 5934 C C . LEU A 1 725 ? -18.078 17.375 -35.406 1 18.72 725 LEU A C 1
ATOM 5936 O O . LEU A 1 725 ? -16.906 16.984 -35.406 1 18.72 725 LEU A O 1
ATOM 5940 N N . MET B 1 1 ? 66.938 11.969 18.422 1 56.72 1 MET B N 1
ATOM 5941 C CA . MET B 1 1 ? 68.312 12.039 18.891 1 56.72 1 MET B CA 1
ATOM 5942 C C . MET B 1 1 ? 68.375 11.875 20.406 1 56.72 1 MET B C 1
ATOM 5944 O O . MET B 1 1 ? 67.625 12.516 21.141 1 56.72 1 MET B O 1
ATOM 5948 N N . VAL B 1 2 ? 68.812 10.773 20.75 1 68.44 2 VAL B N 1
ATOM 5949 C CA . VAL B 1 2 ? 68.938 10.484 22.188 1 68.44 2 VAL B CA 1
ATOM 5950 C C . VAL B 1 2 ? 70.25 11.031 22.703 1 68.44 2 VAL B C 1
ATOM 5952 O O . VAL B 1 2 ? 71.312 10.727 22.156 1 68.44 2 VAL B O 1
ATOM 5955 N N . LEU B 1 3 ? 70.188 12.055 23.5 1 76.69 3 LEU B N 1
ATOM 5956 C CA . LEU B 1 3 ? 71.375 12.547 24.188 1 76.69 3 LEU B CA 1
ATOM 5957 C C . LEU B 1 3 ? 71.875 11.508 25.172 1 76.69 3 LEU B C 1
ATOM 5959 O O . LEU B 1 3 ? 71.125 10.852 25.875 1 76.69 3 LEU B O 1
ATOM 5963 N N . ALA B 1 4 ? 73.062 11.125 25.078 1 74.38 4 ALA B N 1
ATOM 5964 C CA . ALA B 1 4 ? 73.688 10.102 25.922 1 74.38 4 ALA B CA 1
ATOM 5965 C C . ALA B 1 4 ? 73.875 10.602 27.344 1 74.38 4 ALA B C 1
ATOM 5967 O O . ALA B 1 4 ? 73.75 9.844 28.297 1 74.38 4 ALA B O 1
ATOM 5968 N N . SER B 1 5 ? 74.25 11.781 27.531 1 84.38 5 SER B N 1
ATOM 5969 C CA . SER B 1 5 ? 74.5 12.383 28.844 1 84.38 5 SER B CA 1
ATOM 5970 C C . SER B 1 5 ? 74.188 13.883 28.812 1 84.38 5 SER B C 1
ATOM 5972 O O . SER B 1 5 ? 74.062 14.477 27.75 1 84.38 5 SER B O 1
ATOM 5974 N N . LEU B 1 6 ? 74.062 14.422 30.016 1 91.75 6 LEU B N 1
ATOM 5975 C CA . LEU B 1 6 ? 73.875 15.859 30.156 1 91.75 6 LEU B CA 1
ATOM 5976 C C . LEU B 1 6 ? 75.062 16.625 29.531 1 91.75 6 LEU B C 1
ATOM 5978 O O . LEU B 1 6 ? 74.875 17.766 29.094 1 91.75 6 LEU B O 1
ATOM 5982 N N . ASN B 1 7 ? 76.25 15.906 29.391 1 91 7 ASN B N 1
ATOM 5983 C CA . ASN B 1 7 ? 77.438 16.531 28.859 1 91 7 ASN B CA 1
ATOM 5984 C C . ASN B 1 7 ? 77.25 16.953 27.406 1 91 7 ASN B C 1
ATOM 5986 O O . ASN B 1 7 ? 77.812 17.938 26.953 1 91 7 ASN B O 1
ATOM 5990 N N . ASP B 1 8 ? 76.438 16.312 26.703 1 91.31 8 ASP B N 1
ATOM 5991 C CA . ASP B 1 8 ? 76.125 16.641 25.312 1 91.31 8 ASP B CA 1
ATOM 5992 C C . ASP B 1 8 ? 75.5 18.016 25.188 1 91.31 8 ASP B C 1
ATOM 5994 O O . ASP B 1 8 ? 75.812 18.75 24.25 1 91.31 8 ASP B O 1
ATOM 5998 N N . LEU B 1 9 ? 74.688 18.422 26.156 1 91.88 9 LEU B N 1
ATOM 5999 C CA . LEU B 1 9 ? 74 19.719 26.141 1 91.88 9 LEU B CA 1
ATOM 6000 C C . LEU B 1 9 ? 74.938 20.82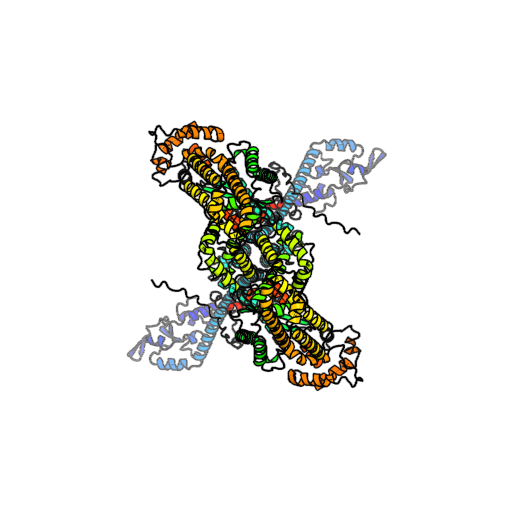8 26.609 1 91.88 9 LEU B C 1
ATOM 6002 O O . LEU B 1 9 ? 74.75 22 26.25 1 91.88 9 LEU B O 1
ATOM 6006 N N . LEU B 1 10 ? 75.938 20.453 27.438 1 90.94 10 LEU B N 1
ATOM 6007 C CA . LEU B 1 10 ? 76.938 21.438 27.891 1 90.94 10 LEU B CA 1
ATOM 6008 C C . LEU B 1 10 ? 77.938 21.781 26.766 1 90.94 10 LEU B C 1
ATOM 6010 O O . LEU B 1 10 ? 78.438 22.906 26.703 1 90.94 10 LEU B O 1
ATOM 6014 N N . GLU B 1 11 ? 78.188 20.812 25.938 1 89.25 11 GLU B N 1
ATOM 6015 C CA . GLU B 1 11 ? 79.062 21.016 24.812 1 89.25 11 GLU B CA 1
ATOM 6016 C C . GLU B 1 11 ? 78.375 21.672 23.625 1 89.25 11 GLU B C 1
ATOM 6018 O O . GLU B 1 11 ? 78.938 22.562 22.984 1 89.25 11 GLU B O 1
ATOM 6023 N N . LYS B 1 12 ? 77.188 21.141 23.406 1 89.5 12 LYS B N 1
ATOM 6024 C CA . LYS B 1 12 ? 76.312 21.719 22.359 1 89.5 12 LYS B CA 1
ATOM 6025 C C . LYS B 1 12 ? 75.062 22.328 22.938 1 89.5 12 LYS B C 1
ATOM 6027 O O . LYS B 1 12 ? 74.188 21.594 23.422 1 89.5 12 LYS B O 1
ATOM 6032 N N . PRO B 1 13 ? 75 23.656 22.859 1 87.81 13 PRO B N 1
ATOM 6033 C CA . PRO B 1 13 ? 73.875 24.328 23.5 1 87.81 13 PRO B CA 1
ATOM 6034 C C . PRO B 1 13 ? 72.562 23.906 22.906 1 87.81 13 PRO B C 1
ATOM 6036 O O . PRO B 1 13 ? 72.438 23.594 21.719 1 87.81 13 PRO B O 1
ATOM 6039 N N . PHE B 1 14 ? 71.438 23.906 23.797 1 91 14 PHE B N 1
ATOM 6040 C CA . PHE B 1 14 ? 70.125 23.5 23.516 1 91 14 PHE B CA 1
ATOM 6041 C C . PHE B 1 14 ? 69.562 24.281 22.344 1 91 14 PHE B C 1
ATOM 6043 O O . PHE B 1 14 ? 68.812 23.719 21.5 1 91 14 PHE B O 1
ATOM 6050 N N . LYS B 1 15 ? 69.812 25.562 22.125 1 85.44 15 LYS B N 1
ATOM 6051 C CA . LYS B 1 15 ? 69.312 26.438 21.078 1 85.44 15 LYS B CA 1
ATOM 6052 C C . LYS B 1 15 ? 69.812 26 19.703 1 85.44 15 LYS B C 1
ATOM 6054 O O . LYS B 1 15 ? 69.188 26.359 18.688 1 85.44 15 LYS B O 1
ATOM 6059 N N . SER B 1 16 ? 70.875 25.203 19.703 1 87.12 16 SER B N 1
ATOM 6060 C CA . SER B 1 16 ? 71.438 24.797 18.422 1 87.12 16 SER B CA 1
ATOM 6061 C C . SER B 1 16 ? 70.688 23.641 17.797 1 87.12 16 SER B C 1
ATOM 6063 O O . SER B 1 16 ? 70.875 23.328 16.625 1 87.12 16 SER B O 1
ATOM 6065 N N . TYR B 1 17 ? 69.875 23.047 18.625 1 88.5 17 TYR B N 1
ATOM 6066 C CA . TYR B 1 17 ? 69.125 21.922 18.125 1 88.5 17 TYR B CA 1
ATOM 6067 C C . TYR B 1 17 ? 67.875 22.438 17.391 1 88.5 17 TYR B C 1
ATOM 6069 O O . TYR B 1 17 ? 67.375 23.547 17.656 1 88.5 17 TYR B O 1
ATOM 6077 N N . SER B 1 18 ? 67.438 21.703 16.375 1 84.44 18 SER B N 1
ATOM 6078 C CA . SER B 1 18 ? 66.25 22.047 15.68 1 84.44 18 SER B CA 1
ATOM 6079 C C . SER B 1 18 ? 65 22 16.625 1 84.44 18 SER B C 1
ATOM 6081 O O . SER B 1 18 ? 65.125 21.422 17.703 1 84.44 18 SER B O 1
ATOM 6083 N N . LYS B 1 19 ? 63.938 22.641 16.219 1 80.19 19 LYS B N 1
ATOM 6084 C CA . LYS B 1 19 ? 62.75 22.719 17.078 1 80.19 19 LYS B CA 1
ATOM 6085 C C . LYS B 1 19 ? 62.219 21.328 17.375 1 80.19 19 LYS B C 1
ATOM 6087 O O . LYS B 1 19 ? 61.75 21.062 18.484 1 80.19 19 LYS B O 1
ATOM 6092 N N . GLU B 1 20 ? 62.312 20.438 16.453 1 80.12 20 GLU B N 1
ATOM 6093 C CA . GLU B 1 20 ? 61.844 19.062 16.656 1 80.12 20 GLU B CA 1
ATOM 6094 C C . GLU B 1 20 ? 62.75 18.328 17.641 1 80.12 20 GLU B C 1
ATOM 6096 O O . GLU B 1 20 ? 62.281 17.594 18.516 1 80.12 20 GLU B O 1
ATOM 6101 N N . GLU B 1 21 ? 64 18.594 17.547 1 83.06 21 GLU B N 1
ATOM 6102 C CA . GLU B 1 21 ? 65 17.969 18.438 1 83.06 21 GLU B CA 1
ATOM 6103 C C . GLU B 1 21 ? 64.875 18.531 19.859 1 83.06 21 GLU B C 1
ATOM 6105 O O . GLU B 1 21 ? 65 17.781 20.828 1 83.06 21 GLU B O 1
ATOM 6110 N N . GLN B 1 22 ? 64.625 19.812 19.922 1 85.81 22 GLN B N 1
ATOM 6111 C CA . GLN B 1 22 ? 64.438 20.438 21.219 1 85.81 22 GLN B CA 1
ATOM 6112 C C . GLN B 1 22 ? 63.281 19.812 21.969 1 85.81 22 GLN B C 1
ATOM 6114 O O . GLN B 1 22 ? 63.406 19.5 23.156 1 85.81 22 GLN B O 1
ATOM 6119 N N . LEU B 1 23 ? 62.281 19.609 21.234 1 81.25 23 LEU B N 1
ATOM 6120 C CA . LEU B 1 23 ? 61.062 19.031 21.844 1 81.25 23 LEU B CA 1
ATOM 6121 C C . LEU B 1 23 ? 61.312 17.594 22.281 1 81.25 23 LEU B C 1
ATOM 6123 O O . LEU B 1 23 ? 60.875 17.172 23.344 1 81.25 23 LEU B O 1
ATOM 6127 N N . GLU B 1 24 ? 62.062 16.828 21.562 1 82.69 24 GLU B N 1
ATOM 6128 C CA . GLU B 1 24 ? 62.406 15.453 21.922 1 82.69 24 GLU B CA 1
ATOM 6129 C C . GLU B 1 24 ? 63.281 15.406 23.172 1 82.69 24 GLU B C 1
ATOM 6131 O O . GLU B 1 24 ? 63.094 14.555 24.031 1 82.69 24 GLU B O 1
ATOM 6136 N N . ILE B 1 25 ? 64.188 16.344 23.312 1 86.94 25 ILE B N 1
ATOM 6137 C CA . ILE B 1 25 ? 65.062 16.422 24.453 1 86.94 25 ILE B CA 1
ATOM 6138 C C . ILE B 1 25 ? 64.312 16.703 25.719 1 86.94 25 ILE B C 1
ATOM 6140 O O . ILE B 1 25 ? 64.5 16.047 26.75 1 86.94 25 ILE B O 1
ATOM 6144 N N . VAL B 1 26 ? 63.375 17.609 25.547 1 84.69 26 VAL B N 1
ATOM 6145 C CA . VAL B 1 26 ? 62.562 18.016 26.703 1 84.69 26 VAL B CA 1
ATOM 6146 C C . VAL B 1 26 ? 61.656 16.859 27.094 1 84.69 26 VAL B C 1
ATOM 6148 O O . VAL B 1 26 ? 61.438 16.625 28.281 1 84.69 26 VAL B O 1
ATOM 6151 N N . GLN B 1 27 ? 61.219 16.078 26.156 1 80.19 27 GLN B N 1
ATOM 6152 C CA . GLN B 1 27 ? 60.344 14.961 26.438 1 80.19 27 GLN B CA 1
ATOM 6153 C C . GLN B 1 27 ? 61.062 13.82 27.125 1 80.19 27 GLN B C 1
ATOM 6155 O O . GLN B 1 27 ? 60.5 13.133 27.969 1 80.19 27 GLN B O 1
ATOM 6160 N N . ASN B 1 28 ? 62.312 13.648 26.797 1 82.38 28 ASN B N 1
ATOM 6161 C CA . ASN B 1 28 ? 63.125 12.602 27.422 1 82.38 28 ASN B CA 1
ATOM 6162 C C . ASN B 1 28 ? 63.438 12.938 28.859 1 82.38 28 ASN B C 1
ATOM 6164 O O . ASN B 1 28 ? 63.688 12.047 29.688 1 82.38 28 ASN B O 1
ATOM 6168 N N . GLY B 1 29 ? 63.375 14.203 29.141 1 85.75 29 GLY B N 1
ATOM 6169 C CA . GLY B 1 29 ? 63.5 14.641 30.516 1 85.75 29 GLY B CA 1
ATOM 6170 C C . GLY B 1 29 ? 64.938 14.812 30.969 1 85.75 29 GLY B C 1
ATOM 6171 O O . GLY B 1 29 ? 65.875 14.695 30.156 1 85.75 29 GLY B O 1
ATOM 6172 N N . ARG B 1 30 ? 65.125 15.047 32.25 1 89.88 30 ARG B N 1
ATOM 6173 C CA . ARG B 1 30 ? 66.438 15.367 32.844 1 89.88 30 ARG B CA 1
ATOM 6174 C C . ARG B 1 30 ? 67.25 14.094 33.125 1 89.88 30 ARG B C 1
ATOM 6176 O O . ARG B 1 30 ? 66.688 13 33.188 1 89.88 30 ARG B O 1
ATOM 6183 N N . PHE B 1 31 ? 68.5 14.164 33.344 1 90.81 31 PHE B N 1
ATOM 6184 C CA . PHE B 1 31 ? 69.438 13.062 33.625 1 90.81 31 PHE B CA 1
ATOM 6185 C C . PHE B 1 31 ? 69.625 12.891 35.125 1 90.81 31 PHE B C 1
ATOM 6187 O O . PHE B 1 31 ? 70 13.828 35.812 1 90.81 31 PHE B O 1
ATOM 6194 N N . THR B 1 32 ? 69.25 11.742 35.688 1 90.69 32 THR B N 1
ATOM 6195 C CA . THR B 1 32 ? 69.375 11.492 37.125 1 90.69 32 THR B CA 1
ATOM 6196 C C . THR B 1 32 ? 70.25 10.266 37.406 1 90.69 32 THR B C 1
ATOM 6198 O O . THR B 1 32 ? 70.125 9.633 38.438 1 90.69 32 THR B O 1
ATOM 6201 N N . ASP B 1 33 ? 71.125 9.953 36.531 1 86.81 33 ASP B N 1
ATOM 6202 C CA . ASP B 1 33 ? 71.875 8.734 36.625 1 86.81 33 ASP B CA 1
ATOM 6203 C C . ASP B 1 33 ? 73.062 8.922 37.562 1 86.81 33 ASP B C 1
ATOM 6205 O O . ASP B 1 33 ? 73.688 7.945 38 1 86.81 33 ASP B O 1
ATOM 6209 N N . LEU B 1 34 ? 73.5 10.164 37.844 1 86.75 34 LEU B N 1
ATOM 6210 C CA . LEU B 1 34 ? 74.625 10.43 38.75 1 86.75 34 LEU B CA 1
ATOM 6211 C C . LEU B 1 34 ? 74.25 10.148 40.188 1 86.75 34 LEU B C 1
ATOM 6213 O O . LEU B 1 34 ? 73.375 10.836 40.781 1 86.75 34 LEU B O 1
ATOM 6217 N N . THR B 1 35 ? 74.812 9.07 40.812 1 84.31 35 THR B N 1
ATOM 6218 C CA . THR B 1 35 ? 74.438 8.688 42.156 1 84.31 35 THR B CA 1
ATOM 6219 C C . THR B 1 35 ? 75.625 8.656 43.062 1 84.31 35 THR B C 1
ATOM 6221 O O . THR B 1 35 ? 75.5 8.719 44.281 1 84.31 35 THR B O 1
ATOM 6224 N N . ASN B 1 36 ? 76.812 8.617 42.469 1 79.44 36 ASN B N 1
ATOM 6225 C CA . ASN B 1 36 ? 78 8.383 43.281 1 79.44 36 ASN B CA 1
ATOM 6226 C C . ASN B 1 36 ? 78.875 9.641 43.406 1 79.44 36 ASN B C 1
ATOM 6228 O O . ASN B 1 36 ? 80 9.656 42.969 1 79.44 36 ASN B O 1
ATOM 6232 N N . ILE B 1 37 ? 78.375 10.75 43.875 1 81.38 37 ILE B N 1
ATOM 6233 C CA . ILE B 1 37 ? 79.125 11.953 44.156 1 81.38 37 ILE B CA 1
ATOM 6234 C C . ILE B 1 37 ? 79.625 11.938 45.625 1 81.38 37 ILE B C 1
ATOM 6236 O O . ILE B 1 37 ? 78.812 11.719 46.531 1 81.38 37 ILE B O 1
ATOM 6240 N N . CYS B 1 38 ? 80.938 11.977 45.875 1 80.62 38 CYS B N 1
ATOM 6241 C CA . CYS B 1 38 ? 81.5 12.016 47.219 1 80.62 38 CYS B CA 1
ATOM 6242 C C . CYS B 1 38 ? 82.375 13.25 47.406 1 80.62 38 CYS B C 1
ATOM 6244 O O . CYS B 1 38 ? 83.188 13.57 46.531 1 80.62 38 CYS B O 1
ATOM 6246 N N . GLN B 1 39 ? 82.062 14.055 48.406 1 77.31 39 GLN B N 1
ATOM 6247 C CA . GLN B 1 39 ? 82.875 15.227 48.719 1 77.31 39 GLN B CA 1
ATOM 6248 C C . GLN B 1 39 ? 83.625 15.039 50.031 1 77.31 39 GLN B C 1
ATOM 6250 O O . GLN B 1 39 ? 83.062 14.562 51 1 77.31 39 GLN B O 1
ATOM 6255 N N . ASN B 1 40 ? 84.875 15.273 50.031 1 76.81 40 ASN B N 1
ATOM 6256 C CA . ASN B 1 40 ? 85.688 15.234 51.25 1 76.81 40 ASN B CA 1
ATOM 6257 C C . ASN B 1 40 ? 85.75 16.594 51.938 1 76.81 40 ASN B C 1
ATOM 6259 O O . ASN B 1 40 ? 86.25 17.578 51.375 1 76.81 40 ASN B O 1
ATOM 6263 N N . ASP B 1 41 ? 85.125 16.781 53.031 1 71 41 ASP B N 1
ATOM 6264 C CA . ASP B 1 41 ? 85.125 18 53.812 1 71 41 ASP B CA 1
ATOM 6265 C C . ASP B 1 41 ? 86 17.844 55.094 1 71 41 ASP B C 1
ATOM 6267 O O . ASP B 1 41 ? 85.5 17.391 56.125 1 71 41 ASP B O 1
ATOM 6271 N N . LYS B 1 42 ? 87.25 18.281 55.125 1 74.75 42 LYS B N 1
ATOM 6272 C CA . LYS B 1 42 ? 88.188 18.25 56.25 1 74.75 42 LYS B CA 1
ATOM 6273 C C . LYS B 1 42 ? 88.125 16.891 56.938 1 74.75 42 LYS B C 1
ATOM 6275 O O . LYS B 1 42 ? 88.062 16.812 58.156 1 74.75 42 LYS B O 1
ATOM 6280 N N . GLY B 1 43 ? 88.062 15.891 56.344 1 73.69 43 GLY B N 1
ATOM 6281 C CA . GLY B 1 43 ? 88.125 14.547 56.875 1 73.69 43 GLY B CA 1
ATOM 6282 C C . GLY B 1 43 ? 86.812 13.805 56.906 1 73.69 43 GLY B C 1
ATOM 6283 O O . GLY B 1 43 ? 86.812 12.594 57.125 1 73.69 43 GLY B O 1
ATOM 6284 N N . LYS B 1 44 ? 85.688 14.336 56.781 1 74.12 44 LYS B N 1
ATOM 6285 C CA . LYS B 1 44 ? 84.438 13.68 56.781 1 74.12 44 LYS B CA 1
ATOM 6286 C C . LYS B 1 44 ? 83.875 13.555 55.344 1 74.12 44 LYS B C 1
ATOM 6288 O O . LYS B 1 44 ? 83.875 14.531 54.594 1 74.12 44 LYS B O 1
ATOM 6293 N N . TYR B 1 45 ? 83.562 12.336 54.875 1 78.62 45 TYR B N 1
ATOM 6294 C CA . TYR B 1 45 ? 83.062 12.047 53.531 1 78.62 45 TYR B CA 1
ATOM 6295 C C . TYR B 1 45 ? 81.562 12.203 53.5 1 78.62 45 TYR B C 1
ATOM 6297 O O . TYR B 1 45 ? 80.812 11.625 54.312 1 78.62 45 TYR B O 1
ATOM 6305 N N . ARG B 1 46 ? 81.125 13.148 52.688 1 82.12 46 ARG B N 1
ATOM 6306 C CA . ARG B 1 46 ? 79.688 13.297 52.469 1 82.12 46 ARG B CA 1
ATOM 6307 C C . ARG B 1 46 ? 79.25 12.727 51.125 1 82.12 46 ARG B C 1
ATOM 6309 O O . ARG B 1 46 ? 79.938 12.984 50.094 1 82.12 46 ARG B O 1
ATOM 6316 N N . MET B 1 47 ? 78.312 11.883 51.125 1 85.62 47 MET B N 1
ATOM 6317 C CA . MET B 1 47 ? 77.812 11.234 49.906 1 85.62 47 MET B CA 1
ATOM 6318 C C . MET B 1 47 ? 76.5 11.852 49.469 1 85.62 47 MET B C 1
ATOM 6320 O O . MET B 1 47 ? 75.625 12.211 50.281 1 85.62 47 MET B O 1
ATOM 6324 N N . PHE B 1 48 ? 76.375 12.078 48.219 1 89.62 48 PHE B N 1
ATOM 6325 C CA . PHE B 1 48 ? 75.125 12.594 47.625 1 89.62 48 PHE B CA 1
ATOM 6326 C C . PHE B 1 48 ? 74 11.602 47.812 1 89.62 48 PHE B C 1
ATOM 6328 O O . PHE B 1 48 ? 74.125 10.414 47.531 1 89.62 48 PHE B O 1
ATOM 6335 N N . ALA B 1 49 ? 72.812 12.078 48.281 1 86.75 49 ALA B N 1
ATOM 6336 C CA . ALA B 1 49 ? 71.625 11.258 48.469 1 86.75 49 ALA B CA 1
ATOM 6337 C C . ALA B 1 49 ? 70.75 11.344 47.219 1 86.75 49 ALA B C 1
ATOM 6339 O O . ALA B 1 49 ? 70.312 12.43 46.844 1 86.75 49 ALA B O 1
ATOM 6340 N N . VAL B 1 50 ? 70.375 10.305 46.688 1 87.75 50 VAL B N 1
ATOM 6341 C CA . VAL B 1 50 ? 69.625 10.195 45.438 1 87.75 50 VAL B CA 1
ATOM 6342 C C . VAL B 1 50 ? 68.188 10.734 45.688 1 87.75 50 VAL B C 1
ATOM 6344 O O . VAL B 1 50 ? 67.5 11.141 44.75 1 87.75 50 VAL B O 1
ATOM 6347 N N . SER B 1 51 ? 67.75 10.828 46.906 1 87.44 51 SER B N 1
ATOM 6348 C CA . SER B 1 51 ? 66.438 11.344 47.25 1 87.44 51 SER B CA 1
ATOM 6349 C C . SER B 1 51 ? 66.312 12.805 46.812 1 87.44 51 SER B C 1
ATOM 6351 O O . SER B 1 51 ? 65.188 13.305 46.688 1 87.44 51 SER B O 1
ATOM 6353 N N . TRP B 1 52 ? 67.438 13.547 46.562 1 90.25 52 TRP B N 1
ATOM 6354 C CA . TRP B 1 52 ? 67.375 14.945 46.156 1 90.25 52 TRP B CA 1
ATOM 6355 C C . TRP B 1 52 ? 66.75 15.078 44.781 1 90.25 52 TRP B C 1
ATOM 6357 O O . TRP B 1 52 ? 66.062 16.078 44.5 1 90.25 52 TRP B O 1
ATOM 6367 N N . TYR B 1 53 ? 66.938 14.117 43.969 1 91.88 53 TYR B N 1
ATOM 6368 C CA . TYR B 1 53 ? 66.375 14.156 42.625 1 91.88 53 TYR B CA 1
ATOM 6369 C C . TYR B 1 53 ? 64.812 14.148 42.719 1 91.88 53 TYR B C 1
ATOM 6371 O O . TYR B 1 53 ? 64.125 14.695 41.844 1 91.88 53 TYR B O 1
ATOM 6379 N N . GLN B 1 54 ? 64.312 13.539 43.688 1 88.44 54 GLN B N 1
ATOM 6380 C CA . GLN B 1 54 ? 62.875 13.5 43.875 1 88.44 54 GLN B CA 1
ATOM 6381 C C . GLN B 1 54 ? 62.375 14.789 44.531 1 88.44 54 GLN B C 1
ATOM 6383 O O . GLN B 1 54 ? 61.281 15.273 44.219 1 88.44 54 GLN B O 1
ATOM 6388 N N . ARG B 1 55 ? 63.219 15.398 45.375 1 84.19 55 ARG B N 1
ATOM 6389 C CA . ARG B 1 55 ? 62.844 16.609 46.094 1 84.19 55 ARG B CA 1
ATOM 6390 C C . ARG B 1 55 ? 62.938 17.828 45.188 1 84.19 55 ARG B C 1
ATOM 6392 O O . ARG B 1 55 ? 62.094 18.734 45.281 1 84.19 55 ARG B O 1
ATOM 6399 N N . VAL B 1 56 ? 63.875 17.844 44.312 1 89.25 56 VAL B N 1
ATOM 6400 C CA . VAL B 1 56 ? 64.125 18.969 43.406 1 89.25 56 VAL B CA 1
ATOM 6401 C C . VAL B 1 56 ? 63.938 18.516 41.969 1 89.25 56 VAL B C 1
ATOM 6403 O O . VAL B 1 56 ? 64.812 17.859 41.406 1 89.25 56 VAL B O 1
ATOM 6406 N N . LYS B 1 57 ? 62.875 18.938 41.344 1 87.94 57 LYS B N 1
ATOM 6407 C CA . LYS B 1 57 ? 62.406 18.375 40.094 1 87.94 57 LYS B CA 1
ATOM 6408 C C . LYS B 1 57 ? 63.281 18.859 38.938 1 87.94 57 LYS B C 1
ATOM 6410 O O . LYS B 1 57 ? 63.312 18.219 37.875 1 87.94 57 LYS B O 1
ATOM 6415 N N . TRP B 1 58 ? 64.062 19.906 39.125 1 92.19 58 TRP B N 1
ATOM 6416 C CA . TRP B 1 58 ? 64.875 20.422 38.031 1 92.19 58 TRP B CA 1
ATOM 6417 C C . TRP B 1 58 ? 66.312 19.922 38.156 1 92.19 58 TRP B C 1
ATOM 6419 O O . TRP B 1 58 ? 67.125 20.141 37.281 1 92.19 58 TRP B O 1
ATOM 6429 N N . LEU B 1 59 ? 66.688 19.25 39.25 1 93.88 59 LEU B N 1
ATOM 6430 C CA . LEU B 1 59 ? 68.062 18.828 39.5 1 93.88 59 LEU B CA 1
ATOM 6431 C C . LEU B 1 59 ? 68.438 17.703 38.562 1 93.88 59 LEU B C 1
ATOM 6433 O O . LEU B 1 59 ? 67.688 16.734 38.406 1 93.88 59 LEU B O 1
ATOM 6437 N N . SER B 1 60 ? 69.562 17.875 37.969 1 94 60 SER B N 1
ATOM 6438 C CA . SER B 1 60 ? 70.125 16.875 37.062 1 94 60 SER B CA 1
ATOM 6439 C C . SER B 1 60 ? 71.562 16.609 37.375 1 94 60 SER B C 1
ATOM 6441 O O . SER B 1 60 ? 72.25 17.438 37.969 1 94 60 SER B O 1
ATOM 6443 N N . GLY B 1 61 ? 72.062 15.422 37.031 1 93.88 61 GLY B N 1
ATOM 6444 C CA . GLY B 1 61 ? 73.438 15.047 37.25 1 93.88 61 GLY B CA 1
ATOM 6445 C C . GLY B 1 61 ? 74.188 14.688 36 1 93.88 61 GLY B C 1
ATOM 6446 O O . GLY B 1 61 ? 73.625 14.094 35.062 1 93.88 61 GLY B O 1
ATOM 6447 N N . ASN B 1 62 ? 75.375 15.109 35.906 1 91.5 62 ASN B N 1
ATOM 6448 C CA . ASN B 1 62 ? 76.25 14.734 34.812 1 91.5 62 ASN B CA 1
ATOM 6449 C C . ASN B 1 62 ? 77.25 13.672 35.25 1 91.5 62 ASN B C 1
ATOM 6451 O O . ASN B 1 62 ? 78.062 13.906 36.125 1 91.5 62 ASN B O 1
ATOM 6455 N N . THR B 1 63 ? 77.25 12.641 34.656 1 90.5 63 THR B N 1
ATOM 6456 C CA . THR B 1 63 ? 78.062 11.508 35.031 1 90.5 63 THR B CA 1
ATOM 6457 C C . THR B 1 63 ? 79.5 11.711 34.562 1 90.5 63 THR B C 1
ATOM 6459 O O . THR B 1 63 ? 80.438 11.078 35.062 1 90.5 63 THR B O 1
ATOM 6462 N N . VAL B 1 64 ? 79.75 12.555 33.688 1 90.31 64 VAL B N 1
ATOM 6463 C CA . VAL B 1 64 ? 81.062 12.758 33.125 1 90.31 64 VAL B CA 1
ATOM 6464 C C . VAL B 1 64 ? 81.938 13.562 34.062 1 90.31 64 VAL B C 1
ATOM 6466 O O . VAL B 1 64 ? 83.062 13.141 34.438 1 90.31 64 VAL B O 1
ATOM 6469 N N . ASN B 1 65 ? 81.438 14.641 34.594 1 89.81 65 ASN B N 1
ATOM 6470 C CA . ASN B 1 65 ? 82.25 15.453 35.5 1 89.81 65 ASN B CA 1
ATOM 6471 C C . ASN B 1 65 ? 81.812 15.289 36.938 1 89.81 65 ASN B C 1
ATOM 6473 O O . ASN B 1 65 ? 82.312 15.945 37.844 1 89.81 65 ASN B O 1
ATOM 6477 N N . LYS B 1 66 ? 80.75 14.445 37.156 1 91.31 66 LYS B N 1
ATOM 6478 C CA . LYS B 1 66 ? 80.25 14.078 38.469 1 91.31 66 LYS B CA 1
ATOM 6479 C C . LYS B 1 66 ? 79.812 15.312 39.25 1 91.31 66 LYS B C 1
ATOM 6481 O O . LYS B 1 66 ? 80.188 15.469 40.406 1 91.31 66 LYS B O 1
ATOM 6486 N N . LYS B 1 67 ? 79.125 16.203 38.625 1 94.12 67 LYS B N 1
ATOM 6487 C CA . LYS B 1 67 ? 78.562 17.406 39.25 1 94.12 67 LYS B CA 1
ATOM 6488 C C . LYS B 1 67 ? 77.062 17.5 39 1 94.12 67 LYS B C 1
ATOM 6490 O O . LYS B 1 67 ? 76.562 16.812 38.125 1 94.12 67 LYS B O 1
ATOM 6495 N N . LEU B 1 68 ? 76.375 18.344 39.781 1 94.12 68 LEU B N 1
ATOM 6496 C CA . LEU B 1 68 ? 74.938 18.547 39.656 1 94.12 68 LEU B CA 1
ATOM 6497 C C . LEU B 1 68 ? 74.625 19.812 38.875 1 94.12 68 LEU B C 1
ATOM 6499 O O . LEU B 1 68 ? 75.375 20.797 38.938 1 94.12 68 LEU B O 1
ATOM 6503 N N . TYR B 1 69 ? 73.5 19.766 38.125 1 95.06 69 TYR B N 1
ATOM 6504 C CA . TYR B 1 69 ? 73.062 20.859 37.281 1 95.06 69 TYR B CA 1
ATOM 6505 C C . TYR B 1 69 ? 71.562 21.094 37.375 1 95.06 69 TYR B C 1
ATOM 6507 O O . TYR B 1 69 ? 70.875 20.234 37.906 1 95.06 69 TYR B O 1
ATOM 6515 N N . CYS B 1 70 ? 71.062 22.25 36.969 1 93.12 70 CYS B N 1
ATOM 6516 C CA . CYS B 1 70 ? 69.688 22.531 36.781 1 93.12 70 CYS B CA 1
ATOM 6517 C C . CYS B 1 70 ? 69.25 22.234 35.344 1 93.12 70 CYS B C 1
ATOM 6519 O O . CYS B 1 70 ? 69.75 22.875 34.406 1 93.12 70 CYS B O 1
ATOM 6521 N N . TRP B 1 71 ? 68.312 21.375 35.25 1 93.81 71 TRP B N 1
ATOM 6522 C CA . TRP B 1 71 ? 67.812 20.969 33.938 1 93.81 71 TRP B CA 1
ATOM 6523 C C . TRP B 1 71 ? 67.25 22.156 33.156 1 93.81 71 TRP B C 1
ATOM 6525 O O . TRP B 1 71 ? 67.562 22.359 32 1 93.81 71 TRP B O 1
ATOM 6535 N N . HIS B 1 72 ? 66.562 22.984 33.75 1 90.38 72 HIS B N 1
ATOM 6536 C CA . HIS B 1 72 ? 65.875 24.125 33.125 1 90.38 72 HIS B CA 1
ATOM 6537 C C . HIS B 1 72 ? 66.938 25.125 32.625 1 90.38 72 HIS B C 1
ATOM 6539 O O . HIS B 1 72 ? 66.812 25.594 31.484 1 90.38 72 HIS B O 1
ATOM 6545 N N . CYS B 1 73 ? 67.875 25.344 33.469 1 90.88 73 CYS B N 1
ATOM 6546 C CA . CYS B 1 73 ? 68.875 26.406 33.188 1 90.88 73 CYS B CA 1
ATOM 6547 C C . CYS B 1 73 ? 69.938 25.922 32.219 1 90.88 73 CYS B C 1
ATOM 6549 O O . CYS B 1 73 ? 70.562 26.719 31.578 1 90.88 73 CYS B O 1
ATOM 6551 N N . VAL B 1 74 ? 70.125 24.641 32.156 1 93.69 74 VAL B N 1
ATOM 6552 C CA . VAL B 1 74 ? 71 24.094 31.141 1 93.69 74 VAL B CA 1
ATOM 6553 C C . VAL B 1 74 ? 70.375 24.266 29.766 1 93.69 74 VAL B C 1
ATOM 6555 O O . VAL B 1 74 ? 71.062 24.609 28.797 1 93.69 74 VAL B O 1
ATOM 6558 N N . LEU B 1 75 ? 69.062 24.141 29.688 1 90.81 75 LEU B N 1
ATOM 6559 C CA . LEU B 1 75 ? 68.375 24.25 28.422 1 90.81 75 LEU B CA 1
ATOM 6560 C C . LEU B 1 75 ? 68.25 25.703 27.984 1 90.81 75 LEU B C 1
ATOM 6562 O O . LEU B 1 75 ? 68.438 26.031 26.812 1 90.81 75 LEU B O 1
ATOM 6566 N N . TYR B 1 76 ? 67.938 26.547 28.922 1 87.56 76 TYR B N 1
ATOM 6567 C CA . TYR B 1 76 ? 67.812 27.969 28.656 1 87.56 76 TYR B CA 1
ATOM 6568 C C . TYR B 1 76 ? 68.688 28.781 29.562 1 87.56 76 TYR B C 1
ATOM 6570 O O . TYR B 1 76 ? 68.25 29.375 30.547 1 87.56 76 TYR B O 1
ATOM 6578 N N . PRO B 1 77 ? 70 28.766 29.234 1 87.44 77 PRO B N 1
ATOM 6579 C CA . PRO B 1 77 ? 70.875 29.516 30.078 1 87.44 77 PRO B CA 1
ATOM 6580 C C . PRO B 1 77 ? 70.688 31.031 30.031 1 87.44 77 PRO B C 1
ATOM 6582 O O . PRO B 1 77 ? 70.438 31.578 28.953 1 87.44 77 PRO B O 1
ATOM 6585 N N . SER B 1 78 ? 70.375 31.562 31.219 1 75.19 78 SER B N 1
ATOM 6586 C CA . SER B 1 78 ? 70.188 33 31.281 1 75.19 78 SER B CA 1
ATOM 6587 C C . SER B 1 78 ? 71 33.625 32.406 1 75.19 78 SER B C 1
ATOM 6589 O O . SER B 1 78 ? 71.188 33 33.469 1 75.19 78 SER B O 1
ATOM 6591 N N . GLY B 1 79 ? 71.75 34.719 32.281 1 71.94 79 GLY B N 1
ATOM 6592 C CA . GLY B 1 79 ? 72.375 35.5 33.312 1 71.94 79 GLY B CA 1
ATOM 6593 C C . GLY B 1 79 ? 73.812 35.125 33.594 1 71.94 79 GLY B C 1
ATOM 6594 O O . GLY B 1 79 ? 74.438 34.375 32.781 1 71.94 79 GLY B O 1
ATOM 6595 N N . ASN B 1 80 ? 74.375 35.531 34.75 1 70.06 80 ASN B N 1
ATOM 6596 C CA . ASN B 1 80 ? 75.812 35.5 35.062 1 70.06 80 ASN B CA 1
ATOM 6597 C C . ASN B 1 80 ? 76.125 34.312 36 1 70.06 80 ASN B C 1
ATOM 6599 O O . ASN B 1 80 ? 77.312 34.031 36.219 1 70.06 80 ASN B O 1
ATOM 6603 N N . PHE B 1 81 ? 75.125 33.688 36.531 1 67.56 81 PHE B N 1
ATOM 6604 C CA . PHE B 1 81 ? 75.438 32.625 37.469 1 67.56 81 PHE B CA 1
ATOM 6605 C C . PHE B 1 81 ? 75.688 31.297 36.75 1 67.56 81 PHE B C 1
ATOM 6607 O O . PHE B 1 81 ? 74.688 30.609 36.375 1 67.56 81 PHE B O 1
ATOM 6614 N N . LYS B 1 82 ? 76.812 30.844 36.625 1 82.12 82 LYS B N 1
ATOM 6615 C CA . LYS B 1 82 ? 77.312 29.797 35.719 1 82.12 82 LYS B CA 1
ATOM 6616 C C . LYS B 1 82 ? 77.375 28.438 36.438 1 82.12 82 LYS B C 1
ATOM 6618 O O . LYS B 1 82 ? 77.438 27.391 35.781 1 82.12 82 LYS B O 1
ATOM 6623 N N . ILE B 1 83 ? 77.188 28.469 37.781 1 89.88 83 ILE B N 1
ATOM 6624 C CA . ILE B 1 83 ? 77.438 27.25 38.562 1 89.88 83 ILE B CA 1
ATOM 6625 C C . ILE B 1 83 ? 76.438 26.172 38.188 1 89.88 83 ILE B C 1
ATOM 6627 O O . ILE B 1 83 ? 76.812 25.031 37.906 1 89.88 83 ILE B O 1
ATOM 6631 N N . TRP B 1 84 ? 75.125 26.516 38.062 1 93 84 TRP B N 1
ATOM 6632 C CA . TRP B 1 84 ? 74.125 25.5 37.875 1 93 84 TRP B CA 1
ATOM 6633 C C . TRP B 1 84 ? 73.875 25.25 36.406 1 93 84 TRP B C 1
ATOM 6635 O O . TRP B 1 84 ? 73.188 24.297 36.031 1 93 84 TRP B O 1
ATOM 6645 N N . ASN B 1 85 ? 74.312 26.031 35.406 1 90.38 85 ASN B N 1
ATOM 6646 C CA . ASN B 1 85 ? 74 25.859 34 1 90.38 85 ASN B CA 1
ATOM 6647 C C . ASN B 1 85 ? 75.25 25.469 33.188 1 90.38 85 ASN B C 1
ATOM 6649 O O . ASN B 1 85 ? 75.125 24.922 32.094 1 90.38 85 ASN B O 1
ATOM 6653 N N . SER B 1 86 ? 76.5 25.703 33.688 1 89.94 86 SER B N 1
ATOM 6654 C CA . SER B 1 86 ? 77.688 25.484 32.875 1 89.94 86 SER B CA 1
ATOM 6655 C C . SER B 1 86 ? 78.812 24.766 33.656 1 89.94 86 SER B C 1
ATOM 6657 O O . SER B 1 86 ? 79.375 23.781 33.156 1 89.94 86 SER B O 1
ATOM 6659 N N . THR B 1 87 ? 79.188 25.25 34.938 1 91.5 87 THR B N 1
ATOM 6660 C CA . THR B 1 87 ? 80.312 24.75 35.688 1 91.5 87 THR B CA 1
ATOM 6661 C C . THR B 1 87 ? 79.938 23.484 36.469 1 91.5 87 THR B C 1
ATOM 6663 O O . THR B 1 87 ? 80.688 22.531 36.531 1 91.5 87 THR B O 1
ATOM 6666 N N . GLY B 1 88 ? 78.812 23.5 37.031 1 92.88 88 GLY B N 1
ATOM 6667 C CA . GLY B 1 88 ? 78.375 22.375 37.875 1 92.88 88 GLY B CA 1
ATOM 6668 C C . GLY B 1 88 ? 78.5 22.641 39.344 1 92.88 88 GLY B C 1
ATOM 6669 O O . GLY B 1 88 ? 79.438 23.375 39.781 1 92.88 88 GLY B O 1
ATOM 6670 N N . PHE B 1 89 ? 77.688 22.062 40.094 1 92.62 89 PHE B N 1
ATOM 6671 C CA . PHE B 1 89 ? 77.688 22.203 41.562 1 92.62 89 PHE B CA 1
ATOM 6672 C C . PHE B 1 89 ? 78.188 20.938 42.219 1 92.62 89 PHE B C 1
ATOM 6674 O O . PHE B 1 89 ? 77.75 19.828 41.906 1 92.62 89 PHE B O 1
ATOM 6681 N N . ASP B 1 90 ? 79.188 21.062 43.156 1 86.31 90 ASP B N 1
ATOM 6682 C CA . ASP B 1 90 ? 79.688 19.875 43.812 1 86.31 90 ASP B CA 1
ATOM 6683 C C . ASP B 1 90 ? 79.812 20.109 45.344 1 86.31 90 ASP B C 1
ATOM 6685 O O . ASP B 1 90 ? 80.375 19.266 46.031 1 86.31 90 ASP B O 1
ATOM 6689 N N . ASP B 1 91 ? 79.312 21.203 45.812 1 88.38 91 ASP B N 1
ATOM 6690 C CA . ASP B 1 91 ? 79.375 21.469 47.25 1 88.38 91 ASP B CA 1
ATOM 6691 C C . ASP B 1 91 ? 78.125 20.875 47.938 1 88.38 91 ASP B C 1
ATOM 6693 O O . ASP B 1 91 ? 77.125 21.547 48.125 1 88.38 91 ASP B O 1
ATOM 6697 N N . LEU B 1 92 ? 78.312 19.656 48.375 1 88.12 92 LEU B N 1
ATOM 6698 C CA . LEU B 1 92 ? 77.188 18.906 48.938 1 88.12 92 LEU B CA 1
ATOM 6699 C C . LEU B 1 92 ? 76.812 19.438 50.312 1 88.12 92 LEU B C 1
ATOM 6701 O O . LEU B 1 92 ? 75.688 19.25 50.781 1 88.12 92 LEU B O 1
ATOM 6705 N N . LYS B 1 93 ? 77.812 20.109 51 1 84.88 93 LYS B N 1
ATOM 6706 C CA . LYS B 1 93 ? 77.562 20.672 52.312 1 84.88 93 LYS B CA 1
ATOM 6707 C C . LYS B 1 93 ? 76.5 21.766 52.25 1 84.88 93 LYS B C 1
ATOM 6709 O O . LYS B 1 93 ? 75.688 21.844 53.156 1 84.88 93 LYS B O 1
ATOM 6714 N N . ASN B 1 94 ? 76.562 22.469 51.25 1 89.69 94 ASN B N 1
ATOM 6715 C CA . ASN B 1 94 ? 75.625 23.609 51.125 1 89.69 94 ASN B CA 1
ATOM 6716 C C . ASN B 1 94 ? 74.562 23.375 50.031 1 89.69 94 ASN B C 1
ATOM 6718 O O . ASN B 1 94 ? 74.062 24.328 49.469 1 89.69 94 ASN B O 1
ATOM 6722 N N . LEU B 1 95 ? 74.375 22.156 49.812 1 91.19 95 LEU B N 1
ATOM 6723 C CA . LEU B 1 95 ? 73.438 21.812 48.719 1 91.19 95 LEU B CA 1
ATOM 6724 C C . LEU B 1 95 ? 72.062 22.359 49 1 91.19 95 LEU B C 1
ATOM 6726 O O . LEU B 1 95 ? 71.438 22.953 48.125 1 91.19 95 LEU B O 1
ATOM 6730 N N . SER B 1 96 ? 71.562 22.141 50.125 1 88.94 96 SER B N 1
ATOM 6731 C CA . SER B 1 96 ? 70.188 22.578 50.469 1 88.94 96 SER B CA 1
ATOM 6732 C C . SER B 1 96 ? 70.062 24.078 50.344 1 88.94 96 SER B C 1
ATOM 6734 O O . SER B 1 96 ? 69.062 24.562 49.75 1 88.94 96 SER B O 1
ATOM 6736 N N . GLN B 1 97 ? 71.062 24.797 50.781 1 87.81 97 GLN B N 1
ATOM 6737 C CA . GLN B 1 97 ? 71 26.25 50.719 1 87.81 97 GLN B CA 1
ATOM 6738 C C . GLN B 1 97 ? 71.188 26.719 49.25 1 87.81 97 GLN B C 1
ATOM 6740 O O . GLN B 1 97 ? 70.5 27.656 48.844 1 87.81 97 GLN B O 1
ATOM 6745 N N . SER B 1 98 ? 72 26.125 48.625 1 91.56 98 SER B N 1
ATOM 6746 C CA . SER B 1 98 ? 72.25 26.516 47.219 1 91.56 98 SER B CA 1
ATOM 6747 C C . SER B 1 98 ? 71 26.219 46.344 1 91.56 98 SER B C 1
ATOM 6749 O O . SER B 1 98 ? 70.688 27.016 45.438 1 91.56 98 SER B O 1
ATOM 6751 N N . VAL B 1 99 ? 70.375 25.125 46.594 1 91.12 99 VAL B N 1
ATOM 6752 C CA . VAL B 1 99 ? 69.188 24.766 45.844 1 91.12 99 VAL B CA 1
ATOM 6753 C C . VAL B 1 99 ? 68.125 25.812 46.094 1 91.12 99 VAL B C 1
ATOM 6755 O O . VAL B 1 99 ? 67.5 26.297 45.125 1 91.12 99 VAL B O 1
ATOM 6758 N N . ARG B 1 100 ? 67.938 26.188 47.25 1 85.12 100 ARG B N 1
ATOM 6759 C CA . ARG B 1 100 ? 66.938 27.188 47.594 1 85.12 100 ARG B CA 1
ATOM 6760 C C . ARG B 1 100 ? 67.25 28.531 46.938 1 85.12 100 ARG B C 1
ATOM 6762 O O . ARG B 1 100 ? 66.375 29.172 46.375 1 85.12 100 ARG B O 1
ATOM 6769 N N . LYS B 1 101 ? 68.438 28.906 47 1 87.06 101 LYS B N 1
ATOM 6770 C CA . LYS B 1 101 ? 68.875 30.172 46.375 1 87.06 101 LYS B CA 1
ATOM 6771 C C . LYS B 1 101 ? 68.688 30.141 44.875 1 87.06 101 LYS B C 1
ATOM 6773 O O . LYS B 1 101 ? 68.25 31.125 44.281 1 87.06 101 LYS B O 1
ATOM 6778 N N . HIS B 1 102 ? 69 29.062 44.344 1 89.88 102 HIS B N 1
ATOM 6779 C CA . HIS B 1 102 ? 68.875 28.938 42.875 1 89.88 102 HIS B CA 1
ATOM 6780 C C . HIS B 1 102 ? 67.375 28.984 42.438 1 89.88 102 HIS B C 1
ATOM 6782 O O . HIS B 1 102 ? 67.062 29.672 41.5 1 89.88 102 HIS B O 1
ATOM 6788 N N . GLU B 1 103 ? 66.562 28.312 43.094 1 86.44 103 GLU B N 1
ATOM 6789 C CA . GLU B 1 103 ? 65.125 28.266 42.781 1 86.44 103 GLU B CA 1
ATOM 6790 C C . GLU B 1 103 ? 64.5 29.641 42.812 1 86.44 103 GLU B C 1
ATOM 6792 O O . GLU B 1 103 ? 63.562 29.922 42.094 1 86.44 103 GLU B O 1
ATOM 6797 N N . GLU B 1 104 ? 65.125 30.469 43.656 1 81.38 104 GLU B N 1
ATOM 6798 C CA . GLU B 1 104 ? 64.562 31.812 43.812 1 81.38 104 GLU B CA 1
ATOM 6799 C C . GLU B 1 104 ? 65.25 32.812 42.906 1 81.38 104 GLU B C 1
ATOM 6801 O O . GLU B 1 104 ? 64.875 34 42.844 1 81.38 104 GLU B O 1
ATOM 6806 N N . SER B 1 105 ? 66.188 32.344 42.188 1 84.12 105 SER B N 1
ATOM 6807 C CA . SER B 1 105 ? 66.938 33.219 41.281 1 84.12 105 SER B CA 1
ATOM 6808 C C . SER B 1 105 ? 66.125 33.562 40.031 1 84.12 105 SER B C 1
ATOM 6810 O O . SER B 1 105 ? 65.25 32.812 39.656 1 84.12 105 SER B O 1
ATOM 6812 N N . ARG B 1 106 ? 66.438 34.656 39.438 1 79.31 106 ARG B N 1
ATOM 6813 C CA . ARG B 1 106 ? 65.812 35.156 38.219 1 79.31 106 ARG B CA 1
ATOM 6814 C C . ARG B 1 106 ? 66.125 34.219 37.031 1 79.31 106 ARG B C 1
ATOM 6816 O O . ARG B 1 106 ? 65.25 33.969 36.219 1 79.31 106 ARG B O 1
ATOM 6823 N N . GLU B 1 107 ? 67.25 33.781 37.031 1 81.69 107 GLU B N 1
ATOM 6824 C CA . GLU B 1 107 ? 67.688 32.938 35.938 1 81.69 107 GLU B CA 1
ATOM 6825 C C . GLU B 1 107 ? 66.938 31.625 35.875 1 81.69 107 GLU B C 1
ATOM 6827 O O . GLU B 1 107 ? 66.5 31.203 34.812 1 81.69 107 GLU B O 1
ATOM 6832 N N . HIS B 1 108 ? 66.688 31.047 36.969 1 85.81 108 HIS B N 1
ATOM 6833 C CA . HIS B 1 108 ? 65.938 29.797 37.031 1 85.81 108 HIS B CA 1
ATOM 6834 C C . HIS B 1 108 ? 64.5 30.016 36.688 1 85.81 108 HIS B C 1
ATOM 6836 O O . HIS B 1 108 ? 63.906 29.234 35.906 1 85.81 108 HIS B O 1
ATOM 6842 N N . THR B 1 109 ? 63.906 31.016 37.156 1 81.75 109 THR B N 1
ATOM 6843 C CA . THR B 1 109 ? 62.531 31.328 36.875 1 81.75 109 THR B CA 1
ATOM 6844 C C . THR B 1 109 ? 62.344 31.562 35.375 1 81.75 109 THR B C 1
ATOM 6846 O O . THR B 1 109 ? 61.375 31.062 34.781 1 81.75 109 THR B O 1
ATOM 6849 N N . TYR B 1 110 ? 63.25 32.281 34.812 1 82.25 110 TYR B N 1
ATOM 6850 C CA . TYR B 1 110 ? 63.219 32.562 33.375 1 82.25 110 TYR B CA 1
ATOM 6851 C C . TYR B 1 110 ? 63.281 31.25 32.594 1 82.25 110 TYR B C 1
ATOM 6853 O O . TYR B 1 110 ? 62.469 31.031 31.688 1 82.25 110 TYR B O 1
ATOM 6861 N N . SER B 1 111 ? 64.188 30.453 32.938 1 84.19 111 SER B N 1
ATOM 6862 C CA . SER B 1 111 ? 64.375 29.188 32.219 1 84.19 111 SER B CA 1
ATOM 6863 C C . SER B 1 111 ? 63.156 28.266 32.406 1 84.19 111 SER B C 1
ATOM 6865 O O . SER B 1 111 ? 62.75 27.578 31.469 1 84.19 111 SER B O 1
ATOM 6867 N N . THR B 1 112 ? 62.562 28.266 33.562 1 82.81 112 THR B N 1
ATOM 6868 C CA . THR B 1 112 ? 61.375 27.453 33.844 1 82.81 112 THR B CA 1
ATOM 6869 C C . THR B 1 112 ? 60.188 27.906 33 1 82.81 112 THR B C 1
ATOM 6871 O O . THR B 1 112 ? 59.469 27.078 32.406 1 82.81 112 THR B O 1
ATOM 6874 N N . VAL B 1 113 ? 60 29.141 32.906 1 78.19 113 VAL B N 1
ATOM 6875 C CA . VAL B 1 113 ? 58.875 29.703 32.125 1 78.19 113 VAL B CA 1
ATOM 6876 C C . VAL B 1 113 ? 59.062 29.344 30.641 1 78.19 113 VAL B C 1
ATOM 6878 O O . VAL B 1 113 ? 58.125 28.922 29.969 1 78.19 113 VAL B O 1
ATOM 6881 N N . LYS B 1 114 ? 60.25 29.516 30.156 1 78.38 114 LYS B N 1
ATOM 6882 C CA . LYS B 1 114 ? 60.531 29.234 28.766 1 78.38 114 LYS B CA 1
ATOM 6883 C C . LYS B 1 114 ? 60.281 27.766 28.438 1 78.38 114 LYS B C 1
ATOM 6885 O O . LYS B 1 114 ? 59.719 27.438 27.375 1 78.38 114 LYS B O 1
ATOM 6890 N N . LEU B 1 115 ? 60.656 26.938 29.328 1 82.38 115 LEU B N 1
ATOM 6891 C CA . LEU B 1 115 ? 60.438 25.516 29.141 1 82.38 115 LEU B CA 1
ATOM 6892 C C . LEU B 1 115 ? 58.938 25.188 29.141 1 82.38 115 LEU B C 1
ATOM 6894 O O . LEU B 1 115 ? 58.469 24.422 28.297 1 82.38 115 LEU B O 1
ATOM 6898 N N . LYS B 1 116 ? 58.188 25.688 30.047 1 76.5 116 LYS B N 1
ATOM 6899 C CA . LYS B 1 116 ? 56.75 25.484 30.109 1 76.5 116 LYS B CA 1
ATOM 6900 C C . LYS B 1 116 ? 56.062 26 28.844 1 76.5 116 LYS B C 1
ATOM 6902 O O . LYS B 1 116 ? 55.125 25.359 28.328 1 76.5 116 LYS B O 1
ATOM 6907 N N . LEU B 1 117 ? 56.531 27.078 28.391 1 74.38 117 LEU B N 1
ATOM 6908 C CA . LEU B 1 117 ? 55.969 27.656 27.172 1 74.38 117 LEU B CA 1
ATOM 6909 C C . LEU B 1 117 ? 56.188 26.734 25.984 1 74.38 117 LEU B C 1
ATOM 6911 O O . LEU B 1 117 ? 55.312 26.578 25.125 1 74.38 117 LEU B O 1
ATOM 6915 N N . LEU B 1 118 ? 57.375 26.172 25.906 1 76.88 118 LEU B N 1
ATOM 6916 C CA . LEU B 1 118 ? 57.719 25.25 24.828 1 76.88 118 LEU B CA 1
ATOM 6917 C C . LEU B 1 118 ? 56.812 24.016 24.891 1 76.88 118 LEU B C 1
ATOM 6919 O O . LEU B 1 118 ? 56.312 23.547 23.875 1 76.88 118 LEU B O 1
ATOM 6923 N N . LEU B 1 119 ? 56.594 23.484 26.109 1 74.5 119 LEU B N 1
ATOM 6924 C CA . LEU B 1 119 ? 55.781 22.312 26.297 1 74.5 119 LEU B CA 1
ATOM 6925 C C . LEU B 1 119 ? 54.312 22.609 25.984 1 74.5 119 LEU B C 1
ATOM 6927 O O . LEU B 1 119 ? 53.625 21.781 25.406 1 74.5 119 LEU B O 1
ATOM 6931 N N . ASN B 1 120 ? 53.906 23.703 26.391 1 69.69 120 ASN B N 1
ATOM 6932 C CA . ASN B 1 120 ? 52.531 24.109 26.109 1 69.69 120 ASN B CA 1
ATOM 6933 C C . ASN B 1 120 ? 52.281 24.281 24.609 1 69.69 120 ASN B C 1
ATOM 6935 O O . ASN B 1 120 ? 51.219 23.938 24.109 1 69.69 120 ASN B O 1
ATOM 6939 N N . LYS B 1 121 ? 53.219 24.797 24 1 66.19 121 LYS B N 1
ATOM 6940 C CA . LYS B 1 121 ? 53.094 24.969 22.562 1 66.19 121 LYS B CA 1
ATOM 6941 C C . LYS B 1 121 ? 52.938 23.625 21.859 1 66.19 121 LYS B C 1
ATOM 6943 O O . LYS B 1 121 ? 52.125 23.484 20.922 1 66.19 121 LYS B O 1
ATOM 6948 N N . LYS B 1 122 ? 53.656 22.656 22.266 1 68.69 122 LYS B N 1
ATOM 6949 C CA . LYS B 1 122 ? 53.562 21.312 21.703 1 68.69 122 LYS B CA 1
ATOM 6950 C C . LYS B 1 122 ? 52.156 20.703 21.984 1 68.69 122 LYS B C 1
ATOM 6952 O O . LYS B 1 122 ? 51.562 20.109 21.094 1 68.69 122 LYS B O 1
ATOM 6957 N N . ARG B 1 123 ? 51.875 20.844 23.219 1 68.56 123 ARG B N 1
ATOM 6958 C CA . ARG B 1 123 ? 50.531 20.344 23.578 1 68.56 123 ARG B CA 1
ATOM 6959 C C . ARG B 1 123 ? 49.438 21 22.75 1 68.56 123 ARG B C 1
ATOM 6961 O O . ARG B 1 123 ? 48.5 20.344 22.328 1 68.56 123 ARG B O 1
ATOM 6968 N N . SER B 1 124 ? 49.562 22.203 22.578 1 69.88 124 SER B N 1
ATOM 6969 C CA . SER B 1 124 ? 48.594 22.938 21.781 1 69.88 124 SER B CA 1
ATOM 6970 C C . SER B 1 124 ? 48.594 22.453 20.328 1 69.88 124 SER B C 1
ATOM 6972 O O . SER B 1 124 ? 47.531 22.312 19.719 1 69.88 124 SER B O 1
ATOM 6974 N N . GLN B 1 125 ? 49.75 22.172 19.859 1 71.5 125 GLN B N 1
ATOM 6975 C CA . GLN B 1 125 ? 49.844 21.688 18.484 1 71.5 125 GLN B CA 1
ATOM 6976 C C . GLN B 1 125 ? 49.281 20.297 18.359 1 71.5 125 GLN B C 1
ATOM 6978 O O . GLN B 1 125 ? 48.594 19.984 17.359 1 71.5 125 GLN B O 1
ATOM 6983 N N . GLU B 1 126 ? 49.594 19.5 19.312 1 73.5 126 GLU B N 1
ATOM 6984 C CA . GLU B 1 126 ? 49.031 18.156 19.312 1 73.5 126 GLU B CA 1
ATOM 6985 C C . GLU B 1 126 ? 47.5 18.172 19.453 1 73.5 126 GLU B C 1
ATOM 6987 O O . GLU B 1 126 ? 46.812 17.406 18.797 1 73.5 126 GLU B O 1
ATOM 6992 N N . ASN B 1 127 ? 47.094 18.969 20.312 1 72.06 127 ASN B N 1
ATOM 6993 C CA . ASN B 1 127 ? 45.656 19.125 20.469 1 72.06 127 ASN B CA 1
ATOM 6994 C C . ASN B 1 127 ? 45 19.625 19.188 1 72.06 127 ASN B C 1
ATOM 6996 O O . ASN B 1 127 ? 43.906 19.172 18.812 1 72.06 127 ASN B O 1
ATOM 7000 N N . ALA B 1 128 ? 45.625 20.516 18.594 1 73.44 128 ALA B N 1
ATOM 7001 C CA . ALA B 1 128 ? 45.094 21.062 17.328 1 73.44 128 ALA B CA 1
ATOM 7002 C C . ALA B 1 128 ? 45.062 19.969 16.266 1 73.44 128 ALA B C 1
ATOM 7004 O O . ALA B 1 128 ? 44.094 19.891 15.492 1 73.44 128 ALA B O 1
ATOM 7005 N N . ARG B 1 129 ? 46.062 19.234 16.234 1 75.5 129 ARG B N 1
ATOM 7006 C CA . ARG B 1 129 ? 46.094 18.141 15.258 1 75.5 129 ARG B CA 1
ATOM 7007 C C . ARG B 1 129 ? 45 17.125 15.547 1 75.5 129 ARG B C 1
ATOM 7009 O O . ARG B 1 129 ? 44.344 16.656 14.625 1 75.5 129 ARG B O 1
ATOM 7016 N N . LYS B 1 130 ? 44.969 16.812 16.766 1 78.94 130 LYS B N 1
ATOM 7017 C CA . LYS B 1 130 ? 43.906 15.867 17.141 1 78.94 130 LYS B CA 1
ATOM 7018 C C . LYS B 1 130 ? 42.531 16.422 16.812 1 78.94 130 LYS B C 1
ATOM 7020 O O . LYS B 1 130 ? 41.656 15.688 16.344 1 78.94 130 LYS B O 1
ATOM 7025 N N . GLN B 1 131 ? 42.344 17.562 17.078 1 80.19 131 GLN B N 1
ATOM 7026 C CA . GLN B 1 131 ? 41.094 18.219 16.766 1 80.19 131 GLN B CA 1
ATOM 7027 C C . GLN B 1 131 ? 40.812 18.172 15.258 1 80.19 131 GLN B C 1
ATOM 7029 O O . GLN B 1 131 ? 39.656 17.953 14.844 1 80.19 131 GLN B O 1
ATOM 7034 N N . LEU B 1 132 ? 41.781 18.406 14.523 1 81.94 132 LEU B N 1
ATOM 7035 C CA . LEU B 1 132 ? 41.625 18.375 13.078 1 81.94 132 LEU B CA 1
ATOM 7036 C C . LEU B 1 132 ? 41.281 16.969 12.602 1 81.94 132 LEU B C 1
ATOM 7038 O O . LEU B 1 132 ? 40.406 16.812 11.727 1 81.94 132 LEU B O 1
ATOM 7042 N N . GLU B 1 133 ? 41.969 16.047 13.172 1 83.88 133 GLU B N 1
ATOM 7043 C CA . GLU B 1 133 ? 41.656 14.672 12.82 1 83.88 133 GLU B CA 1
ATOM 7044 C C . GLU B 1 133 ? 40.219 14.305 13.203 1 83.88 133 GLU B C 1
ATOM 7046 O O . GLU B 1 133 ? 39.531 13.633 12.445 1 83.88 133 GLU B O 1
ATOM 7051 N N . ASP B 1 134 ? 39.938 14.703 14.336 1 84.88 134 ASP B N 1
ATOM 7052 C CA . ASP B 1 134 ? 38.562 14.453 14.797 1 84.88 134 ASP B CA 1
ATOM 7053 C C . ASP B 1 134 ? 37.562 15.133 13.883 1 84.88 134 ASP B C 1
ATOM 7055 O O . ASP B 1 134 ? 36.5 14.547 13.578 1 84.88 134 ASP B O 1
ATOM 7059 N N . ASN B 1 135 ? 37.844 16.234 13.445 1 87.12 135 ASN B N 1
ATOM 7060 C CA . ASN B 1 135 ? 36.906 16.969 12.586 1 87.12 135 ASN B CA 1
ATOM 7061 C C . ASN B 1 135 ? 36.812 16.344 11.203 1 87.12 135 ASN B C 1
ATOM 7063 O O . ASN B 1 135 ? 35.75 16.391 10.57 1 87.12 135 ASN B O 1
ATOM 7067 N N . VAL B 1 136 ? 37.875 15.789 10.805 1 87.38 136 VAL B N 1
ATOM 7068 C CA . VAL B 1 136 ? 37.844 15.062 9.539 1 87.38 136 VAL B CA 1
ATOM 7069 C C . VAL B 1 136 ? 36.938 13.852 9.672 1 87.38 136 VAL B C 1
ATOM 7071 O O . VAL B 1 136 ? 36.156 13.547 8.758 1 87.38 136 VAL B O 1
ATOM 7074 N N . LYS B 1 137 ? 37.062 13.242 10.781 1 86.62 137 LYS B N 1
ATOM 7075 C CA . LYS B 1 137 ? 36.188 12.102 11.047 1 86.62 137 LYS B CA 1
ATOM 7076 C C . LYS B 1 137 ? 34.75 12.547 11.109 1 86.62 137 LYS B C 1
ATOM 7078 O O . LYS B 1 137 ? 33.844 11.867 10.57 1 86.62 137 LYS B O 1
ATOM 7083 N N . VAL B 1 138 ? 34.531 13.586 11.781 1 91.12 138 VAL B N 1
ATOM 7084 C CA . VAL B 1 138 ? 33.188 14.133 11.898 1 91.12 138 VAL B CA 1
ATOM 7085 C C . VAL B 1 138 ? 32.656 14.484 10.508 1 91.12 138 VAL B C 1
ATOM 7087 O O . VAL B 1 138 ? 31.484 14.203 10.188 1 91.12 138 VAL B O 1
ATOM 7090 N N . LYS B 1 139 ? 33.5 15.07 9.742 1 91.75 139 LYS B N 1
ATOM 7091 C CA . LYS B 1 139 ? 33.062 15.438 8.391 1 91.75 139 LYS B CA 1
ATOM 7092 C C . LYS B 1 139 ? 32.688 14.195 7.586 1 91.75 139 LYS B C 1
ATOM 7094 O O . LYS B 1 139 ? 31.688 14.211 6.867 1 91.75 139 LYS B O 1
ATOM 7099 N N . ARG B 1 140 ? 33.438 13.211 7.719 1 90.38 140 ARG B N 1
ATOM 7100 C CA . ARG B 1 140 ? 33.125 11.961 7.02 1 90.38 140 ARG B CA 1
ATOM 7101 C C . ARG B 1 140 ? 31.828 11.344 7.512 1 90.38 140 ARG B C 1
ATOM 7103 O O . ARG B 1 140 ? 31.031 10.844 6.715 1 90.38 140 ARG B O 1
ATOM 7110 N N . ASN B 1 141 ? 31.719 11.367 8.766 1 92.19 141 ASN B N 1
ATOM 7111 C CA . ASN B 1 141 ? 30.484 10.836 9.359 1 92.19 141 ASN B CA 1
ATOM 7112 C C . ASN B 1 141 ? 29.266 11.617 8.898 1 92.19 141 ASN B C 1
ATOM 7114 O O . ASN B 1 141 ? 28.203 11.031 8.633 1 92.19 141 ASN B O 1
ATOM 7118 N N . ARG B 1 142 ? 29.422 12.867 8.805 1 94.25 142 ARG B N 1
ATOM 7119 C CA . ARG B 1 142 ? 28.328 13.711 8.367 1 94.25 142 ARG B CA 1
ATOM 7120 C C . ARG B 1 142 ? 28 13.469 6.898 1 94.25 142 ARG B C 1
ATOM 7122 O O . ARG B 1 142 ? 26.828 13.461 6.512 1 94.25 142 ARG B O 1
ATOM 7129 N N . GLU B 1 143 ? 28.984 13.266 6.117 1 94 143 GLU B N 1
ATOM 7130 C CA . GLU B 1 143 ? 28.766 12.945 4.711 1 94 143 GLU B CA 1
ATOM 7131 C C . GLU B 1 143 ? 28.016 11.617 4.555 1 94 143 GLU B C 1
ATOM 7133 O O . GLU B 1 143 ? 27.156 11.484 3.682 1 94 143 GLU B O 1
ATOM 7138 N N . TYR B 1 144 ? 28.406 10.734 5.355 1 94.06 144 TYR B N 1
ATOM 7139 C CA . TYR B 1 144 ? 27.719 9.453 5.359 1 94.06 144 TYR B CA 1
ATOM 7140 C C . TYR B 1 144 ? 26.25 9.617 5.734 1 94.06 144 TYR B C 1
ATOM 7142 O O . TYR B 1 144 ? 25.375 9.047 5.09 1 94.06 144 TYR B O 1
ATOM 7150 N N . LEU B 1 145 ? 26 10.414 6.707 1 94.75 145 LEU B N 1
ATOM 7151 C CA . LEU B 1 145 ? 24.625 10.641 7.164 1 94.75 145 LEU B CA 1
ATOM 7152 C C . LEU B 1 145 ? 23.812 11.344 6.094 1 94.75 145 LEU B C 1
ATOM 7154 O O . LEU B 1 145 ? 22.594 11.141 6.008 1 94.75 145 LEU B O 1
ATOM 7158 N N . GLU B 1 146 ? 24.453 12.172 5.328 1 95.38 146 GLU B N 1
ATOM 7159 C CA . GLU B 1 146 ? 23.75 12.828 4.23 1 95.38 146 GLU B CA 1
ATOM 7160 C C . GLU B 1 146 ? 23.109 11.805 3.291 1 95.38 146 GLU B C 1
ATOM 7162 O O . GLU B 1 146 ? 21.984 11.984 2.836 1 95.38 146 GLU B O 1
ATOM 7167 N N . ARG B 1 147 ? 23.875 10.711 3.037 1 94.81 147 ARG B N 1
ATOM 7168 C CA . ARG B 1 147 ? 23.344 9.648 2.188 1 94.81 147 ARG B CA 1
ATOM 7169 C C . ARG B 1 147 ? 22.141 8.977 2.834 1 94.81 147 ARG B C 1
ATOM 7171 O O . ARG B 1 147 ? 21.141 8.719 2.168 1 94.81 147 ARG B O 1
ATOM 7178 N N . LEU B 1 148 ? 22.266 8.742 4.09 1 94.38 148 LEU B N 1
ATOM 7179 C CA . LEU B 1 148 ? 21.188 8.086 4.809 1 94.38 148 LEU B CA 1
ATOM 7180 C C . LEU B 1 148 ? 19.938 8.977 4.832 1 94.38 148 LEU B C 1
ATOM 7182 O O . LEU B 1 148 ? 18.828 8.484 4.676 1 94.38 148 LEU B O 1
ATOM 7186 N N . ILE B 1 149 ? 20.141 10.234 5.02 1 95.19 149 ILE B N 1
ATOM 7187 C CA . ILE B 1 149 ? 19.047 11.195 5.07 1 95.19 149 ILE B CA 1
ATOM 7188 C C . ILE B 1 149 ? 18.328 11.242 3.721 1 95.19 149 ILE B C 1
ATOM 7190 O O . ILE B 1 149 ? 17.094 11.289 3.664 1 95.19 149 ILE B O 1
ATOM 7194 N N . ASP B 1 150 ? 19.078 11.203 2.701 1 93.88 150 ASP B N 1
ATOM 7195 C CA . ASP B 1 150 ? 18.484 11.258 1.37 1 93.88 150 ASP B CA 1
ATOM 7196 C C . ASP B 1 150 ? 17.594 10.039 1.122 1 93.88 150 ASP B C 1
ATOM 7198 O O . ASP B 1 150 ? 16.516 10.164 0.532 1 93.88 150 ASP B O 1
ATOM 7202 N N . VAL B 1 151 ? 18.062 8.914 1.539 1 92.81 151 VAL B N 1
ATOM 7203 C CA . VAL B 1 151 ? 17.266 7.703 1.377 1 92.81 151 VAL B CA 1
ATOM 7204 C C . VAL B 1 151 ? 16.016 7.785 2.248 1 92.81 151 VAL B C 1
ATOM 7206 O O . VAL B 1 151 ? 14.906 7.488 1.789 1 92.81 151 VAL B O 1
ATOM 7209 N N . ALA B 1 152 ? 16.172 8.203 3.436 1 91.62 152 ALA B N 1
ATOM 7210 C CA . ALA B 1 152 ? 15.039 8.344 4.348 1 91.62 152 ALA B CA 1
ATOM 7211 C C . ALA B 1 152 ? 14.031 9.375 3.822 1 91.62 152 ALA B C 1
ATOM 7213 O O . ALA B 1 152 ? 12.82 9.156 3.896 1 91.62 152 ALA B O 1
ATOM 7214 N N . SER B 1 153 ? 14.547 10.438 3.365 1 91.81 153 SER B N 1
ATOM 7215 C CA . SER B 1 153 ? 13.695 11.484 2.812 1 91.81 153 SER B CA 1
ATOM 7216 C C . SER B 1 153 ? 12.906 10.984 1.609 1 91.81 153 SER B C 1
ATOM 7218 O O . SER B 1 153 ? 11.742 11.344 1.431 1 91.81 153 SER B O 1
ATOM 7220 N N . ALA B 1 154 ? 13.578 10.203 0.826 1 88.75 154 ALA B N 1
ATOM 7221 C CA . ALA B 1 154 ? 12.906 9.633 -0.338 1 88.75 154 ALA B CA 1
ATOM 7222 C C . ALA B 1 154 ? 11.734 8.75 0.083 1 88.75 154 ALA B C 1
ATOM 7224 O O . ALA B 1 154 ? 10.656 8.82 -0.504 1 88.75 154 ALA B O 1
ATOM 7225 N N . LEU B 1 155 ? 11.961 7.965 1.041 1 86.62 155 LEU B N 1
ATOM 7226 C CA . LEU B 1 155 ? 10.922 7.062 1.52 1 86.62 155 LEU B CA 1
ATOM 7227 C C . LEU B 1 155 ? 9.773 7.844 2.158 1 86.62 155 LEU B C 1
ATOM 7229 O O . LEU B 1 155 ? 8.602 7.531 1.936 1 86.62 155 LEU B O 1
ATOM 7233 N N . ALA B 1 156 ? 10.117 8.812 2.852 1 84.5 156 ALA B N 1
ATOM 7234 C CA . ALA B 1 156 ? 9.117 9.641 3.508 1 84.5 156 ALA B CA 1
ATOM 7235 C C . ALA B 1 156 ? 8.281 10.406 2.48 1 84.5 156 ALA B C 1
ATOM 7237 O O . ALA B 1 156 ? 7.055 10.492 2.609 1 84.5 156 ALA B O 1
ATOM 7238 N N . ARG B 1 157 ? 8.93 10.891 1.556 1 84.56 157 ARG B N 1
ATOM 7239 C CA . ARG B 1 157 ? 8.281 11.688 0.519 1 84.56 157 ARG B CA 1
ATOM 7240 C C . ARG B 1 157 ? 7.203 10.883 -0.195 1 84.56 157 ARG B C 1
ATOM 7242 O O . ARG B 1 157 ? 6.16 11.422 -0.572 1 84.56 157 ARG B O 1
ATOM 7249 N N . PHE B 1 158 ? 7.449 9.617 -0.368 1 80.44 158 PHE B N 1
ATOM 7250 C CA . PHE B 1 158 ? 6.535 8.797 -1.154 1 80.44 158 PHE B CA 1
ATOM 7251 C C . PHE B 1 158 ? 5.742 7.859 -0.256 1 80.44 158 PHE B C 1
ATOM 7253 O O . PHE B 1 158 ? 5.074 6.941 -0.742 1 80.44 158 PHE B O 1
ATOM 7260 N N . ASN B 1 159 ? 5.863 8.094 1.006 1 79 159 ASN B N 1
ATOM 7261 C CA . ASN B 1 159 ? 5.121 7.332 2.006 1 79 159 ASN B CA 1
ATOM 7262 C C . ASN B 1 159 ? 5.383 5.836 1.887 1 79 159 ASN B C 1
ATOM 7264 O O . ASN B 1 159 ? 4.449 5.035 1.876 1 79 159 ASN B O 1
ATOM 7268 N N . ILE B 1 160 ? 6.547 5.469 1.654 1 79.62 160 ILE B N 1
ATOM 7269 C CA . ILE B 1 160 ? 6.949 4.066 1.597 1 79.62 160 ILE B CA 1
ATOM 7270 C C . ILE B 1 160 ? 7.457 3.619 2.967 1 79.62 160 ILE B C 1
ATOM 7272 O O . ILE B 1 160 ? 8.32 4.27 3.561 1 79.62 160 ILE B O 1
ATOM 7276 N N . PRO B 1 161 ? 6.84 2.547 3.416 1 71.25 161 PRO B N 1
ATOM 7277 C CA . PRO B 1 161 ? 7.297 2.07 4.723 1 71.25 161 PRO B CA 1
ATOM 7278 C C . PRO B 1 161 ? 8.75 1.591 4.703 1 71.25 161 PRO B C 1
ATOM 7280 O O . PRO B 1 161 ? 9.195 1.016 3.711 1 71.25 161 PRO B O 1
ATOM 7283 N N . PHE B 1 162 ? 9.438 1.842 5.859 1 64.5 162 PHE B N 1
ATOM 7284 C CA . PHE B 1 162 ? 10.836 1.434 5.984 1 64.5 162 PHE B CA 1
ATOM 7285 C C . PHE B 1 162 ? 10.945 -0.083 6.086 1 64.5 162 PHE B C 1
ATOM 7287 O O . PHE B 1 162 ? 11.898 -0.675 5.57 1 64.5 162 PHE B O 1
ATOM 7294 N N . GLN B 1 163 ? 10.078 -0.598 7.016 1 60.31 163 GLN B N 1
ATOM 7295 C CA . GLN B 1 163 ? 10.141 -2.037 7.242 1 60.31 163 GLN B CA 1
ATOM 7296 C C . GLN B 1 163 ? 8.859 -2.723 6.785 1 60.31 163 GLN B C 1
ATOM 7298 O O . GLN B 1 163 ? 7.754 -2.236 7.055 1 60.31 163 GLN B O 1
ATOM 7303 N N . LYS B 1 164 ? 8.984 -3.318 5.66 1 54.94 164 LYS B N 1
ATOM 7304 C CA . LYS B 1 164 ? 7.902 -4.289 5.512 1 54.94 164 LYS B CA 1
ATOM 7305 C C . LYS B 1 164 ? 8.273 -5.633 6.125 1 54.94 164 LYS B C 1
ATOM 7307 O O . LYS B 1 164 ? 9.453 -5.895 6.391 1 54.94 164 LYS B O 1
ATOM 7312 N N . ASP B 1 165 ? 7.367 -6.578 6.465 1 48.91 165 ASP B N 1
ATOM 7313 C CA . ASP B 1 165 ? 7.438 -7.914 7.051 1 48.91 165 ASP B CA 1
ATOM 7314 C C . ASP B 1 165 ? 8.711 -8.641 6.613 1 48.91 165 ASP B C 1
ATOM 7316 O O . ASP B 1 165 ? 8.906 -9.812 6.93 1 48.91 165 ASP B O 1
ATOM 7320 N N . VAL B 1 166 ? 9.508 -8.023 5.766 1 50.5 166 VAL B N 1
ATOM 7321 C CA . VAL B 1 166 ? 10.547 -8.891 5.219 1 50.5 166 VAL B CA 1
ATOM 7322 C C . VAL B 1 166 ? 11.859 -8.68 5.977 1 50.5 166 VAL B C 1
ATOM 7324 O O . VAL B 1 166 ? 12.086 -7.605 6.543 1 50.5 166 VAL B O 1
ATOM 7327 N N . GLU B 1 167 ? 12.633 -9.656 6.328 1 51.91 167 GLU B N 1
ATOM 7328 C CA . GLU B 1 167 ? 13.93 -9.781 6.992 1 51.91 167 GLU B CA 1
ATOM 7329 C C . GLU B 1 167 ? 14.844 -8.609 6.648 1 51.91 167 GLU B C 1
ATOM 7331 O O . GLU B 1 167 ? 15.555 -8.102 7.512 1 51.91 167 GLU B O 1
ATOM 7336 N N . GLU B 1 168 ? 14.875 -8.219 5.336 1 64.12 168 GLU B N 1
ATOM 7337 C CA . GLU B 1 168 ? 15.734 -7.094 4.98 1 64.12 168 GLU B CA 1
ATOM 7338 C C . GLU B 1 168 ? 14.906 -5.879 4.566 1 64.12 168 GLU B C 1
ATOM 7340 O O . GLU B 1 168 ? 14.062 -5.973 3.674 1 64.12 168 GLU B O 1
ATOM 7345 N N . GLY B 1 169 ? 14.633 -4.867 5.383 1 77.81 169 GLY B N 1
ATOM 7346 C CA . GLY B 1 169 ? 13.867 -3.652 5.156 1 77.81 169 GLY B CA 1
ATOM 7347 C C . GLY B 1 169 ? 14.25 -2.938 3.875 1 77.81 169 GLY B C 1
ATOM 7348 O O . GLY B 1 169 ? 15.391 -3.061 3.404 1 77.81 169 GLY B O 1
ATOM 7349 N N . PHE B 1 170 ? 13.391 -2.422 3.109 1 84.31 170 PHE B N 1
ATOM 7350 C CA . PHE B 1 170 ? 13.602 -1.684 1.871 1 84.31 170 PHE B CA 1
ATOM 7351 C C . PHE B 1 170 ? 14.672 -0.613 2.055 1 84.31 170 PHE B C 1
ATOM 7353 O O . PHE B 1 170 ? 15.5 -0.394 1.167 1 84.31 170 PHE B O 1
ATOM 7360 N N . TYR B 1 171 ? 14.703 -0.019 3.189 1 88.81 171 TYR B N 1
ATOM 7361 C CA . TYR B 1 171 ? 15.695 0.99 3.535 1 88.81 171 TYR B CA 1
ATOM 7362 C C . TYR B 1 171 ? 17.109 0.411 3.475 1 88.81 171 TYR B C 1
ATOM 7364 O O . TYR B 1 171 ? 18 0.991 2.848 1 88.81 171 TYR B O 1
ATOM 7372 N N . LYS B 1 172 ? 17.281 -0.656 4.023 1 87.81 172 LYS B N 1
ATOM 7373 C CA . LYS B 1 172 ? 18.594 -1.313 4.047 1 87.81 172 LYS B CA 1
ATOM 7374 C C . LYS B 1 172 ? 19.031 -1.704 2.643 1 87.81 172 LYS B C 1
ATOM 7376 O O . LYS B 1 172 ? 20.219 -1.589 2.307 1 87.81 172 LYS B O 1
ATOM 7381 N N . TYR B 1 173 ? 18.141 -2.109 1.921 1 87.56 173 TYR B N 1
ATOM 7382 C CA . TYR B 1 173 ? 18.469 -2.529 0.563 1 87.56 173 TYR B CA 1
ATOM 7383 C C . TYR B 1 173 ? 18.906 -1.34 -0.288 1 87.56 173 TYR B C 1
ATOM 7385 O O . TYR B 1 173 ? 19.828 -1.449 -1.099 1 87.56 173 TYR B O 1
ATOM 7393 N N . LEU B 1 174 ? 18.25 -0.272 -0.101 1 90.31 174 LEU B N 1
ATOM 7394 C CA . LEU B 1 174 ? 18.625 0.914 -0.86 1 90.31 174 LEU B CA 1
ATOM 7395 C C . LEU B 1 174 ? 20.031 1.368 -0.489 1 90.31 174 LEU B C 1
ATOM 7397 O O . LEU B 1 174 ? 20.797 1.816 -1.351 1 90.31 174 LEU B O 1
ATOM 7401 N N . ILE B 1 175 ? 20.312 1.226 0.732 1 91.56 175 ILE B N 1
ATOM 7402 C CA . ILE B 1 175 ? 21.656 1.587 1.176 1 91.56 175 ILE B CA 1
ATOM 7403 C C . ILE B 1 175 ? 22.672 0.634 0.559 1 91.56 175 ILE B C 1
ATOM 7405 O O . ILE B 1 175 ? 23.781 1.047 0.199 1 91.56 175 ILE B O 1
ATOM 7409 N N . THR B 1 176 ? 22.281 -0.572 0.413 1 89.19 176 THR B N 1
ATOM 7410 C CA . THR B 1 176 ? 23.156 -1.548 -0.229 1 89.19 176 THR B CA 1
ATOM 7411 C C . THR B 1 176 ? 23.375 -1.187 -1.694 1 89.19 176 THR B C 1
ATOM 7413 O O . THR B 1 176 ? 24.469 -1.391 -2.225 1 89.19 176 THR B O 1
ATOM 7416 N N . VAL B 1 177 ? 22.406 -0.683 -2.287 1 90.25 177 VAL B N 1
ATOM 7417 C CA . VAL B 1 177 ? 22.547 -0.23 -3.668 1 90.25 177 VAL B CA 1
ATOM 7418 C C . VAL B 1 177 ? 23.516 0.946 -3.73 1 90.25 177 VAL B C 1
ATOM 7420 O O . VAL B 1 177 ? 24.391 0.992 -4.602 1 90.25 177 VAL B O 1
ATOM 7423 N N . LEU B 1 178 ? 23.375 1.823 -2.828 1 92.19 178 LEU B N 1
ATOM 7424 C CA . LEU B 1 178 ? 24.266 2.979 -2.787 1 92.19 178 LEU B CA 1
ATOM 7425 C C . LEU B 1 178 ? 25.703 2.549 -2.51 1 92.19 178 LEU B C 1
ATOM 7427 O O . LEU B 1 178 ? 26.641 3.148 -3.029 1 92.19 178 LEU B O 1
ATOM 7431 N N . LYS B 1 179 ? 25.812 1.574 -1.668 1 92 179 LYS B N 1
ATOM 7432 C CA . LYS B 1 179 ? 27.125 1.035 -1.306 1 92 179 LYS B CA 1
ATOM 7433 C C . LYS B 1 179 ? 27.906 0.602 -2.545 1 92 179 LYS B C 1
ATOM 7435 O O . LYS B 1 179 ? 29.125 0.769 -2.607 1 92 179 LYS B O 1
ATOM 7440 N N . LYS B 1 180 ? 27.25 0.155 -3.504 1 91.19 180 LYS B N 1
ATOM 7441 C CA . LYS B 1 180 ? 27.859 -0.346 -4.727 1 91.19 180 LYS B CA 1
ATOM 7442 C C . LYS B 1 180 ? 28.5 0.788 -5.523 1 91.19 180 LYS B C 1
ATOM 7444 O O . LYS B 1 180 ? 29.5 0.58 -6.223 1 91.19 180 LYS B O 1
ATOM 7449 N N . TYR B 1 181 ? 27.984 1.973 -5.398 1 92.06 181 TYR B N 1
ATOM 7450 C CA . TYR B 1 181 ? 28.391 3.008 -6.344 1 92.06 181 TYR B CA 1
ATOM 7451 C C . TYR B 1 181 ? 29 4.203 -5.617 1 92.06 181 TYR B C 1
ATOM 7453 O O . TYR B 1 181 ? 29.594 5.082 -6.242 1 92.06 181 TYR B O 1
ATOM 7461 N N . ASP B 1 182 ? 28.797 4.273 -4.305 1 91.88 182 ASP B N 1
ATOM 7462 C CA . ASP B 1 182 ? 29.312 5.379 -3.502 1 91.88 182 ASP B CA 1
ATOM 7463 C C . ASP B 1 182 ? 30.438 4.906 -2.578 1 91.88 182 ASP B C 1
ATOM 7465 O O . ASP B 1 182 ? 30.203 4.086 -1.688 1 91.88 182 ASP B O 1
ATOM 7469 N N . ASP B 1 183 ? 31.516 5.539 -2.705 1 91.19 183 ASP B N 1
ATOM 7470 C CA . ASP B 1 183 ? 32.719 5.121 -1.965 1 91.19 183 ASP B CA 1
ATOM 7471 C C . ASP B 1 183 ? 32.562 5.41 -0.473 1 91.19 183 ASP B C 1
ATOM 7473 O O . ASP B 1 183 ? 33.062 4.66 0.365 1 91.19 183 ASP B O 1
ATOM 7477 N N . ILE B 1 184 ? 31.906 6.438 -0.175 1 91.31 184 ILE B N 1
ATOM 7478 C CA . ILE B 1 184 ? 31.734 6.816 1.224 1 91.31 184 ILE B CA 1
ATOM 7479 C C . ILE B 1 184 ? 30.891 5.766 1.947 1 91.31 184 ILE B C 1
ATOM 7481 O O . ILE B 1 184 ? 31.266 5.297 3.023 1 91.31 184 ILE B O 1
ATOM 7485 N N . VAL B 1 185 ? 29.859 5.375 1.336 1 93.31 185 VAL B N 1
ATOM 7486 C CA . VAL B 1 185 ? 28.969 4.375 1.924 1 93.31 185 VAL B CA 1
ATOM 7487 C C . VAL B 1 185 ? 29.688 3.027 1.985 1 93.31 185 VAL B C 1
ATOM 7489 O O . VAL B 1 185 ? 29.609 2.326 2.998 1 93.31 185 VAL B O 1
ATOM 7492 N N . ARG B 1 186 ? 30.344 2.668 0.967 1 91.69 186 ARG B N 1
ATOM 7493 C CA . ARG B 1 186 ? 31.062 1.4 0.906 1 91.69 186 ARG B CA 1
ATOM 7494 C C . ARG B 1 186 ? 32.094 1.302 2.027 1 91.69 186 ARG B C 1
ATOM 7496 O O . ARG B 1 186 ? 32.156 0.296 2.738 1 91.69 186 ARG B O 1
ATOM 7503 N N . THR B 1 187 ? 32.812 2.393 2.193 1 89.31 187 THR B N 1
ATOM 7504 C CA . THR B 1 187 ? 33.875 2.41 3.201 1 89.31 187 THR B CA 1
ATOM 7505 C C . THR B 1 187 ? 33.281 2.312 4.605 1 89.31 187 THR B C 1
ATOM 7507 O O . THR B 1 187 ? 33.781 1.587 5.453 1 89.31 187 THR B O 1
ATOM 7510 N N . GLN B 1 188 ? 32.281 2.996 4.82 1 89.38 188 GLN B N 1
ATOM 7511 C CA . GLN B 1 188 ? 31.672 3.014 6.141 1 89.38 188 GLN B CA 1
ATOM 7512 C C . GLN B 1 188 ? 31.125 1.635 6.508 1 89.38 188 GLN B C 1
ATOM 7514 O O . GLN B 1 188 ? 31.234 1.206 7.66 1 89.38 188 GLN B O 1
ATOM 7519 N N . ILE B 1 189 ? 30.516 0.966 5.617 1 88.19 189 ILE B N 1
ATOM 7520 C CA . ILE B 1 189 ? 29.859 -0.304 5.875 1 88.19 189 ILE B CA 1
ATOM 7521 C C . ILE B 1 189 ? 30.891 -1.424 5.965 1 88.19 189 ILE B C 1
ATOM 7523 O O . ILE B 1 189 ? 30.75 -2.344 6.773 1 88.19 189 ILE B O 1
ATOM 7527 N N . GLU B 1 190 ? 31.844 -1.371 5.137 1 85.75 190 GLU B N 1
ATOM 7528 C CA . GLU B 1 190 ? 32.812 -2.447 5.082 1 85.75 190 GLU B CA 1
ATOM 7529 C C . GLU B 1 190 ? 33.844 -2.312 6.203 1 85.75 190 GLU B C 1
ATOM 7531 O O . GLU B 1 190 ? 34.375 -3.314 6.695 1 85.75 190 GLU B O 1
ATOM 7536 N N . VAL B 1 191 ? 34.062 -1.048 6.477 1 76.69 191 VAL B N 1
ATOM 7537 C CA . VAL B 1 191 ? 35 -0.852 7.566 1 76.69 191 VAL B CA 1
ATOM 7538 C C . VAL B 1 191 ? 34.344 -1.111 8.906 1 76.69 191 VAL B C 1
ATOM 7540 O O . VAL B 1 191 ? 33.125 -0.948 9.031 1 76.69 191 VAL B O 1
ATOM 7543 N N . SER B 1 192 ? 34.906 -1.855 9.672 1 67.69 192 SER B N 1
ATOM 7544 C CA . SER B 1 192 ? 34.406 -2.236 10.992 1 67.69 192 SER B CA 1
ATOM 7545 C C . SER B 1 192 ? 33.969 -1.014 11.789 1 67.69 192 SER B C 1
ATOM 7547 O O . SER B 1 192 ? 34.531 -0.699 12.828 1 67.69 192 SER B O 1
ATOM 7549 N N . SER B 1 193 ? 33.125 -0.248 11.211 1 69.94 193 SER B N 1
ATOM 7550 C CA . SER B 1 193 ? 32.562 0.874 11.945 1 69.94 193 SER B CA 1
ATOM 7551 C C . SER B 1 193 ? 31.391 0.423 12.82 1 69.94 193 SER B C 1
ATOM 7553 O O . SER B 1 193 ? 30.641 -0.466 12.43 1 69.94 193 SER B O 1
ATOM 7555 N N . PRO B 1 194 ? 31.375 0.966 14.008 1 75 194 PRO B N 1
ATOM 7556 C CA . PRO B 1 194 ? 30.297 0.594 14.914 1 75 194 PRO B CA 1
ATOM 7557 C C . PRO B 1 194 ? 28.938 1.093 14.438 1 75 194 PRO B C 1
ATOM 7559 O O . PRO B 1 194 ? 27.906 0.503 14.773 1 75 194 PRO B O 1
ATOM 7562 N N . PHE B 1 195 ? 29.016 2.189 13.586 1 84.31 195 PHE B N 1
ATOM 7563 C CA . PHE B 1 195 ? 27.766 2.764 13.133 1 84.31 195 PHE B CA 1
ATOM 7564 C C . PHE B 1 195 ? 27.5 2.434 11.672 1 84.31 195 PHE B C 1
ATOM 7566 O O . PHE B 1 195 ? 28.188 2.951 10.789 1 84.31 195 PHE B O 1
ATOM 7573 N N . LYS B 1 196 ? 26.578 1.662 11.461 1 83.62 196 LYS B N 1
ATOM 7574 C CA . LYS B 1 196 ? 26.234 1.323 10.086 1 83.62 196 LYS B CA 1
ATOM 7575 C C . LYS B 1 196 ? 24.938 2.027 9.656 1 83.62 196 LYS B C 1
ATOM 7577 O O . LYS B 1 196 ? 24.688 2.193 8.461 1 83.62 196 LYS B O 1
ATOM 7582 N N . GLY B 1 197 ? 24.141 2.498 10.68 1 84.88 197 GLY B N 1
ATOM 7583 C CA . GLY B 1 197 ? 22.969 3.299 10.383 1 84.88 197 GLY B CA 1
ATOM 7584 C C . GLY B 1 197 ? 21.828 2.49 9.797 1 84.88 197 GLY B C 1
ATOM 7585 O O . GLY B 1 197 ? 20.938 3.041 9.141 1 84.88 197 GLY B O 1
ATOM 7586 N N . LEU B 1 198 ? 21.719 1.158 10.016 1 86.94 198 LEU B N 1
ATOM 7587 C CA . LEU B 1 198 ? 20.781 0.296 9.312 1 86.94 198 LEU B CA 1
ATOM 7588 C C . LEU B 1 198 ? 19.703 -0.222 10.258 1 86.94 198 LEU B C 1
ATOM 7590 O O . LEU B 1 198 ? 18.688 -0.774 9.812 1 86.94 198 LEU B O 1
ATOM 7594 N N . THR B 1 199 ? 19.875 0.035 11.453 1 85.56 199 THR B N 1
ATOM 7595 C CA . THR B 1 199 ? 18.938 -0.503 12.438 1 85.56 199 THR B CA 1
ATOM 7596 C C . THR B 1 199 ? 17.625 0.267 12.406 1 85.56 199 THR B C 1
ATOM 7598 O O . THR B 1 199 ? 17.578 1.408 11.945 1 85.56 199 THR B O 1
ATOM 7601 N N . ARG B 1 200 ? 16.609 -0.347 12.922 1 84.06 200 ARG B N 1
ATOM 7602 C CA . ARG B 1 200 ? 15.281 0.25 12.945 1 84.06 200 ARG B CA 1
ATOM 7603 C C . ARG B 1 200 ? 15.266 1.511 13.805 1 84.06 200 ARG B C 1
ATOM 7605 O O . ARG B 1 200 ? 14.625 2.502 13.453 1 84.06 200 ARG B O 1
ATOM 7612 N N . THR B 1 201 ? 15.906 1.477 14.844 1 85.94 201 THR B N 1
ATOM 7613 C CA . THR B 1 201 ? 15.961 2.617 15.75 1 85.94 201 THR B CA 1
ATOM 7614 C C . THR B 1 201 ? 16.562 3.836 15.055 1 85.94 201 THR B C 1
ATOM 7616 O O . THR B 1 201 ? 16.047 4.949 15.188 1 85.94 201 THR B O 1
ATOM 7619 N N . ILE B 1 202 ? 17.641 3.635 14.359 1 88.88 202 ILE B N 1
ATOM 7620 C CA . ILE B 1 202 ? 18.297 4.73 13.648 1 88.88 202 ILE B CA 1
ATOM 7621 C C . ILE B 1 202 ? 17.375 5.266 12.562 1 88.88 202 ILE B C 1
ATOM 7623 O O . ILE B 1 202 ? 17.297 6.477 12.336 1 88.88 202 ILE B O 1
ATOM 7627 N N . GLN B 1 203 ? 16.703 4.34 11.906 1 88.12 203 GLN B N 1
ATOM 7628 C CA . GLN B 1 203 ? 15.773 4.75 10.859 1 88.12 203 GLN B CA 1
ATOM 7629 C C . GLN B 1 203 ? 14.688 5.664 11.414 1 88.12 203 GLN B C 1
ATOM 7631 O O . GLN B 1 203 ? 14.391 6.711 10.836 1 88.12 203 GLN B O 1
ATOM 7636 N N . LEU B 1 204 ? 14.133 5.293 12.492 1 86.5 204 LEU B N 1
ATOM 7637 C CA . LEU B 1 204 ? 13.078 6.078 13.133 1 86.5 204 LEU B CA 1
ATOM 7638 C C . LEU B 1 204 ? 13.625 7.422 13.609 1 86.5 204 LEU B C 1
ATOM 7640 O O . LEU B 1 204 ? 12.938 8.445 13.5 1 86.5 204 LEU B O 1
ATOM 7644 N N . ASP B 1 205 ? 14.789 7.406 14.07 1 90.62 205 ASP B N 1
ATOM 7645 C CA . ASP B 1 205 ? 15.406 8.641 14.539 1 90.62 205 ASP B CA 1
ATOM 7646 C C . ASP B 1 205 ? 15.688 9.586 13.367 1 90.62 205 ASP B C 1
ATOM 7648 O O . ASP B 1 205 ? 15.602 10.805 13.516 1 90.62 205 ASP B O 1
ATOM 7652 N N . LEU B 1 206 ? 16.062 9.016 12.289 1 91.75 206 LEU B N 1
ATOM 7653 C CA . LEU B 1 206 ? 16.297 9.828 11.102 1 91.75 206 LEU B CA 1
ATOM 7654 C C . LEU B 1 206 ? 15.016 10.508 10.641 1 91.75 206 LEU B C 1
ATOM 7656 O O . LEU B 1 206 ? 15.008 11.703 10.344 1 91.75 206 LEU B O 1
ATOM 7660 N N . ILE B 1 207 ? 13.969 9.781 10.648 1 90.75 207 ILE B N 1
ATOM 7661 C CA . ILE B 1 207 ? 12.688 10.328 10.219 1 90.75 207 ILE B CA 1
ATOM 7662 C C . ILE B 1 207 ? 12.227 11.391 11.211 1 90.75 207 ILE B C 1
ATOM 7664 O O . ILE B 1 207 ? 11.68 12.422 10.82 1 90.75 207 ILE B O 1
ATOM 7668 N N . GLU B 1 208 ? 12.422 11.047 12.391 1 91.69 208 GLU B N 1
ATOM 7669 C CA . GLU B 1 208 ? 12.07 12.016 13.422 1 91.69 208 GLU B CA 1
ATOM 7670 C C . GLU B 1 208 ? 12.883 13.305 13.273 1 91.69 208 GLU B C 1
ATOM 7672 O O . GLU B 1 208 ? 12.359 14.398 13.477 1 91.69 208 GLU B O 1
ATOM 7677 N N . SER B 1 209 ? 14.109 13.148 12.961 1 94.31 209 SER B N 1
ATOM 7678 C CA . SER B 1 209 ? 14.977 14.312 12.766 1 94.31 209 SER B CA 1
ATOM 7679 C C . SER B 1 209 ? 14.523 15.141 11.57 1 94.31 209 SER B C 1
ATOM 7681 O O . SER B 1 209 ? 14.547 16.375 11.617 1 94.31 209 SER B O 1
ATOM 7683 N N . ILE B 1 210 ? 14.141 14.492 10.57 1 94.62 210 ILE B N 1
ATOM 7684 C CA . ILE B 1 210 ? 13.625 15.18 9.391 1 94.62 210 ILE B CA 1
ATOM 7685 C C . ILE B 1 210 ? 12.328 15.898 9.734 1 94.62 210 ILE B C 1
ATOM 7687 O O . ILE B 1 210 ? 12.148 17.078 9.398 1 94.62 210 ILE B O 1
ATOM 7691 N N . ALA B 1 211 ? 11.461 15.203 10.414 1 94.06 211 ALA B N 1
ATOM 7692 C CA . ALA B 1 211 ? 10.188 15.781 10.828 1 94.06 211 ALA B CA 1
ATOM 7693 C C . ALA B 1 211 ? 10.406 16.984 11.742 1 94.06 211 ALA B C 1
ATOM 7695 O O . ALA B 1 211 ? 9.656 17.969 11.672 1 94.06 211 ALA B O 1
ATOM 7696 N N . HIS B 1 212 ? 11.383 16.859 12.539 1 94.12 212 HIS B N 1
ATOM 7697 C CA . HIS B 1 212 ? 11.711 17.938 13.445 1 94.12 212 HIS B CA 1
ATOM 7698 C C . HIS B 1 212 ? 12.055 19.219 12.68 1 94.12 212 HIS B C 1
ATOM 7700 O O . HIS B 1 212 ? 11.664 20.312 13.086 1 94.12 212 HIS B O 1
ATOM 7706 N N . THR B 1 213 ? 12.781 19.078 11.656 1 94.81 213 THR B N 1
ATOM 7707 C CA . THR B 1 213 ? 13.141 20.234 10.836 1 94.81 213 THR B CA 1
ATOM 7708 C C . THR B 1 213 ? 11.898 20.891 10.258 1 94.81 213 THR B C 1
ATOM 7710 O O . THR B 1 213 ? 11.805 22.125 10.227 1 94.81 213 THR B O 1
ATOM 7713 N N . VAL B 1 214 ? 10.977 20.125 9.875 1 94.56 214 VAL B N 1
ATOM 7714 C CA . VAL B 1 214 ? 9.727 20.656 9.336 1 94.56 214 VAL B CA 1
ATOM 7715 C C . VAL B 1 214 ? 8.914 21.297 10.453 1 94.56 214 VAL B C 1
ATOM 7717 O O . VAL B 1 214 ? 8.336 22.375 10.266 1 94.56 214 VAL B O 1
ATOM 7720 N N . ARG B 1 215 ? 8.867 20.703 11.562 1 94.25 215 ARG B N 1
ATOM 7721 C CA . ARG B 1 215 ? 8.172 21.266 12.719 1 94.25 215 ARG B CA 1
ATOM 7722 C C . ARG B 1 215 ? 8.742 22.609 13.109 1 94.25 215 ARG B C 1
ATOM 7724 O O . ARG B 1 215 ? 8 23.531 13.461 1 94.25 215 ARG B O 1
ATOM 7731 N N . GLN B 1 216 ? 10.016 22.688 13.008 1 93.69 216 GLN B N 1
ATOM 7732 C CA . GLN B 1 216 ? 10.672 23.938 13.367 1 93.69 216 GLN B CA 1
ATOM 7733 C C . GLN B 1 216 ? 10.297 25.047 12.391 1 93.69 216 GLN B C 1
ATOM 7735 O O . GLN B 1 216 ? 10.164 26.203 12.789 1 93.69 216 GLN B O 1
ATOM 7740 N N . ARG B 1 217 ? 10.125 24.688 11.258 1 94.44 217 ARG B N 1
ATOM 7741 C CA . ARG B 1 217 ? 9.703 25.672 10.281 1 94.44 217 ARG B CA 1
ATOM 7742 C C . ARG B 1 217 ? 8.297 26.172 10.578 1 94.44 217 ARG B C 1
ATOM 7744 O O . ARG B 1 217 ? 8.008 27.359 10.422 1 94.44 217 ARG B O 1
ATOM 7751 N N . ILE B 1 218 ? 7.48 25.344 11 1 95.38 218 ILE B N 1
ATOM 7752 C CA . ILE B 1 218 ? 6.121 25.719 11.383 1 95.38 218 ILE B CA 1
ATOM 7753 C C . ILE B 1 218 ? 6.164 26.625 12.609 1 95.38 218 ILE B C 1
ATOM 7755 O O . ILE B 1 218 ? 5.469 27.656 12.656 1 95.38 218 ILE B O 1
ATOM 7759 N N . VAL B 1 219 ? 7 26.297 13.508 1 95.25 219 VAL B N 1
ATOM 7760 C CA . VAL B 1 219 ? 7.152 27.078 14.719 1 95.25 219 VAL B CA 1
ATOM 7761 C C . VAL B 1 219 ? 7.648 28.484 14.367 1 95.25 219 VAL B C 1
ATOM 7763 O O . VAL B 1 219 ? 7.141 29.484 14.891 1 95.25 219 VAL B O 1
ATOM 7766 N N . HIS B 1 220 ? 8.57 28.516 13.438 1 94 220 HIS B N 1
ATOM 7767 C CA . HIS B 1 220 ? 9.117 29.797 13.023 1 94 220 HIS B CA 1
ATOM 7768 C C . HIS B 1 220 ? 8.062 30.641 12.328 1 94 220 HIS B C 1
ATOM 7770 O O . HIS B 1 220 ? 8 31.859 12.539 1 94 220 HIS B O 1
ATOM 7776 N N . GLU B 1 221 ? 7.262 30.031 11.539 1 94.94 221 GLU B N 1
ATOM 7777 C CA . GLU B 1 221 ? 6.164 30.75 10.906 1 94.94 221 GLU B CA 1
ATOM 7778 C C . GLU B 1 221 ? 5.199 31.312 11.938 1 94.94 221 GLU B C 1
ATOM 7780 O O . GLU B 1 221 ? 4.785 32.469 11.844 1 94.94 221 GLU B O 1
ATOM 7785 N N . LEU B 1 222 ? 4.914 30.531 12.891 1 95.5 222 LEU B N 1
ATOM 7786 C CA . LEU B 1 222 ? 3.932 30.922 13.898 1 95.5 222 LEU B CA 1
ATOM 7787 C C . LEU B 1 222 ? 4.496 31.984 14.836 1 95.5 222 LEU B C 1
ATOM 7789 O O . LEU B 1 222 ? 3.748 32.812 15.375 1 95.5 222 LEU B O 1
ATOM 7793 N N . ASP B 1 223 ? 5.801 31.953 15 1 93.88 223 ASP B N 1
ATOM 7794 C CA . ASP B 1 223 ? 6.441 32.969 15.82 1 93.88 223 ASP B CA 1
ATOM 7795 C C . ASP B 1 223 ? 6.348 34.344 15.164 1 93.88 223 ASP B C 1
ATOM 7797 O O . ASP B 1 223 ? 6.293 35.375 15.852 1 93.88 223 ASP B O 1
ATOM 7801 N N . SER B 1 224 ? 6.27 34.312 13.867 1 93.06 224 SER B N 1
ATOM 7802 C CA . SER B 1 224 ? 6.297 35.562 13.125 1 93.06 224 SER B CA 1
ATOM 7803 C C . SER B 1 224 ? 4.895 36.156 12.945 1 93.06 224 SER B C 1
ATOM 7805 O O . SER B 1 224 ? 4.73 37.312 12.555 1 93.06 224 SER B O 1
ATOM 7807 N N . VAL B 1 225 ? 3.857 35.406 13.312 1 94.88 225 VAL B N 1
ATOM 7808 C CA . VAL B 1 225 ? 2.492 35.875 13.086 1 94.88 225 VAL B CA 1
ATOM 7809 C C . VAL B 1 225 ? 1.866 36.312 14.406 1 94.88 225 VAL B C 1
ATOM 7811 O O . VAL B 1 225 ? 2.318 35.906 15.477 1 94.88 225 VAL B O 1
ATOM 7814 N N . LYS B 1 226 ? 0.829 37.062 14.297 1 93.06 226 LYS B N 1
ATOM 7815 C CA . LYS B 1 226 ? 0.203 37.625 15.492 1 93.06 226 LYS B CA 1
ATOM 7816 C C . LYS B 1 226 ? -0.958 36.75 15.961 1 93.06 226 LYS B C 1
ATOM 7818 O O . LYS B 1 226 ? -1.23 36.656 17.156 1 93.06 226 LYS B O 1
ATOM 7823 N N . PHE B 1 227 ? -1.606 36.188 14.969 1 95.62 227 PHE B N 1
ATOM 7824 C CA . PHE B 1 227 ? -2.818 35.438 15.289 1 95.62 227 PHE B CA 1
ATOM 7825 C C . PHE B 1 227 ? -2.773 34.031 14.68 1 95.62 227 PHE B C 1
ATOM 7827 O O . PHE B 1 227 ? -2.166 33.844 13.633 1 95.62 227 PHE B O 1
ATOM 7834 N N . PHE B 1 228 ? -3.416 33.062 15.367 1 96.88 228 PHE B N 1
ATOM 7835 C CA . PHE B 1 228 ? -3.707 31.797 14.719 1 96.88 228 PHE B CA 1
ATOM 7836 C C . PHE B 1 228 ? -5 31.203 15.258 1 96.88 228 PHE B C 1
ATOM 7838 O O . PHE B 1 228 ? -5.504 31.625 16.297 1 96.88 228 PHE B O 1
ATOM 7845 N N . ALA B 1 229 ? -5.609 30.344 14.508 1 96.44 229 ALA B N 1
ATOM 7846 C CA . ALA B 1 229 ? -6.82 29.609 14.891 1 96.44 229 ALA B CA 1
ATOM 7847 C C . ALA B 1 229 ? -6.547 28.109 15.008 1 96.44 229 ALA B C 1
ATOM 7849 O O . ALA B 1 229 ? -5.75 27.562 14.25 1 96.44 229 ALA B O 1
ATOM 7850 N N . LEU B 1 230 ? -7.223 27.5 15.945 1 97 230 LEU B N 1
ATOM 7851 C CA . LEU B 1 230 ? -7.074 26.078 16.203 1 97 230 LEU B CA 1
ATOM 7852 C C . LEU B 1 230 ? -8.148 25.266 15.492 1 97 230 LEU B C 1
ATOM 7854 O O . LEU B 1 230 ? -9.328 25.641 15.523 1 97 230 LEU B O 1
ATOM 7858 N N . GLN B 1 231 ? -7.734 24.25 14.836 1 95.62 231 GLN B N 1
ATOM 7859 C CA . GLN B 1 231 ? -8.648 23.312 14.203 1 95.62 231 GLN B CA 1
ATOM 7860 C C . GLN B 1 231 ? -8.352 21.875 14.648 1 95.62 231 GLN B C 1
ATOM 7862 O O . GLN B 1 231 ? -7.223 21.406 14.516 1 95.62 231 GLN B O 1
ATOM 7867 N N . VAL B 1 232 ? -9.359 21.172 15.172 1 95.12 232 VAL B N 1
ATOM 7868 C CA . VAL B 1 232 ? -9.188 19.797 15.648 1 95.12 232 VAL B CA 1
ATOM 7869 C C . VAL B 1 232 ? -10.219 18.891 14.984 1 95.12 232 VAL B C 1
ATOM 7871 O O . VAL B 1 232 ? -11.422 19.156 15.062 1 95.12 232 VAL B O 1
ATOM 7874 N N . ASP B 1 233 ? -9.742 17.859 14.383 1 90.69 233 ASP B N 1
ATOM 7875 C CA . ASP B 1 233 ? -10.602 16.953 13.625 1 90.69 233 ASP B CA 1
ATOM 7876 C C . ASP B 1 233 ? -10.445 15.508 14.094 1 90.69 233 ASP B C 1
ATOM 7878 O O . ASP B 1 233 ? -9.375 15.125 14.562 1 90.69 233 ASP B O 1
ATOM 7882 N N . GLU B 1 234 ? -11.5 14.836 13.906 1 85.19 234 GLU B N 1
ATOM 7883 C CA . GLU B 1 234 ? -11.43 13.398 14.141 1 85.19 234 GLU B CA 1
ATOM 7884 C C . GLU B 1 234 ? -10.836 12.664 12.945 1 85.19 234 GLU B C 1
ATOM 7886 O O . GLU B 1 234 ? -11.117 13.016 11.797 1 85.19 234 GLU B O 1
ATOM 7891 N N . VAL B 1 235 ? -10.047 11.641 13.266 1 77.12 235 VAL B N 1
ATOM 7892 C CA . VAL B 1 235 ? -9.438 10.844 12.203 1 77.12 235 VAL B CA 1
ATOM 7893 C C . VAL B 1 235 ? -10.094 9.461 12.156 1 77.12 235 VAL B C 1
ATOM 7895 O O . VAL B 1 235 ? -10.102 8.734 13.156 1 77.12 235 VAL B O 1
ATOM 7898 N N . ASN B 1 236 ? -10.75 9.055 11.016 1 67.25 236 ASN B N 1
ATOM 7899 C CA . ASN B 1 236 ? -11.539 7.832 10.891 1 67.25 236 ASN B CA 1
ATOM 7900 C C . ASN B 1 236 ? -10.719 6.695 10.281 1 67.25 236 ASN B C 1
ATOM 7902 O O . ASN B 1 236 ? -11.227 5.59 10.094 1 67.25 236 ASN B O 1
ATOM 7906 N N . CYS B 1 237 ? -9.602 6.777 10.047 1 58.88 237 CYS B N 1
ATOM 7907 C CA . CYS B 1 237 ? -8.969 5.715 9.273 1 58.88 237 CYS B CA 1
ATOM 7908 C C . CYS B 1 237 ? -7.957 4.949 10.117 1 58.88 237 CYS B C 1
ATOM 7910 O O . CYS B 1 237 ? -7.355 3.982 9.648 1 58.88 237 CYS B O 1
ATOM 7912 N N . LEU B 1 238 ? -7.918 5.277 11.281 1 59.38 238 LEU B N 1
ATOM 7913 C CA . LEU B 1 238 ? -6.891 4.648 12.102 1 59.38 238 LEU B CA 1
ATOM 7914 C C . LEU B 1 238 ? -7.516 3.963 13.312 1 59.38 238 LEU B C 1
ATOM 7916 O O . LEU B 1 238 ? -8.586 4.359 13.773 1 59.38 238 LEU B O 1
ATOM 7920 N N . ARG B 1 239 ? -6.938 2.799 13.516 1 59.25 239 ARG B N 1
ATOM 7921 C CA . ARG B 1 239 ? -7.332 2.145 14.758 1 59.25 239 ARG B CA 1
ATOM 7922 C C . ARG B 1 239 ? -7.141 3.074 15.953 1 59.25 239 ARG B C 1
ATOM 7924 O O . ARG B 1 239 ? -6.109 3.742 16.062 1 59.25 239 ARG B O 1
ATOM 7931 N N . GLY B 1 240 ? -8.133 3.148 16.688 1 62.34 240 GLY B N 1
ATOM 7932 C CA . GLY B 1 240 ? -8.094 4.004 17.859 1 62.34 240 GLY B CA 1
ATOM 7933 C C . GLY B 1 240 ? -8.68 5.383 17.625 1 62.34 240 GLY B C 1
ATOM 7934 O O . GLY B 1 240 ? -9.07 5.703 16.5 1 62.34 240 GLY B O 1
ATOM 7935 N N . ARG B 1 241 ? -8.883 5.988 18.609 1 72.19 241 ARG B N 1
ATOM 7936 C CA . ARG B 1 241 ? -9.461 7.328 18.516 1 72.19 241 ARG B CA 1
ATOM 7937 C C . ARG B 1 241 ? -8.367 8.391 18.469 1 72.19 241 ARG B C 1
ATOM 7939 O O . ARG B 1 241 ? -7.621 8.57 19.438 1 72.19 241 ARG B O 1
ATOM 7946 N N . GLN B 1 242 ? -8.148 8.875 17.25 1 80.69 242 GLN B N 1
ATOM 7947 C CA . GLN B 1 242 ? -7.137 9.906 17.094 1 80.69 242 GLN B CA 1
ATOM 7948 C C . GLN B 1 242 ? -7.754 11.219 16.594 1 80.69 242 GLN B C 1
ATOM 7950 O O . GLN B 1 242 ? -8.805 11.203 15.953 1 80.69 242 GLN B O 1
ATOM 7955 N N . ILE B 1 243 ? -7.129 12.227 17.062 1 89.31 243 ILE B N 1
ATOM 7956 C CA . ILE B 1 243 ? -7.531 13.547 16.578 1 89.31 243 ILE B CA 1
ATOM 7957 C C . ILE B 1 243 ? -6.383 14.195 15.812 1 89.31 243 ILE B C 1
ATOM 7959 O O . ILE B 1 243 ? -5.215 13.875 16.062 1 89.31 243 ILE B O 1
ATOM 7963 N N . ALA B 1 244 ? -6.723 14.938 14.875 1 91.81 244 ALA B N 1
ATOM 7964 C CA . ALA B 1 244 ? -5.758 15.742 14.125 1 91.81 244 ALA B CA 1
ATOM 7965 C C . ALA B 1 244 ? -5.793 17.203 14.57 1 91.81 244 ALA B C 1
ATOM 7967 O O . ALA B 1 244 ? -6.863 17.797 14.664 1 91.81 244 ALA B O 1
ATOM 7968 N N . VAL B 1 245 ? -4.68 17.719 14.875 1 95.31 245 VAL B N 1
ATOM 7969 C CA . VAL B 1 245 ? -4.574 19.125 15.281 1 95.31 245 VAL B CA 1
ATOM 7970 C C . VAL B 1 245 ? -3.895 19.938 14.188 1 95.31 245 VAL B C 1
ATOM 7972 O O . VAL B 1 245 ? -2.828 19.547 13.688 1 95.31 245 VAL B O 1
ATOM 7975 N N . SER B 1 246 ? -4.551 21.047 13.812 1 96.38 246 SER B N 1
ATOM 7976 C CA . SER B 1 246 ? -4.016 21.953 12.805 1 96.38 246 SER B CA 1
ATOM 7977 C C . SER B 1 246 ? -4.18 23.406 13.227 1 96.38 246 SER B C 1
ATOM 7979 O O . SER B 1 246 ? -5.035 23.719 14.055 1 96.38 246 SER B O 1
ATOM 7981 N N . LEU B 1 247 ? -3.357 24.188 12.656 1 97.44 247 LEU B N 1
ATOM 7982 C CA . LEU B 1 247 ? -3.404 25.625 12.953 1 97.44 247 LEU B CA 1
ATOM 7983 C C . LEU B 1 247 ? -3.545 26.438 11.664 1 97.44 247 LEU B C 1
ATOM 7985 O O . LEU B 1 247 ? -2.939 26.094 10.648 1 97.44 247 LEU B O 1
ATOM 7989 N N . ARG B 1 248 ? -4.367 27.422 11.719 1 96.5 248 ARG B N 1
ATOM 7990 C CA . ARG B 1 248 ? -4.582 28.344 10.602 1 96.5 248 ARG B CA 1
ATOM 7991 C C . ARG B 1 248 ? -4.07 29.75 10.945 1 96.5 248 ARG B C 1
ATOM 7993 O O . ARG B 1 248 ? -4.328 30.25 12.031 1 96.5 248 ARG B O 1
ATOM 8000 N N . TYR B 1 249 ? -3.322 30.344 10.102 1 96.38 249 TYR B N 1
ATOM 8001 C CA . TYR B 1 249 ? -2.826 31.703 10.266 1 96.38 249 TYR B CA 1
ATOM 8002 C C . TYR B 1 249 ? -2.553 32.344 8.906 1 96.38 249 TYR B C 1
ATOM 8004 O O . TYR B 1 249 ? -2.771 31.734 7.863 1 96.38 249 TYR B O 1
ATOM 8012 N N . VAL B 1 250 ? -2.203 33.625 8.938 1 95.19 250 VAL B N 1
ATOM 8013 C CA . VAL B 1 250 ? -1.952 34.375 7.707 1 95.19 250 VAL B CA 1
ATOM 8014 C C . VAL B 1 250 ? -0.449 34.562 7.516 1 95.19 250 VAL B C 1
ATOM 8016 O O . VAL B 1 250 ? 0.24 35.062 8.414 1 95.19 250 VAL B O 1
ATOM 8019 N N . LYS B 1 251 ? 0.026 34.031 6.402 1 92.94 251 LYS B N 1
ATOM 8020 C CA . LYS B 1 251 ? 1.417 34.219 6 1 92.94 251 LYS B CA 1
ATOM 8021 C C . LYS B 1 251 ? 1.51 34.938 4.656 1 92.94 251 LYS B C 1
ATOM 8023 O O . LYS B 1 251 ? 0.903 34.5 3.674 1 92.94 251 LYS B O 1
ATOM 8028 N N . ASN B 1 252 ? 2.25 36 4.613 1 90.12 252 ASN B N 1
ATOM 8029 C CA . ASN B 1 252 ? 2.414 36.781 3.385 1 90.12 252 ASN B CA 1
ATOM 8030 C C . ASN B 1 252 ? 1.066 37.125 2.768 1 90.12 252 ASN B C 1
ATOM 8032 O O . ASN B 1 252 ? 0.853 36.938 1.571 1 90.12 252 ASN B O 1
ATOM 8036 N N . ALA B 1 253 ? 0.081 37.469 3.637 1 90.62 253 ALA B N 1
ATOM 8037 C CA . ALA B 1 253 ? -1.242 37.969 3.275 1 90.62 253 ALA B CA 1
ATOM 8038 C C . ALA B 1 253 ? -2.119 36.875 2.715 1 90.62 253 ALA B C 1
ATOM 8040 O O . ALA B 1 253 ? -3.107 37.125 2.025 1 90.62 253 ALA B O 1
ATOM 8041 N N . GLU B 1 254 ? -1.71 35.688 2.932 1 90.81 254 GLU B N 1
ATOM 8042 C CA . GLU B 1 254 ? -2.514 34.531 2.525 1 90.81 254 GLU B CA 1
ATOM 8043 C C . GLU B 1 254 ? -2.768 33.594 3.699 1 90.81 254 GLU B C 1
ATOM 8045 O O . GLU B 1 254 ? -1.866 33.344 4.5 1 90.81 254 GLU B O 1
ATOM 8050 N N . PRO B 1 255 ? -3.99 33.156 3.814 1 93.19 255 PRO B N 1
ATOM 8051 C CA . PRO B 1 255 ? -4.25 32.188 4.879 1 93.19 255 PRO B CA 1
ATOM 8052 C C . PRO B 1 255 ? -3.598 30.844 4.617 1 93.19 255 PRO B C 1
ATOM 8054 O O . PRO B 1 255 ? -3.635 30.344 3.488 1 93.19 255 PRO B O 1
ATOM 8057 N N . VAL B 1 256 ? -2.957 30.312 5.598 1 94.56 256 VAL B N 1
ATOM 8058 C CA . VAL B 1 256 ? -2.309 29.016 5.504 1 94.56 256 VAL B CA 1
ATOM 8059 C C . VAL B 1 256 ? -2.754 28.125 6.668 1 94.56 256 VAL B C 1
ATOM 8061 O O . VAL B 1 256 ? -3.047 28.625 7.758 1 94.56 256 VAL B O 1
ATOM 8064 N N . GLU B 1 257 ? -2.922 26.891 6.406 1 96.5 257 GLU B N 1
ATOM 8065 C CA . GLU B 1 257 ? -3.238 25.891 7.422 1 96.5 257 GLU B CA 1
ATOM 8066 C C . GLU B 1 257 ? -2.129 24.844 7.531 1 96.5 257 GLU B C 1
ATOM 8068 O O . GLU B 1 257 ? -1.677 24.312 6.52 1 96.5 257 GLU B O 1
ATOM 8073 N N . ARG B 1 258 ? -1.684 24.625 8.758 1 96.94 258 ARG B N 1
ATOM 8074 C CA . ARG B 1 258 ? -0.578 23.703 8.969 1 96.94 258 ARG B CA 1
ATOM 8075 C C . ARG B 1 258 ? -0.982 22.578 9.906 1 96.94 258 ARG B C 1
ATOM 8077 O O . ARG B 1 258 ? -1.671 22.797 10.906 1 96.94 258 ARG B O 1
ATOM 8084 N N . PHE B 1 259 ? -0.531 21.438 9.555 1 96 259 PHE B N 1
ATOM 8085 C CA . PHE B 1 259 ? -0.762 20.234 10.336 1 96 259 PHE B CA 1
ATOM 8086 C C . PHE B 1 259 ? 0.291 20.094 11.43 1 96 259 PHE B C 1
ATOM 8088 O O . PHE B 1 259 ? 1.49 20.188 11.164 1 96 259 PHE B O 1
ATOM 8095 N N . ILE B 1 260 ? -0.186 19.781 12.641 1 94.38 260 ILE B N 1
ATOM 8096 C CA . ILE B 1 260 ? 0.732 19.672 13.766 1 94.38 260 ILE B CA 1
ATOM 8097 C C . ILE B 1 260 ? 0.989 18.203 14.086 1 94.38 260 ILE B C 1
ATOM 8099 O O . ILE B 1 260 ? 2.133 17.797 14.305 1 94.38 260 ILE B O 1
ATOM 8103 N N . GLY B 1 261 ? -0.125 17.422 14.156 1 90.75 261 GLY B N 1
ATOM 8104 C CA . GLY B 1 261 ? 0.083 16.031 14.469 1 90.75 261 GLY B CA 1
ATOM 8105 C C . GLY B 1 261 ? -1.209 15.273 14.734 1 90.75 261 GLY B C 1
ATOM 8106 O O . GLY B 1 261 ? -2.279 15.883 14.828 1 90.75 261 GLY B O 1
ATOM 8107 N N . PHE B 1 262 ? -1.078 13.953 14.789 1 88.31 262 PHE B N 1
ATOM 8108 C CA . PHE B 1 262 ? -2.121 13.07 15.297 1 88.31 262 PHE B CA 1
ATOM 8109 C C . PHE B 1 262 ? -1.9 12.75 16.766 1 88.31 262 PHE B C 1
ATOM 8111 O O . PHE B 1 262 ? -0.763 12.555 17.203 1 88.31 262 PHE B O 1
ATOM 8118 N N . PHE B 1 263 ? -2.984 12.703 17.453 1 87.56 263 PHE B N 1
ATOM 8119 C CA . PHE B 1 263 ? -2.867 12.422 18.875 1 87.56 263 PHE B CA 1
ATOM 8120 C C . PHE B 1 263 ? -3.93 11.422 19.328 1 87.56 263 PHE B C 1
ATOM 8122 O O . PHE B 1 263 ? -5.078 11.484 18.875 1 87.56 263 PHE B O 1
ATOM 8129 N N . ASP B 1 264 ? -3.537 10.516 20.125 1 82 264 ASP B N 1
ATOM 8130 C CA . ASP B 1 264 ? -4.445 9.5 20.641 1 82 264 ASP B CA 1
ATOM 8131 C C . ASP B 1 264 ? -5.273 10.047 21.812 1 82 264 ASP B C 1
ATOM 8133 O O . ASP B 1 264 ? -4.727 10.602 22.766 1 82 264 ASP B O 1
ATOM 8137 N N . VAL B 1 265 ? -6.57 9.891 21.391 1 81.25 265 VAL B N 1
ATOM 8138 C CA . VAL B 1 265 ? -7.473 10.281 22.469 1 81.25 265 VAL B CA 1
ATOM 8139 C C . VAL B 1 265 ? -8.055 9.031 23.125 1 81.25 265 VAL B C 1
ATOM 8141 O O . VAL B 1 265 ? -8.211 7.992 22.469 1 81.25 265 VAL B O 1
ATOM 8144 N N . GLY B 1 266 ? -7.758 8.719 24.281 1 68.88 266 GLY B N 1
ATOM 8145 C CA . GLY B 1 266 ? -8.281 7.559 24.984 1 68.88 266 GLY B CA 1
ATOM 8146 C C . GLY B 1 266 ? -9.664 7.148 24.516 1 68.88 266 GLY B C 1
ATOM 8147 O O . GLY B 1 266 ? -10.297 7.859 23.719 1 68.88 266 GLY B O 1
ATOM 8148 N N . PHE B 1 267 ? -10.18 6.043 24.812 1 64.56 267 PHE B N 1
ATOM 8149 C CA . PHE B 1 267 ? -11.406 5.418 24.344 1 64.56 267 PHE B CA 1
ATOM 8150 C C . PHE B 1 267 ? -12.625 6.246 24.75 1 64.56 267 PHE B C 1
ATOM 8152 O O . PHE B 1 267 ? -13.641 6.242 24.047 1 64.56 267 PHE B O 1
ATOM 8159 N N . ASN B 1 268 ? -12.484 7.102 25.75 1 65.81 268 ASN B N 1
ATOM 8160 C CA . ASN B 1 268 ? -13.68 7.781 26.234 1 65.81 268 ASN B CA 1
ATOM 8161 C C . ASN B 1 268 ? -13.828 9.164 25.609 1 65.81 268 ASN B C 1
ATOM 8163 O O . ASN B 1 268 ? -14.875 9.797 25.75 1 65.81 268 ASN B O 1
ATOM 8167 N N . LYS B 1 269 ? -12.984 9.586 24.734 1 75.69 269 LYS B N 1
ATOM 8168 C CA . LYS B 1 269 ? -13.031 10.875 24.047 1 75.69 269 LYS B CA 1
ATOM 8169 C C . LYS B 1 269 ? -13.57 11.969 24.969 1 75.69 269 LYS B C 1
ATOM 8171 O O . LYS B 1 269 ? -14.484 12.711 24.594 1 75.69 269 LYS B O 1
ATOM 8176 N N . LYS B 1 270 ? -13.07 12.086 26.141 1 82.44 270 LYS B N 1
ATOM 8177 C CA . LYS B 1 270 ? -13.484 13.102 27.109 1 82.44 270 LYS B CA 1
ATOM 8178 C C . LYS B 1 270 ? -12.852 14.445 26.781 1 82.44 270 LYS B C 1
ATOM 8180 O O . LYS B 1 270 ? -11.727 14.508 26.281 1 82.44 270 LYS B O 1
ATOM 8185 N N . ALA B 1 271 ? -13.562 15.469 27.109 1 88.88 271 ALA B N 1
ATOM 8186 C CA . ALA B 1 271 ? -13.102 16.828 26.875 1 88.88 271 ALA B CA 1
ATOM 8187 C C . ALA B 1 271 ? -11.781 17.094 27.594 1 88.88 271 ALA B C 1
ATOM 8189 O O . ALA B 1 271 ? -10.891 17.75 27.047 1 88.88 271 ALA B O 1
ATOM 8190 N N . ASP B 1 272 ? -11.625 16.516 28.75 1 88.44 272 ASP B N 1
ATOM 8191 C CA . ASP B 1 272 ? -10.438 16.766 29.562 1 88.44 272 ASP B CA 1
ATOM 8192 C C . ASP B 1 272 ? -9.188 16.203 28.906 1 88.44 272 ASP B C 1
ATOM 8194 O O . ASP B 1 272 ? -8.109 16.797 29 1 88.44 272 ASP B O 1
ATOM 8198 N N . GLU B 1 273 ? -9.359 15.094 28.328 1 89.06 273 GLU B N 1
ATOM 8199 C CA . GLU B 1 273 ? -8.219 14.477 27.656 1 89.06 273 GLU B CA 1
ATOM 8200 C C . GLU B 1 273 ? -7.781 15.305 26.438 1 89.06 273 GLU B C 1
ATOM 8202 O O . GLU B 1 273 ? -6.586 15.484 26.203 1 89.06 273 GLU B O 1
ATOM 8207 N N . VAL B 1 274 ? -8.719 15.781 25.734 1 92.44 274 VAL B N 1
ATOM 8208 C CA . VAL B 1 274 ? -8.422 16.594 24.547 1 92.44 274 VAL B CA 1
ATOM 8209 C C . VAL B 1 274 ? -7.746 17.891 24.969 1 92.44 274 VAL B C 1
ATOM 8211 O O . VAL B 1 274 ? -6.754 18.312 24.375 1 92.44 274 VAL B O 1
ATOM 8214 N N . VAL B 1 275 ? -8.25 18.484 26.031 1 94.06 275 VAL B N 1
ATOM 8215 C CA . VAL B 1 275 ? -7.691 19.734 26.531 1 94.06 275 VAL B CA 1
ATOM 8216 C C . VAL B 1 275 ? -6.254 19.516 27 1 94.06 275 VAL B C 1
ATOM 8218 O O . VAL B 1 275 ? -5.387 20.359 26.781 1 94.06 275 VAL B O 1
ATOM 8221 N N . GLY B 1 276 ? -6.074 18.375 27.609 1 92.94 276 GLY B N 1
ATOM 8222 C CA . GLY B 1 276 ? -4.723 18.062 28.047 1 92.94 276 GLY B CA 1
ATOM 8223 C C . GLY B 1 276 ? -3.738 17.953 26.891 1 92.94 276 GLY B C 1
ATOM 8224 O O . GLY B 1 276 ? -2.613 18.453 26.984 1 92.94 276 GLY B O 1
ATOM 8225 N N . ILE B 1 277 ? -4.129 17.375 25.859 1 92.62 277 ILE B N 1
ATOM 8226 C CA . ILE B 1 277 ? -3.307 17.25 24.656 1 92.62 277 ILE B CA 1
ATOM 8227 C C . ILE B 1 277 ? -3.021 18.625 24.078 1 92.62 277 ILE B C 1
ATOM 8229 O O . ILE B 1 277 ? -1.881 18.938 23.719 1 92.62 277 ILE B O 1
ATOM 8233 N N . LEU B 1 278 ? -4.055 19.438 23.969 1 95.06 278 LEU B N 1
ATOM 8234 C CA . LEU B 1 278 ? -3.922 20.766 23.375 1 95.06 278 LEU B CA 1
ATOM 8235 C C . LEU B 1 278 ? -3.012 21.656 24.203 1 95.06 278 LEU B C 1
ATOM 8237 O O . LEU B 1 278 ? -2.188 22.391 23.672 1 95.06 278 LEU B O 1
ATOM 8241 N N . GLU B 1 279 ? -3.152 21.578 25.5 1 95.12 279 GLU B N 1
ATOM 8242 C CA . GLU B 1 279 ? -2.307 22.359 26.391 1 95.12 279 GLU B CA 1
ATOM 8243 C C . GLU B 1 279 ? -0.83 22.047 26.188 1 95.12 279 GLU B C 1
ATOM 8245 O O . GLU B 1 279 ? -0.001 22.953 26.078 1 95.12 279 GLU B O 1
ATOM 8250 N N . ARG B 1 280 ? -0.583 20.844 26.062 1 93.56 280 ARG B N 1
ATOM 8251 C CA . ARG B 1 280 ? 0.794 20.391 25.891 1 93.56 280 ARG B CA 1
ATOM 8252 C C . ARG B 1 280 ? 1.336 20.781 24.531 1 93.56 280 ARG B C 1
ATOM 8254 O O . ARG B 1 280 ? 2.451 21.297 24.422 1 93.56 280 ARG B O 1
ATOM 8261 N N . GLU B 1 281 ? 0.572 20.656 23.484 1 91.5 281 GLU B N 1
ATOM 8262 C CA . GLU B 1 281 ? 1.043 20.812 22.125 1 91.5 281 GLU B CA 1
ATOM 8263 C C . GLU B 1 281 ? 1.082 22.281 21.719 1 91.5 281 GLU B C 1
ATOM 8265 O O . GLU B 1 281 ? 1.902 22.688 20.891 1 91.5 281 GLU B O 1
ATOM 8270 N N . LEU B 1 282 ? 0.252 23.078 22.281 1 94.94 282 LEU B N 1
ATOM 8271 C CA . LEU B 1 282 ? 0.147 24.484 21.875 1 94.94 282 LEU B CA 1
ATOM 8272 C C . LEU B 1 282 ? 1.104 25.359 22.672 1 94.94 282 LEU B C 1
ATOM 8274 O O . LEU B 1 282 ? 1.318 26.516 22.328 1 94.94 282 LEU B O 1
ATOM 8278 N N . GLU B 1 283 ? 1.686 24.812 23.672 1 93 283 GLU B N 1
ATOM 8279 C CA . GLU B 1 283 ? 2.582 25.578 24.531 1 93 283 GLU B CA 1
ATOM 8280 C C . GLU B 1 283 ? 3.711 26.203 23.719 1 93 283 GLU B C 1
ATOM 8282 O O . GLU B 1 283 ? 4.113 27.344 23.984 1 93 283 GLU B O 1
ATOM 8287 N N . ARG B 1 284 ? 4.137 25.609 22.781 1 91.38 284 ARG B N 1
ATOM 8288 C CA . ARG B 1 284 ? 5.285 26.047 22 1 91.38 284 ARG B CA 1
ATOM 8289 C C . ARG B 1 284 ? 4.898 27.188 21.062 1 91.38 284 ARG B C 1
ATOM 8291 O O . ARG B 1 284 ? 5.77 27.875 20.531 1 91.38 284 ARG B O 1
ATOM 8298 N N . PHE B 1 285 ? 3.639 27.516 20.938 1 94.75 285 PHE B N 1
ATOM 8299 C CA . PHE B 1 285 ? 3.197 28.484 19.953 1 94.75 285 PHE B CA 1
ATOM 8300 C C . PHE B 1 285 ? 2.689 29.75 20.625 1 94.75 285 PHE B C 1
ATOM 8302 O O . PHE B 1 285 ? 2.053 30.594 20 1 94.75 285 PHE B O 1
ATOM 8309 N N . ASN B 1 286 ? 2.918 29.969 21.891 1 92.06 286 ASN B N 1
ATOM 8310 C CA . ASN B 1 286 ? 2.426 31.125 22.641 1 92.06 286 ASN B CA 1
ATOM 8311 C C . ASN B 1 286 ? 0.926 31.312 22.438 1 92.06 286 ASN B C 1
ATOM 8313 O O . ASN B 1 286 ? 0.48 32.406 22.078 1 92.06 286 ASN B O 1
ATOM 8317 N N . TYR B 1 287 ? 0.187 30.281 22.672 1 92.88 287 TYR B N 1
ATOM 8318 C CA . TYR B 1 287 ? -1.233 30.25 22.344 1 92.88 287 TYR B CA 1
ATOM 8319 C C . TYR B 1 287 ? -2.02 31.203 23.234 1 92.88 287 TYR B C 1
ATOM 8321 O O . TYR B 1 287 ? -3.068 31.719 22.828 1 92.88 287 TYR B O 1
ATOM 8329 N N . LYS B 1 288 ? -1.628 31.562 24.359 1 90.94 288 LYS B N 1
ATOM 8330 C CA . LYS B 1 288 ? -2.342 32.438 25.281 1 90.94 288 LYS B CA 1
ATOM 8331 C C . LYS B 1 288 ? -2.471 33.844 24.703 1 90.94 288 LYS B C 1
ATOM 8333 O O . LYS B 1 288 ? -3.461 34.531 24.938 1 90.94 288 LYS B O 1
ATOM 8338 N N . GLU B 1 289 ? -1.562 34.125 23.875 1 90.38 289 GLU B N 1
ATOM 8339 C CA . GLU B 1 289 ? -1.562 35.469 23.312 1 90.38 289 GLU B CA 1
ATOM 8340 C C . GLU B 1 289 ? -2.055 35.469 21.859 1 90.38 289 GLU B C 1
ATOM 8342 O O . GLU B 1 289 ? -2.641 36.438 21.391 1 90.38 289 GLU B O 1
ATOM 8347 N N . LYS B 1 290 ? -1.871 34.438 21.203 1 94.31 290 LYS B N 1
ATOM 8348 C CA . LYS B 1 290 ? -2.006 34.5 19.75 1 94.31 290 LYS B CA 1
ATOM 8349 C C . LYS B 1 290 ? -3.281 33.812 19.281 1 94.31 290 LYS B C 1
ATOM 8351 O O . LYS B 1 290 ? -3.777 34.062 18.188 1 94.31 290 LYS B O 1
ATOM 8356 N N . MET B 1 291 ? -3.783 32.875 20.047 1 95.62 291 MET B N 1
ATOM 8357 C CA . MET B 1 291 ? -4.918 32.062 19.594 1 95.62 291 MET B CA 1
ATOM 8358 C C . MET B 1 291 ? -6.215 32.875 19.672 1 95.62 291 MET B C 1
ATOM 8360 O O . MET B 1 291 ? -6.57 33.406 20.734 1 95.62 291 MET B O 1
ATOM 8364 N N . ILE B 1 292 ? -6.973 32.938 18.562 1 93.5 292 ILE B N 1
ATOM 8365 C CA . ILE B 1 292 ? -8.109 33.844 18.547 1 93.5 292 ILE B CA 1
ATOM 8366 C C . ILE B 1 292 ? -9.383 33.062 18.219 1 93.5 292 ILE B C 1
ATOM 8368 O O . ILE B 1 292 ? -10.492 33.594 18.359 1 93.5 292 ILE B O 1
ATOM 8372 N N . ALA B 1 293 ? -9.242 31.844 17.781 1 93.62 293 ALA B N 1
ATOM 8373 C CA . ALA B 1 293 ? -10.422 31.047 17.438 1 93.62 293 ALA B CA 1
ATOM 8374 C C . ALA B 1 293 ? -10.141 29.547 17.609 1 93.62 293 ALA B C 1
ATOM 8376 O O . ALA B 1 293 ? -8.984 29.125 17.625 1 93.62 293 ALA B O 1
ATOM 8377 N N . GLN B 1 294 ? -11.18 28.781 17.781 1 94.69 294 GLN B N 1
ATOM 8378 C CA . GLN B 1 294 ? -11.117 27.328 17.891 1 94.69 294 GLN B CA 1
ATOM 8379 C C . GLN B 1 294 ? -12.258 26.672 17.109 1 94.69 294 GLN B C 1
ATOM 8381 O O . GLN B 1 294 ? -13.367 27.203 17.047 1 94.69 294 GLN B O 1
ATOM 8386 N N . CYS B 1 295 ? -11.93 25.578 16.422 1 93.25 295 CYS B N 1
ATOM 8387 C CA . CYS B 1 295 ? -12.898 24.781 15.68 1 93.25 295 CYS B CA 1
ATOM 8388 C C . CYS B 1 295 ? -12.742 23.297 15.992 1 93.25 295 CYS B C 1
ATOM 8390 O O . CYS B 1 295 ? -11.617 22.797 16.094 1 93.25 295 CYS B O 1
ATOM 8392 N N . PHE B 1 296 ? -13.859 22.641 16.188 1 92 296 PHE B N 1
ATOM 8393 C CA . PHE B 1 296 ? -13.867 21.203 16.438 1 92 296 PHE B CA 1
ATOM 8394 C C . PHE B 1 296 ? -14.859 20.5 15.523 1 92 296 PHE B C 1
ATOM 8396 O O . PHE B 1 296 ? -15.969 20.984 15.297 1 92 296 PHE B O 1
ATOM 8403 N N . ASP B 1 297 ? -14.422 19.422 15.016 1 88.44 297 ASP B N 1
ATOM 8404 C CA . ASP B 1 297 ? -15.375 18.594 14.266 1 88.44 297 ASP B CA 1
ATOM 8405 C C . ASP B 1 297 ? -16.312 17.859 15.211 1 88.44 297 ASP B C 1
ATOM 8407 O O . ASP B 1 297 ? -16.219 17.984 16.438 1 88.44 297 ASP B O 1
ATOM 8411 N N . GLY B 1 298 ? -17.297 17.172 14.656 1 80.06 298 GLY B N 1
ATOM 8412 C CA . GLY B 1 298 ? -18.359 16.594 15.461 1 80.06 298 GLY B CA 1
ATOM 8413 C C . GLY B 1 298 ? -17.922 15.352 16.219 1 80.06 298 GLY B C 1
ATOM 8414 O O . GLY B 1 298 ? -18.594 14.922 17.156 1 80.06 298 GLY B O 1
ATOM 8415 N N . GLY B 1 299 ? -16.75 14.781 15.867 1 80.12 299 GLY B N 1
ATOM 8416 C CA . GLY B 1 299 ? -16.359 13.508 16.453 1 80.12 299 GLY B CA 1
ATOM 8417 C C . GLY B 1 299 ? -15.18 13.625 17.406 1 80.12 299 GLY B C 1
ATOM 8418 O O . GLY B 1 299 ? -14.664 12.617 17.891 1 80.12 299 GLY B O 1
ATOM 8419 N N . VAL B 1 300 ? -14.758 14.859 17.672 1 84.62 300 VAL B N 1
ATOM 8420 C CA . VAL B 1 300 ? -13.586 15.055 18.516 1 84.62 300 VAL B CA 1
ATOM 8421 C C . VAL B 1 300 ? -13.906 14.625 19.953 1 84.62 300 VAL B C 1
ATOM 8423 O O . VAL B 1 300 ? -13.07 14.008 20.625 1 84.62 300 VAL B O 1
ATOM 8426 N N . VAL B 1 301 ? -15.086 15.016 20.344 1 81 301 VAL B N 1
ATOM 8427 C CA . VAL B 1 301 ? -15.586 14.602 21.656 1 81 301 VAL B CA 1
ATOM 8428 C C . VAL B 1 301 ? -17.016 14.078 21.531 1 81 301 VAL B C 1
ATOM 8430 O O . VAL B 1 301 ? -17.641 14.211 20.469 1 81 301 VAL B O 1
ATOM 8433 N N . LYS B 1 302 ? -17.359 13.484 22.609 1 74.62 302 LYS B N 1
ATOM 8434 C CA . LYS B 1 302 ? -18.766 13.078 22.625 1 74.62 302 LYS B CA 1
ATOM 8435 C C . LYS B 1 302 ? -19.688 14.297 22.531 1 74.62 302 LYS B C 1
ATOM 8437 O O . LYS B 1 302 ? -19.344 15.375 23.016 1 74.62 302 LYS B O 1
ATOM 8442 N N . SER B 1 303 ? -20.734 14.172 21.844 1 67.06 303 SER B N 1
ATOM 8443 C CA . SER B 1 303 ? -21.609 15.281 21.516 1 67.06 303 SER B CA 1
ATOM 8444 C C . SER B 1 303 ? -21.969 16.094 22.75 1 67.06 303 SER B C 1
ATOM 8446 O O . SER B 1 303 ? -22.062 17.312 22.688 1 67.06 303 SER B O 1
ATOM 8448 N N . THR B 1 304 ? -22.016 15.469 23.859 1 71.31 304 THR B N 1
ATOM 8449 C CA . THR B 1 304 ? -22.438 16.172 25.062 1 71.31 304 THR B CA 1
ATOM 8450 C C . THR B 1 304 ? -21.281 16.938 25.672 1 71.31 304 THR B C 1
ATOM 8452 O O . THR B 1 304 ? -21.469 17.703 26.625 1 71.31 304 THR B O 1
ATOM 8455 N N . GLU B 1 305 ? -20.219 16.828 25 1 81.12 305 GLU B N 1
ATOM 8456 C CA . GLU B 1 305 ? -19.047 17.375 25.656 1 81.12 305 GLU B CA 1
ATOM 8457 C C . GLU B 1 305 ? -18.453 18.547 24.859 1 81.12 305 GLU B C 1
ATOM 8459 O O . GLU B 1 305 ? -17.453 19.125 25.266 1 81.12 305 GLU B O 1
ATOM 8464 N N . ILE B 1 306 ? -19.078 18.953 23.812 1 84.62 306 ILE B N 1
ATOM 8465 C CA . ILE B 1 306 ? -18.5 19.984 22.969 1 84.62 306 ILE B CA 1
ATOM 8466 C C . ILE B 1 306 ? -18.5 21.328 23.703 1 84.62 306 ILE B C 1
ATOM 8468 O O . ILE B 1 306 ? -17.578 22.125 23.562 1 84.62 306 ILE B O 1
ATOM 8472 N N . TYR B 1 307 ? -19.531 21.516 24.469 1 86.25 307 TYR B N 1
ATOM 8473 C CA . TYR B 1 307 ? -19.641 22.75 25.234 1 86.25 307 TYR B CA 1
ATOM 8474 C C . TYR B 1 307 ? -18.531 22.844 26.281 1 86.25 307 TYR B C 1
ATOM 8476 O O . TYR B 1 307 ? -17.891 23.891 26.438 1 86.25 307 TYR B O 1
ATOM 8484 N N . GLU B 1 308 ? -18.359 21.719 26.859 1 87.56 308 GLU B N 1
ATOM 8485 C CA . GLU B 1 308 ? -17.312 21.672 27.891 1 87.56 308 GLU B CA 1
ATOM 8486 C C . GLU B 1 308 ? -15.93 21.844 27.266 1 87.56 308 GLU B C 1
ATOM 8488 O O . GLU B 1 308 ? -15.07 22.5 27.844 1 87.56 308 GLU B O 1
ATOM 8493 N N . LEU B 1 309 ? -15.766 21.312 26.188 1 91.62 309 LEU B N 1
ATOM 8494 C CA . LEU B 1 309 ? -14.469 21.359 25.516 1 91.62 309 LEU B CA 1
ATOM 8495 C C . LEU B 1 309 ? -14.125 22.797 25.125 1 91.62 309 LEU B C 1
ATOM 8497 O O . LEU B 1 309 ? -13.047 23.297 25.469 1 91.62 309 LEU B O 1
ATOM 8501 N N . GLN B 1 310 ? -15.016 23.453 24.422 1 91.62 310 GLN B N 1
ATOM 8502 C CA . GLN B 1 310 ? -14.727 24.812 23.953 1 91.62 310 GLN B CA 1
ATOM 8503 C C . GLN B 1 310 ? -14.555 25.766 25.125 1 91.62 310 GLN B C 1
ATOM 8505 O O . GLN B 1 310 ? -13.711 26.672 25.078 1 91.62 310 GLN B O 1
ATOM 8510 N N . GLN B 1 311 ? -15.305 25.594 26.203 1 91.75 311 GLN B N 1
ATOM 8511 C CA . GLN B 1 311 ? -15.164 26.422 27.375 1 91.75 311 GLN B CA 1
ATOM 8512 C C . GLN B 1 311 ? -13.812 26.203 28.047 1 91.75 311 GLN B C 1
ATOM 8514 O O . GLN B 1 311 ? -13.18 27.156 28.516 1 91.75 311 GLN B O 1
ATOM 8519 N N . SER B 1 312 ? -13.477 24.969 28.109 1 93 312 SER B N 1
ATOM 8520 C CA . SER B 1 312 ? -12.188 24.641 28.719 1 93 312 SER B CA 1
ATOM 8521 C C . SER B 1 312 ? -11.031 25.25 27.938 1 93 312 SER B C 1
ATOM 8523 O O . SER B 1 312 ? -10.047 25.703 28.531 1 93 312 SER B O 1
ATOM 8525 N N . VAL B 1 313 ? -11.164 25.25 26.672 1 94.25 313 VAL B N 1
ATOM 8526 C CA . VAL B 1 313 ? -10.117 25.828 25.828 1 94.25 313 VAL B CA 1
ATOM 8527 C C . VAL B 1 313 ? -10.078 27.344 26.016 1 94.25 313 VAL B C 1
ATOM 8529 O O . VAL B 1 313 ? -8.992 27.938 26.047 1 94.25 313 VAL B O 1
ATOM 8532 N N . LYS B 1 314 ? -11.227 27.938 26.156 1 93.12 314 LYS B N 1
ATOM 8533 C CA . LYS B 1 314 ? -11.289 29.359 26.438 1 93.12 314 LYS B CA 1
ATOM 8534 C C . LYS B 1 314 ? -10.602 29.688 27.766 1 93.12 314 LYS B C 1
ATOM 8536 O O . LYS B 1 314 ? -9.875 30.688 27.859 1 93.12 314 LYS B O 1
ATOM 8541 N N . LYS B 1 315 ? -10.812 28.844 28.672 1 92.5 315 LYS B N 1
ATOM 8542 C CA . LYS B 1 315 ? -10.18 29.016 29.984 1 92.5 315 LYS B CA 1
ATOM 8543 C C . LYS B 1 315 ? -8.664 28.859 29.891 1 92.5 315 LYS B C 1
ATOM 8545 O O . LYS B 1 315 ? -7.918 29.578 30.547 1 92.5 315 LYS B O 1
ATOM 8550 N N . LEU B 1 316 ? -8.336 27.953 29.141 1 92.44 316 LEU B N 1
ATOM 8551 C CA . LEU B 1 316 ? -6.918 27.688 28.938 1 92.44 316 LEU B CA 1
ATOM 8552 C C . LEU B 1 316 ? -6.219 28.906 28.344 1 92.44 316 LEU B C 1
ATOM 8554 O O . LEU B 1 316 ? -5.098 29.234 28.75 1 92.44 316 LEU B O 1
ATOM 8558 N N . VAL B 1 317 ? -6.828 29.5 27.391 1 92 317 VAL B N 1
ATOM 8559 C CA . VAL B 1 317 ? -6.25 30.672 26.719 1 92 317 VAL B CA 1
ATOM 8560 C C . VAL B 1 317 ? -6.289 31.875 27.656 1 92 317 VAL B C 1
ATOM 8562 O O . VAL B 1 317 ? -5.426 32.75 27.594 1 92 317 VAL B O 1
ATOM 8565 N N . GLY B 1 318 ? -7.16 31.938 28.609 1 84.56 318 GLY B N 1
ATOM 8566 C CA . GLY B 1 318 ? -7.242 32.969 29.625 1 84.56 318 GLY B CA 1
ATOM 8567 C C . GLY B 1 318 ? -8.109 34.156 29.203 1 84.56 318 GLY B C 1
ATOM 8568 O O . GLY B 1 318 ? -8.336 35.062 29.984 1 84.56 318 GLY B O 1
ATOM 8569 N N . SER B 1 319 ? -8.508 34.219 28.016 1 80.31 319 SER B N 1
ATOM 8570 C CA . SER B 1 319 ? -9.414 35.25 27.516 1 80.31 319 SER B CA 1
ATOM 8571 C C . SER B 1 319 ? -10.625 34.625 26.828 1 80.31 319 SER B C 1
ATOM 8573 O O . SER B 1 319 ? -10.617 34.438 25.609 1 80.31 319 SER B O 1
ATOM 8575 N N . PRO B 1 320 ? -11.617 34.5 27.516 1 75.31 320 PRO B N 1
ATOM 8576 C CA . PRO B 1 320 ? -12.766 33.75 26.984 1 75.31 320 PRO B CA 1
ATOM 8577 C C . PRO B 1 320 ? -13.391 34.406 25.766 1 75.31 320 PRO B C 1
ATOM 8579 O O . PRO B 1 320 ? -13.961 33.719 24.906 1 75.31 320 PRO B O 1
ATOM 8582 N N . ASN B 1 321 ? -13.258 35.656 25.641 1 80.44 321 ASN B N 1
ATOM 8583 C CA . ASN B 1 321 ? -13.945 36.312 24.531 1 80.44 321 ASN B CA 1
ATOM 8584 C C . ASN B 1 321 ? -13.039 36.438 23.312 1 80.44 321 ASN B C 1
ATOM 8586 O O . ASN B 1 321 ? -13.5 36.75 22.219 1 80.44 321 ASN B O 1
ATOM 8590 N N . ARG B 1 322 ? -11.844 36.094 23.438 1 85.19 322 ARG B N 1
ATOM 8591 C CA . ARG B 1 322 ? -10.914 36.188 22.312 1 85.19 322 ARG B CA 1
ATOM 8592 C C . ARG B 1 322 ? -10.891 34.875 21.516 1 85.19 322 ARG B C 1
ATOM 8594 O O . ARG B 1 322 ? -10.906 34.906 20.281 1 85.19 322 ARG B O 1
ATOM 8601 N N . CYS B 1 323 ? -10.883 33.75 22.234 1 90.38 323 CYS B N 1
ATOM 8602 C CA . CYS B 1 323 ? -10.805 32.469 21.578 1 90.38 323 CYS B CA 1
ATOM 8603 C C . CYS B 1 323 ? -12.195 31.938 21.234 1 90.38 323 CYS B C 1
ATOM 8605 O O . CYS B 1 323 ? -12.68 31 21.875 1 90.38 323 CYS B O 1
ATOM 8607 N N . GLN B 1 324 ? -12.734 32.469 20.203 1 90.19 324 GLN B N 1
ATOM 8608 C CA . GLN B 1 324 ? -14.125 32.188 19.859 1 90.19 324 GLN B CA 1
ATOM 8609 C C . GLN B 1 324 ? -14.266 30.781 19.25 1 90.19 324 GLN B C 1
ATOM 8611 O O . GLN B 1 324 ? -13.375 30.312 18.531 1 90.19 324 GLN B O 1
ATOM 8616 N N . PHE B 1 325 ? -15.383 30.156 19.578 1 92.25 325 PHE B N 1
ATOM 8617 C CA . PHE B 1 325 ? -15.734 28.891 18.969 1 92.25 325 PHE B CA 1
ATOM 8618 C C . PHE B 1 325 ? -16.531 29.125 17.672 1 92.25 325 PHE B C 1
ATOM 8620 O O . PHE B 1 325 ? -17.609 29.703 17.703 1 92.25 325 PHE B O 1
ATOM 8627 N N . VAL B 1 326 ? -15.922 28.703 16.562 1 89.25 326 VAL B N 1
ATOM 8628 C CA . VAL B 1 326 ? -16.547 28.969 15.273 1 89.25 326 VAL B CA 1
ATOM 8629 C C . VAL B 1 326 ? -16.688 27.672 14.484 1 89.25 326 VAL B C 1
ATOM 8631 O O . VAL B 1 326 ? -15.938 26.719 14.695 1 89.25 326 VAL B O 1
ATOM 8634 N N . HIS B 1 327 ? -17.719 27.625 13.664 1 87.12 327 HIS B N 1
ATOM 8635 C CA . HIS B 1 327 ? -17.859 26.516 12.719 1 87.12 327 HIS B CA 1
ATOM 8636 C C . HIS B 1 327 ? -16.922 26.688 11.531 1 87.12 327 HIS B C 1
ATOM 8638 O O . HIS B 1 327 ? -16.969 27.703 10.828 1 87.12 327 HIS B O 1
ATOM 8644 N N . CYS B 1 328 ? -16.125 25.734 11.328 1 88.62 328 CYS B N 1
ATOM 8645 C CA . CYS B 1 328 ? -15.094 25.812 10.297 1 88.62 328 CYS B CA 1
ATOM 8646 C C . CYS B 1 328 ? -15.719 25.719 8.906 1 88.62 328 CYS B C 1
ATOM 8648 O O . CYS B 1 328 ? -16.656 24.938 8.695 1 88.62 328 CYS B O 1
ATOM 8650 N N . TYR B 1 329 ? -15.203 26.438 8 1 82.25 329 TYR B N 1
ATOM 8651 C CA . TYR B 1 329 ? -15.688 26.453 6.621 1 82.25 329 TYR B CA 1
ATOM 8652 C C . TYR B 1 329 ? -15.539 25.078 5.977 1 82.25 329 TYR B C 1
ATOM 8654 O O . TYR B 1 329 ? -16.297 24.719 5.07 1 82.25 329 TYR B O 1
ATOM 8662 N N . ALA B 1 330 ? -14.594 24.312 6.375 1 85.19 330 ALA B N 1
ATOM 8663 C CA . ALA B 1 330 ? -14.234 23.062 5.727 1 85.19 330 ALA B CA 1
ATOM 8664 C C . ALA B 1 330 ? -15.172 21.938 6.145 1 85.19 330 ALA B C 1
ATOM 8666 O O . ALA B 1 330 ? -15.172 20.859 5.535 1 85.19 330 ALA B O 1
ATOM 8667 N N . TYR B 1 331 ? -15.938 22.266 7.156 1 85 331 TYR B N 1
ATOM 8668 C CA . TYR B 1 331 ? -16.844 21.234 7.668 1 85 331 TYR B CA 1
ATOM 8669 C C . TYR B 1 331 ? -18.203 21.312 6.98 1 85 331 TYR B C 1
ATOM 8671 O O . TYR B 1 331 ? -18.828 22.375 6.945 1 85 331 TYR B O 1
ATOM 8679 N N . GLU B 1 332 ? -18.562 20.219 6.434 1 83.19 332 GLU B N 1
ATOM 8680 C CA . GLU B 1 332 ? -19.984 20.125 6.062 1 83.19 332 GLU B CA 1
ATOM 8681 C C . GLU B 1 332 ? -20.859 19.922 7.289 1 83.19 332 GLU B C 1
ATOM 8683 O O . GLU B 1 332 ? -20.641 18.984 8.07 1 83.19 332 GLU B O 1
ATOM 8688 N N . PHE B 1 333 ? -21.766 20.766 7.418 1 87.06 333 PHE B N 1
ATOM 8689 C CA . PHE B 1 333 ? -22.531 20.766 8.664 1 87.06 333 PHE B CA 1
ATOM 8690 C C . PHE B 1 333 ? -23.25 19.438 8.852 1 87.06 333 PHE B C 1
ATOM 8692 O O . PHE B 1 333 ? -23.375 18.953 9.977 1 87.06 333 PHE B O 1
ATOM 8699 N N . SER B 1 334 ? -23.797 18.922 7.766 1 88 334 SER B N 1
ATOM 8700 C CA . SER B 1 334 ? -24.469 17.641 7.863 1 88 334 SER B CA 1
ATOM 8701 C C . SER B 1 334 ? -23.531 16.562 8.375 1 88 334 SER B C 1
ATOM 8703 O O . SER B 1 334 ? -23.938 15.672 9.125 1 88 334 SER B O 1
ATOM 8705 N N . ASP B 1 335 ? -22.297 16.625 7.977 1 89.19 335 ASP B N 1
ATOM 8706 C CA . ASP B 1 335 ? -21.312 15.648 8.43 1 89.19 335 ASP B CA 1
ATOM 8707 C C . ASP B 1 335 ? -21.031 15.805 9.93 1 89.19 335 ASP B C 1
ATOM 8709 O O . ASP B 1 335 ? -20.875 14.812 10.641 1 89.19 335 ASP B O 1
ATOM 8713 N N . ILE B 1 336 ? -21.016 17 10.359 1 89.69 336 ILE B N 1
ATOM 8714 C CA . ILE B 1 336 ? -20.781 17.297 11.773 1 89.69 336 ILE B CA 1
ATOM 8715 C C . ILE B 1 336 ? -21.938 16.75 12.609 1 89.69 336 ILE B C 1
ATOM 8717 O O . ILE B 1 336 ? -21.719 16.141 13.664 1 89.69 336 ILE B O 1
ATOM 8721 N N . LEU B 1 337 ? -23.062 17.016 12.109 1 90.81 337 LEU B N 1
ATOM 8722 C CA . LEU B 1 337 ? -24.234 16.547 12.836 1 90.81 337 LEU B CA 1
ATOM 8723 C C . LEU B 1 337 ? -24.281 15.023 12.859 1 90.81 337 LEU B C 1
ATOM 8725 O O . LEU B 1 337 ? -24.609 14.43 13.883 1 90.81 337 LEU B O 1
ATOM 8729 N N . ALA B 1 338 ? -23.969 14.477 11.711 1 90.75 338 ALA B N 1
ATOM 8730 C CA . ALA B 1 338 ? -23.922 13.023 11.641 1 90.75 338 ALA B CA 1
ATOM 8731 C C . ALA B 1 338 ? -22.922 12.453 12.641 1 90.75 338 ALA B C 1
ATOM 8733 O O . ALA B 1 338 ? -23.203 11.445 13.297 1 90.75 338 ALA B O 1
ATOM 8734 N N . GLN B 1 339 ? -21.812 13.055 12.75 1 87.19 339 GLN B N 1
ATOM 8735 C CA . GLN B 1 339 ? -20.781 12.617 13.68 1 87.19 339 GLN B CA 1
ATOM 8736 C C . GLN B 1 339 ? -21.25 12.734 15.125 1 87.19 339 GLN B C 1
ATOM 8738 O O . GLN B 1 339 ? -21.016 11.836 15.938 1 87.19 339 GLN B O 1
ATOM 8743 N N . SER B 1 340 ? -21.938 13.805 15.406 1 87.19 340 SER B N 1
ATOM 8744 C CA . SER B 1 340 ? -22.422 14.039 16.766 1 87.19 340 SER B CA 1
ATOM 8745 C C . SER B 1 340 ? -23.531 13.047 17.125 1 87.19 340 SER B C 1
ATOM 8747 O O . SER B 1 340 ? -23.609 12.602 18.266 1 87.19 340 SER B O 1
ATOM 8749 N N . LEU B 1 341 ? -24.297 12.727 16.172 1 90.75 341 LEU B N 1
ATOM 8750 C CA . LEU B 1 341 ? -25.453 11.859 16.406 1 90.75 341 LEU B CA 1
ATOM 8751 C C . LEU B 1 341 ? -25.016 10.406 16.578 1 90.75 341 LEU B C 1
ATOM 8753 O O . LEU B 1 341 ? -25.812 9.562 16.984 1 90.75 341 LEU B O 1
ATOM 8757 N N . ARG B 1 342 ? -23.766 10.117 16.297 1 85.06 342 ARG B N 1
ATOM 8758 C CA . ARG B 1 342 ? -23.266 8.758 16.453 1 85.06 342 ARG B CA 1
ATOM 8759 C C . ARG B 1 342 ? -23.297 8.32 17.906 1 85.06 342 ARG B C 1
ATOM 8761 O O . ARG B 1 342 ? -23.188 7.129 18.203 1 85.06 342 ARG B O 1
ATOM 8768 N N . ALA B 1 343 ? -23.531 9.281 18.781 1 81.44 343 ALA B N 1
ATOM 8769 C CA . ALA B 1 343 ? -23.688 8.938 20.188 1 81.44 343 ALA B CA 1
ATOM 8770 C C . ALA B 1 343 ? -24.938 8.07 20.406 1 81.44 343 ALA B C 1
ATOM 8772 O O . ALA B 1 343 ? -25 7.316 21.375 1 81.44 343 ALA B O 1
ATOM 8773 N N . ILE B 1 344 ? -25.922 8.258 19.469 1 87.94 344 ILE B N 1
ATOM 8774 C CA . ILE B 1 344 ? -27.109 7.418 19.484 1 87.94 344 ILE B CA 1
ATOM 8775 C C . ILE B 1 344 ? -26.875 6.176 18.625 1 87.94 344 ILE B C 1
ATOM 8777 O O . ILE B 1 344 ? -26.594 6.281 17.422 1 87.94 344 ILE B O 1
ATOM 8781 N N . GLN B 1 345 ? -27.047 5.035 19.172 1 86 345 GLN B N 1
ATOM 8782 C CA . GLN B 1 345 ? -26.656 3.771 18.547 1 86 345 GLN B CA 1
ATOM 8783 C C . GLN B 1 345 ? -27.359 3.598 17.203 1 86 345 GLN B C 1
ATOM 8785 O O . GLN B 1 345 ? -26.719 3.199 16.219 1 86 345 GLN B O 1
ATOM 8790 N N . GLU B 1 346 ? -28.641 3.875 17.156 1 89.69 346 GLU B N 1
ATOM 8791 C CA . GLU B 1 346 ? -29.391 3.711 15.922 1 89.69 346 GLU B CA 1
ATOM 8792 C C . GLU B 1 346 ? -28.875 4.648 14.828 1 89.69 346 GLU B C 1
ATOM 8794 O O . GLU B 1 346 ? -28.797 4.273 13.664 1 89.69 346 GLU B O 1
ATOM 8799 N N . CYS B 1 347 ? -28.469 5.844 15.266 1 92.44 347 CYS B N 1
ATOM 8800 C CA . CYS B 1 347 ? -27.938 6.812 14.32 1 92.44 347 CYS B CA 1
ATOM 8801 C C . CYS B 1 347 ? -26.531 6.41 13.867 1 92.44 347 CYS B C 1
ATOM 8803 O O . CYS B 1 347 ? -26.172 6.594 12.703 1 92.44 347 CYS B O 1
ATOM 8805 N N . LYS B 1 348 ? -25.859 5.863 14.828 1 89.12 348 LYS B N 1
ATOM 8806 C CA . LYS B 1 348 ? -24.516 5.375 14.492 1 89.12 348 LYS B CA 1
ATOM 8807 C C . LYS B 1 348 ? -24.578 4.355 13.359 1 89.12 348 LYS B C 1
ATOM 8809 O O . LYS B 1 348 ? -23.828 4.461 12.391 1 89.12 348 LYS B O 1
ATOM 8814 N N . LEU B 1 349 ? -25.469 3.445 13.461 1 90.62 349 LEU B N 1
ATOM 8815 C CA . LEU B 1 349 ? -25.609 2.406 12.445 1 90.62 349 LEU B CA 1
ATOM 8816 C C . LEU B 1 349 ? -26.078 3 11.125 1 90.62 349 LEU B C 1
ATOM 8818 O O . LEU B 1 349 ? -25.562 2.635 10.062 1 90.62 349 LEU B O 1
ATOM 8822 N N . PHE B 1 350 ? -27.016 3.914 11.227 1 94.19 350 PHE B N 1
ATOM 8823 C CA . PHE B 1 350 ? -27.547 4.539 10.031 1 94.19 350 PHE B CA 1
ATOM 8824 C C . PHE B 1 350 ? -26.453 5.285 9.273 1 94.19 350 PHE B C 1
ATOM 8826 O O . PHE B 1 350 ? -26.281 5.074 8.07 1 94.19 350 PHE B O 1
ATOM 8833 N N . PHE B 1 351 ? -25.688 6.09 9.945 1 93.38 351 PHE B N 1
ATOM 8834 C CA . PHE B 1 351 ? -24.703 6.93 9.289 1 93.38 351 PHE B CA 1
ATOM 8835 C C . PHE B 1 351 ? -23.5 6.105 8.844 1 93.38 351 PHE B C 1
ATOM 8837 O O . PHE B 1 351 ? -22.828 6.441 7.863 1 93.38 351 PHE B O 1
ATOM 8844 N N . THR B 1 352 ? -23.203 5.051 9.547 1 91 352 THR B N 1
ATOM 8845 C CA . THR B 1 352 ? -22.188 4.109 9.086 1 91 352 THR B CA 1
ATOM 8846 C C . THR B 1 352 ? -22.562 3.535 7.719 1 91 352 THR B C 1
ATOM 8848 O O . THR B 1 352 ? -21.719 3.439 6.824 1 91 352 THR B O 1
ATOM 8851 N N . MET B 1 353 ? -23.797 3.205 7.617 1 93.38 353 MET B N 1
ATOM 8852 C CA . MET B 1 353 ? -24.266 2.641 6.352 1 93.38 353 MET B CA 1
ATOM 8853 C C . MET B 1 353 ? -24.219 3.684 5.242 1 93.38 353 MET B C 1
ATOM 8855 O O . MET B 1 353 ? -23.906 3.361 4.094 1 93.38 353 MET B O 1
ATOM 8859 N N . ILE B 1 354 ? -24.516 4.891 5.605 1 95 354 ILE B N 1
ATOM 8860 C CA . ILE B 1 354 ? -24.422 5.965 4.625 1 95 354 ILE B CA 1
ATOM 8861 C C . ILE B 1 354 ? -22.984 6.102 4.137 1 95 354 ILE B C 1
ATOM 8863 O O . ILE B 1 354 ? -22.734 6.242 2.936 1 95 354 ILE B O 1
ATOM 8867 N N . SER B 1 355 ? -22.109 6.051 5.082 1 90.88 355 SER B N 1
ATOM 8868 C CA . SER B 1 355 ? -20.688 6.113 4.723 1 90.88 355 SER B CA 1
ATOM 8869 C C . SER B 1 355 ? -20.297 4.938 3.842 1 90.88 355 SER B C 1
ATOM 8871 O O . SER B 1 355 ? -19.453 5.078 2.955 1 90.88 355 SER B O 1
ATOM 8873 N N . MET B 1 356 ? -20.906 3.818 4.035 1 92.5 356 MET B N 1
ATOM 8874 C CA . MET B 1 356 ? -20.609 2.619 3.256 1 92.5 356 MET B CA 1
ATOM 8875 C C . MET B 1 356 ? -21.125 2.762 1.823 1 92.5 356 MET B C 1
ATOM 8877 O O . MET B 1 356 ? -20.469 2.295 0.883 1 92.5 356 MET B O 1
ATOM 8881 N N . PHE B 1 357 ? -22.266 3.354 1.667 1 94.31 357 PHE B N 1
ATOM 8882 C CA . PHE B 1 357 ? -22.766 3.615 0.324 1 94.31 357 PHE B CA 1
ATOM 8883 C C . PHE B 1 357 ? -21.781 4.473 -0.464 1 94.31 357 PHE B C 1
ATOM 8885 O O . PHE B 1 357 ? -21.453 4.156 -1.61 1 94.31 357 PHE B O 1
ATOM 8892 N N . SER B 1 358 ? -21.312 5.453 0.227 1 91.81 358 SER B N 1
ATOM 8893 C CA . SER B 1 358 ? -20.375 6.363 -0.417 1 91.81 358 SER B CA 1
ATOM 8894 C C . SER B 1 358 ? -19.062 5.652 -0.762 1 91.81 358 SER B C 1
ATOM 8896 O O . SER B 1 358 ? -18.562 5.773 -1.883 1 91.81 358 SER B O 1
ATOM 8898 N N . ALA B 1 359 ? -18.562 4.941 0.15 1 88.19 359 ALA B N 1
ATOM 8899 C CA . ALA B 1 359 ? -17.297 4.238 -0.047 1 88.19 359 ALA B CA 1
ATOM 8900 C C . ALA B 1 359 ? -17.422 3.178 -1.137 1 88.19 359 ALA B C 1
ATOM 8902 O O . ALA B 1 359 ? -16.5 2.973 -1.921 1 88.19 359 ALA B O 1
ATOM 8903 N N . PHE B 1 360 ? -18.531 2.498 -1.193 1 92.19 360 PHE B N 1
ATOM 8904 C CA . PHE B 1 360 ? -18.75 1.414 -2.145 1 92.19 360 PHE B CA 1
ATOM 8905 C C . PHE B 1 360 ? -18.734 1.936 -3.576 1 92.19 360 PHE B C 1
ATOM 8907 O O . PHE B 1 360 ? -18.047 1.37 -4.434 1 92.19 360 PHE B O 1
ATOM 8914 N N . PHE B 1 361 ? -19.375 2.973 -3.83 1 92.25 361 PHE B N 1
ATOM 8915 C CA . PHE B 1 361 ? -19.516 3.473 -5.195 1 92.25 361 PHE B CA 1
ATOM 8916 C C . PHE B 1 361 ? -18.25 4.203 -5.629 1 92.25 361 PHE B C 1
ATOM 8918 O O . PHE B 1 361 ? -18.062 4.465 -6.82 1 92.25 361 PHE B O 1
ATOM 8925 N N . ARG B 1 362 ? -17.422 4.473 -4.684 1 87.81 362 ARG B N 1
ATOM 8926 C CA . ARG B 1 362 ? -16.141 5.086 -5.02 1 87.81 362 ARG B CA 1
ATOM 8927 C C . ARG B 1 362 ? -15.055 4.023 -5.199 1 87.81 362 ARG B C 1
ATOM 8929 O O . ARG B 1 362 ? -13.914 4.344 -5.535 1 87.81 362 ARG B O 1
ATOM 8936 N N . ASN B 1 363 ? -15.414 2.814 -4.98 1 84.44 363 ASN B N 1
ATOM 8937 C CA . ASN B 1 363 ? -14.461 1.721 -5.156 1 84.44 363 ASN B CA 1
ATOM 8938 C C . ASN B 1 363 ? -13.984 1.619 -6.602 1 84.44 363 ASN B C 1
ATOM 8940 O O . ASN B 1 363 ? -14.789 1.45 -7.516 1 84.44 363 ASN B O 1
ATOM 8944 N N . PRO B 1 364 ? -12.75 1.653 -6.766 1 76.88 364 PRO B N 1
ATOM 8945 C CA . PRO B 1 364 ? -12.211 1.629 -8.133 1 76.88 364 PRO B CA 1
ATOM 8946 C C . PRO B 1 364 ? -12.484 0.307 -8.844 1 76.88 364 PRO B C 1
ATOM 8948 O O . PRO B 1 364 ? -12.492 0.258 -10.078 1 76.88 364 PRO B O 1
ATOM 8951 N N . LEU B 1 365 ? -12.734 -0.724 -8.203 1 76.88 365 LEU B N 1
ATOM 8952 C CA . LEU B 1 365 ? -12.953 -2.039 -8.789 1 76.88 365 LEU B CA 1
ATOM 8953 C C . LEU B 1 365 ? -14.266 -2.078 -9.562 1 76.88 365 LEU B C 1
ATOM 8955 O O . LEU B 1 365 ? -14.484 -2.979 -10.375 1 76.88 365 LEU B O 1
ATOM 8959 N N . LEU B 1 366 ? -15.125 -1.129 -9.242 1 84.44 366 LEU B N 1
ATOM 8960 C CA . LEU B 1 366 ? -16.422 -1.115 -9.922 1 84.44 366 LEU B CA 1
ATOM 8961 C C . LEU B 1 366 ? -16.266 -0.625 -11.359 1 84.44 366 LEU B C 1
ATOM 8963 O O . LEU B 1 366 ? -17.125 -0.89 -12.203 1 84.44 366 LEU B O 1
ATOM 8967 N N . GLY B 1 367 ? -15.102 -0.063 -11.68 1 69.44 367 GLY B N 1
ATOM 8968 C CA . GLY B 1 367 ? -14.68 0.255 -13.039 1 69.44 367 GLY B CA 1
ATOM 8969 C C . GLY B 1 367 ? -15.742 0.993 -13.836 1 69.44 367 GLY B C 1
ATOM 8970 O O . GLY B 1 367 ? -16.266 2.012 -13.383 1 69.44 367 GLY B O 1
ATOM 8971 N N . GLU B 1 368 ? -16.141 0.323 -14.883 1 71.56 368 GLU B N 1
ATOM 8972 C CA . GLU B 1 368 ? -16.969 0.916 -15.938 1 71.56 368 GLU B CA 1
ATOM 8973 C C . GLU B 1 368 ? -18.438 0.973 -15.523 1 71.56 368 GLU B C 1
ATOM 8975 O O . GLU B 1 368 ? -19.203 1.786 -16.047 1 71.56 368 GLU B O 1
ATOM 8980 N N . VAL B 1 369 ? -18.719 0.138 -14.562 1 76.62 369 VAL B N 1
ATOM 8981 C CA . VAL B 1 369 ? -20.125 0.078 -14.172 1 76.62 369 VAL B CA 1
ATOM 8982 C C . VAL B 1 369 ? -20.562 1.424 -13.594 1 76.62 369 VAL B C 1
ATOM 8984 O O . VAL B 1 369 ? -21.672 1.874 -13.836 1 76.62 369 VAL B O 1
ATOM 8987 N N . VAL B 1 370 ? -19.547 2.096 -12.875 1 77.88 370 VAL B N 1
ATOM 8988 C CA . VAL B 1 370 ? -19.906 3.328 -12.188 1 77.88 370 VAL B CA 1
ATOM 8989 C C . VAL B 1 370 ? -19.344 4.531 -12.938 1 77.88 370 VAL B C 1
ATOM 8991 O O . VAL B 1 370 ? -19.594 5.68 -12.562 1 77.88 370 VAL B O 1
ATOM 8994 N N . GLN B 1 371 ? -18.703 4.316 -14 1 75.56 371 GLN B N 1
ATOM 8995 C CA . GLN B 1 371 ? -18.047 5.402 -14.727 1 75.56 371 GLN B CA 1
ATOM 8996 C C . GLN B 1 371 ? -19.078 6.402 -15.25 1 75.56 371 GLN B C 1
ATOM 8998 O O . GLN B 1 371 ? -18.797 7.602 -15.32 1 75.56 371 GLN B O 1
ATOM 9003 N N . ASN B 1 372 ? -20.297 5.898 -15.492 1 77.5 372 ASN B N 1
ATOM 9004 C CA . ASN B 1 372 ? -21.297 6.793 -16.062 1 77.5 372 ASN B CA 1
ATOM 9005 C C . ASN B 1 372 ? -22.203 7.379 -14.984 1 77.5 372 ASN B C 1
ATOM 9007 O O . ASN B 1 372 ? -23.188 8.062 -15.297 1 77.5 372 ASN B O 1
ATOM 9011 N N . ILE B 1 373 ? -21.891 7.117 -13.812 1 85.31 373 ILE B N 1
ATOM 9012 C CA . ILE B 1 373 ? -22.703 7.613 -12.711 1 85.31 373 ILE B CA 1
ATOM 9013 C C . ILE B 1 373 ? -22.016 8.812 -12.062 1 85.31 373 ILE B C 1
ATOM 9015 O O . ILE B 1 373 ? -20.812 8.773 -11.781 1 85.31 373 ILE B O 1
ATOM 9019 N N . ASP B 1 374 ? -22.781 9.914 -12.023 1 86.94 374 ASP B N 1
ATOM 9020 C CA . ASP B 1 374 ? -22.281 11.07 -11.273 1 86.94 374 ASP B CA 1
ATOM 9021 C C . ASP B 1 374 ? -22.141 10.734 -9.789 1 86.94 374 ASP B C 1
ATOM 9023 O O . ASP B 1 374 ? -23.141 10.523 -9.094 1 86.94 374 ASP B O 1
ATOM 9027 N N . LEU B 1 375 ? -20.953 10.719 -9.32 1 89.62 375 LEU B N 1
ATOM 9028 C CA . LEU B 1 375 ? -20.703 10.281 -7.957 1 89.62 375 LEU B CA 1
ATOM 9029 C C . LEU B 1 375 ? -20.609 11.469 -7.008 1 89.62 375 LEU B C 1
ATOM 9031 O O . LEU B 1 375 ? -20.141 11.328 -5.875 1 89.62 375 LEU B O 1
ATOM 9035 N N . SER B 1 376 ? -21.109 12.633 -7.371 1 89.75 376 SER B N 1
ATOM 9036 C CA . SER B 1 376 ? -21.062 13.828 -6.531 1 89.75 376 SER B CA 1
ATOM 9037 C C . SER B 1 376 ? -21.875 13.625 -5.254 1 89.75 376 SER B C 1
ATOM 9039 O O . SER B 1 376 ? -21.578 14.242 -4.223 1 89.75 376 SER B O 1
ATOM 9041 N N . TRP B 1 377 ? -22.844 12.711 -5.344 1 91.56 377 TRP B N 1
ATOM 9042 C CA . TRP B 1 377 ? -23.703 12.469 -4.195 1 91.56 377 TRP B CA 1
ATOM 9043 C C . TRP B 1 377 ? -22.953 11.727 -3.096 1 91.56 377 TRP B C 1
ATOM 9045 O O . TRP B 1 377 ? -23.438 11.625 -1.965 1 91.56 377 TRP B O 1
ATOM 9055 N N . THR B 1 378 ? -21.719 11.211 -3.383 1 90.88 378 THR B N 1
ATOM 9056 C CA . THR B 1 378 ? -20.922 10.477 -2.396 1 90.88 378 THR B CA 1
ATOM 9057 C C . THR B 1 378 ? -20 11.414 -1.63 1 90.88 378 THR B C 1
ATOM 9059 O O . THR B 1 378 ? -19.25 10.984 -0.751 1 90.88 378 THR B O 1
ATOM 9062 N N . GLU B 1 379 ? -20.094 12.711 -1.823 1 85.5 379 GLU B N 1
ATOM 9063 C CA . GLU B 1 379 ? -19.125 13.664 -1.276 1 85.5 379 GLU B CA 1
ATOM 9064 C C . GLU B 1 379 ? -19.516 14.086 0.14 1 85.5 379 GLU B C 1
ATOM 9066 O O . GLU B 1 379 ? -18.656 14.461 0.939 1 85.5 379 GLU B O 1
ATOM 9071 N N . SER B 1 380 ? -20.875 14.07 0.396 1 89.25 380 SER B N 1
ATOM 9072 C CA . SER B 1 380 ? -21.328 14.461 1.724 1 89.25 380 SER B CA 1
ATOM 9073 C C . SER B 1 380 ? -22.453 13.547 2.213 1 89.25 380 SER B C 1
ATOM 9075 O O . SER B 1 380 ? -23.094 12.859 1.415 1 89.25 380 SER B O 1
ATOM 9077 N N . THR B 1 381 ? -22.641 13.625 3.445 1 92.75 381 THR B N 1
ATOM 9078 C CA . THR B 1 381 ? -23.672 12.797 4.059 1 92.75 381 THR B CA 1
ATOM 9079 C C . THR B 1 381 ? -25.047 13.203 3.549 1 92.75 381 THR B C 1
ATOM 9081 O O . THR B 1 381 ? -25.859 12.344 3.191 1 92.75 381 THR B O 1
ATOM 9084 N N . PHE B 1 382 ? -25.312 14.492 3.465 1 93.81 382 PHE B N 1
ATOM 9085 C CA . PHE B 1 382 ? -26.625 14.969 3.031 1 93.81 382 PHE B CA 1
ATOM 9086 C C . PHE B 1 382 ? -26.859 14.625 1.565 1 93.81 382 PHE B C 1
ATOM 9088 O O . PHE B 1 382 ? -27.953 14.18 1.198 1 93.81 382 PHE B O 1
ATOM 9095 N N . ALA B 1 383 ? -25.844 14.836 0.762 1 94.12 383 ALA B N 1
ATOM 9096 C CA . ALA B 1 383 ? -25.969 14.516 -0.657 1 94.12 383 ALA B CA 1
ATOM 9097 C C . ALA B 1 383 ? -26.281 13.031 -0.86 1 94.12 383 ALA B C 1
ATOM 9099 O O . ALA B 1 383 ? -27.094 12.672 -1.724 1 94.12 383 ALA B O 1
ATOM 9100 N N . CYS B 1 384 ? -25.688 12.234 -0.059 1 96 384 CYS B N 1
ATOM 9101 C CA . CYS B 1 384 ? -25.906 10.789 -0.151 1 96 384 CYS B CA 1
ATOM 9102 C C . CYS B 1 384 ? -27.328 10.43 0.251 1 96 384 CYS B C 1
ATOM 9104 O O . CYS B 1 384 ? -28 9.672 -0.448 1 96 384 CYS B O 1
ATOM 9106 N N . ILE B 1 385 ? -27.75 10.992 1.334 1 96.81 385 ILE B N 1
ATOM 9107 C CA . ILE B 1 385 ? -29.094 10.734 1.832 1 96.81 385 ILE B CA 1
ATOM 9108 C C . ILE B 1 385 ? -30.125 11.188 0.802 1 96.81 385 ILE B C 1
ATOM 9110 O O . ILE B 1 385 ? -31.062 10.461 0.494 1 96.81 385 ILE B O 1
ATOM 9114 N N . LYS B 1 386 ? -29.891 12.359 0.286 1 95.69 386 LYS B N 1
ATOM 9115 C CA . LYS B 1 386 ? -30.797 12.906 -0.716 1 95.69 386 LYS B CA 1
ATOM 9116 C C . LYS B 1 386 ? -30.859 12.016 -1.953 1 95.69 386 LYS B C 1
ATOM 9118 O O . LYS B 1 386 ? -31.953 11.719 -2.457 1 95.69 386 LYS B O 1
ATOM 9123 N N . TYR B 1 387 ? -29.781 11.625 -2.371 1 95.81 387 TYR B N 1
ATOM 9124 C CA . TYR B 1 387 ? -29.703 10.789 -3.564 1 95.81 387 TYR B CA 1
ATOM 9125 C C . TYR B 1 387 ? -30.391 9.445 -3.336 1 95.81 387 TYR B C 1
ATOM 9127 O O . TYR B 1 387 ? -31.125 8.969 -4.199 1 95.81 387 TYR B O 1
ATOM 9135 N N . LEU B 1 388 ? -30.172 8.82 -2.197 1 95.81 388 LEU B N 1
ATOM 9136 C CA . LEU B 1 388 ? -30.75 7.516 -1.895 1 95.81 388 LEU B CA 1
ATOM 9137 C C . LEU B 1 388 ? -32.281 7.621 -1.776 1 95.81 388 LEU B C 1
ATOM 9139 O O . LEU B 1 388 ? -33 6.691 -2.148 1 95.81 388 LEU B O 1
ATOM 9143 N N . LYS B 1 389 ? -32.688 8.688 -1.246 1 94.12 389 LYS B N 1
ATOM 9144 C CA . LYS B 1 389 ? -34.125 8.906 -1.13 1 94.12 389 LYS B CA 1
ATOM 9145 C C . LYS B 1 389 ? -34.812 8.961 -2.504 1 94.12 389 LYS B C 1
ATOM 9147 O O . LYS B 1 389 ? -35.844 8.328 -2.725 1 94.12 389 LYS B O 1
ATOM 9152 N N . ASP B 1 390 ? -34.125 9.625 -3.393 1 93.19 390 ASP B N 1
ATOM 9153 C CA . ASP B 1 390 ? -34.75 9.891 -4.695 1 93.19 390 ASP B CA 1
ATOM 9154 C C . ASP B 1 390 ? -34.469 8.75 -5.676 1 93.19 390 ASP B C 1
ATOM 9156 O O . ASP B 1 390 ? -35.188 8.57 -6.648 1 93.19 390 ASP B O 1
ATOM 9160 N N . ASN B 1 391 ? -33.406 7.992 -5.438 1 94.06 391 ASN B N 1
ATOM 9161 C CA . ASN B 1 391 ? -32.969 7.004 -6.418 1 94.06 391 ASN B CA 1
ATOM 9162 C C . ASN B 1 391 ? -32.812 5.621 -5.789 1 94.06 391 ASN B C 1
ATOM 9164 O O . ASN B 1 391 ? -31.906 4.871 -6.141 1 94.06 391 ASN B O 1
ATOM 9168 N N . ASP B 1 392 ? -33.594 5.316 -4.852 1 92.5 392 ASP B N 1
ATOM 9169 C CA . ASP B 1 392 ? -33.469 4.055 -4.129 1 92.5 392 ASP B CA 1
ATOM 9170 C C . ASP B 1 392 ? -33.625 2.861 -5.07 1 92.5 392 ASP B C 1
ATOM 9172 O O . ASP B 1 392 ? -32.844 1.91 -5.012 1 92.5 392 ASP B O 1
ATOM 9176 N N . THR B 1 393 ? -34.531 2.934 -6.008 1 92.69 393 THR B N 1
ATOM 9177 C CA . THR B 1 393 ? -34.781 1.842 -6.938 1 92.69 393 THR B CA 1
ATOM 9178 C C . THR B 1 393 ? -33.625 1.674 -7.91 1 92.69 393 THR B C 1
ATOM 9180 O O . THR B 1 393 ? -33.188 0.553 -8.172 1 92.69 393 THR B O 1
ATOM 9183 N N . SER B 1 394 ? -33.188 2.812 -8.391 1 92.31 394 SER B N 1
ATOM 9184 C CA . SER B 1 394 ? -32.062 2.768 -9.336 1 92.31 394 SER B CA 1
ATOM 9185 C C . SER B 1 394 ? -30.812 2.223 -8.672 1 92.31 394 SER B C 1
ATOM 9187 O O . SER B 1 394 ? -30.078 1.432 -9.273 1 92.31 394 SER B O 1
ATOM 9189 N N . VAL B 1 395 ? -30.578 2.627 -7.457 1 94.31 395 VAL B N 1
ATOM 9190 C CA . VAL B 1 395 ? -29.391 2.168 -6.73 1 94.31 395 VAL B CA 1
ATOM 9191 C C . VAL B 1 395 ? -29.516 0.674 -6.441 1 94.31 395 VAL B C 1
ATOM 9193 O O . VAL B 1 395 ? -28.547 -0.074 -6.598 1 94.31 395 VAL B O 1
ATOM 9196 N N . THR B 1 396 ? -30.703 0.219 -6.109 1 95.06 396 THR B N 1
ATOM 9197 C CA . THR B 1 396 ? -30.938 -1.195 -5.84 1 95.06 396 THR B CA 1
ATOM 9198 C C . THR B 1 396 ? -30.703 -2.029 -7.098 1 95.06 396 THR B C 1
ATOM 9200 O O . THR B 1 396 ? -30.109 -3.111 -7.031 1 95.06 396 THR B O 1
ATOM 9203 N N . GLN B 1 397 ? -31.094 -1.527 -8.18 1 93.75 397 GLN B N 1
ATOM 9204 C CA . GLN B 1 397 ? -30.938 -2.242 -9.445 1 93.75 397 GLN B CA 1
ATOM 9205 C C . GLN B 1 397 ? -29.453 -2.385 -9.797 1 93.75 397 GLN B C 1
ATOM 9207 O O . GLN B 1 397 ? -29.031 -3.438 -10.281 1 93.75 397 GLN B O 1
ATOM 9212 N N . ILE B 1 398 ? -28.797 -1.318 -9.602 1 93.06 398 ILE B N 1
ATOM 9213 C CA . ILE B 1 398 ? -27.359 -1.355 -9.875 1 93.06 398 ILE B CA 1
ATOM 9214 C C . ILE B 1 398 ? -26.688 -2.387 -8.977 1 93.06 398 ILE B C 1
ATOM 9216 O O . ILE B 1 398 ? -25.859 -3.174 -9.43 1 93.06 398 ILE B O 1
ATOM 9220 N N . LEU B 1 399 ? -27.031 -2.371 -7.695 1 94.12 399 LEU B N 1
ATOM 9221 C CA . LEU B 1 399 ? -26.453 -3.299 -6.73 1 94.12 399 LEU B CA 1
ATOM 9222 C C . LEU B 1 399 ? -26.828 -4.738 -7.07 1 94.12 399 LEU B C 1
ATOM 9224 O O . LEU B 1 399 ? -26 -5.645 -6.949 1 94.12 399 LEU B O 1
ATOM 9228 N N . GLU B 1 400 ? -28.031 -4.938 -7.484 1 93.12 400 GLU B N 1
ATOM 9229 C CA . GLU B 1 400 ? -28.469 -6.27 -7.883 1 93.12 400 GLU B CA 1
ATOM 9230 C C . GLU B 1 400 ? -27.734 -6.75 -9.133 1 93.12 400 GLU B C 1
ATOM 9232 O O . GLU B 1 400 ? -27.375 -7.922 -9.227 1 93.12 400 GLU B O 1
ATOM 9237 N N . TYR B 1 401 ? -27.562 -5.855 -10 1 91.12 401 TYR B N 1
ATOM 9238 C CA . TYR B 1 401 ? -26.797 -6.188 -11.195 1 91.12 401 TYR B CA 1
ATOM 9239 C C . TYR B 1 401 ? -25.375 -6.617 -10.82 1 91.12 401 TYR B C 1
ATOM 9241 O O . TYR B 1 401 ? -24.891 -7.629 -11.32 1 91.12 401 TYR B O 1
ATOM 9249 N N . LEU B 1 402 ? -24.734 -5.836 -9.969 1 89.06 402 LEU B N 1
ATOM 9250 C CA . LEU B 1 402 ? -23.375 -6.129 -9.547 1 89.06 402 LEU B CA 1
ATOM 9251 C C . LEU B 1 402 ? -23.312 -7.473 -8.828 1 89.06 402 LEU B C 1
ATOM 9253 O O . LEU B 1 402 ? -22.297 -8.18 -8.93 1 89.06 402 LEU B O 1
ATOM 9257 N N . ASN B 1 403 ? -24.344 -7.777 -8.164 1 87.88 403 ASN B N 1
ATOM 9258 C CA . ASN B 1 403 ? -24.406 -9.016 -7.391 1 87.88 403 ASN B CA 1
ATOM 9259 C C . ASN B 1 403 ? -24.453 -10.242 -8.297 1 87.88 403 ASN B C 1
ATOM 9261 O O . ASN B 1 403 ? -23.969 -11.312 -7.918 1 87.88 403 ASN B O 1
ATOM 9265 N N . ILE B 1 404 ? -24.906 -10.086 -9.469 1 85.88 404 ILE B N 1
ATOM 9266 C CA . ILE B 1 404 ? -25.125 -11.234 -10.344 1 85.88 404 ILE B CA 1
ATOM 9267 C C . ILE B 1 404 ? -24.078 -11.227 -11.461 1 85.88 404 ILE B C 1
ATOM 9269 O O . ILE B 1 404 ? -23.812 -12.266 -12.07 1 85.88 404 ILE B O 1
ATOM 9273 N N . ALA B 1 405 ? -23.484 -10.062 -11.672 1 80.56 405 ALA B N 1
ATOM 9274 C CA . ALA B 1 405 ? -22.547 -9.914 -12.789 1 80.56 405 ALA B CA 1
ATOM 9275 C C . ALA B 1 405 ? -21.344 -10.82 -12.602 1 80.56 405 ALA B C 1
ATOM 9277 O O . ALA B 1 405 ? -20.75 -10.867 -11.523 1 80.56 405 ALA B O 1
ATOM 9278 N N . ASP B 1 406 ? -20.906 -11.523 -13.578 1 74.69 406 ASP B N 1
ATOM 9279 C CA . ASP B 1 406 ? -19.797 -12.469 -13.562 1 74.69 406 ASP B CA 1
ATOM 9280 C C . ASP B 1 406 ? -18.469 -11.758 -13.336 1 74.69 406 ASP B C 1
ATOM 9282 O O . ASP B 1 406 ? -17.531 -12.336 -12.773 1 74.69 406 ASP B O 1
ATOM 9286 N N . GLU B 1 407 ? -18.469 -10.539 -13.742 1 74.19 407 GLU B N 1
ATOM 9287 C CA . GLU B 1 407 ? -17.234 -9.766 -13.648 1 74.19 407 GLU B CA 1
ATOM 9288 C C . GLU B 1 407 ? -16.781 -9.633 -12.195 1 74.19 407 GLU B C 1
ATOM 9290 O O . GLU B 1 407 ? -15.586 -9.461 -11.93 1 74.19 407 GLU B O 1
ATOM 9295 N N . PHE B 1 408 ? -17.75 -9.758 -11.266 1 78 408 PHE B N 1
ATOM 9296 C CA . PHE B 1 408 ? -17.406 -9.516 -9.867 1 78 408 PHE B CA 1
ATOM 9297 C C . PHE B 1 408 ? -17.484 -10.812 -9.062 1 78 408 PHE B C 1
ATOM 9299 O O . PHE B 1 408 ? -17.359 -10.789 -7.836 1 78 408 PHE B O 1
ATOM 9306 N N . ALA B 1 409 ? -17.562 -11.859 -9.758 1 72.75 409 ALA B N 1
ATOM 9307 C CA . ALA B 1 409 ? -17.766 -13.148 -9.094 1 72.75 409 ALA B CA 1
ATOM 9308 C C . ALA B 1 409 ? -16.562 -13.516 -8.227 1 72.75 409 ALA B C 1
ATOM 9310 O O . ALA B 1 409 ? -16.703 -14.18 -7.195 1 72.75 409 ALA B O 1
ATOM 9311 N N . ASN B 1 410 ? -15.453 -12.953 -8.586 1 72.62 410 ASN B N 1
ATOM 9312 C CA . ASN B 1 410 ? -14.234 -13.344 -7.867 1 72.62 410 ASN B CA 1
ATOM 9313 C C . ASN B 1 410 ? -13.812 -12.266 -6.871 1 72.62 410 ASN B C 1
ATOM 9315 O O . ASN B 1 410 ? -12.672 -12.258 -6.406 1 72.62 410 ASN B O 1
ATOM 9319 N N . VAL B 1 411 ? -14.727 -11.391 -6.605 1 78.44 411 VAL B N 1
ATOM 9320 C CA . VAL B 1 411 ? -14.461 -10.352 -5.613 1 78.44 411 VAL B CA 1
ATOM 9321 C C . VAL B 1 411 ? -15.5 -10.43 -4.496 1 78.44 411 VAL B C 1
ATOM 9323 O O . VAL B 1 411 ? -16.422 -9.617 -4.441 1 78.44 411 VAL B O 1
ATOM 9326 N N . PRO B 1 412 ? -15.242 -11.203 -3.561 1 78.75 412 PRO B N 1
ATOM 9327 C CA . PRO B 1 412 ? -16.266 -11.5 -2.551 1 78.75 412 PRO B CA 1
ATOM 9328 C C . PRO B 1 412 ? -16.672 -10.273 -1.745 1 78.75 412 PRO B C 1
ATOM 9330 O O . PRO B 1 412 ? -17.844 -10.133 -1.378 1 78.75 412 PRO B O 1
ATOM 9333 N N . HIS B 1 413 ? -15.789 -9.398 -1.522 1 83.75 413 HIS B N 1
ATOM 9334 C CA . HIS B 1 413 ? -16.125 -8.25 -0.692 1 83.75 413 HIS B CA 1
ATOM 9335 C C . HIS B 1 413 ? -17.141 -7.344 -1.391 1 83.75 413 HIS B C 1
ATOM 9337 O O . HIS B 1 413 ? -17.969 -6.719 -0.735 1 83.75 413 HIS B O 1
ATOM 9343 N N . ILE B 1 414 ? -17.047 -7.297 -2.717 1 87.19 414 ILE B N 1
ATOM 9344 C CA . ILE B 1 414 ? -18 -6.473 -3.463 1 87.19 414 ILE B CA 1
ATOM 9345 C C . ILE B 1 414 ? -19.391 -7.094 -3.391 1 87.19 414 ILE B C 1
ATOM 9347 O O . ILE B 1 414 ? -20.375 -6.391 -3.16 1 87.19 414 ILE B O 1
ATOM 9351 N N . ILE B 1 415 ? -19.438 -8.367 -3.52 1 87.38 415 ILE B N 1
ATOM 9352 C CA . ILE B 1 415 ? -20.703 -9.07 -3.473 1 87.38 415 ILE B CA 1
ATOM 9353 C C . ILE B 1 415 ? -21.312 -8.953 -2.076 1 87.38 415 ILE B C 1
ATOM 9355 O O . ILE B 1 415 ? -22.5 -8.664 -1.931 1 87.38 415 ILE B O 1
ATOM 9359 N N . SER B 1 416 ? -20.484 -9.133 -1.167 1 88.62 416 SER B N 1
ATOM 9360 C CA . SER B 1 416 ? -20.938 -9.031 0.216 1 88.62 416 SER B CA 1
ATOM 9361 C C . SER B 1 416 ? -21.484 -7.641 0.52 1 88.62 416 SER B C 1
ATOM 9363 O O . SER B 1 416 ? -22.547 -7.504 1.142 1 88.62 416 SER B O 1
ATOM 9365 N N . ASP B 1 417 ? -20.734 -6.66 0.091 1 92.12 417 ASP B N 1
ATOM 9366 C CA . ASP B 1 417 ? -21.172 -5.285 0.311 1 92.12 417 ASP B CA 1
ATOM 9367 C C . ASP B 1 417 ? -22.484 -5.008 -0.405 1 92.12 417 ASP B C 1
ATOM 9369 O O . ASP B 1 417 ? -23.359 -4.328 0.136 1 92.12 417 ASP B O 1
ATOM 9373 N N . CYS B 1 418 ? -22.625 -5.543 -1.59 1 92.69 418 CYS B N 1
ATOM 9374 C CA . CYS B 1 418 ? -23.859 -5.359 -2.346 1 92.69 418 CYS B CA 1
ATOM 9375 C C . CYS B 1 418 ? -25.047 -5.926 -1.589 1 92.69 418 CYS B C 1
ATOM 9377 O O . CYS B 1 418 ? -26.078 -5.258 -1.45 1 92.69 418 CYS B O 1
ATOM 9379 N N . VAL B 1 419 ? -24.891 -7.074 -1.119 1 90.94 419 VAL B N 1
ATOM 9380 C CA . VAL B 1 419 ? -25.969 -7.734 -0.398 1 90.94 419 VAL B CA 1
ATOM 9381 C C . VAL B 1 419 ? -26.328 -6.922 0.845 1 90.94 419 VAL B C 1
ATOM 9383 O O . VAL B 1 419 ? -27.516 -6.707 1.134 1 90.94 419 VAL B O 1
ATOM 9386 N N . ASN B 1 420 ? -25.328 -6.504 1.518 1 92.5 420 ASN B N 1
ATOM 9387 C CA . ASN B 1 420 ? -25.531 -5.711 2.725 1 92.5 420 ASN B CA 1
ATOM 9388 C C . ASN B 1 420 ? -26.297 -4.422 2.426 1 92.5 420 ASN B C 1
ATOM 9390 O O . ASN B 1 420 ? -27.266 -4.09 3.117 1 92.5 420 ASN B O 1
ATOM 9394 N N . LEU B 1 421 ? -25.828 -3.748 1.397 1 94.94 421 LEU B N 1
ATOM 9395 C CA . LEU B 1 421 ? -26.422 -2.471 1.036 1 94.94 421 LEU B CA 1
ATOM 9396 C C . LEU B 1 421 ? -27.859 -2.666 0.54 1 94.94 421 LEU B C 1
ATOM 9398 O O . LEU B 1 421 ? -28.75 -1.875 0.866 1 94.94 421 LEU B O 1
ATOM 9402 N N . ILE B 1 422 ? -28.125 -3.742 -0.204 1 94.06 422 ILE B N 1
ATOM 9403 C CA . ILE B 1 422 ? -29.469 -4.059 -0.686 1 94.06 422 ILE B CA 1
ATOM 9404 C C . ILE B 1 422 ? -30.391 -4.328 0.5 1 94.06 422 ILE B C 1
ATOM 9406 O O . ILE B 1 422 ? -31.516 -3.838 0.536 1 94.06 422 ILE B O 1
ATOM 9410 N N . ASN B 1 423 ? -29.875 -5.039 1.463 1 91.38 423 ASN B N 1
ATOM 9411 C CA . ASN B 1 423 ? -30.672 -5.363 2.643 1 91.38 423 ASN B CA 1
ATOM 9412 C C . ASN B 1 423 ? -31.094 -4.109 3.402 1 91.38 423 ASN B C 1
ATOM 9414 O O . ASN B 1 423 ? -32.219 -4.035 3.926 1 91.38 423 ASN B O 1
ATOM 9418 N N . HIS B 1 424 ? -30.266 -3.176 3.414 1 93.44 424 HIS B N 1
ATOM 9419 C CA . HIS B 1 424 ? -30.609 -1.935 4.105 1 93.44 424 HIS B CA 1
ATOM 9420 C C . HIS B 1 424 ? -31.609 -1.112 3.309 1 93.44 424 HIS B C 1
ATOM 9422 O O . HIS B 1 424 ? -32.531 -0.521 3.883 1 93.44 424 HIS B O 1
ATOM 9428 N N . LEU B 1 425 ? -31.438 -1.133 2.012 1 93.56 425 LEU B N 1
ATOM 9429 C CA . LEU B 1 425 ? -32.375 -0.38 1.186 1 93.56 425 LEU B CA 1
ATOM 9430 C C . LEU B 1 425 ? -33.781 -0.993 1.25 1 93.56 425 LEU B C 1
ATOM 9432 O O . LEU B 1 425 ? -34.781 -0.293 1.067 1 93.56 425 LEU B O 1
ATOM 9436 N N . LYS B 1 426 ? -33.812 -2.244 1.607 1 89.94 426 LYS B N 1
ATOM 9437 C CA . LYS B 1 426 ? -35.094 -2.93 1.713 1 89.94 426 LYS B CA 1
ATOM 9438 C C . LYS B 1 426 ? -35.625 -2.865 3.137 1 89.94 426 LYS B C 1
ATOM 9440 O O . LYS B 1 426 ? -36.781 -3.205 3.381 1 89.94 426 LYS B O 1
ATOM 9445 N N . SER B 1 427 ? -34.844 -2.396 4.023 1 88.69 427 SER B N 1
ATOM 9446 C CA . SER B 1 427 ? -35.25 -2.283 5.426 1 88.69 427 SER B CA 1
ATOM 9447 C C . SER B 1 427 ? -36.125 -1.069 5.652 1 88.69 427 SER B C 1
ATOM 9449 O O . SER B 1 427 ? -35.781 0.052 5.293 1 88.69 427 SER B O 1
ATOM 9451 N N . TYR B 1 428 ? -37.25 -1.25 6.27 1 87.56 428 TYR B N 1
ATOM 9452 C CA . TYR B 1 428 ? -38.188 -0.175 6.566 1 87.56 428 TYR B CA 1
ATOM 9453 C C . TYR B 1 428 ? -37.562 0.848 7.508 1 87.56 428 TYR B C 1
ATOM 9455 O O . TYR B 1 428 ? -37.719 2.057 7.309 1 87.56 428 TYR B O 1
ATOM 9463 N N . LYS B 1 429 ? -36.938 0.321 8.492 1 87.88 429 LYS B N 1
ATOM 9464 C CA . LYS B 1 429 ? -36.312 1.202 9.469 1 87.88 429 LYS B CA 1
ATOM 9465 C C . LYS B 1 429 ? -35.281 2.119 8.812 1 87.88 429 LYS B C 1
ATOM 9467 O O . LYS B 1 429 ? -35.219 3.312 9.117 1 87.88 429 LYS B O 1
ATOM 9472 N N . PHE B 1 430 ? -34.531 1.591 7.891 1 92.06 430 PHE B N 1
ATOM 9473 C CA . PHE B 1 430 ? -33.5 2.367 7.199 1 92.06 430 PHE B CA 1
ATOM 9474 C C . PHE B 1 430 ? -34.156 3.459 6.348 1 92.06 430 PHE B C 1
ATOM 9476 O O . PHE B 1 430 ? -33.688 4.598 6.336 1 92.06 430 PHE B O 1
ATOM 9483 N N . MET B 1 431 ? -35.25 3.195 5.738 1 90.81 431 MET B N 1
ATOM 9484 C CA . MET B 1 431 ? -35.938 4.156 4.875 1 90.81 431 MET B CA 1
ATOM 9485 C C . MET B 1 431 ? -36.594 5.25 5.695 1 90.81 431 MET B C 1
ATOM 9487 O O . MET B 1 431 ? -36.688 6.398 5.258 1 90.81 431 MET B O 1
ATOM 9491 N N . VAL B 1 432 ? -37 4.891 6.871 1 90.56 432 VAL B N 1
ATOM 9492 C CA . VAL B 1 432 ? -37.562 5.883 7.785 1 90.56 432 VAL B CA 1
ATOM 9493 C C . VAL B 1 432 ? -36.5 6.898 8.156 1 90.56 432 VAL B C 1
ATOM 9495 O O . VAL B 1 432 ? -36.75 8.109 8.164 1 90.56 432 VAL B O 1
ATOM 9498 N N . PHE B 1 433 ? -35.344 6.383 8.43 1 93.81 433 PHE B N 1
ATOM 9499 C CA . PHE B 1 433 ? -34.219 7.262 8.781 1 93.81 433 PHE B CA 1
ATOM 9500 C C . PHE B 1 433 ? -33.844 8.148 7.602 1 93.81 433 PHE B C 1
ATOM 9502 O O . PHE B 1 433 ? -33.531 9.328 7.777 1 93.81 433 PHE B O 1
ATOM 9509 N N . ILE B 1 434 ? -33.875 7.562 6.398 1 95 434 ILE B N 1
ATOM 9510 C CA . ILE B 1 434 ? -33.562 8.328 5.199 1 95 434 ILE B CA 1
ATOM 9511 C C . ILE B 1 434 ? -34.5 9.508 5.07 1 95 434 ILE B C 1
ATOM 9513 O O . ILE B 1 434 ? -34.094 10.648 4.859 1 95 434 ILE B O 1
ATOM 9517 N N . ASN B 1 435 ? -35.75 9.273 5.25 1 92.38 435 ASN B N 1
ATOM 9518 C CA . ASN B 1 435 ? -36.75 10.32 5.113 1 92.38 435 ASN B CA 1
ATOM 9519 C C . ASN B 1 435 ? -36.656 11.352 6.234 1 92.38 435 ASN B C 1
ATOM 9521 O O . ASN B 1 435 ? -36.781 12.555 5.996 1 92.38 435 ASN B O 1
ATOM 9525 N N . MET B 1 436 ? -36.406 10.844 7.375 1 93.06 436 MET B N 1
ATOM 9526 C CA . MET B 1 436 ? -36.281 11.719 8.539 1 93.06 436 MET B CA 1
ATOM 9527 C C . MET B 1 436 ? -35.094 12.672 8.375 1 93.06 436 MET B C 1
ATOM 9529 O O . MET B 1 436 ? -35.281 13.891 8.477 1 93.06 436 MET B O 1
ATOM 9533 N N . PHE B 1 437 ? -34 12.164 8.094 1 95.62 437 PHE B N 1
ATOM 9534 C CA . PHE B 1 437 ? -32.781 12.969 8.031 1 95.62 437 PHE B CA 1
ATOM 9535 C C . PHE B 1 437 ? -32.781 13.836 6.777 1 95.62 437 PHE B C 1
ATOM 9537 O O . PHE B 1 437 ? -32.219 14.938 6.777 1 95.62 437 PHE B O 1
ATOM 9544 N N . HIS B 1 438 ? -33.375 13.336 5.703 1 94.88 438 HIS B N 1
ATOM 9545 C CA . HIS B 1 438 ? -33.531 14.195 4.535 1 94.88 438 HIS B CA 1
ATOM 9546 C C . HIS B 1 438 ? -34.281 15.469 4.883 1 94.88 438 HIS B C 1
ATOM 9548 O O . HIS B 1 438 ? -33.875 16.562 4.496 1 94.88 438 HIS B O 1
ATOM 9554 N N . ASN B 1 439 ? -35.344 15.312 5.586 1 92.5 439 ASN B N 1
ATOM 9555 C CA . ASN B 1 439 ? -36.156 16.453 5.973 1 92.5 439 ASN B CA 1
ATOM 9556 C C . ASN B 1 439 ? -35.375 17.406 6.887 1 92.5 439 ASN B C 1
ATOM 9558 O O . ASN B 1 439 ? -35.375 18.625 6.664 1 92.5 439 ASN B O 1
ATOM 9562 N N . ILE B 1 440 ? -34.75 16.859 7.867 1 94 440 ILE B N 1
ATOM 9563 C CA . ILE B 1 440 ? -34.031 17.656 8.859 1 94 440 ILE B CA 1
ATOM 9564 C C . ILE B 1 440 ? -32.844 18.359 8.195 1 94 440 ILE B C 1
ATOM 9566 O O . ILE B 1 440 ? -32.688 19.578 8.328 1 94 440 ILE B O 1
ATOM 9570 N N . PHE B 1 441 ? -32.062 17.625 7.441 1 94.69 441 PHE B N 1
ATOM 9571 C CA . PHE B 1 441 ? -30.859 18.172 6.848 1 94.69 441 PHE B CA 1
ATOM 9572 C C . PHE B 1 441 ? -31.188 19.156 5.73 1 94.69 441 PHE B C 1
ATOM 9574 O O . PHE B 1 441 ? -30.453 20.125 5.508 1 94.69 441 PHE B O 1
ATOM 9581 N N . SER B 1 442 ? -32.281 18.938 5.043 1 92.75 442 SER B N 1
ATOM 9582 C CA . SER B 1 442 ? -32.688 19.891 4.023 1 92.75 442 SER B CA 1
ATOM 9583 C C . SER B 1 442 ? -33 21.25 4.637 1 92.75 442 SER B C 1
ATOM 9585 O O . SER B 1 442 ? -32.625 22.281 4.074 1 92.75 442 SER B O 1
ATOM 9587 N N . MET B 1 443 ? -33.656 21.172 5.734 1 92.06 443 MET B N 1
ATOM 9588 C CA . MET B 1 443 ? -33.969 22.391 6.449 1 92.06 443 MET B CA 1
ATOM 9589 C C . MET B 1 443 ? -32.719 23.109 6.898 1 92.06 443 MET B C 1
ATOM 9591 O O . MET B 1 443 ? -32.594 24.328 6.77 1 92.06 443 MET B O 1
ATOM 9595 N N . ILE B 1 444 ? -31.828 22.375 7.348 1 91.25 444 ILE B N 1
ATOM 9596 C CA . ILE B 1 444 ? -30.578 22.938 7.859 1 91.25 444 ILE B CA 1
ATOM 9597 C C . ILE B 1 444 ? -29.75 23.5 6.707 1 91.25 444 ILE B C 1
ATOM 9599 O O . ILE B 1 444 ? -29.234 24.625 6.797 1 91.25 444 ILE B O 1
ATOM 9603 N N . GLU B 1 445 ? -29.609 22.75 5.648 1 87.88 445 GLU B N 1
ATOM 9604 C CA . GLU B 1 445 ? -28.828 23.188 4.5 1 87.88 445 GLU B CA 1
ATOM 9605 C C . GLU B 1 445 ? -29.422 24.438 3.867 1 87.88 445 GLU B C 1
ATOM 9607 O O . GLU B 1 445 ? -28.688 25.312 3.393 1 87.88 445 GLU B O 1
ATOM 9612 N N . ASP B 1 446 ? -30.672 24.547 3.828 1 87.44 446 ASP B N 1
ATOM 9613 C CA . ASP B 1 446 ? -31.328 25.734 3.303 1 87.44 446 ASP B CA 1
ATOM 9614 C C . ASP B 1 446 ? -30.969 26.984 4.125 1 87.44 446 ASP B C 1
ATOM 9616 O O . ASP B 1 446 ? -30.703 28.047 3.568 1 87.44 446 ASP B O 1
ATOM 9620 N N . SER B 1 447 ? -31 26.781 5.352 1 85.5 447 SER B N 1
ATOM 9621 C CA . SER B 1 447 ? -30.656 27.891 6.242 1 85.5 447 SER B CA 1
ATOM 9622 C C . SER B 1 447 ? -29.203 28.297 6.102 1 85.5 447 SER B C 1
ATOM 9624 O O . SER B 1 447 ? -28.875 29.484 6.105 1 85.5 447 SER B O 1
ATOM 9626 N N . LEU B 1 448 ? -28.344 27.344 6.012 1 79.69 448 LEU B N 1
ATOM 9627 C CA . LEU B 1 448 ? -26.922 27.609 5.922 1 79.69 448 LEU B CA 1
ATOM 9628 C C . LEU B 1 448 ? -26.562 28.234 4.574 1 79.69 448 LEU B C 1
ATOM 9630 O O . LEU B 1 448 ? -25.656 29.047 4.484 1 79.69 448 LEU B O 1
ATOM 9634 N N . GLU B 1 449 ? -27.219 27.797 3.537 1 79.25 449 GLU B N 1
ATOM 9635 C CA . GLU B 1 449 ? -27 28.391 2.225 1 79.25 449 GLU B CA 1
ATOM 9636 C C . GLU B 1 449 ? -27.328 29.891 2.232 1 79.25 449 GLU B C 1
ATOM 9638 O O . GLU B 1 449 ? -26.672 30.688 1.568 1 79.25 449 GLU B O 1
ATOM 9643 N N . LYS B 1 450 ? -28.266 30.234 2.961 1 75.88 450 LYS B N 1
ATOM 9644 C CA . LYS B 1 450 ? -28.641 31.641 3.096 1 75.88 450 LYS B CA 1
ATOM 9645 C C . LYS B 1 450 ? -27.531 32.438 3.797 1 75.88 450 LYS B C 1
ATOM 9647 O O . LYS B 1 450 ? -27.281 33.594 3.457 1 75.88 450 LYS B O 1
ATOM 9652 N N . ILE B 1 451 ? -26.938 31.734 4.695 1 71.56 451 ILE B N 1
ATOM 9653 C CA . ILE B 1 451 ? -25.875 32.375 5.477 1 71.56 451 ILE B CA 1
ATOM 9654 C C . ILE B 1 451 ? -24.625 32.531 4.613 1 71.56 451 ILE B C 1
ATOM 9656 O O . ILE B 1 451 ? -23.969 33.594 4.66 1 71.56 451 ILE B O 1
ATOM 9660 N N . LYS B 1 452 ? -24.297 31.5 3.857 1 66.94 452 LYS B N 1
ATOM 9661 C CA . LYS B 1 452 ? -23.094 31.516 3.021 1 66.94 452 LYS B CA 1
ATOM 9662 C C . LYS B 1 452 ? -23.172 32.625 1.974 1 66.94 452 LYS B C 1
ATOM 9664 O O . LYS B 1 452 ? -22.156 33.219 1.617 1 66.94 452 LYS B O 1
ATOM 9669 N N . ASN B 1 453 ? -24.359 32.812 1.401 1 58.03 453 ASN B N 1
ATOM 9670 C CA . ASN B 1 453 ? -24.547 33.781 0.326 1 58.03 453 ASN B CA 1
ATOM 9671 C C . ASN B 1 453 ? -24.672 35.219 0.867 1 58.03 453 ASN B C 1
ATOM 9673 O O . ASN B 1 453 ? -24.641 36.188 0.101 1 58.03 453 ASN B O 1
ATOM 9677 N N . GLN B 1 454 ? -24.875 35.219 2.129 1 55.25 454 GLN B N 1
ATOM 9678 C CA . GLN B 1 454 ? -25.109 36.531 2.662 1 55.25 454 GLN B CA 1
ATOM 9679 C C . GLN B 1 454 ? -23.828 37.188 3.168 1 55.25 454 GLN B C 1
ATOM 9681 O O . GLN B 1 454 ? -22.875 36.469 3.508 1 55.25 454 GLN B O 1
ATOM 9686 N N . GLU B 1 455 ? -23.828 38.406 2.994 1 53.31 455 GLU B N 1
ATOM 9687 C CA . GLU B 1 455 ? -22.781 39.281 3.531 1 53.31 455 GLU B CA 1
ATOM 9688 C C . GLU B 1 455 ? -22.5 38.969 4.992 1 53.31 455 GLU B C 1
ATOM 9690 O O . GLU B 1 455 ? -23.344 38.438 5.699 1 53.31 455 GLU B O 1
ATOM 9695 N N . MET B 1 456 ? -21.188 39.031 5.426 1 57.56 456 MET B N 1
ATOM 9696 C CA . MET B 1 456 ? -20.609 38.75 6.738 1 57.56 456 MET B CA 1
ATOM 9697 C C . MET B 1 456 ? -21.359 39.5 7.836 1 57.56 456 MET B C 1
ATOM 9699 O O . MET B 1 456 ? -20.859 40.5 8.344 1 57.56 456 MET B O 1
ATOM 9703 N N . SER B 1 457 ? -22.672 39.375 8.008 1 67.5 457 SER B N 1
ATOM 9704 C CA . SER B 1 457 ? -23.344 39.969 9.164 1 67.5 457 SER B CA 1
ATOM 9705 C C . SER B 1 457 ? -23.641 38.938 10.227 1 67.5 457 SER B C 1
ATOM 9707 O O . SER B 1 457 ? -24.469 38.031 10.008 1 67.5 457 SER B O 1
ATOM 9709 N N . ALA B 1 458 ? -22.922 39.062 11.352 1 73.62 458 ALA B N 1
ATOM 9710 C CA . ALA B 1 458 ? -23.078 38.125 12.469 1 73.62 458 ALA B CA 1
ATOM 9711 C C . ALA B 1 458 ? -24.516 38.125 12.984 1 73.62 458 ALA B C 1
ATOM 9713 O O . ALA B 1 458 ? -25.047 37.094 13.406 1 73.62 458 ALA B O 1
ATOM 9714 N N . ILE B 1 459 ? -25.141 39.281 12.859 1 72.69 459 ILE B N 1
ATOM 9715 C CA . ILE B 1 459 ? -26.5 39.406 13.359 1 72.69 459 ILE B CA 1
ATOM 9716 C C . ILE B 1 459 ? -27.453 38.625 12.469 1 72.69 459 ILE B C 1
ATOM 9718 O O . ILE B 1 459 ? -28.328 37.906 12.953 1 72.69 459 ILE B O 1
ATOM 9722 N N . LYS B 1 460 ? -27.25 38.844 11.203 1 75.62 460 LYS B N 1
ATOM 9723 C CA . LYS B 1 460 ? -28.094 38.125 10.266 1 75.62 460 LYS B CA 1
ATOM 9724 C C . LYS B 1 460 ? -27.875 36.594 10.406 1 75.62 460 LYS B C 1
ATOM 9726 O O . LYS B 1 460 ? -28.828 35.812 10.297 1 75.62 460 LYS B O 1
ATOM 9731 N N . TYR B 1 461 ? -26.703 36.344 10.672 1 77.81 461 TYR B N 1
ATOM 9732 C CA . TYR B 1 461 ? -26.359 34.938 10.883 1 77.81 461 TYR B CA 1
ATOM 9733 C C . TYR B 1 461 ? -27.062 34.375 12.117 1 77.81 461 TYR B C 1
ATOM 9735 O O . TYR B 1 461 ? -27.641 33.281 12.07 1 77.81 461 TYR B O 1
ATOM 9743 N N . ARG B 1 462 ? -27.031 35.094 13.125 1 81.69 462 ARG B N 1
ATOM 9744 C CA . ARG B 1 462 ? -27.672 34.688 14.367 1 81.69 462 ARG B CA 1
ATOM 9745 C C . ARG B 1 462 ? -29.188 34.562 14.195 1 81.69 462 ARG B C 1
ATOM 9747 O O . ARG B 1 462 ? -29.797 33.625 14.711 1 81.69 462 ARG B O 1
ATOM 9754 N N . ASP B 1 463 ? -29.672 35.5 13.492 1 85.44 463 ASP B N 1
ATOM 9755 C CA . ASP B 1 463 ? -31.109 35.469 13.258 1 85.44 463 ASP B CA 1
ATOM 9756 C C . ASP B 1 463 ? -31.516 34.219 12.469 1 85.44 463 ASP B C 1
ATOM 9758 O O . ASP B 1 463 ? -32.531 33.594 12.75 1 85.44 463 ASP B O 1
ATOM 9762 N N . GLU B 1 464 ? -30.719 34 11.516 1 86.19 464 GLU B N 1
ATOM 9763 C CA . GLU B 1 464 ? -31 32.812 10.703 1 86.19 464 GLU B CA 1
ATOM 9764 C C . GLU B 1 464 ? -30.891 31.531 11.531 1 86.19 464 GLU B C 1
ATOM 9766 O O . GLU B 1 464 ? -31.641 30.594 11.32 1 86.19 464 GLU B O 1
ATOM 9771 N N . ILE B 1 465 ? -29.953 31.516 12.406 1 88.06 465 ILE B N 1
ATOM 9772 C CA . ILE B 1 465 ? -29.75 30.344 13.258 1 88.06 465 ILE B CA 1
ATOM 9773 C C . ILE B 1 465 ? -30.922 30.219 14.242 1 88.06 465 ILE B C 1
ATOM 9775 O O . ILE B 1 465 ? -31.406 29.109 14.492 1 88.06 465 ILE B O 1
ATOM 9779 N N . ASN B 1 466 ? -31.328 31.297 14.758 1 89.69 466 ASN B N 1
ATOM 9780 C CA . ASN B 1 466 ? -32.469 31.281 15.656 1 89.69 466 ASN B CA 1
ATOM 9781 C C . ASN B 1 466 ? -33.75 30.812 14.945 1 89.69 466 ASN B C 1
ATOM 9783 O O . ASN B 1 466 ? -34.562 30.078 15.516 1 89.69 466 ASN B O 1
ATOM 9787 N N . SER B 1 467 ? -33.812 31.328 13.742 1 92.31 467 SER B N 1
ATOM 9788 C CA . SER B 1 467 ? -34.969 30.891 12.945 1 92.31 467 SER B CA 1
ATOM 9789 C C . SER B 1 467 ? -34.906 29.391 12.688 1 92.31 467 SER B C 1
ATOM 9791 O O . SER B 1 467 ? -35.938 28.719 12.758 1 92.31 467 SER B O 1
ATOM 9793 N N . LEU B 1 468 ? -33.812 28.922 12.414 1 92.56 468 LEU B N 1
ATOM 9794 C CA . LEU B 1 468 ? -33.625 27.5 12.18 1 92.56 468 LEU B CA 1
ATOM 9795 C C . LEU B 1 468 ? -33.969 26.688 13.43 1 92.56 468 LEU B C 1
ATOM 9797 O O . LEU B 1 468 ? -34.656 25.688 13.344 1 92.56 468 LEU B O 1
ATOM 9801 N N . THR B 1 469 ? -33.469 27.109 14.594 1 93.56 469 THR B N 1
ATOM 9802 C CA . THR B 1 469 ? -33.75 26.406 15.844 1 93.56 469 THR B CA 1
ATOM 9803 C C . THR B 1 469 ? -35.219 26.391 16.156 1 93.56 469 THR B C 1
ATOM 9805 O O . THR B 1 469 ? -35.75 25.391 16.656 1 93.56 469 THR B O 1
ATOM 9808 N N . THR B 1 470 ? -35.875 27.469 15.828 1 94.44 470 THR B N 1
ATOM 9809 C CA . THR B 1 470 ? -37.312 27.547 16.047 1 94.44 470 THR B CA 1
ATOM 9810 C C . THR B 1 470 ? -38.031 26.562 15.141 1 94.44 470 THR B C 1
ATOM 9812 O O . THR B 1 470 ? -38.969 25.859 15.586 1 94.44 470 THR B O 1
ATOM 9815 N N . LYS B 1 471 ? -37.625 26.5 13.938 1 93.56 471 LYS B N 1
ATOM 9816 C CA . LYS B 1 471 ? -38.219 25.562 13 1 93.56 471 LYS B CA 1
ATOM 9817 C C . LYS B 1 471 ? -38 24.125 13.453 1 93.56 471 LYS B C 1
ATOM 9819 O O . LYS B 1 471 ? -38.906 23.281 13.328 1 93.56 471 LYS B O 1
ATOM 9824 N N . LEU B 1 472 ? -36.875 23.844 13.961 1 94.56 472 LEU B N 1
ATOM 9825 C CA . LEU B 1 472 ? -36.562 22.5 14.438 1 94.56 472 LEU B CA 1
ATOM 9826 C C . LEU B 1 472 ? -37.406 22.141 15.664 1 94.56 472 LEU B C 1
ATOM 9828 O O . LEU B 1 472 ? -37.844 21 15.812 1 94.56 472 LEU B O 1
ATOM 9832 N N . LYS B 1 473 ? -37.562 23.125 16.516 1 94.19 473 LYS B N 1
ATOM 9833 C CA . LYS B 1 473 ? -38.406 22.906 17.703 1 94.19 473 LYS B CA 1
ATOM 9834 C C . LYS B 1 473 ? -39.844 22.594 17.312 1 94.19 473 LYS B C 1
ATOM 9836 O O . LYS B 1 473 ? -40.5 21.812 17.984 1 94.19 473 LYS B O 1
ATOM 9841 N N . GLN B 1 474 ? -40.25 23.109 16.219 1 92 474 GLN B N 1
ATOM 9842 C CA . GLN B 1 474 ? -41.594 22.859 15.727 1 92 474 GLN B CA 1
ATOM 9843 C C . GLN B 1 474 ? -41.719 21.438 15.188 1 92 474 GLN B C 1
ATOM 9845 O O . GLN B 1 474 ? -42.844 20.891 15.156 1 92 474 GLN B O 1
ATOM 9850 N N . LEU B 1 475 ? -40.656 20.906 14.789 1 92.06 475 LEU B N 1
ATOM 9851 C CA . LEU B 1 475 ? -40.688 19.547 14.273 1 92.06 475 LEU B CA 1
ATOM 9852 C C . LEU B 1 475 ? -40.875 18.531 15.406 1 9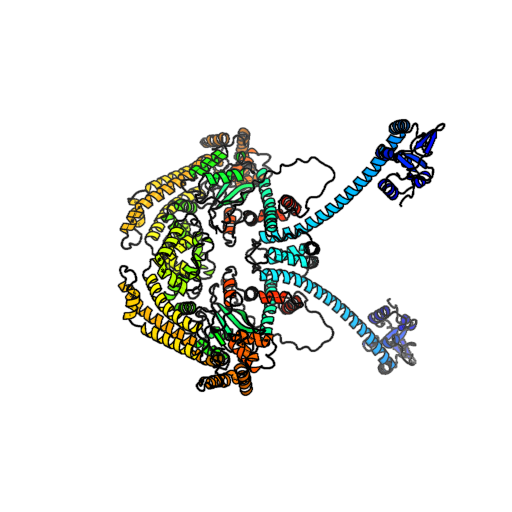2.06 475 LEU B C 1
ATOM 9854 O O . LEU B 1 475 ? -41.219 17.375 15.156 1 92.06 475 LEU B O 1
ATOM 9858 N N . LYS B 1 476 ? -40.656 19.031 16.656 1 89.94 476 LYS B N 1
ATOM 9859 C CA . LYS B 1 476 ? -40.75 18.141 17.812 1 89.94 476 LYS B CA 1
ATOM 9860 C C . LYS B 1 476 ? -42.219 17.859 18.172 1 89.94 476 LYS B C 1
ATOM 9862 O O . LYS B 1 476 ? -42.688 18.234 19.25 1 89.94 476 LYS B O 1
ATOM 9867 N N . SER B 1 477 ? -42.938 17.312 17.344 1 88.25 477 SER B N 1
ATOM 9868 C CA . SER B 1 477 ? -44.344 16.953 17.594 1 88.25 477 SER B CA 1
ATOM 9869 C C . SER B 1 477 ? -44.688 15.617 16.938 1 88.25 477 SER B C 1
ATOM 9871 O O . SER B 1 477 ? -44.062 15.227 15.953 1 88.25 477 SER B O 1
ATOM 9873 N N . GLU B 1 478 ? -45.594 14.961 17.516 1 85.5 478 GLU B N 1
ATOM 9874 C CA . GLU B 1 478 ? -46.031 13.68 17 1 85.5 478 GLU B CA 1
ATOM 9875 C C . GLU B 1 478 ? -46.688 13.836 15.633 1 85.5 478 GLU B C 1
ATOM 9877 O O . GLU B 1 478 ? -46.562 12.961 14.773 1 85.5 478 GLU B O 1
ATOM 9882 N N . SER B 1 479 ? -47.344 14.883 15.492 1 84.69 479 SER B N 1
ATOM 9883 C CA . SER B 1 479 ? -48 15.141 14.219 1 84.69 479 SER B CA 1
ATOM 9884 C C . SER B 1 479 ? -47 15.289 13.078 1 84.69 479 SER B C 1
ATOM 9886 O O . SER B 1 479 ? -47.219 14.727 12 1 84.69 479 SER B O 1
ATOM 9888 N N . LYS B 1 480 ? -45.969 15.992 13.32 1 87.44 480 LYS B N 1
ATOM 9889 C CA . LYS B 1 480 ? -44.938 16.203 12.297 1 87.44 480 LYS B CA 1
ATOM 9890 C C . LYS B 1 480 ? -44.188 14.906 12.008 1 87.44 480 LYS B C 1
ATOM 9892 O O . LYS B 1 480 ? -43.812 14.648 10.859 1 87.44 480 LYS B O 1
ATOM 9897 N N . PHE B 1 481 ? -44 14.164 13.078 1 87.31 481 PHE B N 1
ATOM 9898 C CA . PHE B 1 481 ? -43.406 12.852 12.914 1 87.31 481 PHE B CA 1
ATOM 9899 C C . PHE B 1 481 ? -44.219 11.984 11.969 1 87.31 481 PHE B C 1
ATOM 9901 O O . PHE B 1 481 ? -43.688 11.383 11.039 1 87.31 481 PHE B O 1
ATOM 9908 N N . ASN B 1 482 ? -45.438 11.953 12.164 1 84 482 ASN B N 1
ATOM 9909 C CA . ASN B 1 482 ? -46.344 11.141 11.344 1 84 482 ASN B CA 1
ATOM 9910 C C . ASN B 1 482 ? -46.406 11.633 9.898 1 84 482 ASN B C 1
ATOM 9912 O O . ASN B 1 482 ? -46.531 10.844 8.969 1 84 482 ASN B O 1
ATOM 9916 N N . ASP B 1 483 ? -46.25 12.883 9.734 1 83.75 483 ASP B N 1
ATOM 9917 C CA . ASP B 1 483 ? -46.25 13.469 8.398 1 83.75 483 ASP B CA 1
ATOM 9918 C C . ASP B 1 483 ? -45.031 13 7.594 1 83.75 483 ASP B C 1
ATOM 9920 O O . ASP B 1 483 ? -45.125 12.773 6.387 1 83.75 483 ASP B O 1
ATOM 9924 N N . ILE B 1 484 ? -43.938 12.898 8.258 1 81.12 484 ILE B N 1
ATOM 9925 C CA . ILE B 1 484 ? -42.688 12.523 7.609 1 81.12 484 ILE B CA 1
ATOM 9926 C C . ILE B 1 484 ? -42.75 11.062 7.168 1 81.12 484 ILE B C 1
ATOM 9928 O O . ILE B 1 484 ? -42.219 10.703 6.117 1 81.12 484 ILE B O 1
ATOM 9932 N N . PHE B 1 485 ? -43.594 10.273 7.824 1 78 485 PHE B N 1
ATOM 9933 C CA . PHE B 1 485 ? -43.5 8.836 7.598 1 78 485 PHE B CA 1
ATOM 9934 C C . PHE B 1 485 ? -44.75 8.344 6.848 1 78 485 PHE B C 1
ATOM 9936 O O . PHE B 1 485 ? -44.844 7.164 6.504 1 78 485 PHE B O 1
ATOM 9943 N N . LYS B 1 486 ? -45.594 9.219 6.598 1 73.56 486 LYS B N 1
ATOM 9944 C CA . LYS B 1 486 ? -46.812 8.844 5.883 1 73.56 486 LYS B CA 1
ATOM 9945 C C . LYS B 1 486 ? -46.469 8.281 4.504 1 73.56 486 LYS B C 1
ATOM 9947 O O . LYS B 1 486 ? -47.156 7.359 4.031 1 73.56 486 LYS B O 1
ATOM 9952 N N . ASN B 1 487 ? -45.375 8.742 3.918 1 66.25 487 ASN B N 1
ATOM 9953 C CA . ASN B 1 487 ? -45.094 8.383 2.529 1 66.25 487 ASN B CA 1
ATOM 9954 C C . ASN B 1 487 ? -44.156 7.191 2.436 1 66.25 487 ASN B C 1
ATOM 9956 O O . ASN B 1 487 ? -43.781 6.773 1.338 1 66.25 487 ASN B O 1
ATOM 9960 N N . VAL B 1 488 ? -43.75 6.723 3.564 1 70.75 488 VAL B N 1
ATOM 9961 C CA . VAL B 1 488 ? -42.844 5.574 3.496 1 70.75 488 VAL B CA 1
ATOM 9962 C C . VAL B 1 488 ? -43.656 4.293 3.316 1 70.75 488 VAL B C 1
ATOM 9964 O O . VAL B 1 488 ? -44.719 4.133 3.93 1 70.75 488 VAL B O 1
ATOM 9967 N N . GLN B 1 489 ? -43.312 3.574 2.207 1 63.53 489 GLN B N 1
ATOM 9968 C CA . GLN B 1 489 ? -44.062 2.357 1.85 1 63.53 489 GLN B CA 1
ATOM 9969 C C . GLN B 1 489 ? -44.281 1.47 3.07 1 63.53 489 GLN B C 1
ATOM 9971 O O . GLN B 1 489 ? -43.344 1.24 3.854 1 63.53 489 GLN B O 1
ATOM 9976 N N . HIS B 1 490 ? -45.531 1.044 3.221 1 60.44 490 HIS B N 1
ATOM 9977 C CA . HIS B 1 490 ? -46.031 0.359 4.395 1 60.44 490 HIS B CA 1
ATOM 9978 C C . HIS B 1 490 ? -45.656 -1.12 4.387 1 60.44 490 HIS B C 1
ATOM 9980 O O . HIS B 1 490 ? -45.719 -1.769 3.338 1 60.44 490 HIS B O 1
ATOM 9986 N N . VAL B 1 491 ? -44.75 -1.479 5.184 1 62.19 491 VAL B N 1
ATOM 9987 C CA . VAL B 1 491 ? -44.5 -2.896 5.406 1 62.19 491 VAL B CA 1
ATOM 9988 C C . VAL B 1 491 ? -45.281 -3.385 6.621 1 62.19 491 VAL B C 1
ATOM 9990 O O . VAL B 1 491 ? -45.719 -2.58 7.441 1 62.19 491 VAL B O 1
ATOM 9993 N N . SER B 1 492 ? -45.5 -4.633 6.715 1 58.28 492 SER B N 1
ATOM 9994 C CA . SER B 1 492 ? -46.188 -5.254 7.836 1 58.28 492 SER B CA 1
ATOM 9995 C C . SER B 1 492 ? -45.438 -5.02 9.148 1 58.28 492 SER B C 1
ATOM 9997 O O . SER B 1 492 ? -44.219 -5.219 9.219 1 58.28 492 SER B O 1
ATOM 9999 N N . GLY B 1 493 ? -46.094 -4.609 10.297 1 60.62 493 GLY B N 1
ATOM 10000 C CA . GLY B 1 493 ? -45.531 -4.355 11.617 1 60.62 493 GLY B CA 1
ATOM 10001 C C . GLY B 1 493 ? -44.969 -2.961 11.766 1 60.62 493 GLY B C 1
ATOM 10002 O O . GLY B 1 493 ? -44.281 -2.666 12.75 1 60.62 493 GLY B O 1
ATOM 10003 N N . GLN B 1 494 ? -45.25 -2.27 10.844 1 64.88 494 GLN B N 1
ATOM 10004 C CA . GLN B 1 494 ? -44.719 -0.912 10.719 1 64.88 494 GLN B CA 1
ATOM 10005 C C . GLN B 1 494 ? -45.094 -0.055 11.922 1 64.88 494 GLN B C 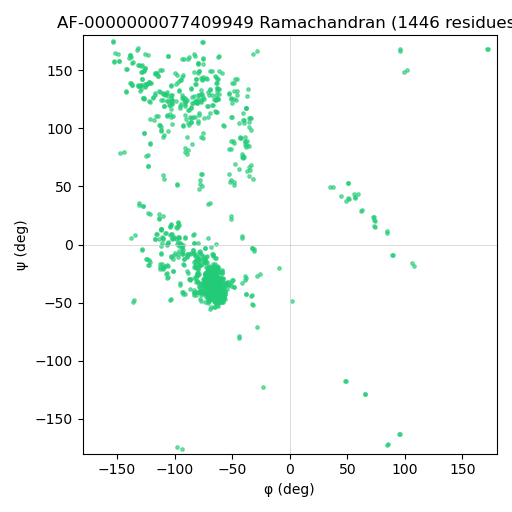1
ATOM 10007 O O . GLN B 1 494 ? -44.344 0.787 12.367 1 64.88 494 GLN B O 1
ATOM 10012 N N . GLN B 1 495 ? -46.125 -0.372 12.43 1 65.62 495 GLN B N 1
ATOM 10013 C CA . GLN B 1 495 ? -46.656 0.47 13.5 1 65.62 495 GLN B CA 1
ATOM 10014 C C . GLN B 1 495 ? -45.781 0.353 14.758 1 65.62 495 GLN B C 1
ATOM 10016 O O . GLN B 1 495 ? -45.531 1.351 15.43 1 65.62 495 GLN B O 1
ATOM 10021 N N . VAL B 1 496 ? -45.344 -0.806 15.016 1 67.88 496 VAL B N 1
ATOM 10022 C CA . VAL B 1 496 ? -44.531 -1.031 16.188 1 67.88 496 VAL B CA 1
ATOM 10023 C C . VAL B 1 496 ? -43.156 -0.334 16.016 1 67.88 496 VAL B C 1
ATOM 10025 O O . VAL B 1 496 ? -42.656 0.278 16.953 1 67.88 496 VAL B O 1
ATOM 10028 N N . ILE B 1 497 ? -42.75 -0.378 14.914 1 72.88 497 ILE B N 1
ATOM 10029 C CA . ILE B 1 497 ? -41.469 0.251 14.617 1 72.88 497 ILE B CA 1
ATOM 10030 C C . ILE B 1 497 ? -41.594 1.767 14.766 1 72.88 497 ILE B C 1
ATOM 10032 O O . ILE B 1 497 ? -40.75 2.41 15.367 1 72.88 497 ILE B O 1
ATOM 10036 N N . LEU B 1 498 ? -42.719 2.268 14.398 1 75.88 498 LEU B N 1
ATOM 10037 C CA . LEU B 1 498 ? -42.906 3.715 14.398 1 75.88 498 LEU B CA 1
ATOM 10038 C C . LEU B 1 498 ? -43.094 4.238 15.82 1 75.88 498 LEU B C 1
ATOM 10040 O O . LEU B 1 498 ? -42.594 5.324 16.156 1 75.88 498 LEU B O 1
ATOM 10044 N N . LYS B 1 499 ? -43.688 3.463 16.594 1 75.31 499 LYS B N 1
ATOM 10045 C CA . LYS B 1 499 ? -43.875 3.893 17.984 1 75.31 499 LYS B CA 1
ATOM 10046 C C . LYS B 1 499 ? -42.531 4.004 18.703 1 75.31 499 LYS B C 1
ATOM 10048 O O . LYS B 1 499 ? -42.312 4.953 19.453 1 75.31 499 LYS B O 1
ATOM 10053 N N . ASN B 1 500 ? -41.781 3.131 18.453 1 80.12 500 ASN B N 1
ATOM 10054 C CA . ASN B 1 500 ? -40.469 3.131 19.078 1 80.12 500 ASN B CA 1
ATOM 10055 C C . ASN B 1 500 ? -39.562 4.215 18.5 1 80.12 500 ASN B C 1
ATOM 10057 O O . ASN B 1 500 ? -38.656 4.684 19.156 1 80.12 500 ASN B O 1
ATOM 10061 N N . MET B 1 501 ? -40.031 4.664 17.422 1 87.38 501 MET B N 1
ATOM 10062 C CA . MET B 1 501 ? -39.156 5.605 16.703 1 87.38 501 MET B CA 1
ATOM 10063 C C . MET B 1 501 ? -39.469 7.043 17.109 1 87.38 501 MET B C 1
ATOM 10065 O O . MET B 1 501 ? -38.656 7.938 16.922 1 87.38 501 MET B O 1
ATOM 10069 N N . LEU B 1 502 ? -40.656 7.215 17.719 1 87.81 502 LEU B N 1
ATOM 10070 C CA . LEU B 1 502 ? -41.062 8.562 18.109 1 87.81 502 LEU B CA 1
ATOM 10071 C C . LEU B 1 502 ? -40.094 9.109 19.172 1 87.81 502 LEU B C 1
ATOM 10073 O O . LEU B 1 502 ? -39.625 10.25 19.062 1 87.81 502 LEU B O 1
ATOM 10077 N N . ASP B 1 503 ? -39.812 8.281 20.156 1 89.38 503 ASP B N 1
ATOM 10078 C CA . ASP B 1 503 ? -38.906 8.711 21.203 1 89.38 503 ASP B CA 1
ATOM 10079 C C . ASP B 1 503 ? -37.5 9.016 20.625 1 89.38 503 ASP B C 1
ATOM 10081 O O . ASP B 1 503 ? -36.875 9.984 21.031 1 89.38 503 ASP B O 1
ATOM 10085 N N . LEU B 1 504 ? -37.188 8.203 19.812 1 91.94 504 LEU B N 1
ATOM 10086 C CA . LEU B 1 504 ? -35.906 8.391 19.172 1 91.94 504 LEU B CA 1
ATOM 10087 C C . LEU B 1 504 ? -35.875 9.664 18.328 1 91.94 504 LEU B C 1
ATOM 10089 O O . LEU B 1 504 ? -34.906 10.398 18.328 1 91.94 504 LEU B O 1
ATOM 10093 N N . TYR B 1 505 ? -37 9.891 17.672 1 93.06 505 TYR B N 1
ATOM 10094 C CA . TYR B 1 505 ? -37.156 11.078 16.859 1 93.06 505 TYR B CA 1
ATOM 10095 C C . TYR B 1 505 ? -37.031 12.344 17.688 1 93.06 505 TYR B C 1
ATOM 10097 O O . TYR B 1 505 ? -36.281 13.273 17.328 1 93.06 505 TYR B O 1
ATOM 10105 N N . LEU B 1 506 ? -37.562 12.367 18.75 1 93.38 506 LEU B N 1
ATOM 10106 C CA . LEU B 1 506 ? -37.531 13.531 19.641 1 93.38 506 LEU B CA 1
ATOM 10107 C C . LEU B 1 506 ? -36.125 13.727 20.203 1 93.38 506 LEU B C 1
ATOM 10109 O O . LEU B 1 506 ? -35.625 14.859 20.281 1 93.38 506 LEU B O 1
ATOM 10113 N N . GLU B 1 507 ? -35.5 12.656 20.531 1 92.81 507 GLU B N 1
ATOM 10114 C CA . GLU B 1 507 ? -34.125 12.703 21.047 1 92.81 507 GLU B CA 1
ATOM 10115 C C . GLU B 1 507 ? -33.188 13.242 20 1 92.81 507 GLU B C 1
ATOM 10117 O O . GLU B 1 507 ? -32.281 14.031 20.312 1 92.81 507 GLU B O 1
ATOM 10122 N N . ILE B 1 508 ? -33.344 12.812 18.797 1 94 508 ILE B N 1
ATOM 10123 C CA . ILE B 1 508 ? -32.5 13.227 17.688 1 94 508 ILE B CA 1
ATOM 10124 C C . ILE B 1 508 ? -32.625 14.734 17.469 1 94 508 ILE B C 1
ATOM 10126 O O . ILE B 1 508 ? -31.625 15.438 17.344 1 94 508 ILE B O 1
ATOM 10130 N N . ILE B 1 509 ? -33.812 15.281 17.484 1 94.31 509 ILE B N 1
ATOM 10131 C CA . ILE B 1 509 ? -34.062 16.703 17.266 1 94.31 509 ILE B CA 1
ATOM 10132 C C . ILE B 1 509 ? -33.438 17.516 18.406 1 94.31 509 ILE B C 1
ATOM 10134 O O . ILE B 1 509 ? -32.812 18.531 18.156 1 94.31 509 ILE B O 1
ATOM 10138 N N . ASP B 1 510 ? -33.562 17 19.594 1 92.81 510 ASP B N 1
ATOM 10139 C CA . ASP B 1 510 ? -32.969 17.688 20.734 1 92.81 510 ASP B CA 1
ATOM 10140 C C . ASP B 1 510 ? -31.453 17.75 20.609 1 92.81 510 ASP B C 1
ATOM 10142 O O . ASP B 1 510 ? -30.844 18.781 20.922 1 92.81 510 ASP B O 1
ATOM 10146 N N . HIS B 1 511 ? -31 16.672 20.219 1 91.94 511 HIS B N 1
ATOM 10147 C CA . HIS B 1 511 ? -29.547 16.594 20.047 1 91.94 511 HIS B CA 1
ATOM 10148 C C . HIS B 1 511 ? -29.078 17.578 18.969 1 91.94 511 HIS B C 1
ATOM 10150 O O . HIS B 1 511 ? -28.047 18.234 19.125 1 91.94 511 HIS B O 1
ATOM 10156 N N . ILE B 1 512 ? -29.766 17.672 17.922 1 92.94 512 ILE B N 1
ATOM 10157 C CA . ILE B 1 512 ? -29.406 18.547 16.812 1 92.94 512 ILE B CA 1
ATOM 10158 C C . ILE B 1 512 ? -29.484 20 17.25 1 92.94 512 ILE B C 1
ATOM 10160 O O . ILE B 1 512 ? -28.578 20.797 16.969 1 92.94 512 ILE B O 1
ATOM 10164 N N . ILE B 1 513 ? -30.516 20.297 17.969 1 92.19 513 ILE B N 1
ATOM 10165 C CA . ILE B 1 513 ? -30.688 21.656 18.469 1 92.19 513 ILE B CA 1
ATOM 10166 C C . ILE B 1 513 ? -29.547 22.016 19.406 1 92.19 513 ILE B C 1
ATOM 10168 O O . ILE B 1 513 ? -28.984 23.109 19.328 1 92.19 513 ILE B O 1
ATOM 10172 N N . TYR B 1 514 ? -29.25 21.078 20.203 1 88.75 514 TYR B N 1
ATOM 10173 C CA . TYR B 1 514 ? -28.172 21.281 21.156 1 88.75 514 TYR B CA 1
ATOM 10174 C C . TYR B 1 514 ? -26.844 21.547 20.438 1 88.75 514 TYR B C 1
ATOM 10176 O O . TYR B 1 514 ? -26.094 22.453 20.812 1 88.75 514 TYR B O 1
ATOM 10184 N N . GLU B 1 515 ? -26.578 20.812 19.438 1 88.56 515 GLU B N 1
ATOM 10185 C CA . GLU B 1 515 ? -25.344 20.953 18.672 1 88.56 515 GLU B CA 1
ATOM 10186 C C . GLU B 1 515 ? -25.312 22.297 17.938 1 88.56 515 GLU B C 1
ATOM 10188 O O . GLU B 1 515 ? -24.266 22.938 17.875 1 88.56 515 GLU B O 1
ATOM 10193 N N . ILE B 1 516 ? -26.375 22.672 17.375 1 88.69 516 ILE B N 1
ATOM 10194 C CA . ILE B 1 516 ? -26.453 23.938 16.641 1 88.69 516 ILE B CA 1
ATOM 10195 C C . ILE B 1 516 ? -26.25 25.109 17.594 1 88.69 516 ILE B C 1
ATOM 10197 O O . ILE B 1 516 ? -25.469 26.016 17.312 1 88.69 516 ILE B O 1
ATOM 10201 N N . ASP B 1 517 ? -26.859 25 18.703 1 85.5 517 ASP B N 1
ATOM 10202 C CA . ASP B 1 517 ? -26.75 26.078 19.688 1 85.5 517 ASP B CA 1
ATOM 10203 C C . ASP B 1 517 ? -25.312 26.203 20.203 1 85.5 517 ASP B C 1
ATOM 10205 O O . ASP B 1 517 ? -24.812 27.312 20.406 1 85.5 517 ASP B O 1
ATOM 10209 N N . GLY B 1 518 ? -24.797 25.109 20.422 1 82.38 518 GLY B N 1
ATOM 10210 C CA . GLY B 1 518 ? -23.438 25.109 20.922 1 82.38 518 GLY B CA 1
ATOM 10211 C C . GLY B 1 518 ? -22.422 25.625 19.922 1 82.38 518 GLY B C 1
ATOM 10212 O O . GLY B 1 518 ? -21.516 26.375 20.266 1 82.38 518 GLY B O 1
ATOM 10213 N N . ARG B 1 519 ? -22.531 25.375 18.703 1 85 519 ARG B N 1
ATOM 10214 C CA . ARG B 1 519 ? -21.547 25.688 17.672 1 85 519 ARG B CA 1
ATOM 10215 C C . ARG B 1 519 ? -21.656 27.156 17.25 1 85 519 ARG B C 1
ATOM 10217 O O . ARG B 1 519 ? -20.672 27.734 16.781 1 85 519 ARG B O 1
ATOM 10224 N N . PHE B 1 520 ? -22.844 27.734 17.438 1 84.81 520 PHE B N 1
ATOM 10225 C CA . PHE B 1 520 ? -23.016 29.109 16.984 1 84.81 520 PHE B CA 1
ATOM 10226 C C . PHE B 1 520 ? -23.219 30.047 18.156 1 84.81 520 PHE B C 1
ATOM 10228 O O . PHE B 1 520 ? -23.734 31.156 18 1 84.81 520 PHE B O 1
ATOM 10235 N N . LEU B 1 521 ? -22.781 29.578 19.25 1 83.56 521 LEU B N 1
ATOM 10236 C CA . LEU B 1 521 ? -22.938 30.359 20.469 1 83.56 521 LEU B CA 1
ATOM 10237 C C . LEU B 1 521 ? -22.188 31.672 20.375 1 83.56 521 LEU B C 1
ATOM 10239 O O . LEU B 1 521 ? -22.688 32.719 20.812 1 83.56 521 LEU B O 1
ATOM 10243 N N . ASP B 1 522 ? -21.016 31.656 19.75 1 84.94 522 ASP B N 1
ATOM 10244 C CA . ASP B 1 522 ? -20.125 32.812 19.766 1 84.94 522 ASP B CA 1
ATOM 10245 C C . ASP B 1 522 ? -20.266 33.625 18.469 1 84.94 522 ASP B C 1
ATOM 10247 O O . ASP B 1 522 ? -19.438 34.469 18.172 1 84.94 522 ASP B O 1
ATOM 10251 N N . ILE B 1 523 ? -21.234 33.406 17.75 1 81.44 523 ILE B N 1
ATOM 10252 C CA . ILE B 1 523 ? -21.344 34 16.422 1 81.44 523 ILE B CA 1
ATOM 10253 C C . ILE B 1 523 ? -21.422 35.531 16.562 1 81.44 523 ILE B C 1
ATOM 10255 O O . ILE B 1 523 ? -20.891 36.25 15.727 1 81.44 523 ILE B O 1
ATOM 10259 N N . GLU B 1 524 ? -21.984 35.969 17.594 1 78.75 524 GLU B N 1
ATOM 10260 C CA . GLU B 1 524 ? -22.188 37.406 17.781 1 78.75 524 GLU B CA 1
ATOM 10261 C C . GLU B 1 524 ? -20.859 38.125 18.062 1 78.75 524 GLU B C 1
ATOM 10263 O O . GLU B 1 524 ? -20.719 39.312 17.781 1 78.75 524 GLU B O 1
ATOM 10268 N N . LEU B 1 525 ? -19.984 37.375 18.531 1 79.31 525 LEU B N 1
ATOM 10269 C CA . LEU B 1 525 ? -18.688 37.938 18.859 1 79.31 525 LEU B CA 1
ATOM 10270 C C . LEU B 1 525 ? -17.875 38.25 17.594 1 79.31 525 LEU B C 1
ATOM 10272 O O . LEU B 1 525 ? -16.859 38.938 17.641 1 79.31 525 LEU B O 1
ATOM 10276 N N . LEU B 1 526 ? -18.438 37.906 16.406 1 80.38 526 LEU B N 1
ATOM 10277 C CA . LEU B 1 526 ? -17.719 38.094 15.156 1 80.38 526 LEU B CA 1
ATOM 10278 C C . LEU B 1 526 ? -18.266 39.312 14.398 1 80.38 526 LEU B C 1
ATOM 10280 O O . LEU B 1 526 ? -17.844 39.562 13.273 1 80.38 526 LEU B O 1
ATOM 10284 N N . GLU B 1 527 ? -19.078 40.031 14.969 1 81.19 527 GLU B N 1
ATOM 10285 C CA . GLU B 1 527 ? -19.734 41.156 14.305 1 81.19 527 GLU B CA 1
ATOM 10286 C C . GLU B 1 527 ? -18.719 42.219 13.898 1 81.19 527 GLU B C 1
ATOM 10288 O O . GLU B 1 527 ? -18.969 43 12.984 1 81.19 527 GLU B O 1
ATOM 10293 N N . PHE B 1 528 ? -17.609 42.25 14.602 1 81.5 528 PHE B N 1
ATOM 10294 C CA . PHE B 1 528 ? -16.578 43.219 14.281 1 81.5 528 PHE B CA 1
ATOM 10295 C C . PHE B 1 528 ? -16.078 43.062 12.852 1 81.5 528 PHE B C 1
ATOM 10297 O O . PHE B 1 528 ? -15.539 43.969 12.25 1 81.5 528 PHE B O 1
ATOM 10304 N N . ALA B 1 529 ? -16.219 41.875 12.297 1 80.81 529 ALA B N 1
ATOM 10305 C CA . ALA B 1 529 ? -15.766 41.594 10.938 1 80.81 529 ALA B CA 1
ATOM 10306 C C . ALA B 1 529 ? -16.516 42.438 9.914 1 80.81 529 ALA B C 1
ATOM 10308 O O . ALA B 1 529 ? -16.031 42.656 8.805 1 80.81 529 ALA B O 1
ATOM 10309 N N . SER B 1 530 ? -17.641 42.906 10.273 1 78.19 530 SER B N 1
ATOM 10310 C CA . SER B 1 530 ? -18.453 43.75 9.391 1 78.19 530 SER B CA 1
ATOM 10311 C C . SER B 1 530 ? -17.766 45.094 9.109 1 78.19 530 SER B C 1
ATOM 10313 O O . SER B 1 530 ? -18.078 45.75 8.117 1 78.19 530 SER B O 1
ATOM 10315 N N . LEU B 1 531 ? -16.828 45.438 9.938 1 78.94 531 LEU B N 1
ATOM 10316 C CA . LEU B 1 531 ? -16.094 46.688 9.758 1 78.94 531 LEU B CA 1
ATOM 10317 C C . LEU B 1 531 ? -15.297 46.688 8.461 1 78.94 531 LEU B C 1
ATOM 10319 O O . LEU B 1 531 ? -14.984 47.719 7.91 1 78.94 531 LEU B O 1
ATOM 10323 N N . VAL B 1 532 ? -14.945 45.5 8.039 1 78.75 532 VAL B N 1
ATOM 10324 C CA . VAL B 1 532 ? -14.086 45.438 6.867 1 78.75 532 VAL B CA 1
ATOM 10325 C C . VAL B 1 532 ? -14.836 44.75 5.715 1 78.75 532 VAL B C 1
ATOM 10327 O O . VAL B 1 532 ? -14.242 44.406 4.695 1 78.75 532 VAL B O 1
ATOM 10330 N N . SER B 1 533 ? -16.078 44.531 5.895 1 68.94 533 SER B N 1
ATOM 10331 C CA . SER B 1 533 ? -16.875 43.969 4.805 1 68.94 533 SER B CA 1
ATOM 10332 C C . SER B 1 533 ? -17.266 45.062 3.789 1 68.94 533 SER B C 1
ATOM 10334 O O . SER B 1 533 ? -17.609 46.188 4.164 1 68.94 533 SER B O 1
ATOM 10336 N N . ALA B 1 534 ? -16.953 44.844 2.627 1 57.56 534 ALA B N 1
ATOM 10337 C CA . ALA B 1 534 ? -17.172 45.844 1.563 1 57.56 534 ALA B CA 1
ATOM 10338 C C . ALA B 1 534 ? -18.625 46.312 1.548 1 57.56 534 ALA B C 1
ATOM 10340 O O . ALA B 1 534 ? -18.891 47.469 1.225 1 57.56 534 ALA B O 1
ATOM 10341 N N . HIS B 1 535 ? -19.5 45.375 1.857 1 55.22 535 HIS B N 1
ATOM 10342 C CA . HIS B 1 535 ? -20.906 45.75 1.678 1 55.22 535 HIS B CA 1
ATOM 10343 C C . HIS B 1 535 ? -21.422 46.531 2.867 1 55.22 535 HIS B C 1
ATOM 10345 O O . HIS B 1 535 ? -22.453 47.219 2.764 1 55.22 535 HIS B O 1
ATOM 10351 N N . SER B 1 536 ? -20.766 46.438 3.998 1 53.59 536 SER B N 1
ATOM 10352 C CA . SER B 1 536 ? -21.281 47.094 5.199 1 53.59 536 SER B CA 1
ATOM 10353 C C . SER B 1 536 ? -20.562 48.406 5.473 1 53.59 536 SER B C 1
ATOM 10355 O O . SER B 1 536 ? -20.719 49 6.543 1 53.59 536 SER B O 1
ATOM 10357 N N . MET B 1 537 ? -19.766 48.781 4.594 1 51.19 537 MET B N 1
ATOM 10358 C CA . MET B 1 537 ? -19.062 50.031 4.828 1 51.19 537 MET B CA 1
ATOM 10359 C C . MET B 1 537 ? -20.031 51.188 5.055 1 51.19 537 MET B C 1
ATOM 10361 O O . MET B 1 537 ? -20.875 51.469 4.199 1 51.19 537 MET B O 1
ATOM 10365 N N . PRO B 1 538 ? -20.172 51.531 6.277 1 49.31 538 PRO B N 1
ATOM 10366 C CA . PRO B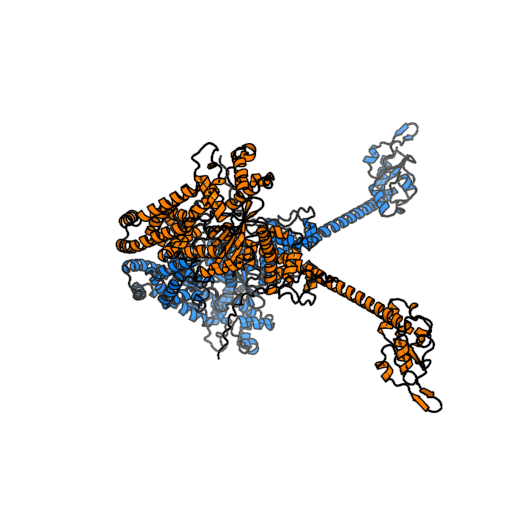 1 538 ? -21.109 52.625 6.465 1 49.31 538 PRO B CA 1
ATOM 10367 C C . PRO B 1 538 ? -20.828 53.812 5.551 1 49.31 538 PRO B C 1
ATOM 10369 O O . PRO B 1 538 ? -19.672 54.188 5.387 1 49.31 538 PRO B O 1
ATOM 10372 N N . LYS B 1 539 ? -21.609 54.094 4.605 1 46.03 539 LYS B N 1
ATOM 10373 C CA . LYS B 1 539 ? -21.516 55.406 3.949 1 46.03 539 LYS B CA 1
ATOM 10374 C C . LYS B 1 539 ? -21.469 56.531 4.977 1 46.03 539 LYS B C 1
ATOM 10376 O O . LYS B 1 539 ? -22.094 56.438 6.035 1 46.03 539 LYS B O 1
ATOM 10381 N N . PRO B 1 540 ? -20.438 57.438 4.957 1 41.81 540 PRO B N 1
ATOM 10382 C CA . PRO B 1 540 ? -20.391 58.562 5.895 1 41.81 540 PRO B CA 1
ATOM 10383 C C . PRO B 1 540 ? -21.781 59.062 6.281 1 41.81 540 PRO B C 1
ATOM 10385 O O . PRO B 1 540 ? -21.984 59.531 7.41 1 41.81 540 PRO B O 1
ATOM 10388 N N . SER B 1 541 ? -22.688 59.375 5.32 1 39.94 541 SER B N 1
ATOM 10389 C CA . SER B 1 541 ? -23.938 60.062 5.52 1 39.94 541 SER B CA 1
ATOM 10390 C C . SER B 1 541 ? -24.969 59.156 6.215 1 39.94 541 SER B C 1
ATOM 10392 O O . SER B 1 541 ? -26.094 59.594 6.488 1 39.94 541 SER B O 1
ATOM 10394 N N . ASP B 1 542 ? -24.875 57.938 6.07 1 43.38 542 ASP B N 1
ATOM 10395 C CA . ASP B 1 542 ? -26.047 57.219 6.57 1 43.38 542 ASP B CA 1
ATOM 10396 C C . ASP B 1 542 ? -26.031 57.125 8.094 1 43.38 542 ASP B C 1
ATOM 10398 O O . ASP B 1 542 ? -25.125 56.531 8.672 1 43.38 542 ASP B O 1
ATOM 10402 N N . PRO B 1 543 ? -26.609 58 8.805 1 41.97 543 PRO B N 1
ATOM 10403 C CA . PRO B 1 543 ? -26.781 58.094 10.258 1 41.97 543 PRO B CA 1
ATOM 10404 C C . PRO B 1 543 ? -27.031 56.719 10.906 1 41.97 543 PRO B C 1
ATOM 10406 O O . PRO B 1 543 ? -26.953 56.594 12.125 1 41.97 543 PRO B O 1
ATOM 10409 N N . LYS B 1 544 ? -27.812 56 10.289 1 43.47 544 LYS B N 1
ATOM 10410 C CA . LYS B 1 544 ? -28.391 54.781 10.828 1 43.47 544 LYS B CA 1
ATOM 10411 C C . LYS B 1 544 ? -27.312 53.719 11.047 1 43.47 544 LYS B C 1
ATOM 10413 O O . LYS B 1 544 ? -27.625 52.562 11.391 1 43.47 544 LYS B O 1
ATOM 10418 N N . SER B 1 545 ? -26.141 53.812 10.633 1 47.34 545 SER B N 1
ATOM 10419 C CA . SER B 1 545 ? -25.188 52.719 10.82 1 47.34 545 SER B CA 1
ATOM 10420 C C . SER B 1 545 ? -24.812 52.562 12.289 1 47.34 545 SER B C 1
ATOM 10422 O O . SER B 1 545 ? -23.812 53.125 12.75 1 47.34 545 SER B O 1
ATOM 10424 N N . SER B 1 546 ? -25.594 52.75 13.102 1 46.97 546 SER B N 1
ATOM 10425 C CA . SER B 1 546 ? -25.719 52.531 14.539 1 46.97 546 SER B CA 1
ATOM 10426 C C . SER B 1 546 ? -24.891 51.344 14.992 1 46.97 546 SER B C 1
ATOM 10428 O O . SER B 1 546 ? -24.609 51.188 16.188 1 46.97 546 SER B O 1
ATOM 10430 N N . LYS B 1 547 ? -24.609 50.375 14.203 1 56.31 547 LYS B N 1
ATOM 10431 C CA . LYS B 1 547 ? -24.016 49.062 14.562 1 56.31 547 LYS B CA 1
ATOM 10432 C C . LYS B 1 547 ? -22.5 49.188 14.703 1 56.31 547 LYS B C 1
ATOM 10434 O O . LYS B 1 547 ? -21.859 48.281 15.25 1 56.31 547 LYS B O 1
ATOM 10439 N N . ILE B 1 548 ? -21.938 50.312 14.328 1 60.44 548 ILE B N 1
ATOM 10440 C CA . ILE B 1 548 ? -20.5 50.562 14.312 1 60.44 548 ILE B CA 1
ATOM 10441 C C . ILE B 1 548 ? -19.984 50.75 15.742 1 60.44 548 ILE B C 1
ATOM 10443 O O . ILE B 1 548 ? -18.953 50.188 16.109 1 60.44 548 ILE B O 1
ATOM 10447 N N . PRO B 1 549 ? -20.891 51.312 16.5 1 58.69 549 PRO B N 1
ATOM 10448 C CA . PRO B 1 549 ? -20.375 51.469 17.859 1 58.69 549 PRO B CA 1
ATOM 10449 C C . PRO B 1 549 ? -20.203 50.125 18.578 1 58.69 549 PRO B C 1
ATOM 10451 O O . PRO B 1 549 ? -19.25 49.969 19.344 1 58.69 549 PRO B O 1
ATOM 10454 N N . ASP B 1 550 ? -21.031 49.25 18.281 1 71.81 550 ASP B N 1
ATOM 10455 C CA . ASP B 1 550 ? -20.953 47.969 18.953 1 71.81 550 ASP B CA 1
ATOM 10456 C C . ASP B 1 550 ? -19.734 47.156 18.469 1 71.81 550 ASP B C 1
ATOM 10458 O O . ASP B 1 550 ? -19.062 46.5 19.266 1 71.81 550 ASP B O 1
ATOM 10462 N N . CYS B 1 551 ? -19.453 47.312 17.25 1 78 551 CYS B N 1
ATOM 10463 C CA . CYS B 1 551 ? -18.281 46.625 16.688 1 78 551 CYS B CA 1
ATOM 10464 C C . CYS B 1 551 ? -17 47.156 17.297 1 78 551 CYS B C 1
ATOM 10466 O O . CYS B 1 551 ? -16.078 46.406 17.578 1 78 551 CYS B O 1
ATOM 10468 N N . TRP B 1 552 ? -17.094 48.406 17.516 1 78.56 552 TRP B N 1
ATOM 10469 C CA . TRP B 1 552 ? -15.938 49.031 18.125 1 78.56 552 TRP B CA 1
ATOM 10470 C C . TRP B 1 552 ? -15.75 48.562 19.562 1 78.56 552 TRP B C 1
ATOM 10472 O O . TRP B 1 552 ? -14.617 48.344 20 1 78.56 552 TRP B O 1
ATOM 10482 N N . ALA B 1 553 ? -16.828 48.438 20.141 1 79.94 553 ALA B N 1
ATOM 10483 C CA . ALA B 1 553 ? -16.781 47.969 21.531 1 79.94 553 ALA B CA 1
ATOM 10484 C C . ALA B 1 553 ? -16.234 46.562 21.625 1 79.94 553 ALA B C 1
ATOM 10486 O O . ALA B 1 553 ? -15.492 46.25 22.562 1 79.94 553 ALA B O 1
ATOM 10487 N N . MET B 1 554 ? -16.469 45.875 20.672 1 81.69 554 MET B N 1
ATOM 10488 C CA . MET B 1 554 ? -16.031 44.5 20.656 1 81.69 554 MET B CA 1
ATOM 10489 C C . MET B 1 554 ? -14.508 44.406 20.484 1 81.69 554 MET B C 1
ATOM 10491 O O . MET B 1 554 ? -13.852 43.594 21.125 1 81.69 554 MET B O 1
ATOM 10495 N N . ILE B 1 555 ? -14 45.188 19.609 1 84.94 555 ILE B N 1
ATOM 10496 C CA . ILE B 1 555 ? -12.562 45.188 19.391 1 84.94 555 ILE B CA 1
ATOM 10497 C C . ILE B 1 555 ? -11.844 45.688 20.641 1 84.94 555 ILE B C 1
ATOM 10499 O O . ILE B 1 555 ? -10.82 45.125 21.031 1 84.94 555 ILE B O 1
ATOM 10503 N N . LYS B 1 556 ? -12.477 46.625 21.219 1 81.94 556 LYS B N 1
ATOM 10504 C CA . LYS B 1 556 ? -11.883 47.219 22.422 1 81.94 556 LYS B CA 1
ATOM 10505 C C . LYS B 1 556 ? -11.906 46.25 23.594 1 81.94 556 LYS B C 1
ATOM 10507 O O . LYS B 1 556 ? -10.961 46.156 24.375 1 81.94 556 LYS B O 1
ATOM 10512 N N . GLU B 1 557 ? -12.891 45.531 23.594 1 81.38 557 GLU B N 1
ATOM 10513 C CA . GLU B 1 557 ? -13.086 44.625 24.734 1 81.38 557 GLU B CA 1
ATOM 10514 C C . GLU B 1 557 ? -12.281 43.344 24.562 1 81.38 557 GLU B C 1
ATOM 10516 O O . GLU B 1 557 ? -11.672 42.844 25.516 1 81.38 557 GLU B O 1
ATOM 10521 N N . ASN B 1 558 ? -12.258 42.844 23.375 1 83.62 558 ASN B N 1
ATOM 10522 C CA . ASN B 1 558 ? -11.734 41.5 23.172 1 83.62 558 ASN B CA 1
ATOM 10523 C C . ASN B 1 558 ? -10.312 41.531 22.625 1 83.62 558 ASN B C 1
ATOM 10525 O O . ASN B 1 558 ? -9.57 40.562 22.766 1 83.62 558 ASN B O 1
ATOM 10529 N N . TYR B 1 559 ? -9.969 42.625 22 1 87.56 559 TYR B N 1
ATOM 10530 C CA . TYR B 1 559 ? -8.68 42.656 21.312 1 87.56 559 TYR B CA 1
ATOM 10531 C C . TYR B 1 559 ? -7.898 43.906 21.672 1 87.56 559 TYR B C 1
ATOM 10533 O O . TYR B 1 559 ? -7.16 44.469 20.844 1 87.56 559 TYR B O 1
ATOM 10541 N N . GLN B 1 560 ? -8.023 44.344 22.828 1 80.62 560 GLN B N 1
ATOM 10542 C CA . GLN B 1 560 ? -7.477 45.625 23.266 1 80.62 560 GLN B CA 1
ATOM 10543 C C . GLN B 1 560 ? -5.957 45.656 23.125 1 80.62 560 GLN B C 1
ATOM 10545 O O . GLN B 1 560 ? -5.379 46.688 22.75 1 80.62 560 GLN B O 1
ATOM 10550 N N . ASN B 1 561 ? -5.359 44.562 23.312 1 83.75 561 ASN B N 1
ATOM 10551 C CA . ASN B 1 561 ? -3.9 44.5 23.328 1 83.75 561 ASN B CA 1
ATOM 10552 C C . ASN B 1 561 ? -3.318 44.531 21.922 1 83.75 561 ASN B C 1
ATOM 10554 O O . ASN B 1 561 ? -2.129 44.812 21.734 1 83.75 561 ASN B O 1
ATOM 10558 N N . TYR B 1 562 ? -4.191 44.5 20.922 1 89.44 562 TYR B N 1
ATOM 10559 C CA . TYR B 1 562 ? -3.676 44.375 19.562 1 89.44 562 TYR B CA 1
ATOM 10560 C C . TYR B 1 562 ? -3.914 45.625 18.75 1 89.44 562 TYR B C 1
ATOM 10562 O O . TYR B 1 562 ? -3.242 45.875 17.734 1 89.44 562 TYR B O 1
ATOM 10570 N N . PHE B 1 563 ? -4.828 46.438 19.281 1 91.19 563 PHE B N 1
ATOM 10571 C CA . PHE B 1 563 ? -5.238 47.531 18.422 1 91.19 563 PHE B CA 1
ATOM 10572 C C . PHE B 1 563 ? -5.148 48.875 19.172 1 91.19 563 PHE B C 1
ATOM 10574 O O . PHE B 1 563 ? -5.406 48.906 20.375 1 91.19 563 PHE B O 1
ATOM 10581 N N . ASP B 1 564 ? -4.621 49.812 18.422 1 88.62 564 ASP B N 1
ATOM 10582 C CA . ASP B 1 564 ? -4.848 51.219 18.781 1 88.62 564 ASP B CA 1
ATOM 10583 C C . ASP B 1 564 ? -6.152 51.719 18.172 1 88.62 564 ASP B C 1
ATOM 10585 O O . ASP B 1 564 ? -6.211 52.062 16.984 1 88.62 564 ASP B O 1
ATOM 10589 N N . ASN B 1 565 ? -7.113 51.938 19 1 84.69 565 ASN B N 1
ATOM 10590 C CA . ASN B 1 565 ? -8.477 52.156 18.547 1 84.69 565 ASN B CA 1
ATOM 10591 C C . ASN B 1 565 ? -8.586 53.469 17.766 1 84.69 565 ASN B C 1
ATOM 10593 O O . ASN B 1 565 ? -9.312 53.562 16.781 1 84.69 565 ASN B O 1
ATOM 10597 N N . ALA B 1 566 ? -7.996 54.438 18.234 1 84.69 566 ALA B N 1
ATOM 10598 C CA . ALA B 1 566 ? -8.047 55.719 17.547 1 84.69 566 ALA B CA 1
ATOM 10599 C C . ALA B 1 566 ? -7.422 55.656 16.156 1 84.69 566 ALA B C 1
ATOM 10601 O O . ALA B 1 566 ? -7.98 56.156 15.188 1 84.69 566 ALA B O 1
ATOM 10602 N N . LYS B 1 567 ? -6.355 55.031 16.172 1 88.19 567 LYS B N 1
ATOM 10603 C CA . LYS B 1 567 ? -5.66 54.875 14.898 1 88.19 567 LYS B CA 1
ATOM 10604 C C . LYS B 1 567 ? -6.465 54 13.938 1 88.19 567 LYS B C 1
ATOM 10606 O O . LYS B 1 567 ? -6.523 54.281 12.734 1 88.19 567 LYS B O 1
ATOM 10611 N N . LEU B 1 568 ? -6.977 52.969 14.461 1 89.44 568 LEU B N 1
ATOM 10612 C CA . LEU B 1 568 ? -7.777 52.062 13.633 1 89.44 568 LEU B CA 1
ATOM 10613 C C . LEU B 1 568 ? -8.969 52.812 13.031 1 89.44 568 LEU B C 1
ATOM 10615 O O . LEU B 1 568 ? -9.305 52.625 11.859 1 89.44 568 LEU B O 1
ATOM 10619 N N . LYS B 1 569 ? -9.586 53.625 13.805 1 83.06 569 LYS B N 1
ATOM 10620 C CA . LYS B 1 569 ? -10.727 54.375 13.32 1 83.06 569 LYS B CA 1
ATOM 10621 C C . LYS B 1 569 ? -10.32 55.281 12.164 1 83.06 569 LYS B C 1
ATOM 10623 O O . LYS B 1 569 ? -11.039 55.406 11.164 1 83.06 569 LYS B O 1
ATOM 10628 N N . THR B 1 570 ? -9.219 55.906 12.328 1 82.69 570 THR B N 1
ATOM 10629 C CA . THR B 1 570 ? -8.711 56.812 11.297 1 82.69 570 THR B CA 1
ATOM 10630 C C . THR B 1 570 ? -8.43 56.031 10.008 1 82.69 570 THR B C 1
ATOM 10632 O O . THR B 1 570 ? -8.766 56.5 8.914 1 82.69 570 THR B O 1
ATOM 10635 N N . GLU B 1 571 ? -7.855 54.938 10.195 1 84.88 571 GLU B N 1
ATOM 10636 C CA . GLU B 1 571 ? -7.484 54.125 9.039 1 84.88 571 GLU B CA 1
ATOM 10637 C C . GLU B 1 571 ? -8.719 53.594 8.328 1 84.88 571 GLU B C 1
ATOM 10639 O O . GLU B 1 571 ? -8.75 53.5 7.098 1 84.88 571 GLU B O 1
ATOM 10644 N N . LEU B 1 572 ? -9.656 53.25 9.062 1 83.06 572 LEU B N 1
ATOM 10645 C CA . LEU B 1 572 ? -10.906 52.781 8.484 1 83.06 572 LEU B CA 1
ATOM 10646 C C . LEU B 1 572 ? -11.625 53.875 7.727 1 83.06 572 LEU B C 1
ATOM 10648 O O . LEU B 1 572 ? -12.227 53.625 6.684 1 83.06 572 LEU B O 1
ATOM 10652 N N . GLU B 1 573 ? -11.539 55 8.289 1 75.88 573 GLU B N 1
ATOM 10653 C CA . GLU B 1 573 ? -12.148 56.156 7.625 1 75.88 573 GLU B CA 1
ATOM 10654 C C . GLU B 1 573 ? -11.492 56.406 6.277 1 75.88 573 GLU B C 1
ATOM 10656 O O . GLU B 1 573 ? -12.164 56.781 5.316 1 75.88 573 GLU B O 1
ATOM 10661 N N . LEU B 1 574 ? -10.227 56.281 6.316 1 72.69 574 LEU B N 1
ATOM 10662 C CA . LEU B 1 574 ? -9.5 56.438 5.066 1 72.69 574 LEU B CA 1
ATOM 10663 C C . LEU B 1 574 ? -9.938 55.406 4.035 1 72.69 574 LEU B C 1
ATOM 10665 O O . LEU B 1 574 ? -10.062 55.719 2.848 1 72.69 574 LEU B O 1
ATOM 10669 N N . LEU B 1 575 ? -10.086 54.25 4.469 1 72.75 575 LEU B N 1
ATOM 10670 C CA . LEU B 1 575 ? -10.531 53.156 3.596 1 72.75 575 LEU B CA 1
ATOM 10671 C C . LEU B 1 575 ? -11.906 53.469 3.008 1 72.75 575 LEU B C 1
ATOM 10673 O O . LEU B 1 575 ? -12.148 53.188 1.828 1 72.75 575 LEU B O 1
ATOM 10677 N N . TYR B 1 576 ? -12.711 54.062 3.857 1 69.5 576 TYR B N 1
ATOM 10678 C CA . TYR B 1 576 ? -14.094 54.281 3.463 1 69.5 576 TYR B CA 1
ATOM 10679 C C . TYR B 1 576 ? -14.211 55.5 2.537 1 69.5 576 TYR B C 1
ATOM 10681 O O . TYR B 1 576 ? -15.047 55.531 1.635 1 69.5 576 TYR B O 1
ATOM 10689 N N . ASN B 1 577 ? -13.438 56.5 2.773 1 65.88 577 ASN B N 1
ATOM 10690 C CA . ASN B 1 577 ? -13.633 57.781 2.113 1 65.88 577 ASN B CA 1
ATOM 10691 C C . ASN B 1 577 ? -12.797 57.875 0.845 1 65.88 577 ASN B C 1
ATOM 10693 O O . ASN B 1 577 ? -13.125 58.656 -0.057 1 65.88 577 ASN B O 1
ATOM 10697 N N . ASP B 1 578 ? -11.555 57.406 0.865 1 56.81 578 ASP B N 1
ATOM 10698 C CA . ASP B 1 578 ? -10.672 57.531 -0.285 1 56.81 578 ASP B CA 1
ATOM 10699 C C . ASP B 1 578 ? -10.836 56.375 -1.254 1 56.81 578 ASP B C 1
ATOM 10701 O O . ASP B 1 578 ? -10.453 55.25 -0.944 1 56.81 578 ASP B O 1
ATOM 10705 N N . SER B 1 579 ? -11.516 56.656 -2.281 1 54.28 579 SER B N 1
ATOM 10706 C CA . SER B 1 579 ? -11.781 55.625 -3.287 1 54.28 579 SER B CA 1
ATOM 10707 C C . SER B 1 579 ? -10.492 55.062 -3.869 1 54.28 579 SER B C 1
ATOM 10709 O O . SER B 1 579 ? -10.477 53.969 -4.406 1 54.28 579 SER B O 1
ATOM 10711 N N . THR B 1 580 ? -9.445 55.844 -3.928 1 52.5 580 THR B N 1
ATOM 10712 C CA . THR B 1 580 ? -8.188 55.406 -4.504 1 52.5 580 THR B CA 1
ATOM 10713 C C . THR B 1 580 ? -7.535 54.344 -3.621 1 52.5 580 THR B C 1
ATOM 10715 O O . THR B 1 580 ? -6.926 53.406 -4.125 1 52.5 580 THR B O 1
ATOM 10718 N N . ILE B 1 581 ? -7.402 54.75 -2.535 1 50.09 581 ILE B N 1
ATOM 10719 C CA . ILE B 1 581 ? -6.875 53.781 -1.579 1 50.09 581 ILE B CA 1
ATOM 10720 C C . ILE B 1 581 ? -7.941 52.719 -1.275 1 50.09 581 ILE B C 1
ATOM 10722 O O . ILE B 1 581 ? -7.633 51.531 -1.169 1 50.09 581 ILE B O 1
ATOM 10726 N N . GLY B 1 582 ? -9.039 53.438 -0.969 1 50.09 582 GLY B N 1
ATOM 10727 C CA . GLY B 1 582 ? -10.219 52.594 -0.812 1 50.09 582 GLY B CA 1
ATOM 10728 C C . GLY B 1 582 ? -10.594 51.844 -2.078 1 50.09 582 GLY B C 1
ATOM 10729 O O . GLY B 1 582 ? -11.57 51.094 -2.096 1 50.09 582 GLY B O 1
ATOM 10730 N N . GLY B 1 583 ? -10.117 52.344 -3.1 1 46.91 583 GLY B N 1
ATOM 10731 C CA . GLY B 1 583 ? -10.195 51.781 -4.441 1 46.91 583 GLY B CA 1
ATOM 10732 C C . GLY B 1 583 ? -10.227 50.25 -4.461 1 46.91 583 GLY B C 1
ATOM 10733 O O . GLY B 1 583 ? -10.164 49.656 -5.527 1 46.91 583 GLY B O 1
ATOM 10734 N N . ILE B 1 584 ? -10.109 49.781 -3.439 1 52.28 584 ILE B N 1
ATOM 10735 C CA . ILE B 1 584 ? -10.461 48.375 -3.256 1 52.28 584 ILE B CA 1
ATOM 10736 C C . ILE B 1 584 ? -11.75 48.062 -4.012 1 52.28 584 ILE B C 1
ATOM 10738 O O . ILE B 1 584 ? -11.883 47 -4.621 1 52.28 584 ILE B O 1
ATOM 10742 N N . GLY B 1 585 ? -12.641 49.219 -4.027 1 49.06 585 GLY B N 1
ATOM 10743 C CA . GLY B 1 585 ? -13.805 49.094 -4.887 1 49.06 585 GLY B CA 1
ATOM 10744 C C . GLY B 1 585 ? -13.461 48.969 -6.359 1 49.06 585 GLY B C 1
ATOM 10745 O O . GLY B 1 585 ? -14.062 48.188 -7.09 1 49.06 585 GLY B O 1
ATOM 10746 N N . GLU B 1 586 ? -12.508 49.938 -6.73 1 50.03 586 GLU B N 1
ATOM 10747 C CA . GLU B 1 586 ? -12.172 49.938 -8.148 1 50.03 586 GLU B CA 1
ATOM 10748 C C . GLU B 1 586 ? -11.32 48.75 -8.523 1 50.03 586 GLU B C 1
ATOM 10750 O O . GLU B 1 586 ? -11.367 48.281 -9.664 1 50.03 586 GLU B O 1
ATOM 10755 N N . ALA B 1 587 ? -10.547 48.25 -7.566 1 53.16 587 ALA B N 1
ATOM 10756 C CA . ALA B 1 587 ? -9.617 47.156 -7.898 1 53.16 587 ALA B CA 1
ATOM 10757 C C . ALA B 1 587 ? -10.312 45.812 -7.859 1 53.16 587 ALA B C 1
ATOM 10759 O O . ALA B 1 587 ? -9.703 44.781 -8.164 1 53.16 587 ALA B O 1
ATOM 10760 N N . GLY B 1 588 ? -11.594 45.938 -7.715 1 59.97 588 GLY B N 1
ATOM 10761 C CA . GLY B 1 588 ? -12.305 44.656 -7.727 1 59.97 588 GLY B CA 1
ATOM 10762 C C . GLY B 1 588 ? -12.102 43.844 -6.453 1 59.97 588 GLY B C 1
ATOM 10763 O O . GLY B 1 588 ? -12.156 42.625 -6.477 1 59.97 588 GLY B O 1
ATOM 10764 N N . VAL B 1 589 ? -11.703 44.562 -5.352 1 66.31 589 VAL B N 1
ATOM 10765 C CA . VAL B 1 589 ? -11.508 43.875 -4.07 1 66.31 589 VAL B CA 1
ATOM 10766 C C . VAL B 1 589 ? -12.859 43.625 -3.406 1 66.31 589 VAL B C 1
ATOM 10768 O O . VAL B 1 589 ? -13.578 44.562 -3.076 1 66.31 589 VAL B O 1
ATOM 10771 N N . LYS B 1 590 ? -13.219 42.406 -3.307 1 67.5 590 LYS B N 1
ATOM 10772 C CA . LYS B 1 590 ? -14.562 42.062 -2.852 1 67.5 590 LYS B CA 1
ATOM 10773 C C . LYS B 1 590 ? -14.523 41.438 -1.463 1 67.5 590 LYS B C 1
ATOM 10775 O O . LYS B 1 590 ? -15.508 41.469 -0.722 1 67.5 590 LYS B O 1
ATOM 10780 N N . THR B 1 591 ? -13.352 40.906 -1.038 1 77.94 591 THR B N 1
ATOM 10781 C CA . THR B 1 591 ? -13.289 40.156 0.219 1 77.94 591 THR B CA 1
ATOM 10782 C C . THR B 1 591 ? -12.156 40.688 1.095 1 77.94 591 THR B C 1
ATOM 10784 O O . THR B 1 591 ? -11.219 41.344 0.598 1 77.94 591 THR B O 1
ATOM 10787 N N . PRO B 1 592 ? -12.352 40.5 2.393 1 81.56 592 PRO B N 1
ATOM 10788 C CA . PRO B 1 592 ? -11.266 40.875 3.287 1 81.56 592 PRO B CA 1
ATOM 10789 C C . PRO B 1 592 ? -9.922 40.281 2.887 1 81.56 592 PRO B C 1
ATOM 10791 O O . PRO B 1 592 ? -8.875 40.906 3.074 1 81.56 592 PRO B O 1
ATOM 10794 N N . ARG B 1 593 ? -9.938 39.125 2.336 1 83.5 593 ARG B N 1
ATOM 10795 C CA . ARG B 1 593 ? -8.711 38.5 1.883 1 83.5 593 ARG B CA 1
ATOM 10796 C C . ARG B 1 593 ? -8.07 39.281 0.742 1 83.5 593 ARG B C 1
ATOM 10798 O O . ARG B 1 593 ? -6.848 39.469 0.723 1 83.5 593 ARG B O 1
ATOM 10805 N N . ASP B 1 594 ? -8.914 39.688 -0.156 1 82.88 594 ASP B N 1
ATOM 10806 C CA . ASP B 1 594 ? -8.414 40.438 -1.288 1 82.88 594 ASP B CA 1
ATOM 10807 C C . ASP B 1 594 ? -7.82 41.781 -0.825 1 82.88 594 ASP B C 1
ATOM 10809 O O . ASP B 1 594 ? -6.809 42.219 -1.361 1 82.88 594 ASP B O 1
ATOM 10813 N N . MET B 1 595 ? -8.508 42.312 0.102 1 83.19 595 MET B N 1
ATOM 10814 C CA . MET B 1 595 ? -8.039 43.594 0.65 1 83.19 595 MET B CA 1
ATOM 10815 C C . MET B 1 595 ? -6.688 43.406 1.333 1 83.19 595 MET B C 1
ATOM 10817 O O . MET B 1 595 ? -5.805 44.25 1.191 1 83.19 595 MET B O 1
ATOM 10821 N N . LEU B 1 596 ? -6.625 42.375 2.047 1 88.75 596 LEU B N 1
ATOM 10822 C CA . LEU B 1 596 ? -5.379 42.094 2.738 1 88.75 596 LEU B CA 1
ATOM 10823 C C . LEU B 1 596 ? -4.234 41.906 1.744 1 88.75 596 LEU B C 1
ATOM 10825 O O . LEU B 1 596 ? -3.152 42.469 1.937 1 88.75 596 LEU B O 1
ATOM 10829 N N . LYS B 1 597 ? -4.484 41.188 0.722 1 87.56 597 LYS B N 1
ATOM 10830 C CA . LYS B 1 597 ? -3.473 40.938 -0.305 1 87.56 597 LYS B CA 1
ATOM 10831 C C . LYS B 1 597 ? -3.096 42.25 -1.016 1 87.56 597 LYS B C 1
ATOM 10833 O O . LYS B 1 597 ? -1.919 42.5 -1.294 1 87.56 597 LYS B O 1
ATOM 10838 N N . PHE B 1 598 ? -4.047 43.031 -1.253 1 83.25 598 PHE B N 1
ATOM 10839 C CA . PHE B 1 598 ? -3.832 44.312 -1.918 1 83.25 598 PHE B CA 1
ATOM 10840 C C . PHE B 1 598 ? -2.922 45.219 -1.087 1 83.25 598 PHE B C 1
ATOM 10842 O O . PHE B 1 598 ? -1.976 45.812 -1.613 1 83.25 598 PHE B O 1
ATOM 10849 N N . LEU B 1 599 ? -3.223 45.312 0.187 1 85.88 599 LEU B N 1
ATOM 10850 C CA . LEU B 1 599 ? -2.43 46.156 1.076 1 85.88 599 LEU B CA 1
ATOM 10851 C C . LEU B 1 599 ? -0.994 45.625 1.167 1 85.88 599 LEU B C 1
ATOM 10853 O O . LEU B 1 599 ? -0.052 46.438 1.207 1 85.88 599 LEU B O 1
ATOM 10857 N N . TYR B 1 600 ? -0.921 44.375 1.159 1 88.94 600 TYR B N 1
ATOM 10858 C CA . TYR B 1 600 ? 0.395 43.75 1.261 1 88.94 600 TYR B CA 1
ATOM 10859 C C . TYR B 1 600 ? 1.194 43.969 -0.021 1 88.94 600 TYR B C 1
ATOM 10861 O O . TYR B 1 600 ? 2.359 44.375 0.024 1 88.94 600 TYR B O 1
ATOM 10869 N N . ASP B 1 601 ? 0.58 43.75 -1.129 1 85.31 601 ASP B N 1
ATOM 10870 C CA . ASP B 1 601 ? 1.256 43.781 -2.422 1 85.31 601 ASP B CA 1
ATOM 10871 C C . ASP B 1 601 ? 1.732 45.219 -2.738 1 85.31 601 ASP B C 1
ATOM 10873 O O . ASP B 1 601 ? 2.762 45.375 -3.393 1 85.31 601 ASP B O 1
ATOM 10877 N N . HIS B 1 602 ? 1.037 46.094 -2.236 1 79.75 602 HIS B N 1
ATOM 10878 C CA . HIS B 1 602 ? 1.371 47.469 -2.535 1 79.75 602 HIS B CA 1
ATOM 10879 C C . HIS B 1 602 ? 2.119 48.125 -1.377 1 79.75 602 HIS B C 1
ATOM 10881 O O . HIS B 1 602 ? 2.301 49.344 -1.354 1 79.75 602 HIS B O 1
ATOM 10887 N N . GLU B 1 603 ? 2.451 47.406 -0.36 1 81.94 603 GLU B N 1
ATOM 10888 C CA . GLU B 1 603 ? 3.258 47.812 0.789 1 81.94 603 GLU B CA 1
ATOM 10889 C C . GLU B 1 603 ? 2.58 48.938 1.575 1 81.94 603 GLU B C 1
ATOM 10891 O O . GLU B 1 603 ? 3.244 49.844 2.053 1 81.94 603 GLU B O 1
ATOM 10896 N N . VAL B 1 604 ? 1.317 48.906 1.511 1 80.56 604 VAL B N 1
ATOM 10897 C CA . VAL B 1 604 ? 0.527 49.875 2.25 1 80.56 604 VAL B CA 1
ATOM 10898 C C . VAL B 1 604 ? 0.323 49.406 3.686 1 80.56 604 VAL B C 1
ATOM 10900 O O . VAL B 1 604 ? -0.139 50.156 4.539 1 80.56 604 VAL B O 1
ATOM 10903 N N . ASN B 1 605 ? 0.756 48.25 4.012 1 84.44 605 ASN B N 1
ATOM 10904 C CA . ASN B 1 605 ? 0.589 47.656 5.332 1 84.44 605 ASN B CA 1
ATOM 10905 C C . ASN B 1 605 ? 1.385 48.406 6.395 1 84.44 605 ASN B C 1
ATOM 10907 O O . ASN B 1 605 ? 0.993 48.438 7.562 1 84.44 605 ASN B O 1
ATOM 10911 N N . THR B 1 606 ? 2.383 49.062 5.957 1 83.81 606 THR B N 1
ATOM 10912 C CA . THR B 1 606 ? 3.189 49.812 6.902 1 83.81 606 THR B CA 1
ATOM 10913 C C . THR B 1 606 ? 2.527 51.156 7.223 1 83.81 606 THR B C 1
ATOM 10915 O O . THR B 1 606 ? 2.68 51.688 8.328 1 83.81 606 THR B O 1
ATOM 10918 N N . SER B 1 607 ? 1.728 51.656 6.242 1 81.31 607 SER B N 1
ATOM 10919 C CA . SER B 1 607 ? 1.056 52.938 6.406 1 81.31 607 SER B CA 1
ATOM 10920 C C . SER B 1 607 ? -0.278 52.781 7.125 1 81.31 607 SER B C 1
ATOM 10922 O O . SER B 1 607 ? -0.75 53.688 7.785 1 81.31 607 SER B O 1
ATOM 10924 N N . LEU B 1 608 ? -0.863 51.625 6.922 1 87.56 608 LEU B N 1
ATOM 10925 C CA . LEU B 1 608 ? -2.135 51.312 7.562 1 87.56 608 LEU B CA 1
ATOM 10926 C C . LEU B 1 608 ? -2.023 50.031 8.391 1 87.56 608 LEU B C 1
ATOM 10928 O O . LEU B 1 608 ? -2.707 49.031 8.117 1 87.56 608 LEU B O 1
ATOM 10932 N N . PRO B 1 609 ? -1.251 50.094 9.469 1 90.19 609 PRO B N 1
ATOM 10933 C CA . PRO B 1 609 ? -0.939 48.844 10.219 1 90.19 609 PRO B CA 1
ATOM 10934 C C . PRO B 1 609 ? -2.139 48.312 10.992 1 90.19 609 PRO B C 1
ATOM 10936 O O . PRO B 1 609 ? -2.293 47.094 11.125 1 90.19 609 PRO B O 1
ATOM 10939 N N . MET B 1 610 ? -2.963 49.188 11.523 1 91.06 610 MET B N 1
ATOM 10940 C CA . MET B 1 610 ? -4.102 48.75 12.312 1 91.06 610 MET B CA 1
ATOM 10941 C C . MET B 1 610 ? -5.156 48.094 11.43 1 91.06 610 MET B C 1
ATOM 10943 O O . MET B 1 610 ? -5.75 47.062 11.805 1 91.06 610 MET B O 1
ATOM 10947 N N . LEU B 1 611 ? -5.348 48.625 10.297 1 88.06 611 LEU B N 1
ATOM 10948 C CA . LEU B 1 611 ? -6.281 48.031 9.344 1 88.06 611 LEU B CA 1
ATOM 10949 C C . LEU B 1 611 ? -5.777 46.688 8.859 1 88.06 611 LEU B C 1
ATOM 10951 O O . LEU B 1 611 ? -6.551 45.75 8.758 1 88.06 611 LEU B O 1
ATOM 10955 N N . TYR B 1 612 ? -4.52 46.656 8.539 1 91.31 612 TYR B N 1
ATOM 10956 C CA . TYR B 1 612 ? -3.91 45.406 8.102 1 91.31 612 TYR B CA 1
ATOM 10957 C C . TYR B 1 612 ? -4.066 44.312 9.164 1 91.31 612 TYR B C 1
ATOM 10959 O O . TYR B 1 612 ? -4.402 43.188 8.852 1 91.31 612 TYR B O 1
ATOM 10967 N N . ARG B 1 613 ? -3.861 44.719 10.359 1 93.19 613 ARG B N 1
ATOM 10968 C CA . ARG B 1 613 ? -3.975 43.781 11.484 1 93.19 613 ARG B CA 1
ATOM 10969 C C . ARG B 1 613 ? -5.41 43.281 11.641 1 93.19 613 ARG B C 1
ATOM 10971 O O . ARG B 1 613 ? -5.641 42.125 11.953 1 93.19 613 ARG B O 1
ATOM 10978 N N . LEU B 1 614 ? -6.312 44.156 11.523 1 91.31 614 LEU B N 1
ATOM 10979 C CA . LEU B 1 614 ? -7.719 43.75 11.617 1 91.31 614 LEU B CA 1
ATOM 10980 C C . LEU B 1 614 ? -8.078 42.781 10.516 1 91.31 614 LEU B C 1
ATOM 10982 O O . LEU B 1 614 ? -8.797 41.812 10.766 1 91.31 614 LEU B O 1
ATOM 10986 N N . LEU B 1 615 ? -7.574 43.031 9.336 1 89.69 615 LEU B N 1
ATOM 10987 C CA . LEU B 1 615 ? -7.812 42.125 8.227 1 89.69 615 LEU B CA 1
ATOM 10988 C C . LEU B 1 615 ? -7.172 40.781 8.5 1 89.69 615 LEU B C 1
ATOM 10990 O O . LEU B 1 615 ? -7.758 39.719 8.188 1 89.69 615 LEU B O 1
ATOM 10994 N N . GLU B 1 616 ? -6.012 40.781 9.062 1 92.62 616 GLU B N 1
ATOM 10995 C CA . GLU B 1 616 ? -5.355 39.531 9.445 1 92.62 616 GLU B CA 1
ATOM 10996 C C . GLU B 1 616 ? -6.199 38.75 10.445 1 92.62 616 GLU B C 1
ATOM 10998 O O . GLU B 1 616 ? -6.316 37.531 10.352 1 92.62 616 GLU B O 1
ATOM 11003 N N . LEU B 1 617 ? -6.703 39.438 11.391 1 92.5 617 LEU B N 1
ATOM 11004 C CA . LEU B 1 617 ? -7.547 38.844 12.414 1 92.5 617 LEU B CA 1
ATOM 11005 C C . LEU B 1 617 ? -8.766 38.156 11.789 1 92.5 617 LEU B C 1
ATOM 11007 O O . LEU B 1 617 ? -9.047 37 12.078 1 92.5 617 LEU B O 1
ATOM 11011 N N . VAL B 1 618 ? -9.398 38.812 10.891 1 88.81 618 VAL B N 1
ATOM 11012 C CA . VAL B 1 618 ? -10.633 38.312 10.281 1 88.81 618 VAL B CA 1
ATOM 11013 C C . VAL B 1 618 ? -10.328 37.125 9.383 1 88.81 618 VAL B C 1
ATOM 11015 O O . VAL B 1 618 ? -11.047 36.125 9.406 1 88.81 618 VAL B O 1
ATOM 11018 N N . VAL B 1 619 ? -9.258 37.219 8.656 1 90.56 619 VAL B N 1
ATOM 11019 C CA . VAL B 1 619 ? -8.906 36.156 7.695 1 90.56 619 VAL B CA 1
ATOM 11020 C C . VAL B 1 619 ? -8.406 34.938 8.43 1 90.56 619 VAL B C 1
ATOM 11022 O O . VAL B 1 619 ? -8.508 33.812 7.914 1 90.56 619 VAL B O 1
ATOM 11025 N N . THR B 1 620 ? -7.887 35.062 9.578 1 93.81 620 THR B N 1
ATOM 11026 C CA . THR B 1 620 ? -7.379 33.938 10.375 1 93.81 620 THR B CA 1
ATOM 11027 C C . THR B 1 620 ? -8.531 33.094 10.906 1 93.81 620 THR B C 1
ATOM 11029 O O . THR B 1 620 ? -8.359 31.891 11.125 1 93.81 620 THR B O 1
ATOM 11032 N N . ILE B 1 621 ? -9.672 33.625 11.141 1 90.94 621 ILE B N 1
ATOM 11033 C CA . ILE B 1 621 ? -10.836 32.875 11.617 1 90.94 621 ILE B CA 1
ATOM 11034 C C . ILE B 1 621 ? -11.375 31.984 10.508 1 90.94 621 ILE B C 1
ATOM 11036 O O . ILE B 1 621 ? -11.742 32.469 9.43 1 90.94 621 ILE B O 1
ATOM 11040 N N . PRO B 1 622 ? -11.359 30.672 10.812 1 89.5 622 PRO B N 1
ATOM 11041 C CA . PRO B 1 622 ? -11.773 29.75 9.758 1 89.5 622 PRO B CA 1
ATOM 11042 C C . PRO B 1 622 ? -13.297 29.688 9.602 1 89.5 622 PRO B C 1
ATOM 11044 O O . PRO B 1 622 ? -13.906 28.641 9.852 1 89.5 622 PRO B O 1
ATOM 11047 N N . SER B 1 623 ? -13.93 30.688 9.406 1 78.25 623 SER B N 1
ATOM 11048 C CA . SER B 1 623 ? -15.383 30.734 9.234 1 78.25 623 SER B CA 1
ATOM 11049 C C . SER B 1 623 ? -15.758 30.766 7.758 1 78.25 623 SER B C 1
ATOM 11051 O O . SER B 1 623 ? -14.891 30.688 6.887 1 78.25 623 SER B O 1
ATOM 11053 N N . PHE B 1 624 ? -17 30.922 7.398 1 61.34 624 PHE B N 1
ATOM 11054 C CA . PHE B 1 624 ? -17.625 30.703 6.098 1 61.34 624 PHE B CA 1
ATOM 11055 C C . PHE B 1 624 ? -17.141 31.734 5.09 1 61.34 624 PHE B C 1
ATOM 11057 O O . PHE B 1 624 ? -17.281 31.547 3.879 1 61.34 624 PHE B O 1
ATOM 11064 N N . THR B 1 625 ? -16.359 32.594 5.484 1 58.38 625 THR B N 1
ATOM 11065 C CA . THR B 1 625 ? -16.156 33.656 4.516 1 58.38 625 THR B CA 1
ATOM 11066 C C . THR B 1 625 ? -14.859 33.469 3.748 1 58.38 625 THR B C 1
ATOM 11068 O O . THR B 1 625 ? -14.703 33.969 2.633 1 58.38 625 THR B O 1
ATOM 11071 N N . TRP B 1 626 ? -14.031 32.562 4.121 1 66.25 626 TRP B N 1
ATOM 11072 C CA . TRP B 1 626 ? -12.781 32.438 3.383 1 66.25 626 TRP B CA 1
ATOM 11073 C C . TRP B 1 626 ? -12.305 30.984 3.34 1 66.25 626 TRP B C 1
ATOM 11075 O O . TRP B 1 626 ? -11.336 30.625 4.008 1 66.25 626 TRP B O 1
ATOM 11085 N N . PRO B 1 627 ? -12.992 30.328 2.422 1 74.25 627 PRO B N 1
ATOM 11086 C CA . PRO B 1 627 ? -12.641 28.906 2.344 1 74.25 627 PRO B CA 1
ATOM 11087 C C . PRO B 1 627 ? -11.406 28.641 1.486 1 74.25 627 PRO B C 1
ATOM 11089 O O . PRO B 1 627 ? -11.203 29.312 0.472 1 74.25 627 PRO B O 1
ATOM 11092 N N . LEU B 1 628 ? -10.508 27.938 2.08 1 80 628 LEU B N 1
ATOM 11093 C CA . LEU B 1 628 ? -9.398 27.406 1.288 1 80 628 LEU B CA 1
ATOM 11094 C C . LEU B 1 628 ? -9.844 26.219 0.445 1 80 628 LEU B C 1
ATOM 11096 O O . LEU B 1 628 ? -10.734 25.469 0.848 1 80 628 LEU B O 1
ATOM 11100 N N . ARG B 1 629 ? -9.289 26.188 -0.739 1 80.31 629 ARG B N 1
ATOM 11101 C CA . ARG B 1 629 ? -9.734 25.141 -1.648 1 80.31 629 ARG B CA 1
ATOM 11102 C C . ARG B 1 629 ? -8.617 24.141 -1.915 1 80.31 629 ARG B C 1
ATOM 11104 O O . ARG B 1 629 ? -7.434 24.453 -1.751 1 80.31 629 ARG B O 1
ATOM 11111 N N . GLY B 1 630 ? -9.055 22.906 -2.174 1 80.94 630 GLY B N 1
ATOM 11112 C CA . GLY B 1 630 ? -8.125 21.875 -2.588 1 80.94 630 GLY B CA 1
ATOM 11113 C C . GLY B 1 630 ? -7.117 21.516 -1.516 1 80.94 630 GLY B C 1
ATOM 11114 O O . GLY B 1 630 ? -7.484 21.281 -0.36 1 80.94 630 GLY B O 1
ATOM 11115 N N . LYS B 1 631 ? -5.852 21.547 -1.916 1 86.25 631 LYS B N 1
ATOM 11116 C CA . LYS B 1 631 ? -4.781 21.094 -1.03 1 86.25 631 LYS B CA 1
ATOM 11117 C C . LYS B 1 631 ? -4.371 22.203 -0.062 1 86.25 631 LYS B C 1
ATOM 11119 O O . LYS B 1 631 ? -3.645 21.953 0.903 1 86.25 631 LYS B O 1
ATOM 11124 N N . ALA B 1 632 ? -4.906 23.344 -0.308 1 88.88 632 ALA B N 1
ATOM 11125 C CA . ALA B 1 632 ? -4.641 24.422 0.645 1 88.88 632 ALA B CA 1
ATOM 11126 C C . ALA B 1 632 ? -5.352 24.156 1.972 1 88.88 632 ALA B C 1
ATOM 11128 O O . ALA B 1 632 ? -4.902 24.625 3.021 1 88.88 632 ALA B O 1
ATOM 11129 N N . CYS B 1 633 ? -6.426 23.422 1.844 1 91.5 633 CYS B N 1
ATOM 11130 C CA . CYS B 1 633 ? -7.164 23.016 3.033 1 91.5 633 CYS B CA 1
ATOM 11131 C C . CYS B 1 633 ? -6.492 21.812 3.701 1 91.5 633 CYS B C 1
ATOM 11133 O O . CYS B 1 633 ? -6.344 20.766 3.09 1 91.5 633 CYS B O 1
ATOM 11135 N N . VAL B 1 634 ? -6.168 21.969 4.898 1 94.06 634 VAL B N 1
ATOM 11136 C CA . VAL B 1 634 ? -5.406 20.938 5.602 1 94.06 634 VAL B CA 1
ATOM 11137 C C . VAL B 1 634 ? -6.27 19.688 5.785 1 94.06 634 VAL B C 1
ATOM 11139 O O . VAL B 1 634 ? -5.762 18.562 5.746 1 94.06 634 VAL B O 1
ATOM 11142 N N . LEU B 1 635 ? -7.512 19.875 5.957 1 90.56 635 LEU B N 1
ATOM 11143 C CA . LEU B 1 635 ? -8.406 18.734 6.148 1 90.56 635 LEU B CA 1
ATOM 11144 C C . LEU B 1 635 ? -8.383 17.812 4.934 1 90.56 635 LEU B C 1
ATOM 11146 O O . LEU B 1 635 ? -8.422 16.594 5.082 1 90.56 635 LEU B O 1
ATOM 11150 N N . ASN B 1 636 ? -8.367 18.391 3.844 1 89.81 636 ASN B N 1
ATOM 11151 C CA . ASN B 1 636 ? -8.297 17.594 2.625 1 89.81 636 ASN B CA 1
ATOM 11152 C C . ASN B 1 636 ? -6.996 16.797 2.555 1 89.81 636 ASN B C 1
ATOM 11154 O O . ASN B 1 636 ? -6.988 15.648 2.115 1 89.81 636 ASN B O 1
ATOM 11158 N N . ARG B 1 637 ? -5.941 17.406 2.971 1 91.19 637 ARG B N 1
ATOM 11159 C CA . ARG B 1 637 ? -4.66 16.719 2.982 1 91.19 637 ARG B CA 1
ATOM 11160 C C . ARG B 1 637 ? -4.676 15.547 3.969 1 91.19 637 ARG B C 1
ATOM 11162 O O . ARG B 1 637 ? -4.121 14.484 3.691 1 91.19 637 ARG B O 1
ATOM 11169 N N . ILE B 1 638 ? -5.285 15.805 5.051 1 89.31 638 ILE B N 1
ATOM 11170 C CA . ILE B 1 638 ? -5.387 14.773 6.074 1 89.31 638 ILE B CA 1
ATOM 11171 C C . ILE B 1 638 ? -6.219 13.609 5.551 1 89.31 638 ILE B C 1
ATOM 11173 O O . ILE B 1 638 ? -5.848 12.445 5.715 1 89.31 638 ILE B O 1
ATOM 11177 N N . LYS B 1 639 ? -7.289 13.922 4.895 1 83.06 639 LYS B N 1
ATOM 11178 C CA . LYS B 1 639 ? -8.148 12.891 4.328 1 83.06 639 LYS B CA 1
ATOM 11179 C C . LYS B 1 639 ? -7.402 12.078 3.271 1 83.06 639 LYS B C 1
ATOM 11181 O O . LYS B 1 639 ? -7.527 10.852 3.219 1 83.06 639 LYS B O 1
ATOM 11186 N N . ASP B 1 640 ? -6.637 12.727 2.502 1 82.25 640 ASP B N 1
ATOM 11187 C CA . ASP B 1 640 ? -5.852 12.055 1.469 1 82.25 640 ASP B CA 1
ATOM 11188 C C . ASP B 1 640 ? -4.828 11.102 2.088 1 82.25 640 ASP B C 1
ATOM 11190 O O . ASP B 1 640 ? -4.602 10.008 1.571 1 82.25 640 ASP B O 1
ATOM 11194 N N . TYR B 1 641 ? -4.262 11.539 3.086 1 83.19 641 TYR B N 1
ATOM 11195 C CA . TYR B 1 641 ? -3.283 10.711 3.783 1 83.19 641 TYR B CA 1
ATOM 11196 C C . TYR B 1 641 ? -3.939 9.469 4.367 1 83.19 641 TYR B C 1
ATOM 11198 O O . TYR B 1 641 ? -3.375 8.375 4.305 1 83.19 641 TYR B O 1
ATOM 11206 N N . CYS B 1 642 ? -5.059 9.672 4.934 1 77.38 642 CYS B N 1
ATOM 11207 C CA . CYS B 1 642 ? -5.742 8.586 5.617 1 77.38 642 CYS B CA 1
ATOM 11208 C C . CYS B 1 642 ? -6.258 7.551 4.621 1 77.38 642 CYS B C 1
ATOM 11210 O O . CYS B 1 642 ? -6.449 6.387 4.973 1 77.38 642 CYS B O 1
ATOM 11212 N N . LYS B 1 643 ? -6.457 7.949 3.453 1 69.62 643 LYS B N 1
ATOM 11213 C CA . LYS B 1 643 ? -6.879 7.016 2.416 1 69.62 643 LYS B CA 1
ATOM 11214 C C . LYS B 1 643 ? -5.762 6.035 2.068 1 69.62 643 LYS B C 1
ATOM 11216 O O . LYS B 1 643 ? -6.023 4.945 1.551 1 69.62 643 LYS B O 1
ATOM 11221 N N . LEU B 1 644 ? -4.625 6.504 2.25 1 60.97 644 LEU B N 1
ATOM 11222 C CA . LEU B 1 644 ? -3.486 5.68 1.866 1 60.97 644 LEU B CA 1
ATOM 11223 C C . LEU B 1 644 ? -3.252 4.566 2.885 1 60.97 644 LEU B C 1
ATOM 11225 O O . LEU B 1 644 ? -2.572 3.582 2.59 1 60.97 644 LEU B O 1
ATOM 11229 N N . GLU B 1 645 ? -4.324 3.701 3.322 1 54.28 645 GLU B N 1
ATOM 11230 C CA . GLU B 1 645 ? -4.59 2.572 4.211 1 54.28 645 GLU B CA 1
ATOM 11231 C C . GLU B 1 645 ? -3.332 2.158 4.969 1 54.28 645 GLU B C 1
ATOM 11233 O O . GLU B 1 645 ? -3.416 1.537 6.027 1 54.28 645 GLU B O 1
ATOM 11238 N N . LYS B 1 646 ? -2.133 1.974 4.266 1 50.84 646 LYS B N 1
ATOM 11239 C CA . LYS B 1 646 ? -1.185 0.924 4.629 1 50.84 646 LYS B CA 1
ATOM 11240 C C . LYS B 1 646 ? -0.484 1.247 5.945 1 50.84 646 LYS B C 1
ATOM 11242 O O . LYS B 1 646 ? 0.405 0.511 6.379 1 50.84 646 LYS B O 1
ATOM 11247 N N . PHE B 1 647 ? -0.869 2.326 6.645 1 49.78 647 PHE B N 1
ATOM 11248 C CA . PHE B 1 647 ? 0.24 2.549 7.566 1 49.78 647 PHE B CA 1
ATOM 11249 C C . PHE B 1 647 ? -0.108 2.055 8.961 1 49.78 647 PHE B C 1
ATOM 11251 O O . PHE B 1 647 ? -1.237 2.232 9.43 1 49.78 647 PHE B O 1
ATOM 11258 N N . GLU B 1 648 ? 0.473 0.919 9.258 1 50.47 648 GLU B N 1
ATOM 11259 C CA . GLU B 1 648 ? 0.421 0.555 10.664 1 50.47 648 GLU B CA 1
ATOM 11260 C C . GLU B 1 648 ? 0.234 1.787 11.547 1 50.47 648 GLU B C 1
ATOM 11262 O O . GLU B 1 648 ? -0.237 2.826 11.078 1 50.47 648 GLU B O 1
ATOM 11267 N N . GLU B 1 649 ? 1.212 1.966 12.5 1 50.66 649 GLU B N 1
ATOM 11268 C CA . GLU B 1 649 ? 1.14 3.027 13.5 1 50.66 649 GLU B CA 1
ATOM 11269 C C . GLU B 1 649 ? 1.474 4.383 12.891 1 50.66 649 GLU B C 1
ATOM 11271 O O . GLU B 1 649 ? 2.518 4.547 12.258 1 50.66 649 GLU B O 1
ATOM 11276 N N . PRO B 1 650 ? 0.312 5.055 12.531 1 51.53 650 PRO B N 1
ATOM 11277 C CA . PRO B 1 650 ? 0.602 6.426 12.094 1 51.53 650 PRO B CA 1
ATOM 11278 C C . PRO B 1 650 ? 1.747 7.062 12.875 1 51.53 650 PRO B C 1
ATOM 11280 O O . PRO B 1 650 ? 1.592 7.379 14.055 1 51.53 650 PRO B O 1
ATOM 11283 N N . ARG B 1 651 ? 2.969 6.84 12.5 1 61.66 651 ARG B N 1
ATOM 11284 C CA . ARG B 1 651 ? 3.982 7.609 13.211 1 61.66 651 ARG B CA 1
ATOM 11285 C C . ARG B 1 651 ? 3.904 9.086 12.852 1 61.66 651 ARG B C 1
ATOM 11287 O O . ARG B 1 651 ? 3.889 9.445 11.672 1 61.66 651 ARG B O 1
ATOM 11294 N N . SER B 1 652 ? 3.543 9.836 13.836 1 73.81 652 SER B N 1
ATOM 11295 C CA . SER B 1 652 ? 3.322 11.281 13.742 1 73.81 652 SER B CA 1
ATOM 11296 C C . SER B 1 652 ? 4.34 11.938 12.82 1 73.81 652 SER B C 1
ATOM 11298 O O . SER B 1 652 ? 4 12.852 12.062 1 73.81 652 SER B O 1
ATOM 11300 N N . ALA B 1 653 ? 5.496 11.305 12.766 1 85.88 653 ALA B N 1
ATOM 11301 C CA . ALA B 1 653 ? 6.527 11.953 11.961 1 85.88 653 ALA B CA 1
ATOM 11302 C C . ALA B 1 653 ? 6.27 11.734 10.469 1 85.88 653 ALA B C 1
ATOM 11304 O O . ALA B 1 653 ? 6.344 12.68 9.68 1 85.88 653 ALA B O 1
ATOM 11305 N N . PHE B 1 654 ? 5.867 10.578 10.156 1 83.38 654 PHE B N 1
ATOM 11306 C CA . PHE B 1 654 ? 5.559 10.266 8.766 1 83.38 654 PHE B CA 1
ATOM 11307 C C . PHE B 1 654 ? 4.336 11.047 8.297 1 83.38 654 PHE B C 1
ATOM 11309 O O . PHE B 1 654 ? 4.309 11.547 7.172 1 83.38 654 PHE B O 1
ATOM 11316 N N . ALA B 1 655 ? 3.4 11.125 9.148 1 87 655 ALA B N 1
ATOM 11317 C CA . ALA B 1 655 ? 2.178 11.859 8.82 1 87 655 ALA B CA 1
ATOM 11318 C C . ALA B 1 655 ? 2.475 13.328 8.555 1 87 655 ALA B C 1
ATOM 11320 O O . ALA B 1 655 ? 1.955 13.914 7.598 1 87 655 ALA B O 1
ATOM 11321 N N . LEU B 1 656 ? 3.291 13.852 9.414 1 92.62 656 LEU B N 1
ATOM 11322 C CA . LEU B 1 656 ? 3.645 15.258 9.258 1 92.62 656 LEU B CA 1
ATOM 11323 C C . LEU B 1 656 ? 4.32 15.508 7.914 1 92.62 656 LEU B C 1
ATOM 11325 O O . LEU B 1 656 ? 3.982 16.469 7.215 1 92.62 656 LEU B O 1
ATOM 11329 N N . LEU B 1 657 ? 5.223 14.648 7.566 1 91.56 657 LEU B N 1
ATOM 11330 C CA . LEU B 1 657 ? 5.98 14.812 6.328 1 91.56 657 LEU B CA 1
ATOM 11331 C C . LEU B 1 657 ? 5.082 14.617 5.109 1 91.56 657 LEU B C 1
ATOM 11333 O O . LEU B 1 657 ? 5.238 15.312 4.102 1 91.56 657 LEU B O 1
ATOM 11337 N N . ALA B 1 658 ? 4.164 13.727 5.242 1 87.62 658 ALA B N 1
ATOM 11338 C CA . ALA B 1 658 ? 3.256 13.438 4.137 1 87.62 658 ALA B CA 1
ATOM 11339 C C . ALA B 1 658 ? 2.227 14.555 3.969 1 87.62 658 ALA B C 1
ATOM 11341 O O . ALA B 1 658 ? 1.879 14.922 2.844 1 87.62 658 ALA B O 1
ATOM 11342 N N . ILE B 1 659 ? 1.716 15.07 5 1 91.31 659 ILE B N 1
ATOM 11343 C CA . ILE B 1 659 ? 0.644 16.062 4.969 1 91.31 659 ILE B CA 1
ATOM 11344 C C . ILE B 1 659 ? 1.221 17.438 4.656 1 91.31 659 ILE B C 1
ATOM 11346 O O . ILE B 1 659 ? 0.631 18.203 3.893 1 91.31 659 ILE B O 1
ATOM 11350 N N . GLU B 1 660 ? 2.342 17.688 5.254 1 95.31 660 GLU B N 1
ATOM 11351 C CA . GLU B 1 660 ? 3.031 18.953 4.977 1 95.31 660 GLU B CA 1
ATOM 11352 C C . GLU B 1 660 ? 4.133 18.75 3.941 1 95.31 660 GLU B C 1
ATOM 11354 O O . GLU B 1 660 ? 5.281 19.141 4.168 1 95.31 660 GLU B O 1
ATOM 11359 N N . LYS B 1 661 ? 3.76 18.156 2.893 1 91.19 661 LYS B N 1
ATOM 11360 C CA . LYS B 1 661 ? 4.699 17.781 1.84 1 91.19 661 LYS B CA 1
ATOM 11361 C C . LYS B 1 661 ? 5.355 19.016 1.226 1 91.19 661 LYS B C 1
ATOM 11363 O O . LYS B 1 661 ? 6.559 19.016 0.946 1 91.19 661 LYS B O 1
ATOM 11368 N N . ASP B 1 662 ? 4.602 20.047 1.025 1 90.5 662 ASP B N 1
ATOM 11369 C CA . ASP B 1 662 ? 5.133 21.266 0.406 1 90.5 662 ASP B CA 1
ATOM 11370 C C . ASP B 1 662 ? 6.215 21.891 1.274 1 90.5 662 ASP B C 1
ATOM 11372 O O . ASP B 1 662 ? 7.258 22.312 0.767 1 90.5 662 ASP B O 1
ATOM 11376 N N . MET B 1 663 ? 5.906 21.953 2.523 1 93.19 663 MET B N 1
ATOM 11377 C CA . MET B 1 663 ? 6.891 22.5 3.451 1 93.19 663 MET B CA 1
ATOM 11378 C C . MET B 1 663 ? 8.133 21.609 3.51 1 93.19 663 MET B C 1
ATOM 11380 O O . MET B 1 663 ? 9.25 22.125 3.633 1 93.19 663 MET B O 1
ATOM 11384 N N . PHE B 1 664 ? 7.949 20.359 3.418 1 94.06 664 PHE B N 1
ATOM 11385 C CA . PHE B 1 664 ? 9.023 19.375 3.412 1 94.06 664 PHE B CA 1
ATOM 11386 C C . PHE B 1 664 ? 9.922 19.562 2.195 1 94.06 664 PHE B C 1
ATOM 11388 O O . PHE B 1 664 ? 11.148 19.625 2.326 1 94.06 664 PHE B O 1
ATOM 11395 N N . LEU B 1 665 ? 9.32 19.75 1.104 1 91.12 665 LEU B N 1
ATOM 11396 C CA . LEU B 1 665 ? 10.062 19.938 -0.139 1 91.12 665 LEU B CA 1
ATOM 11397 C C . LEU B 1 665 ? 10.82 21.25 -0.131 1 91.12 665 LEU B C 1
ATOM 11399 O O . LEU B 1 665 ? 11.961 21.328 -0.602 1 91.12 665 LEU B O 1
ATOM 11403 N N . GLU B 1 666 ? 10.203 22.203 0.428 1 91.25 666 GLU B N 1
ATOM 11404 C CA . GLU B 1 666 ? 10.875 23.5 0.562 1 91.25 666 GLU B CA 1
ATOM 11405 C C . GLU B 1 666 ? 12.07 23.406 1.503 1 91.25 666 GLU B C 1
ATOM 11407 O O . GLU B 1 666 ? 13.117 24 1.24 1 91.25 666 GLU B O 1
ATOM 11412 N N . ALA B 1 667 ? 11.875 22.734 2.561 1 93.19 667 ALA B N 1
ATOM 11413 C CA . ALA B 1 667 ? 12.953 22.562 3.525 1 93.19 667 ALA B CA 1
ATOM 11414 C C . ALA B 1 667 ? 14.133 21.812 2.896 1 93.19 667 ALA B C 1
ATOM 11416 O O . ALA B 1 667 ? 15.289 22.125 3.174 1 93.19 667 ALA B O 1
ATOM 11417 N N . GLU B 1 668 ? 13.812 20.906 2.088 1 90.25 668 GLU B N 1
ATOM 11418 C CA . GLU B 1 668 ? 14.828 20.078 1.438 1 90.25 668 GLU B CA 1
ATOM 11419 C C . GLU B 1 668 ? 15.711 20.922 0.519 1 90.25 668 GLU B C 1
ATOM 11421 O O . GLU B 1 668 ? 16.875 20.594 0.303 1 90.25 668 GLU B O 1
ATOM 11426 N N . GLN B 1 669 ? 15.227 21.984 0.036 1 88.94 669 GLN B N 1
ATOM 11427 C CA . GLN B 1 669 ? 15.961 22.828 -0.891 1 88.94 669 GLN B CA 1
ATOM 11428 C C . GLN B 1 669 ? 16.828 23.828 -0.14 1 88.94 669 GLN B C 1
ATOM 11430 O O . GLN B 1 669 ? 17.703 24.469 -0.732 1 88.94 669 GLN B O 1
ATOM 11435 N N . SER B 1 670 ? 16.625 23.844 1.115 1 90.56 670 SER B N 1
ATOM 11436 C CA . SER B 1 670 ? 17.406 24.766 1.93 1 90.56 670 SER B CA 1
ATOM 11437 C C . SER B 1 670 ? 18.875 24.375 1.969 1 90.56 670 SER B C 1
ATOM 11439 O O . SER B 1 670 ? 19.203 23.172 1.964 1 90.56 670 SER B O 1
ATOM 11441 N N . SER B 1 671 ? 19.781 25.312 2.09 1 88.06 671 SER B N 1
ATOM 11442 C CA . SER B 1 671 ? 21.219 25.047 2.146 1 88.06 671 SER B CA 1
ATOM 11443 C C . SER B 1 671 ? 21.609 24.422 3.479 1 88.06 671 SER B C 1
ATOM 11445 O O . SER B 1 671 ? 22.672 23.797 3.584 1 88.06 671 SER B O 1
ATOM 11447 N N . HIS B 1 672 ? 20.75 24.594 4.457 1 91.25 672 HIS B N 1
ATOM 11448 C CA . HIS B 1 672 ? 21.078 24.094 5.785 1 91.25 672 HIS B CA 1
ATOM 11449 C C . HIS B 1 672 ? 20.312 22.797 6.086 1 91.25 672 HIS B C 1
ATOM 11451 O O . HIS B 1 672 ? 20.234 22.375 7.238 1 91.25 672 HIS B O 1
ATOM 11457 N N . TRP B 1 673 ? 19.812 22.219 5.066 1 94.06 673 TRP B N 1
ATOM 11458 C CA . TRP B 1 673 ? 18.938 21.047 5.207 1 94.06 673 TRP B CA 1
ATOM 11459 C C . TRP B 1 673 ? 19.641 19.922 5.953 1 94.06 673 TRP B C 1
ATOM 11461 O O . TRP B 1 673 ? 19.156 19.453 6.984 1 94.06 673 TRP B O 1
ATOM 11471 N N . TYR B 1 674 ? 20.812 19.578 5.582 1 95.38 674 TYR B N 1
ATOM 11472 C CA . TYR B 1 674 ? 21.547 18.453 6.16 1 95.38 674 TYR B CA 1
ATOM 11473 C C . TYR B 1 674 ? 22.031 18.781 7.562 1 95.38 674 TYR B C 1
ATOM 11475 O O . TYR B 1 674 ? 21.891 17.984 8.484 1 95.38 674 TYR B O 1
ATOM 11483 N N . ASP B 1 675 ? 22.484 19.969 7.68 1 94.62 675 ASP B N 1
ATOM 11484 C CA . ASP B 1 675 ? 23.062 20.375 8.961 1 94.62 675 ASP B CA 1
ATOM 11485 C C . ASP B 1 675 ? 22.016 20.406 10.055 1 94.62 675 ASP B C 1
ATOM 11487 O O . ASP B 1 675 ? 22.25 19.953 11.172 1 94.62 675 ASP B O 1
ATOM 11491 N N . GLU B 1 676 ? 20.906 20.906 9.719 1 94.88 676 GLU B N 1
ATOM 11492 C CA . GLU B 1 676 ? 19.828 20.984 10.695 1 94.88 676 GLU B CA 1
ATOM 11493 C C . GLU B 1 676 ? 19.391 19.594 11.148 1 94.88 676 GLU B C 1
ATOM 11495 O O . GLU B 1 676 ? 19.188 19.359 12.336 1 94.88 676 GLU B O 1
ATOM 11500 N N . ILE B 1 677 ? 19.297 18.703 10.227 1 95.94 677 ILE B N 1
ATOM 11501 C CA . ILE B 1 677 ? 18.844 17.344 10.523 1 95.94 677 ILE B CA 1
ATOM 11502 C C . ILE B 1 677 ? 19.906 16.625 11.344 1 95.94 677 ILE B C 1
ATOM 11504 O O . ILE B 1 677 ? 19.594 15.992 12.359 1 95.94 677 ILE B O 1
ATOM 11508 N N . ILE B 1 678 ? 21.141 16.703 10.922 1 96 678 ILE B N 1
ATOM 11509 C CA . ILE B 1 678 ? 22.234 15.992 11.57 1 96 678 ILE B CA 1
ATOM 11510 C C . ILE B 1 678 ? 22.438 16.531 12.984 1 96 678 ILE B C 1
ATOM 11512 O O . ILE B 1 678 ? 22.703 15.766 13.922 1 96 678 ILE B O 1
ATOM 11516 N N . ASP B 1 679 ? 22.328 17.812 13.156 1 94.25 679 ASP B N 1
ATOM 11517 C CA . ASP B 1 679 ? 22.484 18.422 14.477 1 94.25 679 ASP B CA 1
ATOM 11518 C C . ASP B 1 679 ? 21.438 17.922 15.453 1 94.25 679 ASP B C 1
ATOM 11520 O O . ASP B 1 679 ? 21.734 17.641 16.625 1 94.25 679 ASP B O 1
ATOM 11524 N N . TYR B 1 680 ? 20.234 17.875 15 1 94.69 680 TYR B N 1
ATOM 11525 C CA . TYR B 1 680 ? 19.203 17.328 15.867 1 94.69 680 TYR B CA 1
ATOM 11526 C C . TYR B 1 680 ? 19.422 15.844 16.109 1 94.69 680 TYR B C 1
ATOM 11528 O O . TYR B 1 680 ? 19.281 15.367 17.234 1 94.69 680 TYR B O 1
ATOM 11536 N N . PHE B 1 681 ? 19.75 15.117 15.023 1 94.69 681 PHE B N 1
ATOM 11537 C CA . PHE B 1 681 ? 20.016 13.688 15.117 1 94.69 681 PHE B CA 1
ATOM 11538 C C . PHE B 1 681 ? 21.094 13.398 16.156 1 94.69 681 PHE B C 1
ATOM 11540 O O . PHE B 1 681 ? 21.031 12.406 16.875 1 94.69 681 PHE B O 1
ATOM 11547 N N . ALA B 1 682 ? 22.016 14.25 16.266 1 93.12 682 ALA B N 1
ATOM 11548 C CA . ALA B 1 682 ? 23.156 14.094 17.172 1 93.12 682 ALA B CA 1
ATOM 11549 C C . ALA B 1 682 ? 22.719 14.172 18.625 1 93.12 682 ALA B C 1
ATOM 11551 O O . ALA B 1 682 ? 23.406 13.68 19.516 1 93.12 682 ALA B O 1
ATOM 11552 N N . THR B 1 683 ? 21.625 14.789 18.875 1 91.56 683 THR B N 1
ATOM 11553 C CA . THR B 1 683 ? 21.141 14.961 20.234 1 91.56 683 THR B CA 1
ATOM 11554 C C . THR B 1 683 ? 20.391 13.711 20.703 1 91.56 683 THR B C 1
ATOM 11556 O O . THR B 1 683 ? 20.141 13.547 21.891 1 91.56 683 THR B O 1
ATOM 11559 N N . LEU B 1 684 ? 20.062 12.891 19.781 1 90.12 684 LEU B N 1
ATOM 11560 C CA . LEU B 1 684 ? 19.25 11.719 20.125 1 90.12 684 LEU B CA 1
ATOM 11561 C C . LEU B 1 684 ? 20.125 10.625 20.734 1 90.12 684 LEU B C 1
ATOM 11563 O O . LEU B 1 684 ? 21.328 10.539 20.422 1 90.12 684 LEU B O 1
ATOM 11567 N N . PRO B 1 685 ? 19.609 9.797 21.453 1 80.5 685 PRO B N 1
ATOM 11568 C CA . PRO B 1 685 ? 20.375 8.789 22.172 1 80.5 685 PRO B CA 1
ATOM 11569 C C . PRO B 1 685 ? 20.969 7.723 21.25 1 80.5 685 PRO B C 1
ATOM 11571 O O . PRO B 1 685 ? 21.984 7.113 21.578 1 80.5 685 PRO B O 1
ATOM 11574 N N . SER B 1 686 ? 20.391 7.434 20.219 1 76.06 686 SER B N 1
ATOM 11575 C CA . SER B 1 686 ? 20.828 6.371 19.328 1 76.06 686 SER B CA 1
ATOM 11576 C C . SER B 1 686 ? 22.156 6.719 18.672 1 76.06 686 SER B C 1
ATOM 11578 O O . SER B 1 686 ? 22.812 5.855 18.078 1 76.06 686 SER B O 1
ATOM 11580 N N . THR B 1 687 ? 22.609 7.93 18.859 1 74.19 687 THR B N 1
ATOM 11581 C CA . THR B 1 687 ? 23.797 8.398 18.141 1 74.19 687 THR B CA 1
ATOM 11582 C C . THR B 1 687 ? 25.047 8.234 18.984 1 74.19 687 THR B C 1
ATOM 11584 O O . THR B 1 687 ? 26.094 8.805 18.672 1 74.19 687 THR B O 1
ATOM 11587 N N . SER B 1 688 ? 25.016 7.539 19.906 1 71.94 688 SER B N 1
ATOM 11588 C CA . SER B 1 688 ? 26.172 7.402 20.797 1 71.94 688 SER B CA 1
ATOM 11589 C C . SER B 1 688 ? 27.328 6.738 20.078 1 71.94 688 SER B C 1
ATOM 11591 O O . SER B 1 688 ? 28.5 6.938 20.453 1 71.94 688 SER B O 1
ATOM 11593 N N . SER B 1 689 ? 27.094 6.121 19 1 75.69 689 SER B N 1
ATOM 11594 C CA . SER B 1 689 ? 28.125 5.324 18.359 1 75.69 689 SER B CA 1
ATOM 11595 C C . SER B 1 689 ? 28.766 6.082 17.203 1 75.69 689 SER B C 1
ATOM 11597 O O . SER B 1 689 ? 29.594 5.531 16.469 1 75.69 689 SER B O 1
ATOM 11599 N N . ILE B 1 690 ? 28.375 7.367 17.031 1 85.5 690 ILE B N 1
ATOM 11600 C CA . ILE B 1 690 ? 28.922 8.125 15.914 1 85.5 690 ILE B CA 1
ATOM 11601 C C . ILE B 1 690 ? 29.172 9.57 16.344 1 85.5 690 ILE B C 1
ATOM 11603 O O . ILE B 1 690 ? 28.375 10.164 17.062 1 85.5 690 ILE B O 1
ATOM 11607 N N . GLU B 1 691 ? 30.312 10.07 16.047 1 85.94 691 GLU B N 1
ATOM 11608 C CA . GLU B 1 691 ? 30.656 11.453 16.359 1 85.94 691 GLU B CA 1
ATOM 11609 C C . GLU B 1 691 ? 30.172 12.398 15.266 1 85.94 691 GLU B C 1
ATOM 11611 O O . GLU B 1 691 ? 30.578 12.273 14.109 1 85.94 691 GLU B O 1
ATOM 11616 N N . LEU B 1 692 ? 29.328 13.383 15.656 1 90.88 692 LEU B N 1
ATOM 11617 C CA . LEU B 1 692 ? 28.703 14.227 14.641 1 90.88 692 LEU B CA 1
ATOM 11618 C C . LEU B 1 692 ? 28.922 15.703 14.961 1 90.88 692 LEU B C 1
ATOM 11620 O O . LEU B 1 692 ? 28.562 16.578 14.164 1 90.88 692 LEU B O 1
ATOM 11624 N N . VAL B 1 693 ? 29.531 16.078 16.094 1 88.81 693 VAL B N 1
ATOM 11625 C CA . VAL B 1 693 ? 29.703 17.453 16.516 1 88.81 693 VAL B CA 1
ATOM 11626 C C . VAL B 1 693 ? 31.156 17.891 16.328 1 88.81 693 VAL B C 1
ATOM 11628 O O . VAL B 1 693 ? 32.062 17.219 16.812 1 88.81 693 VAL B O 1
ATOM 11631 N N . TYR B 1 694 ? 31.297 18.953 15.57 1 87.25 694 TYR B N 1
ATOM 11632 C CA . TYR B 1 694 ? 32.656 19.484 15.352 1 87.25 694 TYR B CA 1
ATOM 11633 C C . TYR B 1 694 ? 33.25 19.984 16.656 1 87.25 694 TYR B C 1
ATOM 11635 O O . TYR B 1 694 ? 32.562 20.547 17.5 1 87.25 694 TYR B O 1
ATOM 11643 N N . LYS B 1 695 ? 34.469 19.781 16.969 1 75.31 695 LYS B N 1
ATOM 11644 C CA . LYS B 1 695 ? 35.156 20.219 18.172 1 75.31 695 LYS B CA 1
ATOM 11645 C C . LYS B 1 695 ? 35.812 21.578 17.984 1 75.31 695 LYS B C 1
ATOM 11647 O O . LYS B 1 695 ? 36.5 21.812 16.984 1 75.31 695 LYS B O 1
ATOM 11652 N N . ASN B 1 696 ? 35.062 22.812 18.141 1 62 696 ASN B N 1
ATOM 11653 C CA . ASN B 1 696 ? 35.656 24.141 18.078 1 62 696 ASN B CA 1
ATOM 11654 C C . ASN B 1 696 ? 36.594 24.391 19.266 1 62 696 ASN B C 1
ATOM 11656 O O . ASN B 1 696 ? 36.375 23.844 20.359 1 62 696 ASN B O 1
ATOM 11660 N N . GLY B 1 697 ? 37.875 24.828 19.156 1 47.38 697 GLY B N 1
ATOM 11661 C CA . GLY B 1 697 ? 38.75 25.344 20.219 1 47.38 697 GLY B CA 1
ATOM 11662 C C . GLY B 1 697 ? 38.031 26.312 21.141 1 47.38 697 GLY B C 1
ATOM 11663 O O . GLY B 1 697 ? 38.25 26.297 22.344 1 47.38 697 GLY B O 1
ATOM 11664 N N . GLU B 1 698 ? 37.844 27.766 20.719 1 38.34 698 GLU B N 1
ATOM 11665 C CA . GLU B 1 698 ? 37.469 28.844 21.641 1 38.34 698 GLU B CA 1
ATOM 11666 C C . GLU B 1 698 ? 36.062 28.594 22.234 1 38.34 698 GLU B C 1
ATOM 11668 O O . GLU B 1 698 ? 35.156 28.188 21.531 1 38.34 698 GLU B O 1
ATOM 11673 N N . THR B 1 699 ? 36.031 28.609 23.594 1 35.09 699 THR B N 1
ATOM 11674 C CA . THR B 1 699 ? 34.875 28.594 24.516 1 35.09 699 THR B CA 1
ATOM 11675 C C . THR B 1 699 ? 33.875 29.672 24.125 1 35.09 699 THR B C 1
ATOM 11677 O O . THR B 1 699 ? 33.906 30.766 24.688 1 35.09 699 THR B O 1
ATOM 11680 N N . SER B 1 700 ? 33.688 30.25 23.078 1 31.05 700 SER B N 1
ATOM 11681 C CA . SER B 1 700 ? 32.594 31.219 23.234 1 31.05 700 SER B CA 1
ATOM 11682 C C . SER B 1 700 ? 31.375 30.578 23.875 1 31.05 700 SER B C 1
ATOM 11684 O O . SER B 1 700 ? 31.078 29.406 23.641 1 31.05 700 SER B O 1
ATOM 11686 N N . GLY B 1 701 ? 30.906 31.156 25.094 1 29.73 701 GLY B N 1
ATOM 11687 C CA . GLY B 1 701 ? 29.812 30.969 26.016 1 29.73 701 GLY B CA 1
ATOM 11688 C C . GLY B 1 701 ? 28.469 30.719 25.344 1 29.73 701 GLY B C 1
ATOM 11689 O O . GLY B 1 701 ? 27.484 31.375 25.641 1 29.73 701 GLY B O 1
ATOM 11690 N N . HIS B 1 702 ? 28.375 30.547 24.109 1 30.3 702 HIS B N 1
ATOM 11691 C CA . HIS B 1 702 ? 26.953 30.469 23.812 1 30.3 702 HIS B CA 1
ATOM 11692 C C . HIS B 1 702 ? 26.234 29.5 24.75 1 30.3 702 HIS B C 1
ATOM 11694 O O . HIS B 1 702 ? 26.828 28.5 25.172 1 30.3 702 HIS B O 1
ATOM 11700 N N . GLY B 1 703 ? 25.047 30.016 25.328 1 28.91 703 GLY B N 1
ATOM 11701 C CA . GLY B 1 703 ? 24.109 29.531 26.328 1 28.91 703 GLY B CA 1
ATOM 11702 C C . GLY B 1 703 ? 23.812 28.047 26.188 1 28.91 703 GLY B C 1
ATOM 11703 O O . GLY B 1 703 ? 23.812 27.5 25.078 1 28.91 703 GLY B O 1
ATOM 11704 N N . LYS B 1 704 ? 24.234 27.328 27.156 1 30.72 704 LYS B N 1
ATOM 11705 C CA . LYS B 1 704 ? 23.688 26.031 27.531 1 30.72 704 LYS B CA 1
ATOM 11706 C C . LYS B 1 704 ? 22.188 25.953 27.25 1 30.72 704 LYS B C 1
ATOM 11708 O O . LYS B 1 704 ? 21.391 26.516 28 1 30.72 704 LYS B O 1
ATOM 11713 N N . THR B 1 705 ? 21.766 26.188 26.031 1 27.39 705 THR B N 1
ATOM 11714 C CA . THR B 1 705 ? 20.344 25.828 26.016 1 27.39 705 THR B CA 1
ATOM 11715 C C . THR B 1 705 ? 20.109 24.5 26.734 1 27.39 705 THR B C 1
ATOM 11717 O O . THR B 1 705 ? 20.844 23.531 26.516 1 27.39 705 THR B O 1
ATOM 11720 N N . ASN B 1 706 ? 19.578 24.562 27.922 1 23.48 706 ASN B N 1
ATOM 11721 C CA . ASN B 1 706 ? 19.078 23.484 28.781 1 23.48 706 ASN B CA 1
ATOM 11722 C C . ASN B 1 706 ? 18.469 22.359 27.969 1 23.48 706 ASN B C 1
ATOM 11724 O O . ASN B 1 706 ? 17.703 22.609 27.031 1 23.48 706 ASN B O 1
ATOM 11728 N N . LYS B 1 707 ? 19.172 21.312 27.969 1 30.33 707 LYS B N 1
ATOM 11729 C CA . LYS B 1 707 ? 18.547 20.047 27.609 1 30.33 707 LYS B CA 1
ATOM 11730 C C . LYS B 1 707 ? 17.109 19.969 28.109 1 30.33 707 LYS B C 1
ATOM 11732 O O . LYS B 1 707 ? 16.859 19.828 29.297 1 30.33 707 LYS B O 1
ATOM 11737 N N . THR B 1 708 ? 16.203 20.891 27.719 1 24.53 708 THR B N 1
ATOM 11738 C CA . THR B 1 708 ? 14.844 20.562 28.125 1 24.53 708 THR B CA 1
ATOM 11739 C C . THR B 1 708 ? 14.625 19.062 28.094 1 24.53 708 THR B C 1
ATOM 11741 O O . THR B 1 708 ? 15 18.391 27.125 1 24.53 708 THR B O 1
ATOM 11744 N N . GLU B 1 709 ? 14.516 18.484 29.297 1 26.52 709 GLU B N 1
ATOM 11745 C CA . GLU B 1 709 ? 14.055 17.125 29.609 1 26.52 709 GLU B CA 1
ATOM 11746 C C . GLU B 1 709 ? 12.977 16.672 28.641 1 26.52 709 GLU B C 1
ATOM 11748 O O . GLU B 1 709 ? 11.883 17.25 28.594 1 26.52 709 GLU B O 1
ATOM 11753 N N . LEU B 1 710 ? 13.359 16.484 27.469 1 27.38 710 LEU B N 1
ATOM 11754 C CA . LEU B 1 710 ? 12.367 15.773 26.656 1 27.38 710 LEU B CA 1
ATOM 11755 C C . LEU B 1 710 ? 11.68 14.688 27.484 1 27.38 710 LEU B C 1
ATOM 11757 O O . LEU B 1 710 ? 12.344 13.82 28.047 1 27.38 710 LEU B O 1
ATOM 11761 N N . ILE B 1 711 ? 10.602 15.039 28.156 1 26.05 711 ILE B N 1
ATOM 11762 C CA . ILE B 1 711 ? 9.672 14.094 28.781 1 26.05 711 ILE B CA 1
ATOM 11763 C C . ILE B 1 711 ? 9.531 12.859 27.891 1 26.05 711 ILE B C 1
ATOM 11765 O O . ILE B 1 711 ? 9.109 12.961 26.734 1 26.05 711 ILE B O 1
ATOM 11769 N N . SER B 1 712 ? 10.438 11.922 28.062 1 26.28 712 SER B N 1
ATOM 11770 C CA . SER B 1 712 ? 10.305 10.57 27.531 1 26.28 712 SER B CA 1
ATOM 11771 C C . SER B 1 712 ? 8.859 10.086 27.609 1 26.28 712 SER B C 1
ATOM 11773 O O . SER B 1 712 ? 8.219 10.172 28.656 1 26.28 712 SER B O 1
ATOM 11775 N N . GLU B 1 713 ? 8.102 10.305 26.672 1 25.91 713 GLU B N 1
ATOM 11776 C CA . GLU B 1 713 ? 6.836 9.586 26.75 1 25.91 713 GLU B CA 1
ATOM 11777 C C . GLU B 1 713 ? 7.043 8.18 27.312 1 25.91 713 GLU B C 1
ATOM 11779 O O . GLU B 1 713 ? 8.039 7.52 27 1 25.91 713 GLU B O 1
ATOM 11784 N N . PRO B 1 714 ? 6.449 7.859 28.484 1 26.39 714 PRO B N 1
ATOM 11785 C CA . PRO B 1 714 ? 6.547 6.535 29.109 1 26.39 714 PRO B CA 1
ATOM 11786 C C . PRO B 1 714 ? 6.461 5.402 28.078 1 26.39 714 PRO B C 1
ATOM 11788 O O . PRO B 1 714 ? 5.715 5.508 27.109 1 26.39 714 PRO B O 1
ATOM 11791 N N . GLU B 1 715 ? 7.559 4.805 27.844 1 25.97 715 GLU B N 1
ATOM 11792 C CA . GLU B 1 715 ? 7.551 3.521 27.141 1 25.97 715 GLU B CA 1
ATOM 11793 C C . GLU B 1 715 ? 6.438 2.617 27.672 1 25.97 715 GLU B C 1
ATOM 11795 O O . GLU B 1 715 ? 6.316 2.41 28.875 1 25.97 715 GLU B O 1
ATOM 11800 N N . LEU B 1 716 ? 5.262 2.588 27.125 1 23.38 716 LEU B N 1
ATOM 11801 C CA . LEU B 1 716 ? 4.324 1.541 27.516 1 23.38 716 LEU B CA 1
ATOM 11802 C C . LEU B 1 716 ? 5.039 0.202 27.656 1 23.38 716 LEU B C 1
ATOM 11804 O O . LEU B 1 716 ? 5.625 -0.304 26.703 1 23.38 716 LEU B O 1
ATOM 11808 N N . SER B 1 717 ? 5.781 -0.02 28.812 1 23.73 717 SER B N 1
ATOM 11809 C CA . SER B 1 717 ? 6.266 -1.323 29.25 1 23.73 717 SER B CA 1
ATOM 11810 C C . SER B 1 717 ? 5.23 -2.414 29 1 23.73 717 SER B C 1
ATOM 11812 O O . SER B 1 717 ? 4.141 -2.389 29.578 1 23.73 717 SER B O 1
ATOM 11814 N N . ILE B 1 718 ? 5.035 -2.852 27.828 1 23.81 718 ILE B N 1
ATOM 11815 C CA . ILE B 1 718 ? 4.324 -4.125 27.766 1 23.81 718 ILE B CA 1
ATOM 11816 C C . ILE B 1 718 ? 5 -5.141 28.688 1 23.81 718 ILE B C 1
ATOM 11818 O O . ILE B 1 718 ? 6.176 -5.465 28.5 1 23.81 718 ILE B O 1
ATOM 11822 N N . LYS B 1 719 ? 4.605 -5.199 29.922 1 22.66 719 LYS B N 1
ATOM 11823 C CA . LYS B 1 719 ? 4.879 -6.266 30.891 1 22.66 719 LYS B CA 1
ATOM 11824 C C . LYS B 1 719 ? 4.82 -7.637 30.219 1 22.66 719 LYS B C 1
ATOM 11826 O O . LYS B 1 719 ? 3.777 -8.031 29.703 1 22.66 719 LYS B O 1
ATOM 11831 N N . GLN B 1 720 ? 5.922 -7.996 29.672 1 21.7 720 GLN B N 1
ATOM 11832 C CA . GLN B 1 720 ? 6.078 -9.422 29.422 1 21.7 720 GLN B CA 1
ATOM 11833 C C . GLN B 1 720 ? 5.777 -10.242 30.672 1 21.7 720 GLN B C 1
ATOM 11835 O O . GLN B 1 720 ? 6.402 -10.047 31.703 1 21.7 720 GLN B O 1
ATOM 11840 N N . GLU B 1 721 ? 4.508 -10.523 30.984 1 21.58 721 GLU B N 1
ATOM 11841 C CA . GLU B 1 721 ? 4.156 -11.57 31.938 1 21.58 721 GLU B CA 1
ATOM 11842 C C . GLU B 1 721 ? 5.117 -12.75 31.844 1 21.58 721 GLU B C 1
ATOM 11844 O O . GLU B 1 721 ? 5.43 -13.211 30.75 1 21.58 721 GLU B O 1
ATOM 11849 N N . SER B 1 722 ? 6.051 -12.805 32.781 1 23.39 722 SER B N 1
ATOM 11850 C CA . SER B 1 722 ? 6.816 -13.977 33.188 1 23.39 722 SER B CA 1
ATOM 11851 C C . SER B 1 722 ? 5.965 -15.242 33.156 1 23.39 722 SER B C 1
ATOM 11853 O O . SER B 1 722 ? 4.75 -15.188 33.344 1 23.39 722 SER B O 1
ATOM 11855 N N . ASP B 1 723 ? 6.426 -16.312 32.469 1 20.41 723 ASP B N 1
ATOM 11856 C CA . ASP B 1 723 ? 6.09 -17.719 32.656 1 20.41 723 ASP B CA 1
ATOM 11857 C C . ASP B 1 723 ? 6.07 -18.109 34.125 1 20.41 723 ASP B C 1
ATOM 11859 O O . ASP B 1 723 ? 7.09 -18 34.812 1 20.41 723 ASP B O 1
ATOM 11863 N N . MET B 1 724 ? 5.211 -17.625 35 1 18.14 724 MET B N 1
ATOM 11864 C CA . MET B 1 724 ? 4.809 -18.516 36.094 1 18.14 724 MET B CA 1
ATOM 11865 C C . MET B 1 724 ? 4.414 -19.891 35.562 1 18.14 724 MET B C 1
ATOM 11867 O O . MET B 1 724 ? 3.424 -20.016 34.844 1 18.14 724 MET B O 1
ATOM 11871 N N . LEU B 1 725 ? 5.539 -20.688 35.469 1 17.16 725 LEU B N 1
ATOM 11872 C CA . LEU B 1 725 ? 5.621 -21.875 36.312 1 17.16 725 LEU B CA 1
ATOM 11873 C C . LEU B 1 725 ? 5.742 -21.484 37.781 1 17.16 725 LEU B C 1
ATOM 11875 O O . LEU B 1 725 ? 6.414 -20.516 38.125 1 17.16 725 LEU B O 1
#

Radius of gyration: 47.47 Å; Cα contacts (8 Å, |Δi|>4): 1795; chains: 2; bounding box: 136×125×144 Å